Protein AF-0000000072720628 (afdb_homodimer)

Nearest PDB structures (foldseek):
  7zvj-assembly1_B  TM=8.644E-01  e=1.511E-19  Homo sapiens
  7ui7-assembly1_B  TM=8.301E-01  e=3.111E-19  Homo sapiens
  7zvj-assembly1_A  TM=8.446E-01  e=1.863E-17  Homo sapiens
  2z87-assembly2_A  TM=5.478E-01  e=1.163E-06  Escherichia coli
  6iwr-assembly2_D  TM=5.224E-01  e=2.321E-04  Homo sapiens

InterPro domains:
  IPR043189 Beta-1,4-glucuronyltransferase 1 [PTHR46420] (70-419)

pLDDT: mean 81.37, std 22.17, range [23.45, 98.94]

Solvent-accessible surface area (backbone atoms only — not comparable to full-atom values): 50074 Å² total; per-residue (Å²): 124,70,70,69,55,55,56,54,48,51,54,50,50,50,50,49,50,49,51,48,49,50,49,49,49,53,48,45,50,52,44,49,59,54,53,66,60,45,69,85,59,65,85,54,67,52,63,56,48,83,86,51,52,71,44,73,41,58,47,60,33,50,65,107,72,68,62,67,63,67,52,76,27,33,41,46,82,72,46,55,34,30,35,36,78,58,74,47,58,20,76,38,41,63,59,40,41,70,75,29,45,45,22,41,15,19,38,35,48,61,90,50,51,42,34,52,54,56,36,36,48,24,37,79,35,26,31,26,36,16,35,52,21,50,23,21,37,32,27,27,41,41,36,49,51,51,50,43,36,72,38,26,62,54,38,36,35,28,33,26,31,23,40,33,23,39,61,90,31,48,50,31,67,38,84,55,80,48,82,42,83,33,49,50,86,41,46,60,60,38,44,58,60,41,54,65,27,38,48,84,86,56,78,81,81,75,79,45,51,56,26,48,29,40,38,54,11,44,27,43,38,72,27,59,22,34,33,62,45,57,50,63,48,32,56,28,59,55,46,42,58,20,48,28,50,32,50,50,52,44,48,74,55,70,66,62,70,48,44,34,37,36,37,55,50,28,19,28,34,79,83,56,84,65,81,50,64,44,53,69,50,42,50,51,30,36,73,71,66,41,28,44,59,42,44,60,84,63,40,52,45,31,49,49,58,66,48,55,79,74,58,73,56,83,74,74,89,60,89,60,84,39,51,48,76,63,51,69,54,87,64,88,52,90,65,27,44,73,41,41,42,31,36,52,61,46,78,63,46,56,55,84,35,50,50,42,46,62,45,57,19,52,36,48,51,49,40,50,77,71,63,43,43,44,31,32,42,57,56,57,48,33,38,27,76,39,72,75,71,65,86,76,65,51,70,66,50,54,54,28,29,53,54,28,50,55,49,48,53,38,48,46,32,19,51,22,35,54,70,72,44,71,80,63,79,77,84,84,75,76,62,64,66,56,53,52,54,51,50,55,53,52,60,60,58,64,67,65,63,77,72,77,78,77,76,77,78,80,81,80,80,78,83,81,76,89,123,125,70,71,69,54,55,54,55,48,52,53,49,48,50,50,50,48,48,50,48,48,50,51,49,48,53,46,44,52,53,46,50,62,57,53,68,64,50,70,84,64,73,73,55,70,54,68,57,48,85,86,48,52,72,44,72,41,60,47,62,38,50,68,105,70,68,62,69,62,66,53,76,27,33,40,46,82,72,46,57,34,31,35,36,78,58,75,48,57,20,74,37,42,63,60,41,40,70,76,28,45,46,22,39,14,19,36,36,47,64,91,49,51,40,35,52,55,56,35,37,49,24,36,80,36,27,33,26,34,18,35,53,20,49,23,23,38,30,27,29,41,41,35,49,53,52,50,43,35,72,39,27,63,54,38,35,34,29,32,25,31,24,41,33,24,39,61,90,30,48,49,33,66,38,83,58,83,51,82,43,82,36,51,49,84,39,45,61,60,39,43,57,59,41,54,65,26,38,48,84,85,55,79,82,81,76,77,45,50,56,28,48,30,40,39,53,12,44,26,43,40,73,27,58,20,34,32,64,44,58,50,61,48,33,54,29,58,57,47,41,58,18,48,28,48,31,52,50,53,44,48,72,54,71,66,60,69,49,45,33,37,34,37,54,49,28,20,28,32,76,82,58,84,66,80,51,64,45,53,69,51,41,52,51,32,38,73,72,67,42,28,46,61,42,44,61,84,62,39,54,45,32,47,47,58,68,48,54,78,74,59,73,55,84,72,74,90,59,90,60,84,40,50,48,76,64,51,68,53,88,64,89,53,88,64,28,43,72,42,39,41,31,33,51,62,46,79,64,46,57,55,83,36,50,49,42,48,63,46,58,19,52,36,48,49,50,39,51,77,72,61,42,42,44,31,32,43,56,56,58,49,34,38,28,77,40,70,74,71,65,87,78,65,51,69,66,48,55,53,28,30,53,54,28,49,56,49,47,54,38,48,45,32,19,50,22,37,55,70,72,46,72,80,63,79,76,84,84,75,74,61,64,65,59,53,54,54,50,49,55,53,53,59,62,62,66,67,68,64,78,74,78,82,77,77,80,82,81,85,83,81,81,85,80,80,83,138

Radius of gyration: 37.46 Å; Cα contacts (8 Å, |Δi|>4): 1651; chains: 2; bounding box: 103×168×98 Å

Secondary structure (DSSP, 8-state):
--HHHHHHHHHHHHHHHHHHHHHHHHHHHHHHHHHHTTTT--S-SS---S--SEEEEESSSSSS-----GGGSEE-TTSSEEEEEEEE--TTHHHHHHH-SEEEEEEEEGGGTTHHHHHHHH--S-EEEEEE--TTHHHHHHHHHHHHHHH-HHHHHHEEEEEEEETTS-----S---EEEEETT-HHHHHHHHGGGS-TTSPPP----HHHHHHHHHHT--SSEEEE--TTEEPPTTHHHHHHHHHHHHHHS---TTEEEEE-EEEE-TT--S--SSHHHHHHHHHTTSEEETTTTT-THHHHTT-TTTTSSPPP----SS--EEEEE-S--TT---EEEEETTSPPP-TT--SSSSTTHHHHHHHHHTT-EEEEESS--EEEES---STT--HHHHHHHHHHHHHHHHHHHHHHHHHTPPPPPP--S--HHHHHHHHHHHHHHHT-------PPP----------/--HHHHHHHHHHHHHHHHHHHHHHHHHHHHHHHHHHTTGGGG--S----S--SEEEEESSSSSS-----GGGSEE-TTSSEEEEEEEE--TTHHHHHHH-SEEEEEEEEGGGTTHHHHHHHH--S-EEEEEE--TTHHHHHHHHHHHHHHH-HHHHHHEEEEEEEETTS-----S---EEEEETT-HHHHHHHHGGGS-TTSPPP----HHHHHHHHHHT--SSEEEE--TTEEPPTTHHHHHHHHHHHHHHS---TTEEEEE-EEEE-TT--S--SSHHHHHHHHHTTSEEETTTTT-THHHHTT-TTTTSSPPP--S-SS--EEEEE-S--TT---EEEEETTSPPP-TT--SSSSTTHHHHHHHHHTT-EEEEESS--EEEES---STT--HHHHHHHHHHHHHHHHHHHHHHHHHTPPPPPP--S--HHHHHHHHHHHHHHHT-------PPP----------

Structure (mmCIF, N/CA/C/O backbone):
data_AF-0000000072720628-model_v1
#
loop_
_entity.id
_entity.type
_entity.pdbx_description
1 polymer 'Beta-1,4-glucuronyltransferase 1'
#
loop_
_atom_site.group_PDB
_atom_site.id
_atom_site.type_symbol
_atom_site.label_atom_id
_atom_site.label_alt_id
_atom_site.label_comp_id
_atom_site.label_asym_id
_atom_site.label_entity_id
_atom_site.label_seq_id
_atom_site.pdbx_PDB_ins_code
_atom_site.Cartn_x
_atom_site.Cartn_y
_atom_site.Cartn_z
_atom_site.occupancy
_atom_site.B_iso_or_equiv
_atom_site.auth_seq_id
_atom_site.auth_comp_id
_atom_site.auth_asym_id
_atom_site.auth_atom_id
_atom_site.pdbx_PDB_model_num
ATOM 1 N N . ASP A 1 1 ? -20.188 86.875 17.609 1 30.55 1 ASP A N 1
ATOM 2 C CA . ASP A 1 1 ? -20.344 85.5 17.062 1 30.55 1 ASP A CA 1
ATOM 3 C C . ASP A 1 1 ? -19.078 84.688 17.266 1 30.55 1 ASP A C 1
ATOM 5 O O . ASP A 1 1 ? -19.094 83.5 17.047 1 30.55 1 ASP A O 1
ATOM 9 N N . VAL A 1 2 ? -17.984 85.375 17.688 1 40.16 2 VAL A N 1
ATOM 10 C CA . VAL A 1 2 ? -16.641 84.812 17.875 1 40.16 2 VAL A CA 1
ATOM 11 C C . VAL A 1 2 ? -16.562 84.125 19.219 1 40.16 2 VAL A C 1
ATOM 13 O O . VAL A 1 2 ? -15.898 83.062 19.312 1 40.16 2 VAL A O 1
ATOM 16 N N . CYS A 1 3 ? -17.297 84.562 20.266 1 40.56 3 CYS A N 1
ATOM 17 C CA . CYS A 1 3 ? -17.141 84.062 21.609 1 40.56 3 CYS A CA 1
ATOM 18 C C . CYS A 1 3 ? -17.781 82.688 21.734 1 40.56 3 CYS A C 1
ATOM 20 O O . CYS A 1 3 ? -17.375 81.875 22.562 1 40.56 3 CYS A O 1
ATOM 22 N N . GLN A 1 4 ? -18.938 82.5 21.094 1 42.97 4 GLN A N 1
ATOM 23 C CA . GLN A 1 4 ? -19.656 81.188 21.266 1 42.97 4 GLN A CA 1
ATOM 24 C C . GLN A 1 4 ? -18.922 80.062 20.594 1 42.97 4 GLN A C 1
ATOM 26 O O . GLN A 1 4 ? -19.203 78.875 20.875 1 42.97 4 GLN A O 1
ATOM 31 N N . GLN A 1 5 ? -18 80.438 19.609 1 44.66 5 GLN A N 1
ATOM 32 C CA . GLN A 1 5 ? -17.312 79.375 18.875 1 44.66 5 GLN A CA 1
ATOM 33 C C . GLN A 1 5 ? -16.188 78.75 19.703 1 44.66 5 GLN A C 1
ATOM 35 O O . GLN A 1 5 ? -15.805 77.625 19.5 1 44.66 5 GLN A O 1
ATOM 40 N N . LEU A 1 6 ? -15.688 79.562 20.75 1 47.09 6 LEU A N 1
ATOM 41 C CA . LEU A 1 6 ? -14.562 79.062 21.531 1 47.09 6 LEU A CA 1
ATOM 42 C C . LEU A 1 6 ? -15.023 78 22.547 1 47.09 6 LEU A C 1
ATOM 44 O O . LEU A 1 6 ? -14.25 77.125 22.922 1 47.09 6 LEU A O 1
ATOM 48 N N . GLY A 1 7 ? -16.328 78.188 22.938 1 50 7 GLY A N 1
ATOM 49 C CA . GLY A 1 7 ? -16.844 77.312 23.953 1 50 7 GLY A CA 1
ATOM 50 C C . GLY A 1 7 ? -17.016 75.875 23.438 1 50 7 GLY A C 1
ATOM 51 O O . GLY A 1 7 ? -16.766 74.938 24.172 1 50 7 GLY A O 1
ATOM 52 N N . SER A 1 8 ? -17.453 75.875 22.109 1 54.62 8 SER A N 1
ATOM 53 C CA . SER A 1 8 ? -17.75 74.562 21.531 1 54.62 8 SER A CA 1
ATOM 54 C C . SER A 1 8 ? -16.469 73.812 21.234 1 54.62 8 SER A C 1
ATOM 56 O O . SER A 1 8 ? -16.438 72.562 21.344 1 54.62 8 SER A O 1
ATOM 58 N N . LYS A 1 9 ? -15.336 74.5 21.016 1 53.22 9 LYS A N 1
ATOM 59 C CA . LYS A 1 9 ? -14.062 73.875 20.75 1 53.22 9 LYS A CA 1
ATOM 60 C C . LYS A 1 9 ? -13.453 73.312 22.016 1 53.22 9 LYS A C 1
ATOM 62 O O . LYS A 1 9 ? -12.844 72.188 22 1 53.22 9 LYS A O 1
ATOM 67 N N . LYS A 1 10 ? -13.719 74.125 23.078 1 54.5 10 LYS A N 1
ATOM 68 C CA . LYS A 1 10 ? -13.156 73.625 24.328 1 54.5 10 LYS A CA 1
ATOM 69 C C . LYS A 1 10 ? -13.891 72.375 24.812 1 54.5 10 LYS A C 1
ATOM 71 O O . LYS A 1 10 ? -13.266 71.438 25.328 1 54.5 10 LYS A O 1
ATOM 76 N N . LYS A 1 11 ? -15.203 72.312 24.625 1 56.72 11 LYS A N 1
ATOM 77 C CA . LYS A 1 11 ? -15.953 71.125 25 1 56.72 11 LYS A CA 1
ATOM 78 C C . LYS A 1 11 ? -15.617 69.938 24.078 1 56.72 11 LYS A C 1
ATOM 80 O O . LYS A 1 11 ? -15.516 68.812 24.531 1 56.72 11 LYS A O 1
ATOM 85 N N . PHE A 1 12 ? -15.359 70.312 22.781 1 56.81 12 PHE A N 1
ATOM 86 C CA . PHE A 1 12 ? -14.977 69.312 21.828 1 56.81 12 PHE A CA 1
ATOM 87 C C . PHE A 1 12 ? -13.578 68.75 22.141 1 56.81 12 PHE A C 1
ATOM 89 O O . PHE A 1 12 ? -13.352 67.562 22.109 1 56.81 12 PHE A O 1
ATOM 96 N N . LEU A 1 13 ? -12.688 69.688 22.578 1 56.22 13 LEU A N 1
ATOM 97 C CA . LEU A 1 13 ? -11.328 69.25 22.922 1 56.22 13 LEU A CA 1
ATOM 98 C C . LEU A 1 13 ? -11.32 68.438 24.219 1 56.22 13 LEU A C 1
ATOM 100 O O . LEU A 1 13 ? -10.625 67.438 24.328 1 56.22 13 LEU A O 1
ATOM 104 N N . LEU A 1 14 ? -12.203 68.812 25.125 1 58.97 14 LEU A N 1
ATOM 105 C CA . LEU A 1 14 ? -12.281 68.125 26.391 1 58.97 14 LEU A CA 1
ATOM 106 C C . LEU A 1 14 ? -12.891 66.688 26.203 1 58.97 14 LEU A C 1
ATOM 108 O O . LEU A 1 14 ? -12.414 65.75 26.781 1 58.97 14 LEU A O 1
ATOM 112 N N . VAL A 1 15 ? -13.852 66.625 25.281 1 59.03 15 VAL A N 1
ATOM 113 C CA . VAL A 1 15 ? -14.453 65.312 25.016 1 59.03 15 VAL A CA 1
ATOM 114 C C . VAL A 1 15 ? -13.461 64.438 24.25 1 59.03 15 VAL A C 1
ATOM 116 O O . VAL A 1 15 ? -13.32 63.25 24.562 1 59.03 15 VAL A O 1
ATOM 119 N N . ASN A 1 16 ? -12.625 65.062 23.375 1 56.44 16 ASN A N 1
ATOM 120 C CA . ASN A 1 16 ? -11.633 64.25 22.641 1 56.44 16 ASN A CA 1
ATOM 121 C C . ASN A 1 16 ? -10.492 63.812 23.547 1 56.44 16 ASN A C 1
ATOM 123 O O . ASN A 1 16 ? -10.023 62.688 23.453 1 56.44 16 ASN A O 1
ATOM 127 N N . VAL A 1 17 ? -10.148 64.625 24.5 1 58.12 17 VAL A N 1
ATOM 128 C CA . VAL A 1 17 ? -9.094 64.25 25.438 1 58.12 17 VAL A CA 1
ATOM 129 C C . VAL A 1 17 ? -9.617 63.188 26.391 1 58.12 17 VAL A C 1
ATOM 131 O O . VAL A 1 17 ? -8.922 62.219 26.672 1 58.12 17 VAL A O 1
ATOM 134 N N . LEU A 1 18 ? -10.883 63.281 26.75 1 56.44 18 LEU A N 1
ATOM 135 C CA . LEU A 1 18 ? -11.469 62.25 27.625 1 56.44 18 LEU A CA 1
ATOM 136 C C . LEU A 1 18 ? -11.602 60.906 26.875 1 56.44 18 LEU A C 1
ATOM 138 O O . LEU A 1 18 ? -11.312 59.875 27.438 1 56.44 18 LEU A O 1
ATOM 142 N N . VAL A 1 19 ? -11.914 60.969 25.594 1 56.25 19 VAL A N 1
ATOM 143 C CA . VAL A 1 19 ? -12.023 59.75 24.797 1 56.25 19 VAL A CA 1
ATOM 144 C C . VAL A 1 19 ? -10.633 59.125 24.578 1 56.25 19 VAL A C 1
ATOM 146 O O . VAL A 1 19 ? -10.461 57.906 24.688 1 56.25 19 VAL A O 1
ATOM 149 N N . VAL A 1 20 ? -9.602 60 24.469 1 55.34 20 VAL A N 1
ATOM 150 C CA . VAL A 1 20 ? -8.234 59.5 24.281 1 55.34 20 VAL A CA 1
ATOM 151 C C . VAL A 1 20 ? -7.715 58.938 25.594 1 55.34 20 VAL A C 1
ATOM 153 O O . VAL A 1 20 ? -7.098 57.875 25.625 1 55.34 20 VAL A O 1
ATOM 156 N N . VAL A 1 21 ? -8.039 59.562 26.703 1 55.31 21 VAL A N 1
ATOM 157 C CA . VAL A 1 21 ? -7.586 59.094 28 1 55.31 21 VAL A CA 1
ATOM 158 C C . VAL A 1 21 ? -8.344 57.812 28.359 1 55.31 21 VAL A C 1
ATOM 160 O O . VAL A 1 21 ? -7.746 56.844 28.859 1 55.31 21 VAL A O 1
ATOM 163 N N . LEU A 1 22 ? -9.625 57.688 28.062 1 54.31 22 LEU A N 1
ATOM 164 C CA . LEU A 1 22 ? -10.375 56.469 28.312 1 54.31 22 LEU A CA 1
ATOM 165 C C . LEU A 1 22 ? -9.906 55.344 27.406 1 54.31 22 LEU A C 1
ATOM 167 O O . LEU A 1 22 ? -9.75 54.188 27.859 1 54.31 22 LEU A O 1
ATOM 171 N N . ASN A 1 23 ? -9.586 55.688 26.125 1 51.91 23 ASN A N 1
ATOM 172 C CA . ASN A 1 23 ? -9.047 54.688 25.234 1 51.91 23 ASN A CA 1
ATOM 173 C C . ASN A 1 23 ? -7.625 54.312 25.625 1 51.91 23 ASN A C 1
ATOM 175 O O . ASN A 1 23 ? -7.254 53.125 25.547 1 51.91 23 ASN A O 1
ATOM 179 N N . ALA A 1 24 ? -6.836 55.25 26.078 1 52.53 24 ALA A N 1
ATOM 180 C CA . ALA A 1 24 ? -5.504 54.938 26.594 1 52.53 24 ALA A CA 1
ATOM 181 C C . ALA A 1 24 ? -5.59 54.156 27.906 1 52.53 24 ALA A C 1
ATOM 183 O O . ALA A 1 24 ? -4.828 53.219 28.125 1 52.53 24 ALA A O 1
ATOM 184 N N . GLY A 1 25 ? -6.504 54.531 28.797 1 49.5 25 GLY A N 1
ATOM 185 C CA . GLY A 1 25 ? -6.727 53.75 30 1 49.5 25 GLY A CA 1
ATOM 186 C C . GLY A 1 25 ? -7.238 52.344 29.719 1 49.5 25 GLY A C 1
ATOM 187 O O . GLY A 1 25 ? -6.789 51.375 30.344 1 49.5 25 GLY A O 1
ATOM 188 N N . LEU A 1 26 ? -8.266 52.219 28.766 1 49.53 26 LEU A N 1
ATOM 189 C CA . LEU A 1 26 ? -8.727 50.906 28.391 1 49.53 26 LEU A CA 1
ATOM 190 C C . LEU A 1 26 ? -7.613 50.125 27.688 1 49.53 26 LEU A C 1
ATOM 192 O O . LEU A 1 26 ? -7.461 48.906 27.906 1 49.53 26 LEU A O 1
ATOM 196 N N . GLY A 1 27 ? -6.695 50.781 26.953 1 44.94 27 GLY A N 1
ATOM 197 C CA . GLY A 1 27 ? -5.504 50.156 26.406 1 44.94 27 GLY A CA 1
ATOM 198 C C . GLY A 1 27 ? -4.516 49.75 27.484 1 44.94 27 GLY A C 1
ATOM 199 O O . GLY A 1 27 ? -3.953 48.656 27.406 1 44.94 27 GLY A O 1
ATOM 200 N N . ILE A 1 28 ? -4.328 50.625 28.484 1 47.12 28 ILE A N 1
ATOM 201 C CA . ILE A 1 28 ? -3.445 50.25 29.578 1 47.12 28 ILE A CA 1
ATOM 202 C C . ILE A 1 28 ? -4.074 49.125 30.406 1 47.12 28 ILE A C 1
ATOM 204 O O . ILE A 1 28 ? -3.4 48.156 30.766 1 47.12 28 ILE A O 1
ATOM 208 N N . LEU A 1 29 ? -5.406 49.156 30.766 1 42.97 29 LEU A N 1
ATOM 209 C CA . LEU A 1 29 ? -6.031 48.094 31.5 1 42.97 29 LEU A CA 1
ATOM 210 C C . LEU A 1 29 ? -6.027 46.781 30.688 1 42.97 29 LEU A C 1
ATOM 212 O O . LEU A 1 29 ? -5.793 45.719 31.234 1 42.97 29 LEU A O 1
ATOM 216 N N . VAL A 1 30 ? -6.203 46.875 29.344 1 40.47 30 VAL A N 1
ATOM 217 C CA . VAL A 1 30 ? -6.059 45.688 28.516 1 40.47 30 VAL A CA 1
ATOM 218 C C . VAL A 1 30 ? -4.586 45.281 28.453 1 40.47 30 VAL A C 1
ATOM 220 O O . VAL A 1 30 ? -4.262 44.094 28.531 1 40.47 30 VAL A O 1
ATOM 223 N N . ASN A 1 31 ? -3.648 46.219 28.5 1 38.38 31 ASN A N 1
ATOM 224 C CA . ASN A 1 31 ? -2.23 45.906 28.562 1 38.38 31 ASN A CA 1
ATOM 225 C C . ASN A 1 31 ? -1.828 45.406 29.938 1 38.38 31 ASN A C 1
ATOM 227 O O . ASN A 1 31 ? -1.021 44.469 30.062 1 38.38 31 ASN A O 1
ATOM 231 N N . ILE A 1 32 ? -2.234 46.031 31.047 1 41.06 32 ILE A N 1
ATOM 232 C CA . ILE A 1 32 ? -1.907 45.5 32.375 1 41.06 32 ILE A CA 1
ATOM 233 C C . ILE A 1 32 ? -2.564 44.156 32.562 1 41.06 32 ILE A C 1
ATOM 235 O O . ILE A 1 32 ? -1.943 43.219 33.094 1 41.06 32 ILE A O 1
ATOM 239 N N . ALA A 1 33 ? -3.902 43.969 32.25 1 35.03 33 ALA A N 1
ATOM 240 C CA . ALA A 1 33 ? -4.496 42.625 32.344 1 35.03 33 ALA A CA 1
ATOM 241 C C . ALA A 1 33 ? -3.773 41.656 31.438 1 35.03 33 ALA A C 1
ATOM 243 O O . ALA A 1 33 ? -3.658 40.469 31.766 1 35.03 33 ALA A O 1
ATOM 244 N N . ALA A 1 34 ? -3.17 42.094 30.344 1 34 34 ALA A N 1
ATOM 245 C CA . ALA A 1 34 ? -2.336 41.25 29.5 1 34 34 ALA A CA 1
ATOM 246 C C . ALA A 1 34 ? -1 40.938 30.172 1 34 34 ALA A C 1
ATOM 248 O O . ALA A 1 34 ? -0.457 39.844 30.031 1 34 34 ALA A O 1
ATOM 249 N N . PHE A 1 35 ? -0.333 41.906 30.906 1 33.53 35 PHE A N 1
ATOM 250 C CA . PHE A 1 35 ? 0.936 41.656 31.562 1 33.53 35 PHE A CA 1
ATOM 251 C C . PHE A 1 35 ? 0.741 40.688 32.75 1 33.53 35 PHE A C 1
ATOM 253 O O . PHE A 1 35 ? 1.62 39.875 33.031 1 33.53 35 PHE A O 1
ATOM 260 N N . THR A 1 36 ? -0.105 41.062 33.781 1 32.97 36 THR A N 1
ATOM 261 C CA . THR A 1 36 ? -0.149 40.188 34.938 1 32.97 36 THR A CA 1
ATOM 262 C C . THR A 1 36 ? -0.489 38.75 34.531 1 32.97 36 THR A C 1
ATOM 264 O O . THR A 1 36 ? -0.223 37.812 35.281 1 32.97 36 THR A O 1
ATOM 267 N N . ASN A 1 37 ? -1.462 38.656 33.719 1 29.14 37 ASN A N 1
ATOM 268 C CA . ASN A 1 37 ? -1.839 37.281 33.5 1 29.14 37 ASN A CA 1
ATOM 269 C C . ASN A 1 37 ? -0.754 36.531 32.719 1 29.14 37 ASN A C 1
ATOM 271 O O . ASN A 1 37 ? -1.012 35.469 32.156 1 29.14 37 ASN A O 1
ATOM 275 N N . THR A 1 38 ? 0.405 37.219 32.625 1 29.3 38 THR A N 1
ATOM 276 C CA . THR A 1 38 ? 1.561 36.625 31.938 1 29.3 38 THR A CA 1
ATOM 277 C C . THR A 1 38 ? 2.037 35.375 32.688 1 29.3 38 THR A C 1
ATOM 279 O O . THR A 1 38 ? 2.721 34.531 32.094 1 29.3 38 THR A O 1
ATOM 282 N N . SER A 1 39 ? 2.332 35.594 34 1 29.56 39 SER A N 1
ATOM 283 C CA . SER A 1 39 ? 3.08 34.562 34.75 1 29.56 39 SER A CA 1
ATOM 284 C C . SER A 1 39 ? 2.455 33.188 34.562 1 29.56 39 SER A C 1
ATOM 286 O O . SER A 1 39 ? 3.156 32.188 34.594 1 29.56 39 SER A O 1
ATOM 288 N N . PHE A 1 40 ? 1.242 33.094 35.062 1 28.7 40 PHE A N 1
ATOM 289 C CA . PHE A 1 40 ? 0.672 31.766 35.219 1 28.7 40 PHE A CA 1
ATOM 290 C C . PHE A 1 40 ? 0.537 31.094 33.844 1 28.7 40 PHE A C 1
ATOM 292 O O . PHE A 1 40 ? -0.124 30.062 33.75 1 28.7 40 PHE A O 1
ATOM 299 N N . ARG A 1 41 ? 0.774 31.859 32.75 1 31.31 41 ARG A N 1
ATOM 300 C CA . ARG A 1 41 ? 0.594 31.359 31.391 1 31.31 41 ARG A CA 1
ATOM 301 C C . ARG A 1 41 ? 1.673 30.344 31.031 1 31.31 41 ARG A C 1
ATOM 303 O O . ARG A 1 41 ? 2.627 30.656 30.312 1 31.31 41 ARG A O 1
ATOM 310 N N . ARG A 1 42 ? 2.447 29.828 31.906 1 32 42 ARG A N 1
ATOM 311 C CA . ARG A 1 42 ? 3.463 28.797 31.844 1 32 42 ARG A CA 1
ATOM 312 C C . ARG A 1 42 ? 3.244 27.891 30.625 1 32 42 ARG A C 1
ATOM 314 O O . ARG A 1 42 ? 2.277 28.062 29.891 1 32 42 ARG A O 1
ATOM 321 N N . HIS A 1 43 ? 3.424 26.203 30.891 1 32.72 43 HIS A N 1
ATOM 322 C CA . HIS A 1 43 ? 3.6 24.766 30.719 1 32.72 43 HIS A CA 1
ATOM 323 C C . HIS A 1 43 ? 2.482 24.172 29.875 1 32.72 43 HIS A C 1
ATOM 325 O O . HIS A 1 43 ? 1.495 23.656 30.406 1 32.72 43 HIS A O 1
ATOM 331 N N . HIS A 1 44 ? 1.965 24.672 29.031 1 34.44 44 HIS A N 1
ATOM 332 C CA . HIS A 1 44 ? 0.791 24.734 28.172 1 34.44 44 HIS A CA 1
ATOM 333 C C . HIS A 1 44 ? 0.467 23.375 27.578 1 34.44 44 HIS A C 1
ATOM 335 O O . HIS A 1 44 ? -0.625 22.844 27.797 1 34.44 44 HIS A O 1
ATOM 341 N N . TYR A 1 45 ? 0.34 23.344 25.969 1 40.53 45 TYR A N 1
ATOM 342 C CA . TYR A 1 45 ? -0.637 22.312 25.672 1 40.53 45 TYR A CA 1
ATOM 343 C C . TYR A 1 45 ? -0.195 20.969 26.25 1 40.53 45 TYR A C 1
ATOM 345 O O . TYR A 1 45 ? -0.971 20 26.266 1 40.53 45 TYR A O 1
ATOM 353 N N . LEU A 1 46 ? 1.211 20.906 26.25 1 45 46 LEU A N 1
ATOM 354 C CA . LEU A 1 46 ? 1.445 19.531 26.672 1 45 46 LEU A CA 1
ATOM 355 C C . LEU A 1 46 ? 1.121 19.344 28.141 1 45 46 LEU A C 1
ATOM 357 O O . LEU A 1 46 ? 1.698 20.016 29 1 45 46 LEU A O 1
ATOM 361 N N . THR A 1 47 ? -0.084 19.297 28.641 1 45.09 47 THR A N 1
ATOM 362 C CA . THR A 1 47 ? -0.395 18.828 29.984 1 45.09 47 THR A CA 1
ATOM 363 C C . THR A 1 47 ? 0.439 17.594 30.328 1 45.09 47 THR A C 1
ATOM 365 O O . THR A 1 47 ? 0.346 16.562 29.656 1 45.09 47 THR A O 1
ATOM 368 N N . PHE A 1 48 ? 1.619 17.891 30.844 1 43.69 48 PHE A N 1
ATOM 369 C CA . PHE A 1 48 ? 2.436 16.75 31.219 1 43.69 48 PHE A CA 1
ATOM 370 C C . PHE A 1 48 ? 1.763 15.938 32.312 1 43.69 48 PHE A C 1
ATOM 372 O O . PHE A 1 48 ? 1.192 16.5 33.25 1 43.69 48 PHE A O 1
ATOM 379 N N . PRO A 1 49 ? 1.348 14.773 32.031 1 42.34 49 PRO A N 1
ATOM 380 C CA . PRO A 1 49 ? 0.872 14 33.156 1 42.34 49 PRO A CA 1
ATOM 381 C C . PRO A 1 49 ? 1.68 14.266 34.438 1 42.34 49 PRO A C 1
ATOM 383 O O . PRO A 1 49 ? 2.805 14.766 34.375 1 42.34 49 PRO A O 1
ATOM 386 N N . ILE A 1 50 ? 0.995 13.977 35.625 1 40.03 50 ILE A N 1
ATOM 387 C CA . ILE A 1 50 ? 1.409 14.109 37.031 1 40.03 50 ILE A CA 1
ATOM 388 C C . ILE A 1 50 ? 2.859 13.656 37.156 1 40.03 50 ILE A C 1
ATOM 390 O O . ILE A 1 50 ? 3.672 14.344 37.781 1 40.03 50 ILE A O 1
ATOM 394 N N . ASP A 1 51 ? 3.172 12.336 37.188 1 41.62 51 ASP A N 1
ATOM 395 C CA . ASP A 1 51 ? 4.492 11.914 37.656 1 41.62 51 ASP A CA 1
ATOM 396 C C . ASP A 1 51 ? 5.582 12.359 36.688 1 41.62 51 ASP A C 1
ATOM 398 O O . ASP A 1 51 ? 6.207 11.539 36 1 41.62 51 ASP A O 1
ATOM 402 N N . ALA A 1 52 ? 5.535 13.414 36.125 1 50.44 52 ALA A N 1
ATOM 403 C CA . ALA A 1 52 ? 6.34 14.18 35.188 1 50.44 52 ALA A CA 1
ATOM 404 C C . ALA A 1 52 ? 7.82 14.133 35.562 1 50.44 52 ALA A C 1
ATOM 406 O O . ALA A 1 52 ? 8.602 15 35.125 1 50.44 52 ALA A O 1
ATOM 407 N N . GLY A 1 53 ? 8.148 13.18 36.438 1 51.22 53 GLY A N 1
ATOM 408 C CA . GLY A 1 53 ? 9.547 12.977 36.781 1 51.22 53 GLY A CA 1
ATOM 409 C C . GLY A 1 53 ? 10.391 12.469 35.625 1 51.22 53 GLY A C 1
ATOM 410 O O . GLY A 1 53 ? 9.945 12.484 34.469 1 51.22 53 GLY A O 1
ATOM 411 N N . ASN A 1 54 ? 11.539 12.227 35.812 1 60.16 54 ASN A N 1
ATOM 412 C CA . ASN A 1 54 ? 12.57 11.586 35 1 60.16 54 ASN A CA 1
ATOM 413 C C . ASN A 1 54 ? 12.148 10.18 34.562 1 60.16 54 ASN A C 1
ATOM 415 O O . ASN A 1 54 ? 11.484 9.469 35.312 1 60.16 54 ASN A O 1
ATOM 419 N N . VAL A 1 55 ? 12.062 10.133 33.188 1 62.31 55 VAL A N 1
ATOM 420 C CA . VAL A 1 55 ? 11.836 8.781 32.688 1 62.31 55 VAL A CA 1
ATOM 421 C C . VAL A 1 55 ? 13.164 8.172 32.219 1 62.31 55 VAL A C 1
ATOM 423 O O . VAL A 1 55 ? 13.992 8.859 31.625 1 62.31 55 VAL A O 1
ATOM 426 N N . SER A 1 56 ? 13.414 7.117 32.844 1 57.41 56 SER A N 1
ATOM 427 C CA . SER A 1 56 ? 14.57 6.355 32.375 1 57.41 56 SER A CA 1
ATOM 428 C C . SER A 1 56 ? 14.203 5.398 31.266 1 57.41 56 SER A C 1
ATOM 430 O O . SER A 1 56 ? 13.211 4.672 31.359 1 57.41 56 SER A O 1
ATOM 432 N N . LEU A 1 57 ? 14.617 5.746 30.094 1 57.53 57 LEU A N 1
ATOM 433 C CA . LEU A 1 57 ? 14.414 4.848 28.969 1 57.53 57 LEU A CA 1
ATOM 434 C C . LEU A 1 57 ? 15.641 3.965 28.75 1 57.53 57 LEU A C 1
ATOM 436 O O . LEU A 1 57 ? 16.781 4.438 28.844 1 57.53 57 LEU A O 1
ATOM 440 N N . SER A 1 58 ? 15.336 2.744 29.047 1 49.19 58 SER A N 1
ATOM 441 C CA . SER A 1 58 ? 16.406 1.876 28.562 1 49.19 58 SER A CA 1
ATOM 442 C C . SER A 1 58 ? 16.578 2 27.047 1 49.19 58 SER A C 1
ATOM 444 O O . SER A 1 58 ? 15.594 2.027 26.297 1 49.19 58 SER A O 1
ATOM 446 N N . THR A 1 59 ? 17.547 2.775 26.781 1 47.19 59 THR A N 1
ATOM 447 C CA . THR A 1 59 ? 17.844 2.982 25.359 1 47.19 59 THR A CA 1
ATOM 448 C C . THR A 1 59 ? 17.656 1.686 24.578 1 47.19 59 THR A C 1
ATOM 450 O O . THR A 1 59 ? 17.828 1.662 23.359 1 47.19 59 THR A O 1
ATOM 453 N N . SER A 1 60 ? 17.797 0.654 25.375 1 42.62 60 SER A N 1
ATOM 454 C CA . SER A 1 60 ? 17.453 -0.47 24.516 1 42.62 60 SER A CA 1
ATOM 455 C C . SER A 1 60 ? 16 -0.374 24.031 1 42.62 60 SER A C 1
ATOM 457 O O . SER A 1 60 ? 15.078 -0.336 24.844 1 42.62 60 SER A O 1
ATOM 459 N N . PRO A 1 61 ? 15.789 0.469 23.062 1 39.59 61 PRO A N 1
ATOM 460 C CA . PRO A 1 61 ? 14.438 0.793 22.594 1 39.59 61 PRO A CA 1
ATOM 461 C C . PRO A 1 61 ? 13.383 -0.169 23.141 1 39.59 61 PRO A C 1
ATOM 463 O O . PRO A 1 61 ? 12.25 0.243 23.438 1 39.59 61 PRO A O 1
ATOM 466 N N . LEU A 1 62 ? 13.188 -1.33 22.469 1 39.56 62 LEU A N 1
ATOM 467 C CA . LEU A 1 62 ? 12.078 -2.25 22.703 1 39.56 62 LEU A CA 1
ATOM 468 C C . LEU A 1 62 ? 12.125 -2.811 24.125 1 39.56 62 LEU A C 1
ATOM 470 O O . LEU A 1 62 ? 13.203 -2.951 24.703 1 39.56 62 LEU A O 1
ATOM 474 N N . GLY A 1 63 ? 11.586 -2.395 25.109 1 36.91 63 GLY A N 1
ATOM 475 C CA . GLY A 1 63 ? 11.547 -3.416 26.141 1 36.91 63 GLY A CA 1
ATOM 476 C C . GLY A 1 63 ? 12.211 -4.715 25.719 1 36.91 63 GLY A C 1
ATOM 477 O O . GLY A 1 63 ? 12.781 -4.801 24.641 1 36.91 63 GLY A O 1
ATOM 478 N N . ALA A 1 64 ? 11.836 -6.004 26.109 1 32.62 64 ALA A N 1
ATOM 479 C CA . ALA A 1 64 ? 12.5 -7.246 25.734 1 32.62 64 ALA A CA 1
ATOM 480 C C . ALA A 1 64 ? 12.562 -7.402 24.219 1 32.62 64 ALA A C 1
ATOM 482 O O . ALA A 1 64 ? 11.539 -7.629 23.562 1 32.62 64 ALA A O 1
ATOM 483 N N . GLY A 1 65 ? 13.891 -6.727 23.578 1 45.19 65 GLY A N 1
ATOM 484 C CA . GLY A 1 65 ? 15.156 -6.68 22.859 1 45.19 65 GLY A CA 1
ATOM 485 C C . GLY A 1 65 ? 14.984 -6.672 21.359 1 45.19 65 GLY A C 1
ATOM 486 O O . GLY A 1 65 ? 15.977 -6.684 20.625 1 45.19 65 GLY A O 1
ATOM 487 N N . GLY A 1 66 ? 13.914 -6.906 20.516 1 64.25 66 GLY A N 1
ATOM 488 C CA . GLY A 1 66 ? 14.414 -7.301 19.219 1 64.25 66 GLY A CA 1
ATOM 489 C C . GLY A 1 66 ? 14.125 -6.273 18.125 1 64.25 66 GLY A C 1
ATOM 490 O O . GLY A 1 66 ? 13.391 -5.316 18.359 1 64.25 66 GLY A O 1
ATOM 491 N N . VAL A 1 67 ? 14.969 -5.84 17.328 1 82.38 67 VAL A N 1
ATOM 492 C CA . VAL A 1 67 ? 14.906 -5.035 16.109 1 82.38 67 VAL A CA 1
ATOM 493 C C . VAL A 1 67 ? 13.773 -5.535 15.219 1 82.38 67 VAL A C 1
ATOM 495 O O . VAL A 1 67 ? 13.531 -6.742 15.125 1 82.38 67 VAL A O 1
ATOM 498 N N . LEU A 1 68 ? 12.938 -4.516 14.844 1 86.62 68 LEU A N 1
ATOM 499 C CA . LEU A 1 68 ? 11.898 -4.852 13.875 1 86.62 68 LEU A CA 1
ATOM 500 C C . LEU A 1 68 ? 12.477 -5.633 12.703 1 86.62 68 LEU A C 1
ATOM 502 O O .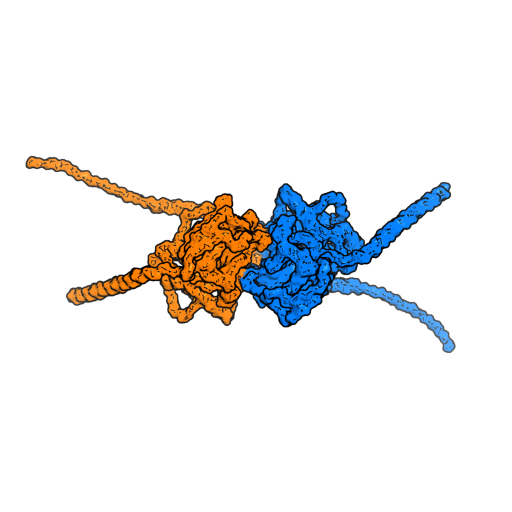 LEU A 1 68 ? 13.328 -5.125 11.969 1 86.62 68 LEU A O 1
ATOM 506 N N . PRO A 1 69 ? 12.086 -6.859 12.578 1 88.94 69 PRO A N 1
ATOM 507 C CA . PRO A 1 69 ? 12.641 -7.629 11.453 1 88.94 69 PRO A CA 1
ATOM 508 C C . PRO A 1 69 ? 12.188 -7.102 10.094 1 88.94 69 PRO A C 1
ATOM 510 O O . PRO A 1 69 ? 10.992 -6.914 9.867 1 88.94 69 PRO A O 1
ATOM 513 N N . SER A 1 70 ? 13.102 -6.938 9.242 1 91.19 70 SER A N 1
ATOM 514 C CA . SER A 1 70 ? 12.82 -6.316 7.949 1 91.19 70 SER A CA 1
ATOM 515 C C . SER A 1 70 ? 11.977 -7.23 7.066 1 91.19 70 SER A C 1
ATOM 517 O O . SER A 1 70 ? 11.289 -6.766 6.156 1 91.19 70 SER A O 1
ATOM 519 N N . ALA A 1 71 ? 11.984 -8.5 7.387 1 93.88 71 ALA A N 1
ATOM 520 C CA . ALA A 1 71 ? 11.297 -9.477 6.539 1 93.88 71 ALA A CA 1
ATOM 521 C C . ALA A 1 71 ? 9.781 -9.32 6.645 1 93.88 71 ALA A C 1
ATOM 523 O O . ALA A 1 71 ? 9.039 -9.844 5.809 1 93.88 71 ALA A O 1
ATOM 524 N N . TYR A 1 72 ? 9.297 -8.586 7.602 1 94.19 72 TYR A N 1
ATOM 525 C CA . TYR A 1 72 ? 7.867 -8.531 7.863 1 94.19 72 TYR A CA 1
ATOM 526 C C . TYR A 1 72 ? 7.277 -7.203 7.398 1 94.19 72 TYR A C 1
ATOM 528 O O . TYR A 1 72 ? 6.191 -6.809 7.836 1 94.19 72 TYR A O 1
ATOM 536 N N . GLY A 1 73 ? 7.98 -6.492 6.57 1 95.56 73 GLY A N 1
ATOM 537 C CA . GLY A 1 73 ? 7.48 -5.266 5.969 1 95.56 73 GLY A CA 1
ATOM 538 C C . GLY A 1 73 ? 6.82 -5.488 4.621 1 95.56 73 GLY A C 1
ATOM 539 O O . GLY A 1 73 ? 6.793 -6.613 4.113 1 95.56 73 GLY A O 1
ATOM 540 N N . VAL A 1 74 ? 6.215 -4.473 4.137 1 97.81 74 VAL A N 1
ATOM 541 C CA . VAL A 1 74 ? 5.578 -4.465 2.826 1 97.81 74 VAL A CA 1
ATOM 542 C C . VAL A 1 74 ? 6.309 -3.5 1.898 1 97.81 74 VAL A C 1
ATOM 544 O O . VAL A 1 74 ? 6.41 -2.305 2.188 1 97.81 74 VAL A O 1
ATOM 547 N N . MET A 1 75 ? 6.785 -3.996 0.829 1 97.75 75 MET A N 1
ATOM 548 C CA . MET A 1 75 ? 7.535 -3.176 -0.116 1 97.75 75 MET A CA 1
ATOM 549 C C . MET A 1 75 ? 6.621 -2.186 -0.828 1 97.75 75 MET A C 1
ATOM 551 O O . MET A 1 75 ? 5.484 -2.52 -1.171 1 97.75 75 MET A O 1
ATOM 555 N N . ASP A 1 76 ? 7.109 -0.975 -1.013 1 96.88 76 ASP A N 1
ATOM 556 C CA . ASP A 1 76 ? 6.34 -0.008 -1.791 1 96.88 76 ASP A CA 1
ATOM 557 C C . ASP A 1 76 ? 6.371 -0.35 -3.279 1 96.88 76 ASP A C 1
ATOM 559 O O . ASP A 1 76 ? 6.98 -1.346 -3.68 1 96.88 76 ASP A O 1
ATOM 563 N N . SER A 1 77 ? 5.746 0.393 -4.102 1 93.88 77 SER A N 1
ATOM 564 C CA . SER A 1 77 ? 5.582 0.09 -5.52 1 93.88 77 SER A CA 1
ATOM 565 C C . SER A 1 77 ? 6.91 0.202 -6.266 1 93.88 77 SER A C 1
ATOM 567 O O . SER A 1 77 ? 7.113 -0.468 -7.281 1 93.88 77 SER A O 1
ATOM 569 N N . SER A 1 78 ? 7.809 1.031 -5.766 1 93.06 78 SER A N 1
ATOM 570 C CA . SER A 1 78 ? 9.094 1.227 -6.434 1 93.06 78 SER A CA 1
ATOM 571 C C . SER A 1 78 ? 10.07 0.117 -6.074 1 93.06 78 SER A C 1
ATOM 573 O O . SER A 1 78 ? 11.07 -0.079 -6.77 1 93.06 78 SER A O 1
ATOM 575 N N . GLY A 1 79 ? 9.844 -0.521 -5.004 1 94.12 79 GLY A N 1
ATOM 576 C CA . GLY A 1 79 ? 10.773 -1.515 -4.5 1 94.12 79 GLY A CA 1
ATOM 577 C C . GLY A 1 79 ? 11.914 -0.912 -3.699 1 94.12 79 GLY A C 1
ATOM 578 O O . GLY A 1 79 ? 12.781 -1.634 -3.207 1 94.12 79 GLY A O 1
ATOM 579 N N . ASN A 1 80 ? 11.852 0.379 -3.486 1 95.62 80 ASN A N 1
ATOM 580 C CA . ASN A 1 80 ? 12.984 1.048 -2.848 1 95.62 80 ASN A CA 1
ATOM 581 C C . ASN A 1 80 ? 12.758 1.219 -1.348 1 95.62 80 ASN A C 1
ATOM 583 O O . ASN A 1 80 ? 13.695 1.5 -0.601 1 95.62 80 ASN A O 1
ATOM 587 N N . TYR A 1 81 ? 11.523 1.11 -0.932 1 97.62 81 TYR A N 1
ATOM 588 C CA . TYR A 1 81 ? 11.188 1.331 0.47 1 97.62 81 TYR A CA 1
ATOM 589 C C . TYR A 1 81 ? 10.344 0.186 1.016 1 97.62 81 TYR A C 1
ATOM 591 O O . TYR A 1 81 ? 9.648 -0.498 0.258 1 97.62 81 TYR A O 1
ATOM 599 N N . THR A 1 82 ? 10.461 -0.042 2.273 1 97.75 82 THR A N 1
ATOM 600 C CA . THR A 1 82 ? 9.648 -1 3.016 1 97.75 82 THR A CA 1
ATOM 601 C C . THR A 1 82 ? 8.805 -0.291 4.07 1 97.75 82 THR A C 1
ATOM 603 O O . THR A 1 82 ? 9.289 0.603 4.766 1 97.75 82 THR A O 1
ATOM 606 N N . THR A 1 83 ? 7.551 -0.631 4.156 1 98.12 83 THR A N 1
ATOM 607 C CA . THR A 1 83 ? 6.621 0.03 5.062 1 98.12 83 THR A CA 1
ATOM 608 C C . THR A 1 83 ? 6.086 -0.952 6.102 1 98.12 83 THR A C 1
ATOM 610 O O . THR A 1 83 ? 6.004 -2.154 5.844 1 98.12 83 THR A O 1
ATOM 613 N N . TYR A 1 84 ? 5.812 -0.461 7.293 1 96.38 84 TYR A N 1
ATOM 614 C CA . TYR A 1 84 ? 5.156 -1.162 8.391 1 96.38 84 TYR A CA 1
ATOM 615 C C . TYR A 1 84 ? 3.986 -0.352 8.938 1 96.38 84 TYR A C 1
ATOM 617 O O . TYR A 1 84 ? 4.172 0.757 9.445 1 96.38 84 TYR A O 1
ATOM 625 N N . ALA A 1 85 ? 2.846 -0.926 8.812 1 96.44 85 ALA A N 1
ATOM 626 C CA . ALA A 1 85 ? 1.701 -0.259 9.422 1 96.44 85 ALA A CA 1
ATOM 627 C C . ALA A 1 85 ? 1.511 -0.715 10.867 1 96.44 85 ALA A C 1
ATOM 629 O O . ALA A 1 85 ? 1.737 -1.884 11.195 1 96.44 85 ALA A O 1
ATOM 630 N N . PHE A 1 86 ? 1.178 0.218 11.758 1 95.88 86 PHE A N 1
ATOM 631 C CA . PHE A 1 86 ? 0.774 -0.047 13.133 1 95.88 86 PHE A CA 1
ATOM 632 C C . PHE A 1 86 ? 1.874 -0.785 13.891 1 95.88 86 PHE A C 1
ATOM 634 O O . PHE A 1 86 ? 1.615 -1.802 14.539 1 95.88 86 PHE A O 1
ATOM 641 N N . VAL A 1 87 ? 3.088 -0.339 13.727 1 95.19 87 VAL A N 1
ATOM 642 C CA . VAL A 1 87 ? 4.184 -0.894 14.516 1 95.19 87 VAL A CA 1
ATOM 643 C C . VAL A 1 87 ? 3.93 -0.65 16 1 95.19 87 VAL A C 1
ATOM 645 O O . VAL A 1 87 ? 4.113 -1.55 16.828 1 95.19 87 VAL A O 1
ATOM 648 N N . TRP A 1 88 ? 3.535 0.584 16.312 1 94 88 TRP A N 1
ATOM 649 C CA . TRP A 1 88 ? 3.066 0.951 17.641 1 94 88 TRP A CA 1
ATOM 650 C C . TRP A 1 88 ? 1.674 1.57 17.578 1 94 88 TRP A C 1
ATOM 652 O O . TRP A 1 88 ? 1.535 2.791 17.469 1 94 88 TRP A O 1
ATOM 662 N N . PRO A 1 89 ? 0.652 0.772 17.656 1 95 89 PRO A N 1
ATOM 663 C CA . PRO A 1 89 ? -0.721 1.274 17.594 1 95 89 PRO A CA 1
ATOM 664 C C . PRO A 1 89 ? -1.159 1.989 18.859 1 95 89 PRO A C 1
ATOM 666 O O . PRO A 1 89 ? -0.676 1.667 19.953 1 95 89 PRO A O 1
ATOM 669 N N . ALA A 1 90 ? -2.047 2.902 18.688 1 96.81 90 ALA A N 1
ATOM 670 C CA . ALA A 1 90 ? -2.658 3.564 19.828 1 96.81 90 ALA A CA 1
ATOM 671 C C . ALA A 1 90 ? -3.471 2.576 20.672 1 96.81 90 ALA A C 1
ATOM 673 O O . ALA A 1 90 ? -4.129 1.688 20.125 1 96.81 90 ALA A O 1
ATOM 674 N N . GLN A 1 91 ? -3.482 2.797 21.938 1 93.69 91 GLN A N 1
ATOM 675 C CA . GLN A 1 91 ? -4.188 1.914 22.859 1 93.69 91 GLN A CA 1
ATOM 676 C C . GLN A 1 91 ? -5.695 1.966 22.625 1 93.69 91 GLN A C 1
ATOM 678 O O . GLN A 1 91 ? -6.379 0.948 22.734 1 93.69 91 GLN A O 1
ATOM 683 N N . GLU A 1 92 ? -6.191 3.141 22.281 1 95.06 92 GLU A N 1
ATOM 684 C CA . GLU A 1 92 ? -7.629 3.314 22.094 1 95.06 92 GLU A CA 1
ATOM 685 C C . GLU A 1 92 ? -7.977 3.578 20.641 1 95.06 92 GLU A C 1
ATOM 687 O O . GLU A 1 92 ? -8.922 4.316 20.344 1 95.06 92 GLU A O 1
ATOM 692 N N . TRP A 1 93 ? -7.23 2.994 19.766 1 96.06 93 TRP A N 1
ATOM 693 C CA . TRP A 1 93 ? -7.34 3.316 18.344 1 96.06 93 TRP A CA 1
ATOM 694 C C . TRP A 1 93 ? -8.75 3.039 17.828 1 96.06 93 TRP A C 1
ATOM 696 O O . TRP A 1 93 ? -9.344 3.877 17.156 1 96.06 93 TRP A O 1
ATOM 706 N N . ASP A 1 94 ? -9.328 1.863 18.156 1 91.81 94 ASP A N 1
ATOM 707 C CA . ASP A 1 94 ? -10.648 1.463 17.672 1 91.81 94 ASP A CA 1
ATOM 708 C C . ASP A 1 94 ? -11.727 2.416 18.188 1 91.81 94 ASP A C 1
ATOM 710 O O . ASP A 1 94 ? -12.617 2.805 17.422 1 91.81 94 ASP A O 1
ATOM 714 N N . VAL A 1 95 ? -11.594 2.855 19.375 1 94.38 95 VAL A N 1
ATOM 715 C CA . VAL A 1 95 ? -12.594 3.717 20 1 94.38 95 VAL A CA 1
ATOM 716 C C . VAL A 1 95 ? -12.516 5.121 19.406 1 94.38 95 VAL A C 1
ATOM 718 O O . VAL A 1 95 ? -13.531 5.676 18.969 1 94.38 95 VAL A O 1
ATOM 721 N N . VAL A 1 96 ? -11.289 5.652 19.359 1 96.5 96 VAL A N 1
ATOM 722 C CA . VAL A 1 96 ? -11.125 7.039 18.938 1 96.5 96 VAL A CA 1
ATOM 723 C C . VAL A 1 96 ? -11.484 7.18 17.453 1 96.5 96 VAL A C 1
ATOM 725 O O . VAL A 1 96 ? -12.016 8.211 17.031 1 96.5 96 VAL A O 1
ATOM 728 N N . THR A 1 97 ? -11.195 6.215 16.641 1 97 97 THR A N 1
ATOM 729 C CA . THR A 1 97 ? -11.516 6.289 15.219 1 97 97 THR A CA 1
ATOM 730 C C . THR A 1 97 ? -13.008 6.102 14.992 1 97 97 THR A C 1
ATOM 732 O O . THR A 1 97 ? -13.57 6.633 14.031 1 97 97 THR A O 1
ATOM 735 N N . ALA A 1 98 ? -13.68 5.371 15.836 1 94.38 98 ALA A N 1
ATOM 736 C CA . ALA A 1 98 ? -15.125 5.191 15.727 1 94.38 98 ALA A CA 1
ATOM 737 C C . ALA A 1 98 ? -15.867 6.465 16.109 1 94.38 98 ALA A C 1
ATOM 739 O O . ALA A 1 98 ? -16.938 6.75 15.578 1 94.38 98 ALA A O 1
ATOM 740 N N . GLU A 1 99 ? -15.258 7.242 16.953 1 95.25 99 GLU A N 1
ATOM 741 C CA . GLU A 1 99 ? -15.914 8.43 17.484 1 95.25 99 GLU A CA 1
ATOM 742 C C . GLU A 1 99 ? -15.617 9.656 16.641 1 95.25 99 GLU A C 1
ATOM 744 O O . GLU A 1 99 ? -16.234 10.711 16.812 1 95.25 99 GLU A O 1
ATOM 749 N N . SER A 1 100 ? -14.688 9.547 15.781 1 96.44 100 SER A N 1
ATOM 750 C CA . SER A 1 100 ? -14.266 10.68 14.969 1 96.44 100 SER A CA 1
ATOM 751 C C . SER A 1 100 ? -14.617 10.477 13.5 1 96.44 100 SER A C 1
ATOM 753 O O . SER A 1 100 ? -14.602 9.344 13.008 1 96.44 100 SER A O 1
ATOM 755 N N . ARG A 1 101 ? -14.898 11.562 12.797 1 95.62 101 ARG A N 1
ATOM 756 C CA . ARG A 1 101 ? -15.125 11.477 11.359 1 95.62 101 ARG A CA 1
ATOM 757 C C . ARG A 1 101 ? -13.859 11.805 10.578 1 95.62 101 ARG A C 1
ATOM 759 O O . ARG A 1 101 ? -13.781 11.555 9.375 1 95.62 101 ARG A O 1
ATOM 766 N N . VAL A 1 102 ? -12.906 12.32 11.32 1 98 102 VAL A N 1
ATOM 767 C CA . VAL A 1 102 ? -11.688 12.781 10.656 1 98 102 VAL A CA 1
ATOM 768 C C . VAL A 1 102 ? -10.469 12.266 11.414 1 98 102 VAL A C 1
ATOM 770 O O . VAL A 1 102 ? -10.469 12.211 12.648 1 98 102 VAL A O 1
ATOM 773 N N . CYS A 1 103 ? -9.492 11.812 10.695 1 98.44 103 CYS A N 1
ATOM 774 C CA . CYS A 1 103 ? -8.203 11.344 11.203 1 98.44 103 CYS A CA 1
ATOM 775 C C . CYS A 1 103 ? -7.07 12.25 10.727 1 98.44 103 CYS A C 1
ATOM 777 O O . CYS A 1 103 ? -7.035 12.648 9.562 1 98.44 103 CYS A O 1
ATOM 779 N N . LEU A 1 104 ? -6.219 12.688 11.672 1 98.88 104 LEU A N 1
ATOM 780 C CA . LEU A 1 104 ? -5.047 13.477 11.297 1 98.88 104 LEU A CA 1
ATOM 781 C C . LEU A 1 104 ? -3.895 12.562 10.883 1 98.88 104 LEU A C 1
ATOM 783 O O . LEU A 1 104 ? -3.482 11.695 11.648 1 98.88 104 LEU A O 1
ATOM 787 N N . ALA A 1 105 ? -3.465 12.688 9.688 1 98.88 105 ALA A N 1
ATOM 788 C CA . ALA A 1 105 ? -2.311 11.953 9.172 1 98.88 105 ALA A CA 1
ATOM 789 C C . ALA A 1 105 ? -1.094 12.867 9.047 1 98.88 105 ALA A C 1
ATOM 791 O O . ALA A 1 105 ? -1.208 14.008 8.594 1 98.88 105 ALA A O 1
ATOM 792 N N . THR A 1 106 ? 0.04 12.383 9.492 1 98.69 106 THR A N 1
ATOM 793 C CA . THR A 1 106 ? 1.269 13.164 9.359 1 98.69 106 THR A CA 1
ATOM 794 C C . THR A 1 106 ? 2.479 12.242 9.227 1 98.69 106 THR A C 1
ATOM 796 O O . THR A 1 106 ? 2.334 11.016 9.203 1 98.69 106 THR A O 1
ATOM 799 N N . GLN A 1 107 ? 3.594 12.836 8.922 1 98.5 107 GLN A N 1
ATOM 800 C CA . GLN A 1 107 ? 4.848 12.102 8.758 1 98.5 107 GLN A CA 1
ATOM 801 C C . GLN A 1 107 ? 6.023 12.883 9.336 1 98.5 107 GLN A C 1
ATOM 803 O O . GLN A 1 107 ? 5.977 14.117 9.414 1 98.5 107 GLN A O 1
ATOM 808 N N . ALA A 1 108 ? 7.082 12.102 9.758 1 98.25 108 ALA A N 1
ATOM 809 C CA . ALA A 1 108 ? 8.227 12.789 10.359 1 98.25 108 ALA A CA 1
ATOM 810 C C . ALA A 1 108 ? 9.492 11.945 10.25 1 98.25 108 ALA A C 1
ATOM 812 O O . ALA A 1 108 ? 9.422 10.711 10.258 1 98.25 108 ALA A O 1
ATOM 813 N N . SER A 1 109 ? 10.594 12.641 10.078 1 97.31 109 SER A N 1
ATOM 814 C CA . SER A 1 109 ? 11.875 12.039 10.43 1 97.31 109 SER A CA 1
ATOM 815 C C . SER A 1 109 ? 12.094 12.062 11.938 1 97.31 109 SER A C 1
ATOM 817 O O . SER A 1 109 ? 11.352 12.711 12.672 1 97.31 109 SER A O 1
ATOM 819 N N . VAL A 1 110 ? 13.086 11.375 12.414 1 96.56 110 VAL A N 1
ATOM 820 C CA . VAL A 1 110 ? 13.289 11.195 13.852 1 96.56 110 VAL A CA 1
ATOM 821 C C . VAL A 1 110 ? 13.68 12.523 14.492 1 96.56 110 VAL A C 1
ATOM 823 O O . VAL A 1 110 ? 13.453 12.734 15.68 1 96.56 110 VAL A O 1
ATOM 826 N N . GLU A 1 111 ? 14.164 13.438 13.727 1 96.44 111 GLU A N 1
ATOM 827 C CA . GLU A 1 111 ? 14.586 14.742 14.234 1 96.44 111 GLU A CA 1
ATOM 828 C C . GLU A 1 111 ? 13.383 15.57 14.68 1 96.44 111 GLU A C 1
ATOM 830 O O . GLU A 1 111 ? 13.523 16.5 15.469 1 96.44 111 GLU A O 1
ATOM 835 N N . HIS A 1 112 ? 12.211 15.188 14.148 1 97.06 112 HIS A N 1
ATOM 836 C CA . HIS A 1 112 ? 11.062 16.062 14.336 1 97.06 112 HIS A CA 1
ATOM 837 C C . HIS A 1 112 ? 9.953 15.344 15.117 1 97.06 112 HIS A C 1
ATOM 839 O O . HIS A 1 112 ? 8.828 15.836 15.195 1 97.06 112 HIS A O 1
ATOM 845 N N . LEU A 1 113 ? 10.227 14.266 15.742 1 97.56 113 LEU A N 1
ATOM 846 C CA . LEU A 1 113 ? 9.203 13.445 16.359 1 97.56 113 LEU A CA 1
ATOM 847 C C . LEU A 1 113 ? 8.633 14.133 17.609 1 97.56 113 LEU A C 1
ATOM 849 O O . LEU A 1 113 ? 7.523 13.82 18.031 1 97.56 113 LEU A O 1
ATOM 853 N N . PHE A 1 114 ? 9.398 15.062 18.188 1 96.25 114 PHE A N 1
ATOM 854 C CA . PHE A 1 114 ? 8.938 15.734 19.391 1 96.25 114 PHE A CA 1
ATOM 855 C C . PHE A 1 114 ? 7.68 16.547 19.125 1 96.25 114 PHE A C 1
ATOM 857 O O . PHE A 1 114 ? 6.898 16.828 20.031 1 96.25 114 PHE A O 1
ATOM 864 N N . TRP A 1 115 ? 7.418 16.906 17.844 1 96.81 115 TRP A N 1
ATOM 865 C CA . TRP A 1 115 ? 6.238 17.672 17.484 1 96.81 115 TRP A CA 1
ATOM 866 C C . TRP A 1 115 ? 4.961 16.891 17.75 1 96.81 115 TRP A C 1
ATOM 868 O O . TRP A 1 115 ? 3.883 17.469 17.891 1 96.81 115 TRP A O 1
ATOM 878 N N . VAL A 1 116 ? 5.07 15.562 17.766 1 98 116 VAL A N 1
ATOM 879 C CA . VAL A 1 116 ? 3.906 14.711 18 1 98 116 VAL A CA 1
ATOM 880 C C . VAL A 1 116 ? 3.312 15.016 19.375 1 98 116 VAL A C 1
ATOM 882 O O . VAL A 1 116 ? 2.092 14.984 19.547 1 98 116 VAL A O 1
ATOM 885 N N . ALA A 1 117 ? 4.184 15.344 20.344 1 95.19 117 ALA A N 1
ATOM 886 C CA . ALA A 1 117 ? 3.707 15.703 21.672 1 95.19 117 ALA A CA 1
ATOM 887 C C . ALA A 1 117 ? 2.789 16.922 21.609 1 95.19 117 ALA A C 1
ATOM 889 O O . ALA A 1 117 ? 1.691 16.906 22.172 1 95.19 117 ALA A O 1
ATOM 890 N N . TRP A 1 118 ? 3.205 17.906 20.875 1 92.25 118 TRP A N 1
ATOM 891 C CA . TRP A 1 118 ? 2.455 19.156 20.766 1 92.25 118 TRP A CA 1
ATOM 892 C C . TRP A 1 118 ? 1.165 18.953 19.984 1 92.25 118 TRP A C 1
ATOM 894 O O . TRP A 1 118 ? 0.11 19.469 20.359 1 92.25 118 TRP A O 1
ATOM 904 N N . GLN A 1 119 ? 1.262 18.234 18.922 1 95.69 119 GLN A N 1
ATOM 905 C CA . GLN A 1 119 ? 0.097 17.969 18.094 1 95.69 119 GLN A CA 1
ATOM 906 C C . GLN A 1 119 ? -0.964 17.188 18.859 1 95.69 119 GLN A C 1
ATOM 908 O O . GLN A 1 119 ? -2.158 17.469 18.75 1 95.69 119 GLN A O 1
ATOM 913 N N . ALA A 1 120 ? -0.517 16.172 19.609 1 95.62 120 ALA A N 1
ATOM 914 C CA . ALA A 1 120 ? -1.43 15.289 20.312 1 95.62 120 ALA A CA 1
ATOM 915 C C . ALA A 1 120 ? -2.148 16.016 21.438 1 95.62 120 ALA A C 1
ATOM 917 O O . ALA A 1 120 ? -3.234 15.617 21.859 1 95.62 120 ALA A O 1
ATOM 918 N N . GLU A 1 121 ? -1.608 17.047 21.891 1 90.75 121 GLU A N 1
ATOM 919 C CA . GLU A 1 121 ? -2.229 17.812 22.969 1 90.75 121 GLU A CA 1
ATOM 920 C C . GLU A 1 121 ? -3.393 18.641 22.453 1 90.75 121 GLU A C 1
ATOM 922 O O . GLU A 1 121 ? -4.371 18.875 23.156 1 90.75 121 GLU A O 1
ATOM 927 N N . THR A 1 122 ? -3.264 19.109 21.281 1 92.12 122 THR A N 1
ATOM 928 C CA . THR A 1 122 ? -4.312 19.969 20.75 1 92.12 122 THR A CA 1
ATOM 929 C C . THR A 1 122 ? -5.301 19.156 19.906 1 92.12 122 THR A C 1
ATOM 931 O O . THR A 1 122 ? -6.508 19.406 19.953 1 92.12 122 THR A O 1
ATOM 934 N N . TRP A 1 123 ? -4.848 18.203 19.156 1 96.81 123 TRP A N 1
ATOM 935 C CA . TRP A 1 123 ? -5.699 17.344 18.344 1 96.81 123 TRP A CA 1
ATOM 936 C C . TRP A 1 123 ? -6.285 16.203 19.172 1 96.81 123 TRP A C 1
ATOM 938 O O . TRP A 1 123 ? -5.578 15.258 19.516 1 96.81 123 TRP A O 1
ATOM 948 N N . THR A 1 124 ? -7.586 16.219 19.391 1 95.44 124 THR A N 1
ATOM 949 C CA . THR A 1 124 ? -8.211 15.258 20.297 1 95.44 124 THR A CA 1
ATOM 950 C C . THR A 1 124 ? -8.703 14.039 19.531 1 95.44 124 THR A C 1
ATOM 952 O O . THR A 1 124 ? -9.219 13.086 20.125 1 95.44 124 THR A O 1
ATOM 955 N N . GLY A 1 125 ? -8.594 14 18.234 1 97.75 125 GLY A N 1
ATOM 956 C CA . GLY A 1 125 ? -8.977 12.867 17.422 1 97.75 125 GLY A CA 1
ATOM 957 C C . GLY A 1 125 ? -7.84 11.898 17.156 1 97.75 125 GLY A C 1
ATOM 958 O O . GLY A 1 125 ? -6.754 12.039 17.734 1 97.75 125 GLY A O 1
ATOM 959 N N . PRO A 1 126 ? -8.133 10.836 16.375 1 98.62 126 PRO A N 1
ATOM 960 C CA . PRO A 1 126 ? -7.078 9.883 16.031 1 98.62 126 PRO A CA 1
ATOM 961 C C . PRO A 1 126 ? -5.973 10.508 15.18 1 98.62 126 PRO A C 1
ATOM 963 O O . PRO A 1 126 ? -6.246 11.336 14.305 1 98.62 126 PRO A O 1
ATOM 966 N N . MET A 1 127 ? -4.754 10.141 15.516 1 98.81 127 MET A N 1
ATOM 967 C CA . MET A 1 127 ? -3.588 10.633 14.789 1 98.81 127 MET A CA 1
ATOM 968 C C . MET A 1 127 ? -2.748 9.469 14.258 1 98.81 127 MET A C 1
ATOM 970 O O . MET A 1 127 ? -2.4 8.562 15.016 1 98.81 127 MET A O 1
ATOM 974 N N . SER A 1 128 ? -2.545 9.453 12.977 1 98.88 128 SER A N 1
ATOM 975 C CA . SER A 1 128 ? -1.733 8.461 12.273 1 98.88 128 SER A CA 1
ATOM 976 C C . SER A 1 128 ? -0.396 9.055 11.844 1 98.88 128 SER A C 1
ATOM 978 O O . SER A 1 128 ? -0.353 9.961 11.008 1 98.88 128 SER A O 1
ATOM 980 N N . VAL A 1 129 ? 0.731 8.492 12.352 1 98.94 129 VAL A N 1
ATOM 981 C CA . VAL A 1 129 ? 2.043 9.086 12.133 1 98.94 129 VAL A CA 1
ATOM 982 C C . VAL A 1 129 ? 2.967 8.07 11.461 1 98.94 129 VAL A C 1
ATOM 984 O O . VAL A 1 129 ? 3.211 6.992 12 1 98.94 129 VAL A O 1
ATOM 987 N N . SER A 1 130 ? 3.459 8.383 10.32 1 98.81 130 SER A N 1
ATOM 988 C CA . SER A 1 130 ? 4.504 7.586 9.688 1 98.81 130 SER A CA 1
ATOM 989 C C . SER A 1 130 ? 5.891 8.141 9.992 1 98.81 130 SER A C 1
ATOM 991 O O . SER A 1 130 ? 6.121 9.352 9.867 1 98.81 130 SER A O 1
ATOM 993 N N . ILE A 1 131 ? 6.848 7.301 10.414 1 98.75 131 ILE A N 1
ATOM 994 C CA . ILE A 1 131 ? 8.195 7.715 10.781 1 98.75 131 ILE A CA 1
ATOM 995 C C . ILE A 1 131 ? 9.203 7.098 9.812 1 98.75 131 ILE A C 1
ATOM 997 O O . ILE A 1 131 ? 9.164 5.895 9.547 1 98.75 131 ILE A O 1
ATOM 1001 N N . PHE A 1 132 ? 10.078 7.906 9.242 1 98.31 132 PHE A N 1
ATOM 1002 C CA . PHE A 1 132 ? 11.156 7.426 8.391 1 98.31 132 PHE A CA 1
ATOM 1003 C C . PHE A 1 132 ? 12.344 6.969 9.219 1 98.31 132 PHE A C 1
ATOM 1005 O O . PHE A 1 132 ? 12.961 7.77 9.93 1 98.31 132 PHE A O 1
ATOM 1012 N N . VAL A 1 133 ? 12.734 5.633 9.117 1 96.56 133 VAL A N 1
ATOM 1013 C CA . VAL A 1 133 ? 13.672 5.102 10.102 1 96.56 133 VAL A CA 1
ATOM 1014 C C . VAL A 1 133 ? 14.742 4.277 9.391 1 96.56 133 VAL A C 1
ATOM 1016 O O . VAL A 1 133 ? 14.984 3.121 9.75 1 96.56 133 VAL A O 1
ATOM 1019 N N . PRO A 1 134 ? 15.484 4.855 8.469 1 96.88 134 PRO A N 1
ATOM 1020 C CA . PRO A 1 134 ? 16.594 4.094 7.898 1 96.88 134 PRO A CA 1
ATOM 1021 C C . PRO A 1 134 ? 17.672 3.764 8.93 1 96.88 134 PRO A C 1
ATOM 1023 O O . PRO A 1 134 ? 18.141 4.648 9.648 1 96.88 134 PRO A O 1
ATOM 1026 N N . GLY A 1 135 ? 18.047 2.5 9.016 1 94.56 135 GLY A N 1
ATOM 1027 C CA . GLY A 1 135 ? 19.156 2.066 9.852 1 94.56 135 GLY A CA 1
ATOM 1028 C C . GLY A 1 135 ? 18.922 2.314 11.328 1 94.56 135 GLY A C 1
ATOM 1029 O O . GLY A 1 135 ? 17.891 1.905 11.875 1 94.56 135 GLY A O 1
ATOM 1030 N N . SER A 1 136 ? 19.812 3.025 11.945 1 92.19 136 SER A N 1
ATOM 1031 C CA . SER A 1 136 ? 19.781 3.221 13.391 1 92.19 136 SER A CA 1
ATOM 1032 C C . SER A 1 136 ? 18.766 4.285 13.789 1 92.19 136 SER A C 1
ATOM 1034 O O . SER A 1 136 ? 18.484 4.473 14.977 1 92.19 136 SER A O 1
ATOM 1036 N N . ASP A 1 137 ? 18.203 4.973 12.797 1 94.81 137 ASP A N 1
ATOM 1037 C CA . ASP A 1 137 ? 17.109 5.883 13.109 1 94.81 137 ASP A CA 1
ATOM 1038 C C . ASP A 1 137 ? 15.961 5.141 13.789 1 94.81 137 ASP A C 1
ATOM 1040 O O . ASP A 1 137 ? 15.172 5.742 14.531 1 94.81 137 ASP A O 1
ATOM 1044 N N . TYR A 1 138 ? 15.922 3.848 13.555 1 94.62 138 TYR A N 1
ATOM 1045 C CA . TYR A 1 138 ? 14.922 3.027 14.219 1 94.62 138 TYR A CA 1
ATOM 1046 C C . TYR A 1 138 ? 15.055 3.121 15.734 1 94.62 138 TYR A C 1
ATOM 1048 O O . TYR A 1 138 ? 14.055 3.223 16.453 1 94.62 138 TYR A O 1
ATOM 1056 N N . ALA A 1 139 ? 16.266 3.021 16.203 1 89.31 139 ALA A N 1
ATOM 1057 C CA . ALA A 1 139 ? 16.5 3.082 17.656 1 89.31 139 ALA A CA 1
ATOM 1058 C C . ALA A 1 139 ? 16.031 4.406 18.234 1 89.31 139 ALA A C 1
ATOM 1060 O O . ALA A 1 139 ? 15.461 4.441 19.328 1 89.31 139 ALA A O 1
ATOM 1061 N N . VAL A 1 140 ? 16.25 5.453 17.516 1 92.62 140 VAL A N 1
ATOM 1062 C CA . VAL A 1 140 ? 15.797 6.77 17.953 1 92.62 140 VAL A CA 1
ATOM 1063 C C . VAL A 1 140 ? 14.273 6.805 17.984 1 92.62 140 VAL A C 1
ATOM 1065 O O . VAL A 1 140 ? 13.68 7.25 18.984 1 92.62 140 VAL A O 1
ATOM 1068 N N . ALA A 1 141 ? 13.695 6.34 16.938 1 95.19 141 ALA A N 1
ATOM 1069 C CA . ALA A 1 141 ? 12.234 6.332 16.844 1 95.19 141 ALA A CA 1
ATOM 1070 C C . ALA A 1 141 ? 11.625 5.516 17.984 1 95.19 141 ALA A C 1
ATOM 1072 O O . ALA A 1 141 ? 10.672 5.961 18.625 1 95.19 141 ALA A O 1
ATOM 1073 N N . ALA A 1 142 ? 12.156 4.34 18.172 1 91.06 142 ALA A N 1
ATOM 1074 C CA . ALA A 1 142 ? 11.641 3.461 19.219 1 91.06 142 ALA A CA 1
ATOM 1075 C C . ALA A 1 142 ? 11.734 4.125 20.594 1 91.06 142 ALA A C 1
ATOM 1077 O O . ALA A 1 142 ? 10.773 4.102 21.359 1 91.06 142 ALA A O 1
ATOM 1078 N N . ALA A 1 143 ? 12.859 4.711 20.859 1 89.56 143 ALA A N 1
ATOM 1079 C CA . ALA A 1 143 ? 13.055 5.383 22.141 1 89.56 143 ALA A CA 1
ATOM 1080 C C . ALA A 1 143 ? 12.133 6.59 22.281 1 89.56 143 ALA A C 1
ATOM 1082 O O . ALA A 1 143 ? 11.531 6.809 23.328 1 89.56 143 ALA A O 1
ATOM 1083 N N . MET A 1 144 ? 12.062 7.348 21.25 1 93.75 144 MET A N 1
ATOM 1084 C CA . MET A 1 144 ? 11.258 8.562 21.297 1 93.75 144 MET A CA 1
ATOM 1085 C C . MET A 1 144 ? 9.773 8.227 21.438 1 93.75 144 MET A C 1
ATOM 1087 O O . MET A 1 144 ? 9.047 8.891 22.172 1 93.75 144 MET A O 1
ATOM 1091 N N . VAL A 1 145 ? 9.281 7.223 20.719 1 94.19 145 VAL A N 1
ATOM 1092 C CA . VAL A 1 145 ? 7.891 6.809 20.859 1 94.19 145 VAL A CA 1
ATOM 1093 C C . VAL A 1 145 ? 7.621 6.352 22.281 1 94.19 145 VAL A C 1
ATOM 1095 O O . VAL A 1 145 ? 6.594 6.695 22.875 1 94.19 145 VAL A O 1
ATOM 1098 N N . SER A 1 146 ? 8.547 5.57 22.812 1 89.81 146 SER A N 1
ATOM 1099 C CA . SER A 1 146 ? 8.422 5.16 24.219 1 89.81 146 SER A CA 1
ATOM 1100 C C . SER A 1 146 ? 8.336 6.367 25.141 1 89.81 146 SER A C 1
ATOM 1102 O O . SER A 1 146 ? 7.484 6.418 26.031 1 89.81 146 SER A O 1
ATOM 1104 N N . TYR A 1 147 ? 9.234 7.293 24.953 1 91.25 147 TYR A N 1
ATOM 1105 C CA . TYR A 1 147 ? 9.242 8.531 25.734 1 91.25 147 TYR A CA 1
ATOM 1106 C C . TYR A 1 147 ? 7.906 9.258 25.625 1 91.25 147 TYR A C 1
ATOM 1108 O O . TYR A 1 147 ? 7.32 9.641 26.641 1 91.25 147 TYR A O 1
ATOM 1116 N N . LEU A 1 148 ? 7.422 9.445 24.391 1 95.19 148 LEU A N 1
ATOM 1117 C CA . LEU A 1 148 ? 6.176 10.172 24.125 1 95.19 148 LEU A CA 1
ATOM 1118 C C . LEU A 1 148 ? 5.004 9.492 24.828 1 95.19 148 LEU A C 1
ATOM 1120 O O . LEU A 1 148 ? 4.16 10.164 25.422 1 95.19 148 LEU A O 1
ATOM 1124 N N . ARG A 1 149 ? 4.953 8.211 24.797 1 92.25 149 ARG A N 1
ATOM 1125 C CA . ARG A 1 149 ? 3.836 7.469 25.375 1 92.25 149 ARG A CA 1
ATOM 1126 C C . ARG A 1 149 ? 3.879 7.512 26.891 1 92.25 149 ARG A C 1
ATOM 1128 O O . ARG A 1 149 ? 2.834 7.496 27.547 1 92.25 149 ARG A O 1
ATOM 1135 N N . ARG A 1 150 ? 5.02 7.539 27.438 1 88.81 150 ARG A N 1
ATOM 1136 C CA . ARG A 1 150 ? 5.176 7.594 28.891 1 88.81 150 ARG A CA 1
ATOM 1137 C C . ARG A 1 150 ? 4.832 8.977 29.422 1 88.81 150 ARG A C 1
ATOM 1139 O O . ARG A 1 150 ? 4.223 9.109 30.484 1 88.81 150 ARG A O 1
ATOM 1146 N N . CYS A 1 151 ? 5.254 9.922 28.703 1 90.5 151 CYS A N 1
ATOM 1147 C CA . CYS A 1 151 ? 5.141 11.289 29.188 1 90.5 151 CYS A CA 1
ATOM 1148 C C . CYS A 1 151 ? 3.789 11.891 28.812 1 90.5 151 CYS A C 1
ATOM 1150 O O . CYS A 1 151 ? 3.281 12.773 29.516 1 90.5 151 CYS A O 1
ATOM 1152 N N . PHE A 1 152 ? 3.207 11.469 27.75 1 93.31 152 PHE A N 1
ATOM 1153 C CA . PHE A 1 152 ? 1.995 12.078 27.219 1 93.31 152 PHE A CA 1
ATOM 1154 C C . PHE A 1 152 ? 0.912 11.031 27 1 93.31 152 PHE A C 1
ATOM 1156 O O . PHE A 1 152 ? 0.879 10.375 25.953 1 93.31 152 PHE A O 1
ATOM 1163 N N . PRO A 1 153 ? -0.047 10.938 27.891 1 93 153 PRO A N 1
ATOM 1164 C CA . PRO A 1 153 ? -1.106 9.93 27.781 1 93 153 PRO A CA 1
ATOM 1165 C C . PRO A 1 153 ? -1.886 10.031 26.469 1 93 153 PRO A C 1
ATOM 1167 O O . PRO A 1 153 ? -2.344 9.016 25.938 1 93 153 PRO A O 1
ATOM 1170 N N . SER A 1 154 ? -2.033 11.25 25.953 1 95.19 154 SER A N 1
ATOM 1171 C CA . SER A 1 154 ? -2.746 11.445 24.703 1 95.19 154 SER A CA 1
ATOM 1172 C C . SER A 1 154 ? -2.062 10.711 23.547 1 95.19 154 SER A C 1
ATOM 1174 O O . SER A 1 154 ? -2.729 10.211 22.641 1 95.19 154 SER A O 1
ATOM 1176 N N . VAL A 1 155 ? -0.759 10.625 23.609 1 97.06 155 VAL A N 1
ATOM 1177 C CA . VAL A 1 155 ? -0.021 9.922 22.562 1 97.06 155 VAL A CA 1
ATOM 1178 C C . VAL A 1 155 ?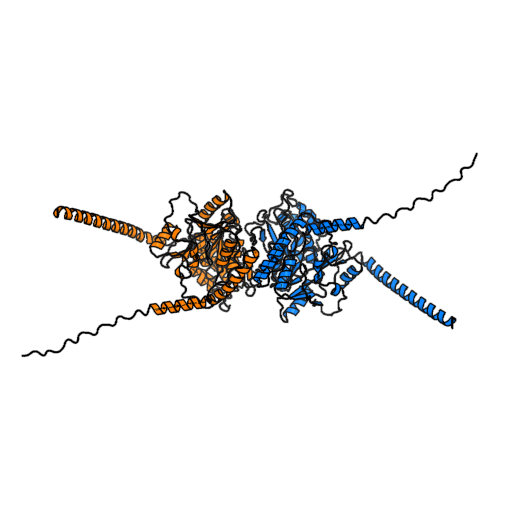 -0.272 8.414 22.672 1 97.06 155 VAL A C 1
ATOM 1180 O O . VAL A 1 155 ? -0.513 7.742 21.672 1 97.06 155 VAL A O 1
ATOM 1183 N N . GLN A 1 156 ? -0.247 7.934 23.859 1 94.62 156 GLN A N 1
ATOM 1184 C CA . GLN A 1 156 ? -0.493 6.516 24.094 1 94.62 156 GLN A CA 1
ATOM 1185 C C . GLN A 1 156 ? -1.895 6.117 23.641 1 94.62 156 GLN A C 1
ATOM 1187 O O . GLN A 1 156 ? -2.078 5.062 23.031 1 94.62 156 GLN A O 1
ATOM 1192 N N . GLU A 1 157 ? -2.779 6.969 23.828 1 95.81 157 GLU A N 1
ATOM 1193 C CA . GLU A 1 157 ? -4.188 6.641 23.625 1 95.81 157 GLU A CA 1
ATOM 1194 C C . GLU A 1 157 ? -4.586 6.816 22.172 1 95.81 157 GLU A C 1
ATOM 1196 O O . GLU A 1 157 ? -5.387 6.043 21.641 1 95.81 157 GLU A O 1
ATOM 1201 N N . ARG A 1 158 ? -3.994 7.801 21.469 1 97.81 158 ARG A N 1
ATOM 1202 C CA . ARG A 1 158 ? -4.68 8.219 20.25 1 97.81 158 ARG A CA 1
ATOM 1203 C C . ARG A 1 158 ? -3.74 8.188 19.047 1 97.81 158 ARG A C 1
ATOM 1205 O O . ARG A 1 158 ? -4.176 8.359 17.906 1 97.81 158 ARG A O 1
ATOM 1212 N N . VAL A 1 159 ? -2.471 7.98 19.297 1 98.62 159 VAL A N 1
ATOM 1213 C CA . VAL A 1 159 ? -1.521 8.109 18.203 1 98.62 159 VAL A CA 1
ATOM 1214 C C . VAL A 1 159 ? -1.005 6.727 17.797 1 98.62 159 VAL A C 1
ATOM 1216 O O . VAL A 1 159 ? -0.471 5.992 18.625 1 98.62 159 VAL A O 1
ATOM 1219 N N . SER A 1 160 ? -1.237 6.348 16.531 1 98.25 160 SER A N 1
ATOM 1220 C CA . SER A 1 160 ? -0.644 5.141 15.969 1 98.25 160 SER A CA 1
ATOM 1221 C C . SER A 1 160 ? 0.563 5.477 15.094 1 98.25 160 SER A C 1
ATOM 1223 O O . SER A 1 160 ? 0.539 6.449 14.344 1 98.25 160 SER A O 1
ATOM 1225 N N . PHE A 1 161 ? 1.596 4.66 15.25 1 98.31 161 PHE A N 1
ATOM 1226 C CA . PHE A 1 161 ? 2.848 4.922 14.547 1 98.31 161 PHE A CA 1
ATOM 1227 C C . PHE A 1 161 ? 3.127 3.838 13.516 1 98.31 161 PHE A C 1
ATOM 1229 O O . PHE A 1 161 ? 2.934 2.65 13.781 1 98.31 161 PHE A O 1
ATOM 1236 N N . HIS A 1 162 ? 3.52 4.23 12.352 1 98.19 162 HIS A N 1
ATOM 1237 C CA . HIS A 1 162 ? 3.951 3.416 11.227 1 98.19 162 HIS A CA 1
ATOM 1238 C C . HIS A 1 162 ? 5.398 3.721 10.844 1 98.19 162 HIS A C 1
ATOM 1240 O O . HIS A 1 162 ? 5.922 4.785 11.18 1 98.19 162 HIS A O 1
ATOM 1246 N N . LEU A 1 163 ? 6.039 2.768 10.188 1 98.19 163 LEU A N 1
ATOM 1247 C CA . LEU A 1 163 ? 7.457 2.965 9.898 1 98.19 163 LEU A CA 1
ATOM 1248 C C . LEU A 1 163 ? 7.738 2.766 8.414 1 98.19 163 LEU A C 1
ATOM 1250 O O . LEU A 1 163 ? 7.066 1.971 7.75 1 98.19 163 LEU A O 1
ATOM 1254 N N . VAL A 1 164 ? 8.648 3.475 7.91 1 98.5 164 VAL A N 1
ATOM 1255 C CA . VAL A 1 164 ? 9.172 3.344 6.555 1 98.5 164 VAL A CA 1
ATOM 1256 C C . VAL A 1 164 ? 10.703 3.369 6.59 1 98.5 164 VAL A C 1
ATOM 1258 O O . VAL A 1 164 ? 11.305 4.164 7.316 1 98.5 164 VAL A O 1
ATOM 1261 N N . HIS A 1 165 ? 11.375 2.52 5.918 1 97.62 165 HIS A N 1
ATOM 1262 C CA . HIS A 1 165 ? 12.82 2.562 5.73 1 97.62 165 HIS A CA 1
ATOM 1263 C C . HIS A 1 165 ? 13.203 2.172 4.305 1 97.62 165 HIS A C 1
ATOM 1265 O O . HIS A 1 165 ? 12.391 1.603 3.576 1 97.62 165 HIS A O 1
ATOM 1271 N N . THR A 1 166 ? 14.32 2.559 3.906 1 96.81 166 THR A N 1
ATOM 1272 C CA . THR A 1 166 ? 14.812 2.121 2.605 1 96.81 166 THR A CA 1
ATOM 1273 C C . THR A 1 166 ? 15.102 0.622 2.611 1 96.81 166 THR A C 1
ATOM 1275 O O . THR A 1 166 ? 15.422 0.051 3.654 1 96.81 166 THR A O 1
ATOM 1278 N N . ARG A 1 167 ? 14.977 0.018 1.476 1 93.62 167 ARG A N 1
ATOM 1279 C CA . ARG A 1 167 ? 15.242 -1.411 1.35 1 93.62 167 ARG A CA 1
ATOM 1280 C C . ARG A 1 167 ? 16.688 -1.734 1.733 1 93.62 167 ARG A C 1
ATOM 1282 O O . ARG A 1 167 ? 16.953 -2.775 2.336 1 93.62 167 ARG A O 1
ATOM 1289 N N . THR A 1 168 ? 17.641 -0.868 1.521 1 93.31 168 THR A N 1
ATOM 1290 C CA . THR A 1 168 ? 19.062 -1.107 1.689 1 93.31 168 THR A CA 1
ATOM 1291 C C . THR A 1 168 ? 19.5 -0.816 3.125 1 93.31 168 THR A C 1
ATOM 1293 O O . THR A 1 168 ? 20.594 -1.188 3.535 1 93.31 168 THR A O 1
ATOM 1296 N N . ARG A 1 169 ? 18.641 -0.167 3.887 1 95.69 169 ARG A N 1
ATOM 1297 C CA . ARG A 1 169 ? 18.984 0.169 5.266 1 95.69 169 ARG A CA 1
ATOM 1298 C C . ARG A 1 169 ? 17.859 -0.218 6.219 1 95.69 169 ARG A C 1
ATOM 1300 O O . ARG A 1 169 ? 17.25 0.647 6.848 1 95.69 169 ARG A O 1
ATOM 1307 N N . PRO A 1 170 ? 17.766 -1.478 6.461 1 95.06 170 PRO A N 1
ATOM 1308 C CA . PRO A 1 170 ? 16.734 -1.941 7.398 1 95.06 170 PRO A CA 1
ATOM 1309 C C . PRO A 1 170 ? 17 -1.508 8.836 1 95.06 170 PRO A C 1
ATOM 1311 O O . PRO A 1 170 ? 18.125 -1.095 9.156 1 95.06 170 PRO A O 1
ATOM 1314 N N . PRO A 1 171 ? 16 -1.523 9.68 1 93.75 171 PRO A N 1
ATOM 1315 C CA . PRO A 1 171 ? 16.141 -1.114 11.078 1 93.75 171 PRO A CA 1
ATOM 1316 C C . PRO A 1 171 ? 17.266 -1.833 11.797 1 93.75 171 PRO A C 1
ATOM 1318 O O . PRO A 1 171 ? 17.469 -3.035 11.602 1 93.75 171 PRO A O 1
ATOM 1321 N N . ARG A 1 172 ? 17.969 -1.085 12.57 1 90.88 172 ARG A N 1
ATOM 1322 C CA . ARG A 1 172 ? 19.062 -1.597 13.375 1 90.88 172 ARG A CA 1
ATOM 1323 C C . ARG A 1 172 ? 19.047 -1.005 14.781 1 90.88 172 ARG A C 1
ATOM 1325 O O . ARG A 1 172 ? 18.469 0.061 15 1 90.88 172 ARG A O 1
ATOM 1332 N N . SER A 1 173 ? 19.641 -1.72 15.648 1 86 173 SER A N 1
ATOM 1333 C CA . SER A 1 173 ? 19.797 -1.207 17 1 86 173 SER A CA 1
ATOM 1334 C C . SER A 1 173 ? 20.875 -0.128 17.078 1 86 173 SER A C 1
ATOM 1336 O O . SER A 1 173 ? 21.672 0.02 16.141 1 86 173 SER A O 1
ATOM 1338 N N . SER A 1 174 ? 20.797 0.597 18.156 1 86.88 174 SER A N 1
ATOM 1339 C CA . SER A 1 174 ? 21.828 1.605 18.375 1 86.88 174 SER A CA 1
ATOM 1340 C C . SER A 1 174 ? 23.156 0.963 18.781 1 86.88 174 SER A C 1
ATOM 1342 O O . SER A 1 174 ? 23.172 0.005 19.562 1 86.88 174 SER A O 1
ATOM 1344 N N . PRO A 1 175 ? 24.203 1.478 18.266 1 81.75 175 PRO A N 1
ATOM 1345 C CA . PRO A 1 175 ? 25.5 0.996 18.75 1 81.75 175 PRO A CA 1
ATOM 1346 C C . PRO A 1 175 ? 25.812 1.499 20.156 1 81.75 175 PRO A C 1
ATOM 1348 O O . PRO A 1 175 ? 26.75 1.003 20.797 1 81.75 175 PRO A O 1
ATOM 1351 N N . HIS A 1 176 ? 25.031 2.477 20.562 1 76.06 176 HIS A N 1
ATOM 1352 C CA . HIS A 1 176 ? 25.25 3.074 21.875 1 76.06 176 HIS A CA 1
ATOM 1353 C C . HIS A 1 176 ? 24.234 2.578 22.891 1 76.06 176 HIS A C 1
ATOM 1355 O O . HIS A 1 176 ? 23.031 2.619 22.625 1 76.06 176 HIS A O 1
ATOM 1361 N N . LEU A 1 177 ? 24.656 1.695 23.719 1 64.5 177 LEU A N 1
ATOM 1362 C CA . LEU A 1 177 ? 23.75 1.222 24.75 1 64.5 177 LEU A CA 1
ATOM 1363 C C . LEU A 1 177 ? 23.922 2.021 26.031 1 64.5 177 LEU A C 1
ATOM 1365 O O . LEU A 1 177 ? 24.984 1.981 26.656 1 64.5 177 LEU A O 1
ATOM 1369 N N . GLU A 1 178 ? 23.047 2.99 26.219 1 65.88 178 GLU A N 1
ATOM 1370 C CA . GLU A 1 178 ? 23.156 3.744 27.469 1 65.88 178 GLU A CA 1
ATOM 1371 C C . GLU A 1 178 ? 21.766 4.008 28.078 1 65.88 178 GLU A C 1
ATOM 1373 O O . GLU A 1 178 ? 20.766 3.928 27.375 1 65.88 178 GLU A O 1
ATOM 1378 N N . MET A 1 179 ? 21.703 4.027 29.344 1 71.25 179 MET A N 1
ATOM 1379 C CA . MET A 1 179 ? 20.531 4.535 30.047 1 71.25 179 MET A CA 1
ATOM 1380 C C . MET A 1 179 ? 20.453 6.055 29.953 1 71.25 179 MET A C 1
ATOM 1382 O O . MET A 1 179 ? 21.438 6.75 30.25 1 71.25 179 MET A O 1
ATOM 1386 N N . LEU A 1 180 ? 19.375 6.492 29.375 1 78.62 180 LEU A N 1
ATOM 1387 C CA . LEU A 1 180 ? 19.188 7.93 29.219 1 78.62 180 LEU A CA 1
ATOM 1388 C C . LEU A 1 180 ? 18.125 8.445 30.188 1 78.62 180 LEU A C 1
ATOM 1390 O O . LEU A 1 180 ? 17.109 7.773 30.422 1 78.62 180 LEU A O 1
ATOM 1394 N N . HIS A 1 181 ? 18.469 9.5 30.891 1 78.12 181 HIS A N 1
ATOM 1395 C CA . HIS A 1 181 ? 17.516 10.195 31.75 1 78.12 181 HIS A CA 1
ATOM 1396 C C . HIS A 1 181 ? 16.891 11.398 31.031 1 78.12 181 HIS A C 1
ATOM 1398 O O . HIS A 1 181 ? 17.609 12.32 30.625 1 78.12 181 HIS A O 1
ATOM 1404 N N . LEU A 1 182 ? 15.602 11.242 30.875 1 85.69 182 LEU A N 1
ATOM 1405 C CA . LEU A 1 182 ? 14.875 12.281 30.156 1 85.69 182 LEU A CA 1
ATOM 1406 C C . LEU A 1 182 ? 13.82 12.93 31.047 1 85.69 182 LEU A C 1
ATOM 1408 O O . LEU A 1 182 ? 13.445 12.367 32.062 1 85.69 182 LEU A O 1
ATOM 1412 N N . THR A 1 183 ? 13.469 14.203 30.672 1 84.31 183 THR A N 1
ATOM 1413 C CA . THR A 1 183 ? 12.398 14.891 31.375 1 84.31 183 THR A CA 1
ATOM 1414 C C . THR A 1 183 ? 11.18 15.055 30.484 1 84.31 183 THR A C 1
ATOM 1416 O O . THR A 1 183 ? 11.312 15.297 29.281 1 84.31 183 THR A O 1
ATOM 1419 N N . CYS A 1 184 ? 10.039 14.945 31.062 1 88.25 184 CYS A N 1
ATOM 1420 C CA . CYS A 1 184 ? 8.805 15.047 30.281 1 88.25 184 CYS A CA 1
ATOM 1421 C C . CYS A 1 184 ? 8.477 16.5 29.969 1 88.25 184 CYS A C 1
ATOM 1423 O O . CYS A 1 184 ? 7.625 16.781 29.125 1 88.25 184 CYS A O 1
ATOM 1425 N N . GLU A 1 185 ? 9.164 17.406 30.484 1 85.44 185 GLU A N 1
ATOM 1426 C CA . GLU A 1 185 ? 8.82 18.828 30.391 1 85.44 185 GLU A CA 1
ATOM 1427 C C . GLU A 1 185 ? 9.289 19.422 29.062 1 85.44 185 GLU A C 1
ATOM 1429 O O . GLU A 1 185 ? 8.734 20.406 28.594 1 85.44 185 GLU A O 1
ATOM 1434 N N . GLU A 1 186 ? 10.25 18.891 28.5 1 88.19 186 GLU A N 1
ATOM 1435 C CA . GLU A 1 186 ? 10.852 19.453 27.281 1 88.19 186 GLU A CA 1
ATOM 1436 C C . GLU A 1 186 ? 11.023 18.375 26.219 1 88.19 186 GLU A C 1
ATOM 1438 O O . GLU A 1 186 ? 12.141 17.891 25.984 1 88.19 186 GLU A O 1
ATOM 1443 N N . PRO A 1 187 ? 10.031 18.109 25.453 1 92.81 187 PRO A N 1
ATOM 1444 C CA . PRO A 1 187 ? 10.102 17.031 24.469 1 92.81 187 PRO A CA 1
ATOM 1445 C C . PRO A 1 187 ? 11.172 17.281 23.406 1 92.81 187 PRO A C 1
ATOM 1447 O O . PRO A 1 187 ? 11.812 16.344 22.938 1 92.81 187 PRO A O 1
ATOM 1450 N N . GLU A 1 188 ? 11.32 18.531 23.016 1 94 188 GLU A N 1
ATOM 1451 C CA . GLU A 1 188 ? 12.336 18.844 22.016 1 94 188 GLU A CA 1
ATOM 1452 C C . GLU A 1 188 ? 13.734 18.516 22.531 1 94 188 GLU A C 1
ATOM 1454 O O . GLU A 1 188 ? 14.547 17.922 21.812 1 94 188 GLU A O 1
ATOM 1459 N N . ASP A 1 189 ? 14.031 18.922 23.719 1 93.19 189 ASP A N 1
ATOM 1460 C CA . ASP A 1 189 ? 15.328 18.609 24.328 1 93.19 189 ASP A CA 1
ATOM 1461 C C . ASP A 1 189 ? 15.531 17.109 24.469 1 93.19 189 ASP A C 1
ATOM 1463 O O . ASP A 1 189 ? 16.625 16.594 24.203 1 93.19 189 ASP A O 1
ATOM 1467 N N . SER A 1 190 ? 14.5 16.453 24.922 1 91.81 190 SER A N 1
ATOM 1468 C CA . SER A 1 190 ? 14.57 15 25.047 1 91.81 190 SER A CA 1
ATOM 1469 C C . SER A 1 190 ? 14.844 14.344 23.688 1 91.81 190 SER A C 1
ATOM 1471 O O . SER A 1 190 ? 15.617 13.391 23.594 1 91.81 190 SER A O 1
ATOM 1473 N N . ASN A 1 191 ? 14.141 14.82 22.641 1 95.12 191 ASN A N 1
ATOM 1474 C CA . ASN A 1 191 ? 14.398 14.32 21.297 1 95.12 191 ASN A CA 1
ATOM 1475 C C . ASN A 1 191 ? 15.859 14.5 20.891 1 95.12 191 ASN A C 1
ATOM 1477 O O . ASN A 1 191 ? 16.453 13.594 20.312 1 95.12 191 ASN A O 1
ATOM 1481 N N . ASN A 1 192 ? 16.406 15.672 21.234 1 94.5 192 ASN A N 1
ATOM 1482 C CA . ASN A 1 192 ? 17.797 15.953 20.922 1 94.5 192 ASN A CA 1
ATOM 1483 C C . ASN A 1 192 ? 18.75 14.984 21.609 1 94.5 192 ASN A C 1
ATOM 1485 O O . ASN A 1 192 ? 19.719 14.531 21.016 1 94.5 192 ASN A O 1
ATOM 1489 N N . VAL A 1 193 ? 18.469 14.695 22.812 1 90.88 193 VAL A N 1
ATOM 1490 C CA . VAL A 1 193 ? 19.266 13.734 23.547 1 90.88 193 VAL A CA 1
ATOM 1491 C C . VAL A 1 193 ? 19.172 12.359 22.891 1 90.88 193 VAL A C 1
ATOM 1493 O O . VAL A 1 193 ? 20.188 11.68 22.703 1 90.88 193 VAL A O 1
ATOM 1496 N N . LEU A 1 194 ? 18.031 11.977 22.469 1 91.62 194 LEU A N 1
ATOM 1497 C CA . LEU A 1 194 ? 17.781 10.641 21.906 1 91.62 194 LEU A CA 1
ATOM 1498 C C . LEU A 1 194 ? 18.422 10.5 20.531 1 91.62 194 LEU A C 1
ATOM 1500 O O . LEU A 1 194 ? 18.672 9.383 20.078 1 91.62 194 LEU A O 1
ATOM 1504 N N . LEU A 1 195 ? 18.688 11.617 19.875 1 93.5 195 LEU A N 1
ATOM 1505 C CA . LEU A 1 195 ? 19.359 11.562 18.578 1 93.5 195 LEU A CA 1
ATOM 1506 C C . LEU A 1 195 ? 20.766 10.984 18.719 1 93.5 195 LEU A C 1
ATOM 1508 O O . LEU A 1 195 ? 21.359 10.555 17.734 1 93.5 195 LEU A O 1
ATOM 1512 N N . SER A 1 196 ? 21.281 11 19.922 1 89.25 196 SER A N 1
ATOM 1513 C CA . SER A 1 196 ? 22.594 10.43 20.156 1 89.25 196 SER A CA 1
ATOM 1514 C C . SER A 1 196 ? 22.609 8.922 19.938 1 89.25 196 SER A C 1
ATOM 1516 O O . SER A 1 196 ? 23.656 8.305 19.828 1 89.25 196 SER A O 1
ATOM 1518 N N . LEU A 1 197 ? 21.422 8.305 19.891 1 89 197 LEU A N 1
ATOM 1519 C CA . LEU A 1 197 ? 21.312 6.867 19.656 1 89 197 LEU A CA 1
ATOM 1520 C C . LEU A 1 197 ? 21.609 6.531 18.188 1 89 197 LEU A C 1
ATOM 1522 O O . LEU A 1 197 ? 21.844 5.363 17.859 1 89 197 LEU A O 1
ATOM 1526 N N . ARG A 1 198 ? 21.641 7.488 17.406 1 90.62 198 ARG A N 1
ATOM 1527 C CA . ARG A 1 198 ? 21.953 7.289 15.992 1 90.62 198 ARG A CA 1
ATOM 1528 C C . ARG A 1 198 ? 23.422 6.871 15.812 1 90.62 198 ARG A C 1
ATOM 1530 O O . ARG A 1 198 ? 24.297 7.398 16.484 1 90.62 198 ARG A O 1
ATOM 1537 N N . ASP A 1 199 ? 23.609 5.922 14.891 1 91.56 199 ASP A N 1
ATOM 1538 C CA . ASP A 1 199 ? 24.969 5.578 14.508 1 91.56 199 ASP A CA 1
ATOM 1539 C C . ASP A 1 199 ? 25.609 6.691 13.672 1 91.56 199 ASP A C 1
ATOM 1541 O O . ASP A 1 199 ? 25.219 6.906 12.523 1 91.56 199 ASP A O 1
ATOM 1545 N N . LYS A 1 200 ? 26.578 7.332 14.172 1 88.94 200 LYS A N 1
ATOM 1546 C CA . LYS A 1 200 ? 27.203 8.477 13.523 1 88.94 200 LYS A CA 1
ATOM 1547 C C . LYS A 1 200 ? 27.938 8.047 12.25 1 88.94 200 LYS A C 1
ATOM 1549 O O . LYS A 1 200 ? 28.203 8.875 11.375 1 88.94 200 LYS A O 1
ATOM 1554 N N . ASN A 1 201 ? 28.203 6.793 12.117 1 91.12 201 ASN A N 1
ATOM 1555 C CA . ASN A 1 201 ? 28.922 6.289 10.953 1 91.12 201 ASN A CA 1
ATOM 1556 C C . ASN A 1 201 ? 27.984 5.996 9.789 1 91.12 201 ASN A C 1
ATOM 1558 O O . ASN A 1 201 ? 28.438 5.703 8.68 1 91.12 201 ASN A O 1
ATOM 1562 N N . GLU A 1 202 ? 26.688 6.047 10.07 1 92.25 202 GLU A N 1
ATOM 1563 C CA . GLU A 1 202 ? 25.719 5.824 9 1 92.25 202 GLU A CA 1
ATOM 1564 C C . GLU A 1 202 ? 25.484 7.105 8.203 1 92.25 202 GLU A C 1
ATOM 1566 O O . GLU A 1 202 ? 25.312 8.18 8.781 1 92.25 202 GLU A O 1
ATOM 1571 N N . PRO A 1 203 ? 25.5 6.914 6.891 1 89.19 203 PRO A N 1
ATOM 1572 C CA . PRO A 1 203 ? 25.188 8.102 6.098 1 89.19 203 PRO A CA 1
ATOM 1573 C C . PRO A 1 203 ? 23.719 8.531 6.246 1 89.19 203 PRO A C 1
ATOM 1575 O O . PRO A 1 203 ? 22.844 7.691 6.473 1 89.19 203 PRO A O 1
ATOM 1578 N N . ARG A 1 204 ? 23.547 9.836 6.105 1 86.5 204 ARG A N 1
ATOM 1579 C CA . ARG A 1 204 ? 22.172 10.328 6.121 1 86.5 204 ARG A CA 1
ATOM 1580 C C . ARG A 1 204 ? 21.438 9.969 4.832 1 86.5 204 ARG A C 1
ATOM 1582 O O . ARG A 1 204 ? 22.031 10.016 3.748 1 86.5 204 ARG A O 1
ATOM 1589 N N . GLU A 1 205 ? 20.219 9.547 5.023 1 85.94 205 GLU A N 1
ATOM 1590 C CA . GLU A 1 205 ? 19.422 9.242 3.838 1 85.94 205 GLU A CA 1
ATOM 1591 C C . GLU A 1 205 ? 18.859 10.516 3.215 1 85.94 205 GLU A C 1
ATOM 1593 O O . GLU A 1 205 ? 18.125 11.258 3.873 1 85.94 205 GLU A O 1
ATOM 1598 N N . ARG A 1 206 ? 19.141 10.719 1.977 1 82.31 206 ARG A N 1
ATOM 1599 C CA . ARG A 1 206 ? 18.75 11.953 1.315 1 82.31 206 ARG A CA 1
ATOM 1600 C C . ARG A 1 206 ? 17.406 11.789 0.588 1 82.31 206 ARG A C 1
ATOM 1602 O O . ARG A 1 206 ? 16.75 12.781 0.269 1 82.31 206 ARG A O 1
ATOM 1609 N N . ARG A 1 207 ? 17.047 10.633 0.302 1 90.38 207 ARG A N 1
ATOM 1610 C CA . ARG A 1 207 ? 15.82 10.383 -0.438 1 90.38 207 ARG A CA 1
ATOM 1611 C C . ARG A 1 207 ? 14.648 10.172 0.51 1 90.38 207 ARG A C 1
ATOM 1613 O O . ARG A 1 207 ? 14.195 9.039 0.701 1 90.38 207 ARG A O 1
ATOM 1620 N N . TYR A 1 208 ? 14.188 11.297 1.032 1 95.88 208 TYR A N 1
ATOM 1621 C CA . TYR A 1 208 ? 13.047 11.281 1.938 1 95.88 208 TYR A CA 1
ATOM 1622 C C . TYR A 1 208 ? 11.742 11.07 1.17 1 95.88 208 TYR A C 1
ATOM 1624 O O . TYR A 1 208 ? 11.375 11.891 0.325 1 95.88 208 TYR A O 1
ATOM 1632 N N . PRO A 1 209 ? 11.031 9.898 1.415 1 97.56 209 PRO A N 1
ATOM 1633 C CA . PRO A 1 209 ? 9.828 9.586 0.641 1 97.56 209 PRO A CA 1
ATOM 1634 C C . PRO A 1 209 ? 8.562 10.18 1.254 1 97.56 209 PRO A C 1
ATOM 1636 O O . PRO A 1 209 ? 7.66 9.438 1.658 1 97.56 209 PRO A O 1
ATOM 1639 N N . GLN A 1 210 ? 8.422 11.453 1.25 1 96.62 210 GLN A N 1
ATOM 1640 C CA . GLN A 1 210 ? 7.367 12.172 1.961 1 96.62 210 GLN A CA 1
ATOM 1641 C C . GLN A 1 210 ? 5.984 11.703 1.52 1 96.62 210 GLN A C 1
ATOM 1643 O O . GLN A 1 210 ? 5.105 11.469 2.354 1 96.62 210 GLN A O 1
ATOM 1648 N N . ASN A 1 211 ? 5.77 11.547 0.2 1 98.44 211 ASN A N 1
ATOM 1649 C CA . ASN A 1 211 ? 4.445 11.172 -0.287 1 98.44 211 ASN A CA 1
ATOM 1650 C C . ASN A 1 211 ? 4.098 9.734 0.083 1 98.44 211 ASN A C 1
ATOM 1652 O O . ASN A 1 211 ? 2.934 9.414 0.34 1 98.44 211 ASN A O 1
ATOM 1656 N N . LEU A 1 212 ? 5.094 8.836 0.054 1 98.56 212 LEU A N 1
ATOM 1657 C CA . LEU A 1 212 ? 4.859 7.492 0.561 1 98.56 212 LEU A CA 1
ATOM 1658 C C . LEU A 1 212 ? 4.461 7.523 2.031 1 98.56 212 LEU A C 1
ATOM 1660 O O . LEU A 1 212 ? 3.516 6.844 2.439 1 98.56 212 LEU A O 1
ATOM 1664 N N . MET A 1 213 ? 5.148 8.344 2.773 1 98.56 213 MET A N 1
ATOM 1665 C CA . MET A 1 213 ? 4.895 8.469 4.207 1 98.56 213 MET A CA 1
ATOM 1666 C C . MET A 1 213 ? 3.52 9.07 4.465 1 98.56 213 MET A C 1
ATOM 1668 O O . MET A 1 213 ? 2.783 8.594 5.332 1 98.56 213 MET A O 1
ATOM 1672 N N . ARG A 1 214 ? 3.154 10.078 3.73 1 98.75 214 ARG A N 1
ATOM 1673 C CA . ARG A 1 214 ? 1.817 10.656 3.822 1 98.75 214 ARG A CA 1
ATOM 1674 C C . ARG A 1 214 ? 0.748 9.602 3.541 1 98.75 214 ARG A C 1
ATOM 1676 O O . ARG A 1 214 ? -0.245 9.516 4.266 1 98.75 214 ARG A O 1
ATOM 1683 N N . ASN A 1 215 ? 0.992 8.852 2.5 1 98.69 215 ASN A N 1
ATOM 1684 C CA . ASN A 1 215 ? 0.003 7.871 2.072 1 98.69 215 ASN A CA 1
ATOM 1685 C C . ASN A 1 215 ? -0.178 6.77 3.113 1 98.69 215 ASN A C 1
ATOM 1687 O O . ASN A 1 215 ? -1.304 6.352 3.391 1 98.69 215 ASN A O 1
ATOM 1691 N N . ILE A 1 216 ? 0.928 6.289 3.668 1 98.5 216 ILE A N 1
ATOM 1692 C CA . ILE A 1 216 ? 0.805 5.227 4.664 1 98.5 216 ILE A CA 1
ATOM 1693 C C . ILE A 1 216 ? 0.017 5.738 5.867 1 98.5 216 ILE A C 1
ATOM 1695 O O . ILE A 1 216 ? -0.874 5.051 6.371 1 98.5 216 ILE A O 1
ATOM 1699 N N . ALA A 1 217 ? 0.333 6.906 6.293 1 98.81 217 ALA A N 1
ATOM 1700 C CA . ALA A 1 217 ? -0.38 7.492 7.426 1 98.81 217 ALA A CA 1
ATOM 1701 C C . ALA A 1 217 ? -1.861 7.672 7.105 1 98.81 217 ALA A C 1
ATOM 1703 O O . ALA A 1 217 ? -2.725 7.344 7.922 1 98.81 217 ALA A O 1
ATOM 1704 N N . ARG A 1 218 ? -2.145 8.156 5.973 1 98.69 218 ARG A N 1
ATOM 1705 C CA . ARG A 1 218 ? -3.521 8.406 5.562 1 98.69 218 ARG A CA 1
ATOM 1706 C C . ARG A 1 218 ? -4.293 7.102 5.406 1 98.69 218 ARG A C 1
ATOM 1708 O O . ARG A 1 218 ? -5.426 6.984 5.883 1 98.69 218 ARG A O 1
ATOM 1715 N N . ARG A 1 219 ? -3.68 6.148 4.758 1 98.31 219 ARG A N 1
ATOM 1716 C CA . ARG A 1 219 ? -4.34 4.883 4.457 1 98.31 219 ARG A CA 1
ATOM 1717 C C . ARG A 1 219 ? -4.582 4.074 5.727 1 98.31 219 ARG A C 1
ATOM 1719 O O . ARG A 1 219 ? -5.449 3.197 5.754 1 98.31 219 ARG A O 1
ATOM 1726 N N . ALA A 1 220 ? -3.824 4.344 6.727 1 98.12 220 ALA A N 1
ATOM 1727 C CA . ALA A 1 220 ? -3.996 3.65 8 1 98.12 220 ALA A CA 1
ATOM 1728 C C . ALA A 1 220 ? -5.09 4.309 8.836 1 98.12 220 ALA A C 1
ATOM 1730 O O . ALA A 1 220 ? -5.395 3.848 9.938 1 98.12 220 ALA A O 1
ATOM 1731 N N . CYS A 1 221 ? -5.684 5.422 8.344 1 96.5 221 CYS A N 1
ATOM 1732 C CA . CYS A 1 221 ? -6.836 6.059 8.969 1 96.5 221 CYS A CA 1
ATOM 1733 C C . CYS A 1 221 ? -8.133 5.426 8.484 1 96.5 221 CYS A C 1
ATOM 1735 O O . CYS A 1 221 ? -8.453 5.48 7.297 1 96.5 221 CYS A O 1
ATOM 1737 N N . PRO A 1 222 ? -8.867 4.859 9.352 1 95.25 222 PRO A N 1
ATOM 1738 C CA . PRO A 1 222 ? -10.109 4.219 8.906 1 95.25 222 PRO A CA 1
ATOM 1739 C C . PRO A 1 222 ? -11.266 5.207 8.781 1 95.25 222 PRO A C 1
ATOM 1741 O O . PRO A 1 222 ? -12.336 4.848 8.273 1 95.25 222 PRO A O 1
ATOM 1744 N N . CYS A 1 223 ? -11.078 6.465 9.156 1 95.94 223 CYS A N 1
ATOM 1745 C CA . CYS A 1 223 ? -12.141 7.461 9.133 1 95.94 223 CYS A CA 1
ATOM 1746 C C . CYS A 1 223 ? -12.531 7.816 7.703 1 95.94 223 CYS A C 1
ATOM 1748 O O . CYS A 1 223 ? -11.75 7.602 6.773 1 95.94 223 CYS A O 1
ATOM 1750 N N . GLU A 1 224 ? -13.711 8.406 7.594 1 95 224 GLU A N 1
ATOM 1751 C CA . GLU A 1 224 ? -14.211 8.797 6.277 1 95 224 GLU A CA 1
ATOM 1752 C C . GLU A 1 224 ? -13.406 9.961 5.707 1 95 224 GLU A C 1
ATOM 1754 O O . GLU A 1 224 ? -13.305 10.125 4.488 1 95 224 GLU A O 1
ATOM 1759 N N . TYR A 1 225 ? -12.859 10.742 6.621 1 97.31 225 TYR A N 1
ATOM 1760 C CA . TYR A 1 225 ? -12.062 11.898 6.215 1 97.31 225 TYR A CA 1
ATOM 1761 C C . TYR A 1 225 ? -10.695 11.883 6.879 1 97.31 225 TYR A C 1
ATOM 1763 O O . TYR A 1 225 ? -10.523 11.273 7.941 1 97.31 225 TYR A O 1
ATOM 1771 N N . SER A 1 226 ? -9.773 12.492 6.219 1 98.31 226 SER A N 1
ATOM 1772 C CA . SER A 1 226 ? -8.453 12.68 6.797 1 98.31 226 SER A CA 1
ATOM 1773 C C . SER A 1 226 ? -7.906 14.07 6.484 1 98.31 226 SER A C 1
ATOM 1775 O O . SER A 1 226 ? -8.312 14.695 5.504 1 98.31 226 SER A O 1
ATOM 1777 N N . ILE A 1 227 ? -7.121 14.586 7.316 1 98.81 227 ILE A N 1
ATOM 1778 C CA . ILE A 1 227 ? -6.324 15.781 7.074 1 98.81 227 ILE A CA 1
ATOM 1779 C C . ILE A 1 227 ? -4.84 15.445 7.18 1 98.81 227 ILE A C 1
ATOM 1781 O O . ILE A 1 227 ? -4.379 14.977 8.219 1 98.81 227 ILE A O 1
ATOM 1785 N N . THR A 1 228 ? -4.129 15.586 6.082 1 98.69 228 THR A N 1
ATOM 1786 C CA . THR A 1 228 ? -2.699 15.297 6.055 1 98.69 228 THR A CA 1
ATOM 1787 C C . THR A 1 228 ? -1.884 16.578 6.23 1 98.69 228 THR A C 1
ATOM 1789 O O . THR A 1 228 ? -1.93 17.469 5.383 1 98.69 228 THR A O 1
ATOM 1792 N N . VAL A 1 229 ? -1.117 16.703 7.293 1 98.31 229 VAL A N 1
ATOM 1793 C CA . VAL A 1 229 ? -0.368 17.906 7.602 1 98.31 229 VAL A CA 1
ATOM 1794 C C . VAL A 1 229 ? 1.104 17.562 7.816 1 98.31 229 VAL A C 1
ATOM 1796 O O . VAL A 1 229 ? 1.456 16.406 8 1 98.31 229 VAL A O 1
ATOM 1799 N N . ASP A 1 230 ? 1.929 18.578 7.656 1 96.44 230 ASP A N 1
ATOM 1800 C CA . ASP A 1 230 ? 3.287 18.406 8.156 1 96.44 230 ASP A CA 1
ATOM 1801 C C . ASP A 1 230 ? 3.303 18.328 9.688 1 96.44 230 ASP A C 1
ATOM 1803 O O . ASP A 1 230 ? 2.457 18.922 10.352 1 96.44 230 ASP A O 1
ATOM 1807 N N . VAL A 1 231 ? 4.223 17.625 10.242 1 97.31 231 VAL A N 1
ATOM 1808 C CA . VAL A 1 231 ? 4.184 17.297 11.664 1 97.31 231 VAL A CA 1
ATOM 1809 C C . VAL A 1 231 ? 4.305 18.562 12.5 1 97.31 231 VAL A C 1
ATOM 1811 O O . VAL A 1 231 ? 3.814 18.625 13.625 1 97.31 231 VAL A O 1
ATOM 1814 N N . ASP A 1 232 ? 4.914 19.625 11.922 1 95.31 232 ASP A N 1
ATOM 1815 C CA . ASP A 1 232 ? 5.145 20.859 12.664 1 95.31 232 ASP A CA 1
ATOM 1816 C C . ASP A 1 232 ? 4.055 21.891 12.367 1 95.31 232 ASP A C 1
ATOM 1818 O O . ASP A 1 232 ? 4.207 23.062 12.688 1 95.31 232 ASP A O 1
ATOM 1822 N N . MET A 1 233 ? 3.033 21.5 11.648 1 96.62 233 MET A N 1
ATOM 1823 C CA . MET A 1 233 ? 1.826 22.312 11.5 1 96.62 233 MET A CA 1
ATOM 1824 C C . MET A 1 233 ? 0.795 21.953 12.562 1 96.62 233 MET A C 1
ATOM 1826 O O . MET A 1 233 ? 0.108 20.938 12.453 1 96.62 233 MET A O 1
ATOM 1830 N N . LEU A 1 234 ? 0.625 22.812 13.461 1 96.56 234 LEU A N 1
ATOM 1831 C CA . LEU A 1 234 ? -0.13 22.469 14.656 1 96.56 234 LEU A CA 1
ATOM 1832 C C . LEU A 1 234 ? -1.579 22.938 14.539 1 96.56 234 LEU A C 1
ATOM 1834 O O . LEU A 1 234 ? -1.851 24.016 14.016 1 96.56 234 LEU A O 1
ATOM 1838 N N . THR A 1 235 ? -2.457 22.109 15.023 1 97.5 235 THR A N 1
ATOM 1839 C CA . THR A 1 235 ? -3.877 22.438 15.078 1 97.5 235 THR A CA 1
ATOM 1840 C C . THR A 1 235 ? -4.195 23.266 16.328 1 97.5 235 THR A C 1
ATOM 1842 O O . THR A 1 235 ? -3.52 23.156 17.344 1 97.5 235 THR A O 1
ATOM 1845 N N . PRO A 1 236 ? -5.199 24.188 16.234 1 95.44 236 PRO A N 1
ATOM 1846 C CA . PRO A 1 236 ? -5.734 24.766 17.453 1 95.44 236 PRO A CA 1
ATOM 1847 C C . PRO A 1 236 ? -6.551 23.781 18.281 1 95.44 236 PRO A C 1
ATOM 1849 O O . PRO A 1 236 ? -6.871 22.688 17.812 1 95.44 236 PRO A O 1
ATOM 1852 N N . PRO A 1 237 ? -6.84 24.156 19.531 1 93.12 237 PRO A N 1
ATOM 1853 C CA . PRO A 1 237 ? -7.688 23.281 20.344 1 93.12 237 PRO A CA 1
ATOM 1854 C C . PRO A 1 237 ? -9.062 23.047 19.719 1 93.12 237 PRO A C 1
ATOM 1856 O O . PRO A 1 237 ? -9.578 23.922 19.016 1 93.12 237 PRO A O 1
ATOM 1859 N N . TYR A 1 238 ? -9.617 21.844 19.859 1 92.06 238 TYR A N 1
ATOM 1860 C CA . TYR A 1 238 ? -10.984 21.438 19.547 1 92.06 238 TYR A CA 1
ATOM 1861 C C . TYR A 1 238 ? -11.188 21.297 18.047 1 92.06 238 TYR A C 1
ATOM 1863 O O . TYR A 1 238 ? -12.32 21.156 17.562 1 92.06 238 TYR A O 1
ATOM 1871 N N . MET A 1 239 ? -10.148 21.438 17.281 1 96.38 239 MET A N 1
ATOM 1872 C CA . MET A 1 239 ? -10.312 21.344 15.836 1 96.38 239 MET A CA 1
ATOM 1873 C C . MET A 1 239 ? -10.906 20 15.438 1 96.38 239 MET A C 1
ATOM 1875 O O . MET A 1 239 ? -11.781 19.938 14.578 1 96.38 239 MET A O 1
ATOM 1879 N N . ALA A 1 240 ? -10.461 18.875 16.016 1 96.94 240 ALA A N 1
ATOM 1880 C CA . ALA A 1 240 ? -10.969 17.547 15.68 1 96.94 240 ALA A CA 1
ATOM 1881 C C . ALA A 1 240 ? -12.469 17.453 15.93 1 96.94 240 ALA A C 1
ATOM 1883 O O . ALA A 1 240 ? -13.219 16.969 15.078 1 96.94 240 ALA A O 1
ATOM 1884 N N . ASP A 1 241 ? -12.922 17.922 17.062 1 95.44 241 ASP A N 1
ATOM 1885 C CA . ASP A 1 241 ? -14.328 17.891 17.438 1 95.44 241 ASP A CA 1
ATOM 1886 C C . ASP A 1 241 ? -15.172 18.766 16.516 1 95.44 241 ASP A C 1
ATOM 1888 O O . ASP A 1 241 ? -16.25 18.359 16.078 1 95.44 241 ASP A O 1
ATOM 1892 N N . ASN A 1 242 ? -14.664 19.922 16.312 1 95.06 242 ASN A N 1
ATOM 1893 C CA . ASN A 1 242 ? -15.375 20.844 15.438 1 95.06 242 ASN A CA 1
ATOM 1894 C C . ASN A 1 242 ? -15.484 20.297 14.016 1 95.06 242 ASN A C 1
ATOM 1896 O O . ASN A 1 242 ? -16.531 20.453 13.367 1 95.06 242 ASN A O 1
ATOM 1900 N N . LEU A 1 243 ? -14.406 19.703 13.516 1 96.94 243 LEU A N 1
ATOM 1901 C CA . LEU A 1 243 ? -14.445 19.078 12.195 1 96.94 243 LEU A CA 1
ATOM 1902 C C . LEU A 1 243 ? -15.438 17.906 12.172 1 96.94 243 LEU A C 1
ATOM 1904 O O . LEU A 1 243 ? -16.172 17.75 11.195 1 96.94 243 LEU A O 1
ATOM 1908 N N . THR A 1 244 ? -15.406 17.078 13.195 1 96 244 THR A N 1
ATOM 1909 C CA . THR A 1 244 ? -16.328 15.945 13.281 1 96 244 THR A CA 1
ATOM 1910 C C . THR A 1 244 ? -17.781 16.422 13.219 1 96 244 THR A C 1
ATOM 1912 O O . THR A 1 244 ? -18.609 15.836 12.523 1 96 244 THR A O 1
ATOM 1915 N N . GLY A 1 245 ? -18.078 17.516 13.977 1 93.19 245 GLY A N 1
ATOM 1916 C CA . GLY A 1 245 ? -19.406 18.094 13.922 1 93.19 245 GLY A CA 1
ATOM 1917 C C . GLY A 1 245 ? -19.781 18.594 12.539 1 93.19 245 GLY A C 1
ATOM 1918 O O . GLY A 1 245 ? -20.859 18.266 12.039 1 93.19 245 GLY A O 1
ATOM 1919 N N . PHE A 1 246 ? -18.969 19.312 11.906 1 94.62 246 PHE A N 1
ATOM 1920 C CA . PHE A 1 246 ? -19.188 19.844 10.57 1 94.62 246 PHE A CA 1
ATOM 1921 C C . PHE A 1 246 ? -19.422 18.719 9.57 1 94.62 246 PHE A C 1
ATOM 1923 O O . PHE A 1 246 ? -20.391 18.75 8.805 1 94.62 246 PHE A O 1
ATOM 1930 N N . LEU A 1 247 ? -18.547 17.672 9.609 1 95.44 247 LEU A N 1
ATOM 1931 C CA . LEU A 1 247 ? -18.578 16.578 8.641 1 95.44 247 LEU A CA 1
ATOM 1932 C C . LEU A 1 247 ? -19.812 15.695 8.867 1 95.44 247 LEU A C 1
ATOM 1934 O O . LEU A 1 247 ? -20.328 15.109 7.918 1 95.44 247 LEU A O 1
ATOM 1938 N N . SER A 1 248 ? -20.234 15.594 10.109 1 91.75 248 SER A N 1
ATOM 1939 C CA . SER A 1 248 ? -21.484 14.883 10.391 1 91.75 248 SER A CA 1
ATOM 1940 C C . SER A 1 248 ? -22.672 15.57 9.734 1 91.75 248 SER A C 1
ATOM 1942 O O . SER A 1 248 ? -23.594 14.914 9.266 1 91.75 248 SER A O 1
ATOM 1944 N N . GLY A 1 249 ? -22.562 16.875 9.734 1 87.25 249 GLY A N 1
ATOM 1945 C CA . GLY A 1 249 ? -23.594 17.641 9.039 1 87.25 249 GLY A CA 1
ATOM 1946 C C . GLY A 1 249 ? -23.562 17.422 7.535 1 87.25 249 GLY A C 1
ATOM 1947 O O . GLY A 1 249 ? -24.625 17.297 6.91 1 87.25 249 GLY A O 1
ATOM 1948 N N . VAL A 1 250 ? -22.422 17.406 6.977 1 84.62 250 VAL A N 1
ATOM 1949 C CA . VAL A 1 250 ? -22.266 17.156 5.547 1 84.62 250 VAL A CA 1
ATOM 1950 C C . VAL A 1 250 ? -22.844 15.789 5.199 1 84.62 250 VAL A C 1
ATOM 1952 O O . VAL A 1 250 ? -23.547 15.641 4.195 1 84.62 250 VAL A O 1
ATOM 1955 N N . ARG A 1 251 ? -22.594 14.797 6.043 1 78.31 251 ARG A N 1
ATOM 1956 C CA . ARG A 1 251 ? -23.047 13.422 5.828 1 78.31 251 ARG A CA 1
ATOM 1957 C C . ARG A 1 251 ? -24.562 13.32 5.875 1 78.31 251 ARG A C 1
ATOM 1959 O O . ARG A 1 251 ? -25.156 12.555 5.121 1 78.31 251 ARG A O 1
ATOM 1966 N N . SER A 1 252 ? -25.125 13.953 6.84 1 79.38 252 SER A N 1
ATOM 1967 C CA . SER A 1 252 ? -26.578 13.906 7.035 1 79.38 252 SER A CA 1
ATOM 1968 C C . SER A 1 252 ? -27.312 14.477 5.832 1 79.38 252 SER A C 1
ATOM 1970 O O . SER A 1 252 ? -28.453 14.078 5.547 1 79.38 252 SER A O 1
ATOM 1972 N N . GLY A 1 253 ? -26.625 15.289 5.211 1 78.88 253 GLY A N 1
ATOM 1973 C CA . GLY A 1 253 ? -27.188 15.719 3.941 1 78.88 253 GLY A CA 1
ATOM 1974 C C . GLY A 1 253 ? -26.828 14.797 2.789 1 78.88 253 GLY A C 1
ATOM 1975 O O . GLY A 1 253 ? -27.031 13.586 2.871 1 78.88 253 GLY A O 1
ATOM 1976 N N . GLU A 1 254 ? -26.375 15.266 1.772 1 80.5 254 GLU A N 1
ATOM 1977 C CA . GLU A 1 254 ? -25.812 14.484 0.672 1 80.5 254 GLU A CA 1
ATOM 1978 C C . GLU A 1 254 ? -24.297 14.438 0.742 1 80.5 254 GLU A C 1
ATOM 1980 O O . GLU A 1 254 ? -23.625 15.461 0.57 1 80.5 254 GLU A O 1
ATOM 1985 N N . PRO A 1 255 ? -23.875 13.211 1.226 1 86.25 255 PRO A N 1
ATOM 1986 C CA . PRO A 1 255 ? -22.406 13.148 1.287 1 86.25 255 PRO A CA 1
ATOM 1987 C C . PRO A 1 255 ? -21.75 13.555 -0.026 1 86.25 255 PRO A C 1
ATOM 1989 O O . PRO A 1 255 ? -22.25 13.227 -1.104 1 86.25 255 PRO A O 1
ATOM 1992 N N . CYS A 1 256 ? -20.797 14.414 0.128 1 87.5 256 CYS A N 1
ATOM 1993 C CA . CYS A 1 256 ? -20.016 14.836 -1.034 1 87.5 256 CYS A CA 1
ATOM 1994 C C . CYS A 1 256 ? -18.656 14.164 -1.054 1 87.5 256 CYS A C 1
ATOM 1996 O O . CYS A 1 256 ? -17.75 14.578 -0.326 1 87.5 256 CYS A O 1
ATOM 1998 N N . TRP A 1 257 ? -18.484 13.258 -1.925 1 90.25 257 TRP A N 1
ATOM 1999 C CA . TRP A 1 257 ? -17.25 12.477 -1.977 1 90.25 257 TRP A CA 1
ATOM 2000 C C . TRP A 1 257 ? -16.25 13.102 -2.938 1 90.25 257 TRP A C 1
ATOM 2002 O O . TRP A 1 257 ? -15.164 12.555 -3.162 1 90.25 257 TRP A O 1
ATOM 2012 N N . LYS A 1 258 ? -16.594 14.273 -3.463 1 94.88 258 LYS A N 1
ATOM 2013 C CA . LYS A 1 258 ? -15.664 15.062 -4.266 1 94.88 258 LYS A CA 1
ATOM 2014 C C . LYS A 1 258 ? -15.516 16.484 -3.701 1 94.88 258 LYS A C 1
ATOM 2016 O O . LYS A 1 258 ? -15.266 17.422 -4.449 1 94.88 258 LYS A O 1
ATOM 2021 N N . CYS A 1 259 ? -15.758 16.609 -2.426 1 96.31 259 CYS A N 1
ATOM 2022 C CA . CYS A 1 259 ? -15.562 17.891 -1.749 1 96.31 259 CYS A CA 1
ATOM 2023 C C . CYS A 1 259 ? -14.297 17.859 -0.892 1 96.31 259 CYS A C 1
ATOM 2025 O O . CYS A 1 259 ? -14.102 16.938 -0.106 1 96.31 259 CYS A O 1
ATOM 2027 N N . ALA A 1 260 ? -13.484 18.781 -1.084 1 98.12 260 ALA A N 1
ATOM 2028 C CA . ALA A 1 260 ? -12.297 19.031 -0.274 1 98.12 260 ALA A CA 1
ATOM 2029 C C . ALA A 1 260 ? -12.445 20.297 0.555 1 98.12 260 ALA A C 1
ATOM 2031 O O . ALA A 1 260 ? -12.938 21.312 0.06 1 98.12 260 ALA A O 1
ATOM 2032 N N . PHE A 1 261 ? -12.109 20.281 1.801 1 98.25 261 PHE A N 1
ATOM 2033 C CA . PHE A 1 261 ? -12.273 21.422 2.689 1 98.25 261 PHE A CA 1
ATOM 2034 C C . PHE A 1 261 ? -10.93 22.031 3.053 1 98.25 261 PHE A C 1
ATOM 2036 O O . PHE A 1 261 ? -10.141 21.422 3.773 1 98.25 261 PHE A O 1
ATOM 2043 N N . VAL A 1 262 ? -10.703 23.219 2.594 1 98.62 262 VAL A N 1
ATOM 2044 C CA . VAL A 1 262 ? -9.422 23.906 2.689 1 98.62 262 VAL A CA 1
ATOM 2045 C C . VAL A 1 262 ? -9.25 24.5 4.086 1 98.62 262 VAL A C 1
ATOM 2047 O O . VAL A 1 262 ? -10.164 25.125 4.617 1 98.62 262 VAL A O 1
ATOM 2050 N N . VAL A 1 263 ? -8.086 24.312 4.684 1 98.69 263 VAL A N 1
ATOM 2051 C CA . VAL A 1 263 ? -7.715 24.828 5.996 1 98.69 263 VAL A CA 1
ATOM 2052 C C . VAL A 1 263 ? -6.52 25.766 5.863 1 98.69 263 VAL A C 1
ATOM 2054 O O . VAL A 1 263 ? -5.41 25.328 5.551 1 98.69 263 VAL A O 1
ATOM 2057 N N . PRO A 1 264 ? -6.699 27.062 6.168 1 98.19 264 PRO A N 1
ATOM 2058 C CA . PRO A 1 264 ? -5.582 28.016 6.086 1 98.19 264 PRO A CA 1
ATOM 2059 C C . PRO A 1 264 ? -4.438 27.656 7.035 1 98.19 264 PRO A C 1
ATOM 2061 O O . PRO A 1 264 ? -4.676 27.141 8.125 1 98.19 264 PRO A O 1
ATOM 2064 N N . VAL A 1 265 ? -3.223 27.938 6.594 1 98.12 265 VAL A N 1
ATOM 2065 C CA . VAL A 1 265 ? -2.025 27.734 7.398 1 98.12 265 VAL A CA 1
ATOM 2066 C C . VAL A 1 265 ? -1.282 29.047 7.586 1 98.12 265 VAL A C 1
ATOM 2068 O O . VAL A 1 265 ? -1.115 29.812 6.637 1 98.12 265 VAL A O 1
ATOM 2071 N N . TYR A 1 266 ? -0.866 29.359 8.773 1 97.75 266 TYR A N 1
ATOM 2072 C CA . TYR A 1 266 ? -0.143 30.594 9.094 1 97.75 266 TYR A CA 1
ATOM 2073 C C . TYR A 1 266 ? 1.179 30.281 9.789 1 97.75 266 TYR A C 1
ATOM 2075 O O . TYR A 1 266 ? 1.329 29.219 10.398 1 97.75 266 TYR A O 1
ATOM 2083 N N . GLU A 1 267 ? 2.115 31.125 9.625 1 96.5 267 GLU A N 1
ATOM 2084 C CA . GLU A 1 267 ? 3.367 31.078 10.367 1 96.5 267 GLU A CA 1
ATOM 2085 C C . GLU A 1 267 ? 3.363 32.062 11.523 1 96.5 267 GLU A C 1
ATOM 2087 O O . GLU A 1 267 ? 2.859 33.188 11.375 1 96.5 267 GLU A O 1
ATOM 2092 N N . LEU A 1 268 ? 3.945 31.625 12.594 1 96.56 268 LEU A N 1
ATOM 2093 C CA . LEU A 1 268 ? 4.035 32.469 13.781 1 96.56 268 LEU A CA 1
ATOM 2094 C C . LEU A 1 268 ? 5.465 32.969 13.992 1 96.56 268 LEU A C 1
ATOM 2096 O O . LEU A 1 268 ? 6.418 32.219 13.789 1 96.56 268 LEU A O 1
ATOM 2100 N N . HIS A 1 269 ? 5.523 34.125 14.383 1 94.19 269 HIS A N 1
ATOM 2101 C CA . HIS A 1 269 ? 6.828 34.688 14.766 1 94.19 269 HIS A CA 1
ATOM 2102 C C . HIS A 1 269 ? 7.402 33.938 15.961 1 94.19 269 HIS A C 1
ATOM 2104 O O . HIS A 1 269 ? 6.656 33.438 16.812 1 94.19 269 HIS A O 1
ATOM 2110 N N . ASN A 1 270 ? 8.742 33.906 15.992 1 89.62 270 ASN A N 1
ATOM 2111 C CA . ASN A 1 270 ? 9.414 33.125 17.031 1 89.62 270 ASN A CA 1
ATOM 2112 C C . ASN A 1 270 ? 9.141 33.688 18.422 1 89.62 270 ASN A C 1
ATOM 2114 O O . ASN A 1 270 ? 9.336 32.969 19.422 1 89.62 270 ASN A O 1
ATOM 2118 N N . THR A 1 271 ? 8.625 34.875 18.531 1 90.5 271 THR A N 1
ATOM 2119 C CA . THR A 1 271 ? 8.359 35.5 19.828 1 90.5 271 THR A CA 1
ATOM 2120 C C . THR A 1 271 ? 7.012 35.062 20.375 1 90.5 271 THR A C 1
ATOM 2122 O O . THR A 1 271 ? 6.711 35.281 21.562 1 90.5 271 THR A O 1
ATOM 2125 N N . VAL A 1 272 ? 6.234 34.531 19.469 1 91.19 272 VAL A N 1
ATOM 2126 C CA . VAL A 1 272 ? 4.945 34 19.922 1 91.19 272 VAL A CA 1
ATOM 2127 C C . VAL A 1 272 ? 5.141 32.688 20.672 1 91.19 272 VAL A C 1
ATOM 2129 O O . VAL A 1 272 ? 5.512 31.688 20.094 1 91.19 272 VAL A O 1
ATOM 2132 N N . THR A 1 273 ? 4.945 32.719 21.891 1 82.31 273 THR A N 1
ATOM 2133 C CA . THR A 1 273 ? 5.234 31.578 22.75 1 82.31 273 THR A CA 1
ATOM 2134 C C . THR A 1 273 ? 4.055 30.625 22.781 1 82.31 273 THR A C 1
ATOM 2136 O O . THR A 1 273 ? 4.234 29.406 22.938 1 82.31 273 THR A O 1
ATOM 2139 N N . TYR A 1 274 ? 2.846 31.25 22.594 1 81.88 274 TYR A N 1
ATOM 2140 C CA . TYR A 1 274 ? 1.643 30.422 22.609 1 81.88 274 TYR A CA 1
ATOM 2141 C C . TYR A 1 274 ? 0.892 30.516 21.297 1 81.88 274 TYR A C 1
ATOM 2143 O O . TYR A 1 274 ? 0.579 31.625 20.828 1 81.88 274 TYR A O 1
ATOM 2151 N N . PRO A 1 275 ? 0.646 29.344 20.844 1 90.94 275 PRO A N 1
ATOM 2152 C CA . PRO A 1 275 ? -0.141 29.422 19.609 1 90.94 275 PRO A CA 1
ATOM 2153 C C . PRO A 1 275 ? -1.562 29.922 19.844 1 90.94 275 PRO A C 1
ATOM 2155 O O . PRO A 1 275 ? -2.104 29.766 20.938 1 90.94 275 PRO A O 1
ATOM 2158 N N . PRO A 1 276 ? -2.141 30.609 18.875 1 94.94 276 PRO A N 1
ATOM 2159 C CA . PRO A 1 276 ? -3.514 31.094 19 1 94.94 276 PRO A CA 1
ATOM 2160 C C . PRO A 1 276 ? -4.527 29.969 19.203 1 94.94 276 PRO A C 1
ATOM 2162 O O . PRO A 1 276 ? -4.422 28.922 18.547 1 94.94 276 PRO A O 1
ATOM 2165 N N . GLU A 1 277 ? -5.562 30.172 20.016 1 93.06 277 GLU A N 1
ATOM 2166 C CA . GLU A 1 277 ? -6.547 29.156 20.375 1 93.06 277 GLU A CA 1
ATOM 2167 C C . GLU A 1 277 ? -7.719 29.156 19.391 1 93.06 277 GLU A C 1
ATOM 2169 O O . GLU A 1 277 ? -8.461 28.188 19.297 1 93.06 277 GLU A O 1
ATOM 2174 N N . ASP A 1 278 ? -7.867 30.266 18.844 1 92.56 278 ASP A N 1
ATOM 2175 C CA . ASP A 1 278 ? -8.969 30.391 17.906 1 92.56 278 ASP A CA 1
ATOM 2176 C C . ASP A 1 278 ? -8.641 31.438 16.828 1 92.56 278 ASP A C 1
ATOM 2178 O O . ASP A 1 278 ? -7.578 32.062 16.844 1 92.56 278 ASP A O 1
ATOM 2182 N N . LYS A 1 279 ? -9.547 31.578 15.906 1 95.12 279 LYS A N 1
ATOM 2183 C CA . LYS A 1 279 ? -9.336 32.438 14.758 1 95.12 279 LYS A CA 1
ATOM 2184 C C . LYS A 1 279 ? -9.141 33.906 15.195 1 95.12 279 LYS A C 1
ATOM 2186 O O . LYS A 1 279 ? -8.305 34.625 14.648 1 95.12 279 LYS A O 1
ATOM 2191 N N . MET A 1 280 ? -9.898 34.344 16.203 1 94.25 280 MET A N 1
ATOM 2192 C CA . MET A 1 280 ? -9.797 35.719 16.672 1 94.25 280 MET A CA 1
ATOM 2193 C C . MET A 1 280 ? -8.391 36.031 17.188 1 94.25 280 MET A C 1
ATOM 2195 O O . MET A 1 280 ? -7.816 37.062 16.891 1 94.25 280 MET A O 1
ATOM 2199 N N . GLU A 1 281 ? -7.895 35.125 17.938 1 95.19 281 GLU A N 1
ATOM 2200 C CA . GLU A 1 281 ? -6.535 35.281 18.438 1 95.19 281 GLU A CA 1
ATOM 2201 C C . GLU A 1 281 ? -5.52 35.281 17.297 1 95.19 281 GLU A C 1
ATOM 2203 O O . GLU A 1 281 ? -4.559 36.062 17.328 1 95.19 281 GLU A O 1
ATOM 2208 N N . LEU A 1 282 ? -5.68 34.406 16.344 1 97.25 282 LEU A N 1
ATOM 2209 C CA . LEU A 1 282 ? -4.773 34.375 15.195 1 97.25 282 LEU A CA 1
ATOM 2210 C C . LEU A 1 282 ? -4.805 35.688 14.43 1 97.25 282 LEU A C 1
ATOM 2212 O O . LEU A 1 282 ? -3.754 36.25 14.086 1 97.25 282 LEU A O 1
ATOM 2216 N N . LEU A 1 283 ? -5.996 36.219 14.219 1 96.75 283 LEU A N 1
ATOM 2217 C CA . LEU A 1 283 ? -6.141 37.469 13.492 1 96.75 283 LEU A CA 1
ATOM 2218 C C . LEU A 1 283 ? -5.484 38.625 14.242 1 96.75 283 LEU A C 1
ATOM 2220 O O . LEU A 1 283 ? -4.918 39.531 13.633 1 96.75 283 LEU A O 1
ATOM 2224 N N . ARG A 1 284 ? -5.555 38.625 15.539 1 96.12 284 ARG A N 1
ATOM 2225 C CA . ARG A 1 284 ? -4.879 39.625 16.344 1 96.12 284 ARG A CA 1
ATOM 2226 C C . ARG A 1 284 ? -3.367 39.562 16.141 1 96.12 284 ARG A C 1
ATOM 2228 O O . ARG A 1 284 ? -2.707 40.594 16.047 1 96.12 284 ARG A O 1
ATOM 2235 N N . LEU A 1 285 ? -2.863 38.312 16.078 1 97 285 LEU A N 1
ATOM 2236 C CA . LEU A 1 285 ? -1.434 38.156 15.828 1 97 285 LEU A CA 1
ATOM 2237 C C . LEU A 1 285 ? -1.059 38.656 14.438 1 97 285 LEU A C 1
ATOM 2239 O O . LEU A 1 285 ? 0.013 39.219 14.242 1 97 285 LEU A O 1
ATOM 2243 N N . VAL A 1 286 ? -1.929 38.406 13.5 1 96.81 286 VAL A N 1
ATOM 2244 C CA . VAL A 1 286 ? -1.688 38.875 12.141 1 96.81 286 VAL A CA 1
ATOM 2245 C C . VAL A 1 286 ? -1.64 40.406 12.133 1 96.81 286 VAL A C 1
ATOM 2247 O O . VAL A 1 286 ? -0.738 41 11.539 1 96.81 286 VAL A O 1
ATOM 2250 N N . LEU A 1 287 ? -2.521 41.031 12.828 1 95.75 287 LEU A N 1
ATOM 2251 C CA . LEU A 1 287 ? -2.598 42.5 12.898 1 95.75 287 LEU A CA 1
ATOM 2252 C C . LEU A 1 287 ? -1.349 43.062 13.547 1 95.75 287 LEU A C 1
ATOM 2254 O O . LEU A 1 287 ? -0.871 44.156 13.148 1 95.75 287 LEU A O 1
ATOM 2258 N N . LYS A 1 288 ? -0.833 42.344 14.477 1 96.12 288 LYS A N 1
ATOM 2259 C CA . LYS A 1 288 ? 0.344 42.812 15.219 1 96.12 288 LYS A CA 1
ATOM 2260 C C . LYS A 1 288 ? 1.625 42.5 14.453 1 96.12 288 LYS A C 1
ATOM 2262 O O . LYS A 1 288 ? 2.723 42.844 14.898 1 96.12 288 LYS A O 1
ATOM 2267 N N . GLY A 1 289 ? 1.504 41.781 13.344 1 95.31 289 GLY A N 1
ATOM 2268 C CA . GLY A 1 289 ? 2.674 41.375 12.57 1 95.31 289 GLY A CA 1
ATOM 2269 C C . GLY A 1 289 ? 3.406 40.188 13.141 1 95.31 289 GLY A C 1
ATOM 2270 O O . GLY A 1 289 ? 4.555 39.938 12.781 1 95.31 289 GLY A O 1
ATOM 2271 N N . LEU A 1 290 ? 2.746 39.5 14.031 1 96.88 290 LEU A N 1
ATOM 2272 C CA . LEU A 1 290 ? 3.369 38.344 14.703 1 96.88 290 LEU A CA 1
ATOM 2273 C C . LEU A 1 290 ? 2.938 37.031 14.062 1 96.88 290 LEU A C 1
ATOM 2275 O O . LEU A 1 290 ? 3.338 35.969 14.508 1 96.88 290 LEU A O 1
ATOM 2279 N N . ALA A 1 291 ? 2.115 37.094 13.117 1 97.25 291 ALA A N 1
ATOM 2280 C CA . ALA A 1 291 ? 1.718 35.969 12.281 1 97.25 291 ALA A CA 1
ATOM 2281 C C . ALA A 1 291 ? 1.562 36.406 10.82 1 97.25 291 ALA A C 1
ATOM 2283 O O . ALA A 1 291 ? 1.273 37.562 10.539 1 97.25 291 ALA A O 1
ATOM 2284 N N . ARG A 1 292 ? 1.761 35.531 9.922 1 96 292 ARG A N 1
ATOM 2285 C CA . ARG A 1 292 ? 1.521 35.75 8.5 1 96 292 ARG A CA 1
ATOM 2286 C C . ARG A 1 292 ? 1.144 34.438 7.797 1 96 292 ARG A C 1
ATOM 2288 O O . ARG A 1 292 ? 1.34 33.375 8.344 1 96 292 ARG A O 1
ATOM 2295 N N . ARG A 1 293 ? 0.617 34.594 6.641 1 95.88 293 ARG A N 1
ATOM 2296 C CA . ARG A 1 293 ? 0.243 33.438 5.855 1 95.88 293 ARG A CA 1
ATOM 2297 C C . ARG A 1 293 ? 1.456 32.531 5.574 1 95.88 293 ARG A C 1
ATOM 2299 O O . ARG A 1 293 ? 2.545 33.062 5.293 1 95.88 293 ARG A O 1
ATOM 2306 N N . PHE A 1 294 ? 1.27 31.234 5.672 1 94.69 294 PHE A N 1
ATOM 2307 C CA . PHE A 1 294 ? 2.352 30.266 5.488 1 94.69 294 PHE A CA 1
ATOM 2308 C C . PHE A 1 294 ? 2.996 30.438 4.121 1 94.69 294 PHE A C 1
ATOM 2310 O O . PHE A 1 294 ? 2.303 30.469 3.1 1 94.69 294 PHE A O 1
ATOM 2317 N N . HIS A 1 295 ? 4.324 30.547 4 1 89.19 295 HIS A N 1
ATOM 2318 C CA . HIS A 1 295 ? 5.18 30.625 2.822 1 89.19 295 HIS A CA 1
ATOM 2319 C C . HIS A 1 295 ? 4.926 31.906 2.033 1 89.19 295 HIS A C 1
ATOM 2321 O O . HIS A 1 295 ? 5.215 31.969 0.836 1 89.19 295 HIS A O 1
ATOM 2327 N N . LEU A 1 296 ? 4.406 32.906 2.629 1 86.12 296 LEU A N 1
ATOM 2328 C CA . LEU A 1 296 ? 4.113 34.188 1.954 1 86.12 296 LEU A CA 1
ATOM 2329 C C . LEU A 1 296 ? 5.367 34.75 1.294 1 86.12 296 LEU A C 1
ATOM 2331 O O . LEU A 1 296 ? 5.309 35.25 0.171 1 86.12 296 LEU A O 1
ATOM 2335 N N . LYS A 1 297 ? 6.48 34.531 1.9 1 79.69 297 LYS A N 1
ATOM 2336 C CA . LYS A 1 297 ? 7.719 35.125 1.411 1 79.69 297 LYS A CA 1
ATOM 2337 C C . LYS A 1 297 ? 8.547 34.125 0.624 1 79.69 297 LYS A C 1
ATOM 2339 O O . LYS A 1 297 ? 9.508 34.5 -0.055 1 79.69 297 LYS A O 1
ATOM 2344 N N . VAL A 1 298 ? 8.203 32.938 0.71 1 83.38 298 VAL A N 1
ATOM 2345 C CA . VAL A 1 298 ? 9.039 31.891 0.13 1 83.38 298 VAL A CA 1
ATOM 2346 C C . VAL A 1 298 ? 8.391 31.359 -1.147 1 83.38 298 VAL A C 1
ATOM 2348 O O . VAL A 1 298 ? 9.078 31.078 -2.131 1 83.38 298 VAL A O 1
ATOM 2351 N N . TYR A 1 299 ? 7.176 31.188 -1.101 1 87.25 299 TYR A N 1
ATOM 2352 C CA . TYR A 1 299 ? 6.434 30.578 -2.201 1 87.25 299 TYR A CA 1
ATOM 2353 C C . TYR A 1 299 ? 4.984 31.047 -2.209 1 87.25 299 TYR A C 1
ATOM 2355 O O . TYR A 1 299 ? 4.094 30.344 -1.74 1 87.25 299 TYR A O 1
ATOM 2363 N N . VAL A 1 300 ? 4.68 32.062 -2.857 1 83.56 300 VAL A N 1
ATOM 2364 C CA . VAL A 1 300 ? 3.41 32.781 -2.793 1 83.56 300 VAL A CA 1
ATOM 2365 C C . VAL A 1 300 ? 2.291 31.906 -3.338 1 83.56 300 VAL A C 1
ATOM 2367 O O . VAL A 1 300 ? 1.144 32 -2.898 1 83.56 300 VAL A O 1
ATOM 2370 N N . LYS A 1 301 ? 2.59 31.016 -4.176 1 88.12 301 LYS A N 1
ATOM 2371 C CA . LYS A 1 301 ? 1.56 30.188 -4.793 1 88.12 301 LYS A CA 1
ATOM 2372 C C . LYS A 1 301 ? 1.059 29.109 -3.822 1 88.12 301 LYS A C 1
ATOM 2374 O O . LYS A 1 301 ? 0.021 28.5 -4.059 1 88.12 301 LYS A O 1
ATOM 2379 N N . ASN A 1 302 ? 1.803 28.938 -2.775 1 91.25 302 ASN A N 1
ATOM 2380 C CA . ASN A 1 302 ? 1.449 27.891 -1.828 1 91.25 302 ASN A CA 1
ATOM 2381 C C . ASN A 1 302 ? -0.003 28.016 -1.376 1 91.25 302 ASN A C 1
ATOM 2383 O O . ASN A 1 302 ? -0.796 27.094 -1.573 1 91.25 302 ASN A O 1
ATOM 2387 N N . GLN A 1 303 ? -0.359 29.203 -0.878 1 92.5 303 GLN A N 1
ATOM 2388 C CA . GLN A 1 303 ? -1.732 29.422 -0.437 1 92.5 303 GLN A CA 1
ATOM 2389 C C . GLN A 1 303 ? -2.436 30.453 -1.316 1 92.5 303 GLN A C 1
ATOM 2391 O O . GLN A 1 303 ? -3.531 30.922 -0.988 1 92.5 303 GLN A O 1
ATOM 2396 N N . GLY A 1 304 ? -1.849 30.781 -2.393 1 90 304 GLY A N 1
ATOM 2397 C CA . GLY A 1 304 ? -2.336 31.891 -3.217 1 90 304 GLY A CA 1
ATOM 2398 C C . GLY A 1 304 ? -3.748 31.672 -3.725 1 90 304 GLY A C 1
ATOM 2399 O O . GLY A 1 304 ? -4.59 32.562 -3.637 1 90 304 GLY A O 1
ATOM 2400 N N . ASN A 1 305 ? -4.004 30.469 -4.113 1 94.81 305 ASN A N 1
ATOM 2401 C CA . ASN A 1 305 ? -5.305 30.172 -4.699 1 94.81 305 ASN A CA 1
ATOM 2402 C C . ASN A 1 305 ? -6.395 30.109 -3.637 1 94.81 305 ASN A C 1
ATOM 2404 O O . ASN A 1 305 ? -7.582 30.016 -3.963 1 94.81 305 ASN A O 1
ATOM 2408 N N . SER A 1 306 ? -6.012 30.203 -2.363 1 96.44 306 SER A N 1
ATOM 2409 C CA . SER A 1 306 ? -6.977 30.094 -1.271 1 96.44 306 SER A CA 1
ATOM 2410 C C . SER A 1 306 ? -7.641 31.438 -0.986 1 96.44 306 SER A C 1
ATOM 2412 O O . SER A 1 306 ? -8.648 31.484 -0.283 1 96.44 306 SER A O 1
ATOM 2414 N N . HIS A 1 307 ? -7.07 32.594 -1.494 1 95 307 HIS A N 1
ATOM 2415 C CA . HIS A 1 307 ? -7.637 33.906 -1.312 1 95 307 HIS A CA 1
ATOM 2416 C C . HIS A 1 307 ? -7.902 34.219 0.162 1 95 307 HIS A C 1
ATOM 2418 O O . HIS A 1 307 ? -9.016 34.594 0.537 1 95 307 HIS A O 1
ATOM 2424 N N . LEU A 1 308 ? -6.844 34.125 0.916 1 96.56 308 LEU A N 1
ATOM 2425 C CA . LEU A 1 308 ? -6.992 34.188 2.365 1 96.56 308 LEU A CA 1
ATOM 2426 C C . LEU A 1 308 ? -7.309 35.625 2.809 1 96.56 308 LEU A C 1
ATOM 2428 O O . LEU A 1 308 ? -7.691 35.844 3.961 1 96.56 308 LEU A O 1
ATOM 2432 N N . GLU A 1 309 ? -7.23 36.594 1.897 1 94.56 309 GLU A N 1
ATOM 2433 C CA . GLU A 1 309 ? -7.738 37.938 2.203 1 94.56 309 GLU A CA 1
ATOM 2434 C C . GLU A 1 309 ? -9.227 37.906 2.525 1 94.56 309 GLU A C 1
ATOM 2436 O O . GLU A 1 309 ? -9.719 38.719 3.305 1 94.56 309 GLU A O 1
ATOM 2441 N N . LYS A 1 310 ? -9.906 36.938 1.924 1 95.62 310 LYS A N 1
ATOM 2442 C CA . LYS A 1 310 ? -11.328 36.75 2.191 1 95.62 310 LYS A CA 1
ATOM 2443 C C . LYS A 1 310 ? -11.555 36.031 3.518 1 95.62 310 LYS A C 1
ATOM 2445 O O . LYS A 1 310 ? -12.633 36.156 4.105 1 95.62 310 LYS A O 1
ATOM 2450 N N . TRP A 1 311 ? -10.594 35.281 3.922 1 97 311 TRP A N 1
ATOM 2451 C CA . TRP A 1 311 ? -10.703 34.5 5.145 1 97 311 TRP A CA 1
ATOM 2452 C C . TRP A 1 311 ? -10.398 35.344 6.371 1 97 311 TRP A C 1
ATOM 2454 O O . TRP A 1 311 ? -10.945 35.094 7.453 1 97 311 TRP A O 1
ATOM 2464 N N . GLU A 1 312 ? -9.539 36.344 6.195 1 96.31 312 GLU A N 1
ATOM 2465 C CA . GLU A 1 312 ? -9.07 37.219 7.281 1 96.31 312 GLU A CA 1
ATOM 2466 C C . GLU A 1 312 ? -10.109 38.281 7.641 1 96.31 312 GLU A C 1
ATOM 2468 O O . GLU A 1 312 ? -9.836 39.469 7.555 1 96.31 312 GLU A O 1
ATOM 2473 N N . ILE A 1 313 ? -11.281 37.844 7.992 1 90.81 313 ILE A N 1
ATOM 2474 C CA . ILE A 1 313 ? -12.375 38.656 8.484 1 90.81 313 ILE A CA 1
ATOM 2475 C C . ILE A 1 313 ? -12.859 38.156 9.836 1 90.81 313 ILE A C 1
ATOM 2477 O O . ILE A 1 313 ? -12.648 36.969 10.156 1 90.81 313 ILE A O 1
ATOM 2481 N N . GLU A 1 314 ? -13.484 38.938 10.578 1 84.31 314 GLU A N 1
ATOM 2482 C CA . GLU A 1 314 ? -14 38.531 11.883 1 84.31 314 GLU A CA 1
ATOM 2483 C C . GLU A 1 314 ? -15.07 37.469 11.742 1 84.31 314 GLU A C 1
ATOM 2485 O O . GLU A 1 314 ? -15.945 37.562 10.875 1 84.31 314 GLU A O 1
ATOM 2490 N N . PRO A 1 315 ? -14.836 36.406 12.508 1 81.19 315 PRO A N 1
ATOM 2491 C CA . PRO A 1 315 ? -15.836 35.344 12.43 1 81.19 315 PRO A CA 1
ATOM 2492 C C . PRO A 1 315 ? -17.203 35.781 12.961 1 81.19 315 PRO A C 1
ATOM 2494 O O . PRO A 1 315 ? -17.281 36.594 13.883 1 81.19 315 PRO A O 1
ATOM 2497 N N . ARG A 1 316 ? -18.219 35.312 12.227 1 71.25 316 ARG A N 1
ATOM 2498 C CA . ARG A 1 316 ? -19.578 35.562 12.695 1 71.25 316 ARG A CA 1
ATOM 2499 C C . ARG A 1 316 ? -19.875 34.812 13.984 1 71.25 316 ARG A C 1
ATOM 2501 O O . ARG A 1 316 ? -19.375 33.719 14.188 1 71.25 316 ARG A O 1
ATOM 2508 N N . GLU A 1 317 ? -20.219 35.5 15.102 1 64 317 GLU A N 1
ATOM 2509 C CA . GLU A 1 317 ? -20.562 34.875 16.375 1 64 317 GLU A CA 1
ATOM 2510 C C . GLU A 1 317 ? -21.594 33.75 16.188 1 64 317 GLU A C 1
ATOM 2512 O O . GLU A 1 317 ? -22.797 34.031 16.047 1 64 317 GLU A O 1
ATOM 2517 N N . THR A 1 318 ? -21.312 32.938 15.188 1 57.44 318 THR A N 1
ATOM 2518 C CA . THR A 1 318 ? -22.375 31.922 15.062 1 57.44 318 THR A CA 1
ATOM 2519 C C . THR A 1 318 ? -22.281 30.906 16.188 1 57.44 318 THR A C 1
ATOM 2521 O O . THR A 1 318 ? -21.188 30.562 16.641 1 57.44 318 THR A O 1
ATOM 2524 N N . ASP A 1 319 ? -23.453 30.672 16.906 1 53.78 319 ASP A N 1
ATOM 2525 C CA . ASP A 1 319 ? -23.75 29.734 17.984 1 53.78 319 ASP A CA 1
ATOM 2526 C C . ASP A 1 319 ? -23.312 28.328 17.609 1 53.78 319 ASP A C 1
ATOM 2528 O O . ASP A 1 319 ? -23.422 27.391 18.422 1 53.78 319 ASP A O 1
ATOM 2532 N N . SER A 1 320 ? -22.953 28.078 16.359 1 59.38 320 SER A N 1
ATOM 2533 C CA . SER A 1 320 ? -22.844 26.656 16.078 1 59.38 320 SER A CA 1
ATOM 2534 C C . SER A 1 320 ? -21.438 26.141 16.375 1 59.38 320 SER A C 1
ATOM 2536 O O . SER A 1 320 ? -20.453 26.844 16.125 1 59.38 320 SER A O 1
ATOM 2538 N N . GLY A 1 321 ? -21.219 25.5 17.484 1 64.06 321 GLY A N 1
ATOM 2539 C CA . GLY A 1 321 ? -20.031 24.828 17.984 1 64.06 321 GLY A CA 1
ATOM 2540 C C . GLY A 1 321 ? -19.234 24.141 16.875 1 64.06 321 GLY A C 1
ATOM 2541 O O . GLY A 1 321 ? -18.172 23.562 17.141 1 64.06 321 GLY A O 1
ATOM 2542 N N . HIS A 1 322 ? -19.656 24.156 15.516 1 79.62 322 HIS A N 1
ATOM 2543 C CA . HIS A 1 322 ? -18.906 23.438 14.492 1 79.62 322 HIS A CA 1
ATOM 2544 C C . HIS A 1 322 ? -18.469 24.375 13.367 1 79.62 322 HIS A C 1
ATOM 2546 O O . HIS A 1 322 ? -18.922 25.516 13.312 1 79.62 322 HIS A O 1
ATOM 2552 N N . TYR A 1 323 ? -17.469 23.984 12.57 1 93.06 323 TYR A N 1
ATOM 2553 C CA . TYR A 1 323 ? -16.969 24.719 11.406 1 93.06 323 TYR A CA 1
ATOM 2554 C C . TYR A 1 323 ? -18.031 24.812 10.32 1 93.06 323 TYR A C 1
ATOM 2556 O O . TYR A 1 323 ? -19 24.062 10.336 1 93.06 323 TYR A O 1
ATOM 2564 N N . ASN A 1 324 ? -17.953 25.828 9.562 1 92.88 324 ASN A N 1
ATOM 2565 C CA . ASN A 1 324 ? -18.781 26.016 8.367 1 92.88 324 ASN A CA 1
ATOM 2566 C C . ASN A 1 324 ? -17.922 26.375 7.156 1 92.88 324 ASN A C 1
ATOM 2568 O O . ASN A 1 324 ? -16.734 26.672 7.289 1 92.88 324 ASN A O 1
ATOM 2572 N N . ILE A 1 325 ? -18.625 26.297 5.992 1 94.94 325 ILE A N 1
ATOM 2573 C CA . ILE A 1 325 ? -17.969 26.766 4.773 1 94.94 325 ILE A CA 1
ATOM 2574 C C . ILE A 1 325 ? -18.062 28.281 4.684 1 94.94 325 ILE A C 1
ATOM 2576 O O . ILE A 1 325 ? -19.156 28.844 4.773 1 94.94 325 ILE A O 1
ATOM 2580 N N . LEU A 1 326 ? -16.953 28.891 4.559 1 95.94 326 LEU A N 1
ATOM 2581 C CA . LEU A 1 326 ? -16.969 30.344 4.445 1 95.94 326 LEU A CA 1
ATOM 2582 C C . LEU A 1 326 ? -17.156 30.781 2.994 1 95.94 326 LEU A C 1
ATOM 2584 O O . LEU A 1 326 ? -17.938 31.688 2.707 1 95.94 326 LEU A O 1
ATOM 2588 N N . TYR A 1 327 ? -16.406 30.203 2.035 1 96.62 327 TYR A N 1
ATOM 2589 C CA . TYR A 1 327 ? -16.547 30.453 0.605 1 96.62 327 TYR A CA 1
ATOM 2590 C C . TYR A 1 327 ? -15.961 29.312 -0.208 1 96.62 327 TYR A C 1
ATOM 2592 O O . TYR A 1 327 ? -15.305 28.422 0.342 1 96.62 327 TYR A O 1
ATOM 2600 N N . ASN A 1 328 ? -16.219 29.344 -1.49 1 97.12 328 ASN A N 1
ATOM 2601 C CA . ASN A 1 328 ? -15.758 28.312 -2.414 1 97.12 328 ASN A CA 1
ATOM 2602 C C . ASN A 1 328 ? -14.648 28.844 -3.322 1 97.12 328 ASN A C 1
ATOM 2604 O O . ASN A 1 328 ? -14.656 30.016 -3.707 1 97.12 328 ASN A O 1
ATOM 2608 N N . ILE A 1 329 ? -13.68 27.984 -3.551 1 97.69 329 ILE A N 1
ATOM 2609 C CA . ILE A 1 329 ? -12.688 28.297 -4.582 1 97.69 329 ILE A CA 1
ATOM 2610 C C . ILE A 1 329 ? -13.273 27.984 -5.957 1 97.69 329 ILE A C 1
ATOM 2612 O O . ILE A 1 329 ? -13.594 26.844 -6.266 1 97.69 329 ILE A O 1
ATOM 2616 N N . THR A 1 330 ? -13.352 28.922 -6.836 1 93.75 330 THR A N 1
ATOM 2617 C CA . THR A 1 330 ? -14.062 28.75 -8.094 1 93.75 330 THR A CA 1
ATOM 2618 C C . THR A 1 330 ? -13.086 28.562 -9.25 1 93.75 330 THR A C 1
ATOM 2620 O O . THR A 1 330 ? -13.461 28.109 -10.336 1 93.75 330 THR A O 1
ATOM 2623 N N . THR A 1 331 ? -11.898 29 -9.023 1 95.38 331 THR A N 1
ATOM 2624 C CA . THR A 1 331 ? -10.883 28.875 -10.062 1 95.38 331 THR A CA 1
ATOM 2625 C C . THR A 1 331 ? -9.625 28.219 -9.508 1 95.38 331 THR A C 1
ATOM 2627 O O . THR A 1 331 ? -9.18 28.547 -8.406 1 95.38 331 THR A O 1
ATOM 2630 N N . TYR A 1 332 ? -9.117 27.344 -10.289 1 95.88 332 TYR A N 1
ATOM 2631 C CA . TYR A 1 332 ? -7.898 26.641 -9.898 1 95.88 332 TYR A CA 1
ATOM 2632 C C . TYR A 1 332 ? -6.664 27.312 -10.477 1 95.88 332 TYR A C 1
ATOM 2634 O O . TYR A 1 332 ? -6.641 27.656 -11.664 1 95.88 332 TYR A O 1
ATOM 2642 N N . GLN A 1 333 ? -5.734 27.562 -9.641 1 95.06 333 GLN A N 1
ATOM 2643 C CA . GLN A 1 333 ? -4.414 28.016 -10.07 1 95.06 333 GLN A CA 1
ATOM 2644 C C . GLN A 1 333 ? -3.361 26.938 -9.844 1 95.06 333 GLN A C 1
ATOM 2646 O O . GLN A 1 333 ? -3.236 26.406 -8.742 1 95.06 333 GLN A O 1
ATOM 2651 N N . GLU A 1 334 ? -2.586 26.688 -10.852 1 93.56 334 GLU A N 1
ATOM 2652 C CA . GLU A 1 334 ? -1.6 25.609 -10.789 1 93.56 334 GLU A CA 1
ATOM 2653 C C . GLU A 1 334 ? -0.536 25.906 -9.734 1 93.56 334 GLU A C 1
ATOM 2655 O O . GLU A 1 334 ? -0.186 27.062 -9.5 1 93.56 334 GLU A O 1
ATOM 2660 N N . PHE A 1 335 ? -0.033 24.844 -9.07 1 94 335 PHE A N 1
ATOM 2661 C CA . PHE A 1 335 ? 1.027 24.828 -8.07 1 94 335 PHE A CA 1
ATOM 2662 C C . PHE A 1 335 ? 0.487 25.219 -6.699 1 94 335 PHE A C 1
ATOM 2664 O O . PHE A 1 335 ? 1.257 25.438 -5.758 1 94 335 PHE A O 1
ATOM 2671 N N . TRP A 1 336 ? -0.835 25.375 -6.625 1 96.19 336 TRP A N 1
ATOM 2672 C CA . TRP A 1 336 ? -1.517 25.562 -5.348 1 96.19 336 TRP A CA 1
ATOM 2673 C C . TRP A 1 336 ? -1.24 24.406 -4.406 1 96.19 336 TRP A C 1
ATOM 2675 O O . TRP A 1 336 ? -1.304 23.234 -4.809 1 96.19 336 TRP A O 1
ATOM 2685 N N . GLU A 1 337 ? -0.809 24.656 -3.139 1 96.12 337 GLU A N 1
ATOM 2686 C CA . GLU A 1 337 ? -0.476 23.625 -2.164 1 96.12 337 GLU A CA 1
ATOM 2687 C C . GLU A 1 337 ? -1.247 23.828 -0.863 1 96.12 337 GLU A C 1
ATOM 2689 O O . GLU A 1 337 ? -0.648 23.953 0.206 1 96.12 337 GLU A O 1
ATOM 2694 N N . PRO A 1 338 ? -2.49 23.719 -0.897 1 97.62 338 PRO A N 1
ATOM 2695 C CA . PRO A 1 338 ? -3.295 23.891 0.315 1 97.62 338 PRO A CA 1
ATOM 2696 C C . PRO A 1 338 ? -3.252 22.672 1.225 1 97.62 338 PRO A C 1
ATOM 2698 O O . PRO A 1 338 ? -2.871 21.578 0.784 1 97.62 338 PRO A O 1
ATOM 2701 N N . ILE A 1 339 ? -3.521 22.875 2.516 1 98.44 339 ILE A N 1
ATOM 2702 C CA . ILE A 1 339 ? -3.893 21.781 3.412 1 98.44 339 ILE A CA 1
ATOM 2703 C C . ILE A 1 339 ? -5.41 21.609 3.41 1 98.44 339 ILE A C 1
ATOM 2705 O O . ILE A 1 339 ? -6.156 22.594 3.465 1 98.44 339 ILE A O 1
ATOM 2709 N N . MET A 1 340 ? -5.852 20.359 3.301 1 98.62 340 MET A N 1
ATOM 2710 C CA . MET A 1 340 ? -7.281 20.125 3.139 1 98.62 340 MET A CA 1
ATOM 2711 C C . MET A 1 340 ? -7.734 18.906 3.945 1 98.62 340 MET A C 1
ATOM 2713 O O . MET A 1 340 ? -6.953 17.984 4.164 1 98.62 340 MET A O 1
ATOM 2717 N N . VAL A 1 341 ? -8.938 18.984 4.445 1 98.5 341 VAL A N 1
ATOM 2718 C CA . VAL A 1 341 ? -9.656 17.781 4.887 1 98.5 341 VAL A CA 1
ATOM 2719 C C . VAL A 1 341 ? -10.25 17.062 3.676 1 98.5 341 VAL A C 1
ATOM 2721 O O . VAL A 1 341 ? -11.039 17.656 2.926 1 98.5 341 VAL A O 1
ATOM 2724 N N . LEU A 1 342 ? -9.883 15.836 3.508 1 98.25 342 LEU A N 1
ATOM 2725 C CA . LEU A 1 342 ? -10.242 15.102 2.297 1 98.25 342 LEU A CA 1
ATOM 2726 C C . LEU A 1 342 ? -11.055 13.859 2.633 1 98.25 342 LEU A C 1
ATOM 2728 O O . LEU A 1 342 ? -10.781 13.18 3.623 1 98.25 342 LEU A O 1
ATOM 2732 N N . PRO A 1 343 ? -12.086 13.562 1.816 1 97.06 343 PRO A N 1
ATOM 2733 C CA . PRO A 1 343 ? -12.719 12.242 1.929 1 97.06 343 PRO A CA 1
ATOM 2734 C C . PRO A 1 343 ? -11.789 11.109 1.506 1 97.06 343 PRO A C 1
ATOM 2736 O O . PRO A 1 343 ? -10.773 11.344 0.845 1 97.06 343 PRO A O 1
ATOM 2739 N N . TYR A 1 344 ? -12.094 9.891 1.883 1 95.19 344 TYR A N 1
ATOM 2740 C CA . TYR A 1 344 ? -11.242 8.742 1.59 1 95.19 344 TYR A CA 1
ATOM 2741 C C . TYR A 1 344 ? -11.18 8.484 0.09 1 95.19 344 TYR A C 1
ATOM 2743 O O . TYR A 1 344 ? -10.289 7.773 -0.386 1 95.19 344 TYR A O 1
ATOM 2751 N N . THR A 1 345 ? -12.07 9.086 -0.69 1 95.12 345 THR A N 1
ATOM 2752 C CA . THR A 1 345 ? -12.133 8.875 -2.133 1 95.12 345 THR A CA 1
ATOM 2753 C C . THR A 1 345 ? -11.125 9.766 -2.852 1 95.12 345 THR A C 1
ATOM 2755 O O . THR A 1 345 ? -10.859 9.586 -4.043 1 95.12 345 THR A O 1
ATOM 2758 N N . ALA A 1 346 ? -10.57 10.734 -2.174 1 97.56 346 ALA A N 1
ATOM 2759 C CA . ALA A 1 346 ? -9.594 11.625 -2.801 1 97.56 346 ALA A CA 1
ATOM 2760 C C . ALA A 1 346 ? -8.344 10.859 -3.232 1 97.56 346 ALA A C 1
ATOM 2762 O O . ALA A 1 346 ? -7.941 9.898 -2.574 1 97.56 346 ALA A O 1
ATOM 2763 N N . PRO A 1 347 ? -7.719 11.289 -4.359 1 97.5 347 PRO A N 1
ATOM 2764 C CA . PRO A 1 347 ? -6.5 10.594 -4.793 1 97.5 347 PRO A CA 1
ATOM 2765 C C . PRO A 1 347 ? -5.387 10.656 -3.752 1 97.5 347 PRO A C 1
ATOM 2767 O O . PRO A 1 347 ? -5.309 11.609 -2.977 1 97.5 347 PRO A O 1
ATOM 2770 N N . LEU A 1 348 ? -4.57 9.633 -3.752 1 98 348 LEU A N 1
ATOM 2771 C CA . LEU A 1 348 ? -3.375 9.602 -2.918 1 98 348 LEU A CA 1
ATOM 2772 C C . LEU A 1 348 ? -2.297 10.523 -3.486 1 98 348 LEU A C 1
ATOM 2774 O O . LEU A 1 348 ? -2.42 11.008 -4.613 1 98 348 LEU A O 1
ATOM 2778 N N . PHE A 1 349 ? -1.319 10.797 -2.637 1 98.38 349 PHE A N 1
ATOM 2779 C CA . PHE A 1 349 ? -0.141 11.508 -3.127 1 98.38 349 PHE A CA 1
ATOM 2780 C C . PHE A 1 349 ? 0.679 10.617 -4.051 1 98.38 349 PHE A C 1
ATOM 2782 O O . PHE A 1 349 ? 0.831 9.422 -3.797 1 98.38 349 PHE A O 1
ATOM 2789 N N . ASP A 1 350 ? 1.218 11.188 -5.164 1 97.69 350 ASP A N 1
ATOM 2790 C CA . ASP A 1 350 ? 2.076 10.422 -6.062 1 97.69 350 ASP A CA 1
ATOM 2791 C C . ASP A 1 350 ? 3.422 10.117 -5.406 1 97.69 350 ASP A C 1
ATOM 2793 O O . ASP A 1 350 ? 4.215 11.023 -5.152 1 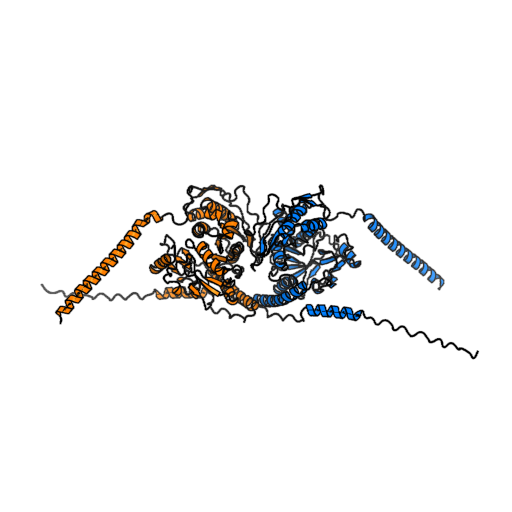97.69 350 ASP A O 1
ATOM 2797 N N . GLU A 1 351 ? 3.658 8.891 -5.188 1 97.75 351 GLU A N 1
ATOM 2798 C CA . GLU A 1 351 ? 4.797 8.453 -4.383 1 97.75 351 GLU A CA 1
ATOM 2799 C C . GLU A 1 351 ? 6.102 8.578 -5.16 1 97.75 351 GLU A C 1
ATOM 2801 O O . GLU A 1 351 ? 7.188 8.461 -4.586 1 97.75 351 GLU A O 1
ATOM 2806 N N . ARG A 1 352 ? 6.105 8.891 -6.445 1 95.75 352 ARG A N 1
ATOM 2807 C CA . ARG A 1 352 ? 7.305 9.023 -7.27 1 95.75 352 ARG A CA 1
ATOM 2808 C C . ARG A 1 352 ? 8.008 10.352 -6.988 1 95.75 352 ARG A C 1
ATOM 2810 O O . ARG A 1 352 ? 9.188 10.516 -7.324 1 95.75 352 ARG A O 1
ATOM 2817 N N . PHE A 1 353 ? 7.258 11.305 -6.438 1 97.06 353 PHE A N 1
ATOM 2818 C CA . PHE A 1 353 ? 7.871 12.555 -6.02 1 97.06 353 PHE A CA 1
ATOM 2819 C C . PHE A 1 353 ? 8.664 12.367 -4.734 1 97.06 353 PHE A C 1
ATOM 2821 O O . PHE A 1 353 ? 8.086 12.273 -3.648 1 97.06 353 PHE A O 1
ATOM 2828 N N . ILE A 1 354 ? 9.938 12.336 -4.844 1 95.69 354 ILE A N 1
ATOM 2829 C CA . ILE A 1 354 ? 10.844 12.164 -3.713 1 95.69 354 ILE A CA 1
ATOM 2830 C C . ILE A 1 354 ? 11.547 13.492 -3.41 1 95.69 354 ILE A C 1
ATOM 2832 O O . ILE A 1 354 ? 11.977 14.195 -4.324 1 95.69 354 ILE A O 1
ATOM 2836 N N . GLY A 1 355 ? 11.609 13.844 -2.193 1 92.88 355 GLY A N 1
ATOM 2837 C CA . GLY A 1 355 ? 12.266 15.078 -1.814 1 92.88 355 GLY A CA 1
ATOM 2838 C C . GLY A 1 355 ? 11.391 16.297 -2.012 1 92.88 355 GLY A C 1
ATOM 2839 O O . GLY A 1 355 ? 10.18 16.25 -1.81 1 92.88 355 GLY A O 1
ATOM 2840 N N . TYR A 1 356 ? 12.016 17.375 -2.367 1 90.25 356 TYR A N 1
ATOM 2841 C CA . TYR A 1 356 ? 11.312 18.656 -2.369 1 90.25 356 TYR A CA 1
ATOM 2842 C C . TYR A 1 356 ? 10.742 18.969 -3.746 1 90.25 356 TYR A C 1
ATOM 2844 O O . TYR A 1 356 ? 11.336 18.625 -4.766 1 90.25 356 TYR A O 1
ATOM 2852 N N . GLY A 1 357 ? 9.547 19.562 -3.697 1 92.5 357 GLY A N 1
ATOM 2853 C CA . GLY A 1 357 ? 8.977 20.125 -4.918 1 92.5 357 GLY A CA 1
ATOM 2854 C C . GLY A 1 357 ? 7.809 19.312 -5.449 1 92.5 357 GLY A C 1
ATOM 2855 O O . GLY A 1 357 ? 7.93 18.109 -5.664 1 92.5 357 GLY A O 1
ATOM 2856 N N . PHE A 1 358 ? 6.734 19.922 -5.613 1 94.69 358 PHE A N 1
ATOM 2857 C CA . PHE A 1 358 ? 5.559 19.469 -6.336 1 94.69 358 PHE A CA 1
ATOM 2858 C C . PHE A 1 358 ? 4.926 18.266 -5.629 1 94.69 358 PHE A C 1
ATOM 2860 O O . PHE A 1 358 ? 4.141 17.531 -6.23 1 94.69 358 PHE A O 1
ATOM 2867 N N . THR A 1 359 ? 5.297 17.984 -4.441 1 95.62 359 THR A N 1
ATOM 2868 C CA . THR A 1 359 ? 4.848 16.797 -3.725 1 95.62 359 THR A CA 1
ATOM 2869 C C . THR A 1 359 ? 3.371 16.922 -3.355 1 95.62 359 THR A C 1
ATOM 2871 O O . THR A 1 359 ? 2.617 15.953 -3.465 1 95.62 359 THR A O 1
ATOM 2874 N N . ARG A 1 360 ? 2.939 18.094 -2.988 1 96.5 360 ARG A N 1
ATOM 2875 C CA . ARG A 1 360 ? 1.548 18.312 -2.611 1 96.5 360 ARG A CA 1
ATOM 2876 C C . ARG A 1 360 ? 0.736 18.828 -3.795 1 96.5 360 ARG A C 1
ATOM 2878 O O . ARG A 1 360 ? -0.408 18.422 -3.996 1 96.5 360 ARG A O 1
ATOM 2885 N N . SER A 1 361 ? 1.33 19.719 -4.582 1 96.5 361 SER A N 1
ATOM 2886 C CA . SER A 1 361 ? 0.609 20.375 -5.656 1 96.5 361 SER A CA 1
ATOM 2887 C C . SER A 1 361 ? 0.157 19.391 -6.723 1 96.5 361 SER A C 1
ATOM 2889 O O . SER A 1 361 ? -0.869 19.594 -7.375 1 96.5 361 SER A O 1
ATOM 2891 N N . SER A 1 362 ? 0.92 18.297 -6.902 1 97.31 362 SER A N 1
ATOM 2892 C CA . SER A 1 362 ? 0.528 17.281 -7.883 1 97.31 362 SER A CA 1
ATOM 2893 C C . SER A 1 362 ? -0.809 16.656 -7.516 1 97.31 362 SER A C 1
ATOM 2895 O O . SER A 1 362 ? -1.662 16.438 -8.383 1 97.31 362 SER A O 1
ATOM 2897 N N . GLN A 1 363 ? -1.027 16.359 -6.238 1 98.19 363 GLN A N 1
ATOM 2898 C CA . GLN A 1 363 ? -2.307 15.805 -5.805 1 98.19 363 GLN A CA 1
ATOM 2899 C C . GLN A 1 363 ? -3.445 16.781 -6.062 1 98.19 363 GLN A C 1
ATOM 2901 O O . GLN A 1 363 ? -4.523 16.391 -6.508 1 98.19 363 GLN A O 1
ATOM 2906 N N . VAL A 1 364 ? -3.199 18.031 -5.766 1 98.06 364 VAL A N 1
ATOM 2907 C CA . VAL A 1 364 ? -4.223 19.062 -5.922 1 98.06 364 VAL A CA 1
ATOM 2908 C C . VAL A 1 364 ? -4.586 19.219 -7.395 1 98.06 364 VAL A C 1
ATOM 2910 O O . VAL A 1 364 ? -5.762 19.359 -7.742 1 98.06 364 VAL A O 1
ATOM 2913 N N . TYR A 1 365 ? -3.586 19.219 -8.219 1 97.5 365 TYR A N 1
ATOM 2914 C CA . TYR A 1 365 ? -3.836 19.266 -9.648 1 97.5 365 TYR A CA 1
ATOM 2915 C C . TYR A 1 365 ? -4.711 18.109 -10.094 1 97.5 365 TYR A C 1
ATOM 2917 O O . TYR A 1 365 ? -5.66 18.281 -10.867 1 97.5 365 TYR A O 1
ATOM 2925 N N . GLU A 1 366 ? -4.398 16.953 -9.617 1 97.69 366 GLU A N 1
ATOM 2926 C CA . GLU A 1 366 ? -5.207 15.789 -9.969 1 97.69 366 GLU A CA 1
ATOM 2927 C C . GLU A 1 366 ? -6.645 15.945 -9.477 1 97.69 366 GLU A C 1
ATOM 2929 O O . GLU A 1 366 ? -7.59 15.617 -10.195 1 97.69 366 GLU A O 1
ATOM 2934 N N . MET A 1 367 ? -6.801 16.391 -8.266 1 97.81 367 MET A N 1
ATOM 2935 C CA . MET A 1 367 ? -8.141 16.609 -7.719 1 97.81 367 MET A CA 1
ATOM 2936 C C . MET A 1 367 ? -8.922 17.594 -8.578 1 97.81 367 MET A C 1
ATOM 2938 O O . MET A 1 367 ? -10.094 17.359 -8.875 1 97.81 367 MET A O 1
ATOM 2942 N N . HIS A 1 368 ? -8.258 18.609 -8.992 1 97.19 368 HIS A N 1
ATOM 2943 C CA . HIS A 1 368 ? -8.891 19.594 -9.875 1 97.19 368 HIS A CA 1
ATOM 2944 C C . HIS A 1 368 ? -9.359 18.938 -11.172 1 97.19 368 HIS A C 1
ATOM 2946 O O . HIS A 1 368 ? -10.516 19.094 -11.578 1 97.19 368 HIS A O 1
ATOM 2952 N N . CYS A 1 369 ? -8.461 18.188 -11.797 1 96.38 369 CYS A N 1
ATOM 2953 C CA . CYS A 1 369 ? -8.766 17.531 -13.062 1 96.38 369 CYS A CA 1
ATOM 2954 C C . CYS A 1 369 ? -9.906 16.547 -12.898 1 96.38 369 CYS A C 1
ATOM 2956 O O . CYS A 1 369 ? -10.672 16.297 -13.836 1 96.38 369 CYS A O 1
ATOM 2958 N N . ARG A 1 370 ? -10.062 16 -11.695 1 95.81 370 ARG A N 1
ATOM 2959 C CA . ARG A 1 370 ? -11.078 14.984 -11.438 1 95.81 370 ARG A CA 1
ATOM 2960 C C . ARG A 1 370 ? -12.391 15.625 -11.008 1 95.81 370 ARG A C 1
ATOM 2962 O O . ARG A 1 370 ? -13.359 14.93 -10.703 1 95.81 370 ARG A O 1
ATOM 2969 N N . GLY A 1 371 ? -12.438 16.891 -10.859 1 96 371 GLY A N 1
ATOM 2970 C CA . GLY A 1 371 ? -13.68 17.609 -10.641 1 96 371 GLY A CA 1
ATOM 2971 C C . GLY A 1 371 ? -13.992 17.812 -9.172 1 96 371 GLY A C 1
ATOM 2972 O O . GLY A 1 371 ? -15.156 17.984 -8.797 1 96 371 GLY A O 1
ATOM 2973 N N . PHE A 1 372 ? -13 17.781 -8.352 1 97.56 372 PHE A N 1
ATOM 2974 C CA . PHE A 1 372 ? -13.227 18.078 -6.945 1 97.56 372 PHE A CA 1
ATOM 2975 C C . PHE A 1 372 ? -13.586 19.547 -6.746 1 97.56 372 PHE A C 1
ATOM 2977 O O . PHE A 1 372 ? -13.062 20.422 -7.445 1 97.56 372 PHE A O 1
ATOM 2984 N N . GLN A 1 373 ? -14.445 19.734 -5.762 1 97.19 373 GLN A N 1
ATOM 2985 C CA . GLN A 1 373 ? -14.781 21.078 -5.305 1 97.19 373 GLN A CA 1
ATOM 2986 C C . GLN A 1 373 ? -13.969 21.453 -4.066 1 97.19 373 GLN A C 1
ATOM 2988 O O . GLN A 1 373 ? -13.734 20.625 -3.193 1 97.19 373 GLN A O 1
ATOM 2993 N N . PHE A 1 374 ? -13.609 22.703 -4.062 1 98.31 374 PHE A N 1
ATOM 2994 C CA . PHE A 1 374 ? -12.781 23.188 -2.961 1 98.31 374 PHE A CA 1
ATOM 2995 C C . PHE A 1 374 ? -13.531 24.25 -2.152 1 98.31 374 PHE A C 1
ATOM 2997 O O . PHE A 1 374 ? -13.969 25.266 -2.701 1 98.31 374 PHE A O 1
ATOM 3004 N N . HIS A 1 375 ? -13.672 23.969 -0.847 1 97.75 375 HIS A N 1
ATOM 3005 C CA . HIS A 1 375 ? -14.391 24.844 0.068 1 97.75 375 HIS A CA 1
ATOM 3006 C C . HIS A 1 375 ? -13.508 25.281 1.231 1 97.75 375 HIS A C 1
ATOM 3008 O O . HIS A 1 375 ? -12.922 24.438 1.919 1 97.75 375 HIS A O 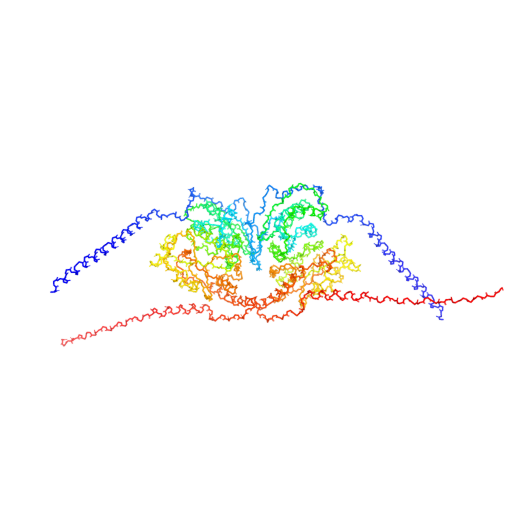1
ATOM 3014 N N . VAL A 1 376 ? -13.438 26.594 1.457 1 97.94 376 VAL A N 1
ATOM 3015 C CA . VAL A 1 376 ? -12.609 27.094 2.547 1 97.94 376 VAL A CA 1
ATOM 3016 C C . VAL A 1 376 ? -13.422 27.141 3.836 1 97.94 376 VAL A C 1
ATOM 3018 O O . VAL A 1 376 ? -14.523 27.703 3.865 1 97.94 376 VAL A O 1
ATOM 3021 N N . LEU A 1 377 ? -12.93 26.531 4.895 1 96.94 377 LEU A N 1
ATOM 3022 C CA . LEU A 1 377 ? -13.609 26.516 6.184 1 96.94 377 LEU A CA 1
ATOM 3023 C C . LEU A 1 377 ? -13.469 27.859 6.887 1 96.94 377 LEU A C 1
ATOM 3025 O O . LEU A 1 377 ? -12.484 28.562 6.691 1 96.94 377 LEU A O 1
ATOM 3029 N N . ASP A 1 378 ? -14.375 28.188 7.793 1 95.38 378 ASP A N 1
ATOM 3030 C CA . ASP A 1 378 ? -14.523 29.547 8.297 1 95.38 378 ASP A CA 1
ATOM 3031 C C . ASP A 1 378 ? -13.625 29.781 9.508 1 95.38 378 ASP A C 1
ATOM 3033 O O . ASP A 1 378 ? -13.172 30.906 9.742 1 95.38 378 ASP A O 1
ATOM 3037 N N . LYS A 1 379 ? -13.383 28.734 10.305 1 95.69 379 LYS A N 1
ATOM 3038 C CA . LYS A 1 379 ? -12.711 29 11.578 1 95.69 379 LYS A CA 1
ATOM 3039 C C . LYS A 1 379 ? -11.508 28.078 11.758 1 95.69 379 LYS A C 1
ATOM 3041 O O . LYS A 1 379 ? -10.664 28.312 12.625 1 95.69 379 LYS A O 1
ATOM 3046 N N . ALA A 1 380 ? -11.391 26.984 10.969 1 96.75 380 ALA A N 1
ATOM 3047 C CA . ALA A 1 380 ? -10.266 26.062 11.086 1 96.75 380 ALA A CA 1
ATOM 3048 C C . ALA A 1 380 ? -8.977 26.688 10.555 1 96.75 380 ALA A C 1
ATOM 3050 O O . ALA A 1 380 ? -9 27.406 9.555 1 96.75 380 ALA A O 1
ATOM 3051 N N . PHE A 1 381 ? -7.875 26.469 11.203 1 97.88 381 PHE A N 1
ATOM 3052 C CA . PHE A 1 381 ? -6.574 26.938 10.742 1 97.88 381 PHE A CA 1
ATOM 3053 C C . PHE A 1 381 ? -5.453 26.094 11.336 1 97.88 381 PHE A C 1
ATOM 3055 O O . PHE A 1 381 ? -5.688 25.297 12.25 1 97.88 381 PHE A O 1
ATOM 3062 N N . LEU A 1 382 ? -4.277 26.156 10.727 1 98.31 382 LEU A N 1
ATOM 3063 C CA . LEU A 1 382 ? -3.051 25.562 11.242 1 98.31 382 LEU A CA 1
ATOM 3064 C C . LEU A 1 382 ? -1.981 26.641 11.453 1 98.31 382 LEU A C 1
ATOM 3066 O O . LEU A 1 382 ? -2.018 27.688 10.82 1 98.31 382 LEU A O 1
ATOM 3070 N N . THR A 1 383 ? -1.058 26.344 12.367 1 97.31 383 THR A N 1
ATOM 3071 C CA . THR A 1 383 ? 0.055 27.25 12.578 1 97.31 383 THR A CA 1
ATOM 3072 C C . THR A 1 383 ? 1.387 26.516 12.523 1 97.31 383 THR A C 1
ATOM 3074 O O . THR A 1 383 ? 1.485 25.375 12.961 1 97.31 383 THR A O 1
ATOM 3077 N N . HIS A 1 384 ? 2.264 27.031 11.898 1 95.12 384 HIS A N 1
ATOM 3078 C CA . HIS A 1 384 ? 3.658 26.609 11.859 1 95.12 384 HIS A CA 1
ATOM 3079 C C . HIS A 1 384 ? 4.555 27.562 12.641 1 95.12 384 HIS A C 1
ATOM 3081 O O . HIS A 1 384 ? 4.422 28.781 12.516 1 95.12 384 HIS A O 1
ATOM 3087 N N . ARG A 1 385 ? 5.477 26.984 13.328 1 89.5 385 ARG A N 1
ATOM 3088 C CA . ARG A 1 385 ? 6.359 27.844 14.109 1 89.5 385 ARG A CA 1
ATOM 3089 C C . ARG A 1 385 ? 7.473 28.406 13.234 1 89.5 385 ARG A C 1
ATOM 3091 O O . ARG A 1 385 ? 7.996 27.719 12.352 1 89.5 385 ARG A O 1
ATOM 3098 N N . ASP A 1 386 ? 7.816 29.625 13.43 1 87 386 ASP A N 1
ATOM 3099 C CA . ASP A 1 386 ? 8.906 30.375 12.805 1 87 386 ASP A CA 1
ATOM 3100 C C . ASP A 1 386 ? 8.555 30.781 11.383 1 87 386 ASP A C 1
ATOM 3102 O O . ASP A 1 386 ? 7.91 30.031 10.656 1 87 386 ASP A O 1
ATOM 3106 N N . PHE A 1 387 ? 9.031 31.922 11.078 1 85.69 387 PHE A N 1
ATOM 3107 C CA . PHE A 1 387 ? 8.891 32.406 9.711 1 85.69 387 PHE A CA 1
ATOM 3108 C C . PHE A 1 387 ? 9.844 31.688 8.766 1 85.69 387 PHE A C 1
ATOM 3110 O O . PHE A 1 387 ? 11.055 31.672 9 1 85.69 387 PHE A O 1
ATOM 3117 N N . GLN A 1 388 ? 9.266 31.094 7.777 1 83.38 388 GLN A N 1
ATOM 3118 C CA . GLN A 1 388 ? 10.07 30.391 6.781 1 83.38 388 GLN A CA 1
ATOM 3119 C C . GLN A 1 388 ? 10.867 31.375 5.922 1 83.38 388 GLN A C 1
ATOM 3121 O O . GLN A 1 388 ? 10.383 32.469 5.609 1 83.38 388 GLN A O 1
ATOM 3126 N N . THR A 1 389 ? 12.102 31.078 5.66 1 79.12 389 THR A N 1
ATOM 3127 C CA . THR A 1 389 ? 12.961 31.859 4.781 1 79.12 389 THR A CA 1
ATOM 3128 C C . THR A 1 389 ? 13.648 30.953 3.756 1 79.12 389 THR A C 1
ATOM 3130 O O . THR A 1 389 ? 13.688 29.734 3.924 1 79.12 389 THR A O 1
ATOM 3133 N N . THR A 1 390 ? 14.102 31.5 2.613 1 76.44 390 THR A N 1
ATOM 3134 C CA . THR A 1 390 ? 14.789 30.719 1.586 1 76.44 390 THR A CA 1
ATOM 3135 C C . THR A 1 390 ? 16.297 30.781 1.781 1 76.44 390 THR A C 1
ATOM 3137 O O . THR A 1 390 ? 17.062 30.156 1.037 1 76.44 390 THR A O 1
ATOM 3140 N N . SER A 1 391 ? 16.734 31.484 2.611 1 71.25 391 SER A N 1
ATOM 3141 C CA . SER A 1 391 ? 18.156 31.75 2.762 1 71.25 391 SER A CA 1
ATOM 3142 C C . SER A 1 391 ? 18.922 30.469 3.084 1 71.25 391 SER A C 1
ATOM 3144 O O . SER A 1 391 ? 20.094 30.344 2.719 1 71.25 391 SER A O 1
ATOM 3146 N N . ASN A 1 392 ? 18.328 29.547 3.49 1 70.94 392 ASN A N 1
ATOM 3147 C CA . ASN A 1 392 ? 19.031 28.359 3.967 1 70.94 392 ASN A CA 1
ATOM 3148 C C . ASN A 1 392 ? 18.719 27.141 3.098 1 70.94 392 ASN A C 1
ATOM 3150 O O . ASN A 1 392 ? 18.906 26 3.531 1 70.94 392 ASN A O 1
ATOM 3154 N N . TYR A 1 393 ? 18.422 27.453 1.896 1 78.88 393 TYR A N 1
ATOM 3155 C CA . TYR A 1 393 ? 18.141 26.297 1.054 1 78.88 393 TYR A CA 1
ATOM 3156 C C . TYR A 1 393 ? 19.422 25.625 0.571 1 78.88 393 TYR A C 1
ATOM 3158 O O . TYR A 1 393 ? 20.25 26.266 -0.083 1 78.88 393 TYR A O 1
ATOM 3166 N N . PRO A 1 394 ? 19.562 24.422 0.838 1 81.69 394 PRO A N 1
ATOM 3167 C CA . PRO A 1 394 ? 20.75 23.734 0.327 1 81.69 394 PRO A CA 1
ATOM 3168 C C . PRO A 1 394 ? 20.641 23.406 -1.159 1 81.69 394 PRO A C 1
ATOM 3170 O O . PRO A 1 394 ? 19.547 23.297 -1.696 1 81.69 394 PRO A O 1
ATOM 3173 N N . PRO A 1 395 ? 21.781 23.25 -1.807 1 83.25 395 PRO A N 1
ATOM 3174 C CA . PRO A 1 395 ? 21.797 22.891 -3.229 1 83.25 395 PRO A CA 1
ATOM 3175 C C . PRO A 1 395 ? 21.016 21.609 -3.523 1 83.25 395 PRO A C 1
ATOM 3177 O O . PRO A 1 395 ? 20.406 21.484 -4.59 1 83.25 395 PRO A O 1
ATOM 3180 N N . THR A 1 396 ? 21.031 20.766 -2.635 1 86.12 396 THR A N 1
ATOM 3181 C CA . THR A 1 396 ? 20.328 19.5 -2.826 1 86.12 396 THR A CA 1
ATOM 3182 C C . THR A 1 396 ? 18.828 19.734 -2.969 1 86.12 396 THR A C 1
ATOM 3184 O O . THR A 1 396 ? 18.156 19.047 -3.73 1 86.12 396 THR A O 1
ATOM 3187 N N . ARG A 1 397 ? 18.406 20.656 -2.268 1 87.38 397 ARG A N 1
ATOM 3188 C CA . ARG A 1 397 ? 16.984 20.984 -2.359 1 87.38 397 ARG A CA 1
ATOM 3189 C C . ARG A 1 397 ? 16.625 21.516 -3.75 1 87.38 397 ARG A C 1
ATOM 3191 O O . ARG A 1 397 ? 15.625 21.094 -4.336 1 87.38 397 ARG A O 1
ATOM 3198 N N . LEU A 1 398 ? 17.453 22.312 -4.281 1 86.44 398 LEU A N 1
ATOM 3199 C CA . LEU A 1 398 ? 17.219 22.875 -5.602 1 86.44 398 LEU A CA 1
ATOM 3200 C C . LEU A 1 398 ? 17.281 21.797 -6.676 1 86.44 398 LEU A C 1
ATOM 3202 O O . LEU A 1 398 ? 16.469 21.797 -7.605 1 86.44 398 LEU A O 1
ATOM 3206 N N . ALA A 1 399 ? 18.219 20.953 -6.5 1 90.62 399 ALA A N 1
ATOM 3207 C CA . ALA A 1 399 ? 18.344 19.844 -7.441 1 90.62 399 ALA A CA 1
ATOM 3208 C C . ALA A 1 399 ? 17.094 18.969 -7.426 1 90.62 399 ALA A C 1
ATOM 3210 O O . ALA A 1 399 ? 16.594 18.562 -8.477 1 90.62 399 ALA A O 1
ATOM 3211 N N . GLN A 1 400 ? 16.562 18.672 -6.289 1 91.56 400 GLN A N 1
ATOM 3212 C CA . GLN A 1 400 ? 15.359 17.859 -6.152 1 91.56 400 GLN A CA 1
ATOM 3213 C C . GLN A 1 400 ? 14.156 18.547 -6.805 1 91.56 400 GLN A C 1
ATOM 3215 O O . GLN A 1 400 ? 13.352 17.891 -7.461 1 91.56 400 GLN A O 1
ATOM 3220 N N . ILE A 1 401 ? 14.086 19.797 -6.66 1 91.56 401 ILE A N 1
ATOM 3221 C CA . ILE A 1 401 ? 12.984 20.562 -7.242 1 91.56 401 ILE A CA 1
ATOM 3222 C C . ILE A 1 401 ? 13.031 20.469 -8.766 1 91.56 401 ILE A C 1
ATOM 3224 O O . ILE A 1 401 ? 12.008 20.281 -9.422 1 91.56 401 ILE A O 1
ATOM 3228 N N . GLU A 1 402 ? 14.219 20.531 -9.305 1 91.81 402 GLU A N 1
ATOM 3229 C CA . GLU A 1 402 ? 14.383 20.438 -10.75 1 91.81 402 GLU A CA 1
ATOM 3230 C C . GLU A 1 402 ? 13.984 19.047 -11.258 1 91.81 402 GLU A C 1
ATOM 3232 O O . GLU A 1 402 ? 13.328 18.922 -12.297 1 91.81 402 GLU A O 1
ATOM 3237 N N . ILE A 1 403 ? 14.383 18.094 -10.547 1 93.38 403 ILE A N 1
ATOM 3238 C CA . ILE A 1 403 ? 14.039 16.734 -10.914 1 93.38 403 ILE A CA 1
ATOM 3239 C C . ILE A 1 403 ? 12.523 16.547 -10.859 1 93.38 403 ILE A C 1
ATOM 3241 O O . ILE A 1 403 ? 11.922 15.992 -11.781 1 93.38 403 ILE A O 1
ATOM 3245 N N . ASN A 1 404 ? 11.906 17.047 -9.828 1 95.06 404 ASN A N 1
ATOM 3246 C CA . ASN A 1 404 ? 10.469 16.875 -9.641 1 95.06 404 ASN A CA 1
ATOM 3247 C C . ASN A 1 404 ? 9.672 17.75 -10.609 1 95.06 404 ASN A C 1
ATOM 3249 O O . ASN A 1 404 ? 8.5 17.469 -10.875 1 95.06 404 ASN A O 1
ATOM 3253 N N . LYS A 1 405 ? 10.312 18.766 -11.086 1 93.88 405 LYS A N 1
ATOM 3254 C CA . LYS A 1 405 ? 9.672 19.562 -12.133 1 93.88 405 LYS A CA 1
ATOM 3255 C C . LYS A 1 405 ? 9.445 18.719 -13.391 1 93.88 405 LYS A C 1
ATOM 3257 O O . LYS A 1 405 ? 8.367 18.75 -13.984 1 93.88 405 LYS A O 1
ATOM 3262 N N . VAL A 1 406 ? 10.484 18.031 -13.742 1 92.88 406 VAL A N 1
ATOM 3263 C CA . VAL A 1 406 ? 10.375 17.141 -14.891 1 92.88 406 VAL A CA 1
ATOM 3264 C C . VAL A 1 406 ? 9.328 16.062 -14.609 1 92.88 406 VAL A C 1
ATOM 3266 O O . VAL A 1 406 ? 8.492 15.766 -15.469 1 92.88 406 VAL A O 1
ATOM 3269 N N . ARG A 1 407 ? 9.32 15.523 -13.43 1 94.44 407 ARG A N 1
ATOM 3270 C CA . ARG A 1 407 ? 8.352 14.516 -13.016 1 94.44 407 ARG A CA 1
ATOM 3271 C C . ARG A 1 407 ? 6.934 15.062 -13.078 1 94.44 407 ARG A C 1
ATOM 3273 O O . ARG A 1 407 ? 6.004 14.352 -13.469 1 94.44 407 ARG A O 1
ATOM 3280 N N . TYR A 1 408 ? 6.816 16.281 -12.688 1 95.81 408 TYR A N 1
ATOM 3281 C CA . TYR A 1 408 ? 5.504 16.922 -12.68 1 95.81 408 TYR A CA 1
ATOM 3282 C C . TYR A 1 408 ? 4.938 17 -14.094 1 95.81 408 TYR A C 1
ATOM 3284 O O . TYR A 1 408 ? 3.748 16.75 -14.305 1 95.81 408 TYR A O 1
ATOM 3292 N N . GLN A 1 409 ? 5.754 17.297 -15.055 1 92.88 409 GLN A N 1
ATOM 3293 C CA . GLN A 1 409 ? 5.312 17.344 -16.453 1 92.88 409 GLN A CA 1
ATOM 3294 C C . GLN A 1 409 ? 4.863 15.969 -16.922 1 92.88 409 GLN A C 1
ATOM 3296 O O . GLN A 1 409 ? 3.842 15.836 -17.594 1 92.88 409 GLN A O 1
ATOM 3301 N N . MET A 1 410 ? 5.637 15.016 -16.578 1 91.12 410 MET A N 1
ATOM 3302 C CA . MET A 1 410 ? 5.273 13.641 -16.922 1 91.12 410 MET A CA 1
ATOM 3303 C C . MET A 1 410 ? 3.963 13.242 -16.25 1 91.12 410 MET A C 1
ATOM 3305 O O . MET A 1 410 ? 3.1 12.633 -16.875 1 91.12 410 MET A O 1
ATOM 3309 N N . PHE A 1 411 ? 3.861 13.609 -15.039 1 94.88 411 PHE A N 1
ATOM 3310 C CA . PHE A 1 411 ? 2.658 13.336 -14.258 1 94.88 411 PHE A CA 1
ATOM 3311 C C . PHE A 1 411 ? 1.432 13.945 -14.938 1 94.88 411 PHE A C 1
ATOM 3313 O O . PHE A 1 411 ? 0.401 13.281 -15.07 1 94.88 411 PHE A O 1
ATOM 3320 N N . LYS A 1 412 ? 1.505 15.125 -15.328 1 94.56 412 LYS A N 1
ATOM 3321 C CA . LYS A 1 412 ? 0.389 15.789 -15.992 1 94.56 412 LYS A CA 1
ATOM 3322 C C . LYS A 1 412 ? 0.001 15.07 -17.281 1 94.56 412 LYS A C 1
ATOM 3324 O O . LYS A 1 412 ? -1.185 14.875 -17.562 1 94.56 412 LYS A O 1
ATOM 3329 N N . ARG A 1 413 ? 0.967 14.703 -18.078 1 91.31 413 ARG A N 1
ATOM 3330 C CA . ARG A 1 413 ? 0.694 13.984 -19.312 1 91.31 413 ARG A CA 1
ATOM 3331 C C . ARG A 1 413 ? -0.039 12.672 -19.047 1 91.31 413 ARG A C 1
ATOM 3333 O O . ARG A 1 413 ? -1.011 12.344 -19.719 1 91.31 413 ARG A O 1
ATOM 3340 N N . GLU A 1 414 ? 0.416 11.992 -18.047 1 91.56 414 GLU A N 1
ATOM 3341 C CA . GLU A 1 414 ? -0.202 10.727 -17.641 1 91.56 414 GLU A CA 1
ATOM 3342 C C . GLU A 1 414 ? -1.648 10.938 -17.203 1 91.56 414 GLU A C 1
ATOM 3344 O O . GLU A 1 414 ? -2.539 10.188 -17.609 1 91.56 414 GLU A O 1
ATOM 3349 N N . LEU A 1 415 ? -1.81 11.914 -16.391 1 93.75 415 LEU A N 1
ATOM 3350 C CA . LEU A 1 415 ? -3.131 12.203 -15.844 1 93.75 415 LEU A CA 1
ATOM 3351 C C . LEU A 1 415 ? -4.105 12.586 -16.953 1 93.75 415 LEU A C 1
ATOM 3353 O O . LEU A 1 415 ? -5.223 12.07 -17 1 93.75 415 LEU A O 1
ATOM 3357 N N . HIS A 1 416 ? -3.693 13.414 -17.828 1 92.88 416 HIS A N 1
ATOM 3358 C CA . HIS A 1 416 ? -4.551 13.852 -18.938 1 92.88 416 HIS A CA 1
ATOM 3359 C C . HIS A 1 416 ? -4.926 12.68 -19.828 1 92.88 416 HIS A C 1
ATOM 3361 O O . HIS A 1 416 ? -6.078 12.562 -20.25 1 92.88 416 HIS A O 1
ATOM 3367 N N . ALA A 1 417 ? -3.986 11.875 -20.109 1 88.44 417 ALA A N 1
ATOM 3368 C CA . ALA A 1 417 ? -4.254 10.688 -20.922 1 88.44 417 ALA A CA 1
ATOM 3369 C C . ALA A 1 417 ? -5.273 9.781 -20.234 1 88.44 417 ALA A C 1
ATOM 3371 O O . ALA A 1 417 ? -6.168 9.242 -20.891 1 88.44 417 ALA A O 1
ATOM 3372 N N . SER A 1 418 ? -5.113 9.656 -18.938 1 86.88 418 SER A N 1
ATOM 3373 C CA . SER A 1 418 ? -5.992 8.781 -18.172 1 86.88 418 SER A CA 1
ATOM 3374 C C . SER A 1 418 ? -7.426 9.305 -18.172 1 86.88 418 SER A C 1
ATOM 3376 O O . SER A 1 418 ? -8.375 8.523 -18.125 1 86.88 418 SER A O 1
ATOM 3378 N N . LEU A 1 419 ? -7.562 10.562 -18.234 1 89.75 419 LEU A N 1
ATOM 3379 C CA . LEU A 1 419 ? -8.883 11.172 -18.109 1 89.75 419 LEU A CA 1
ATOM 3380 C C . LEU A 1 419 ? -9.43 11.57 -19.469 1 89.75 419 LEU A C 1
ATOM 3382 O O . LEU A 1 419 ? -10.523 12.133 -19.562 1 89.75 419 LEU A O 1
ATOM 3386 N N . GLY A 1 420 ? -8.664 11.258 -20.5 1 85.06 420 GLY A N 1
ATOM 3387 C CA . GLY A 1 420 ? -9.086 11.609 -21.859 1 85.06 420 GLY A CA 1
ATOM 3388 C C . GLY A 1 420 ? -9.094 13.102 -22.109 1 85.06 420 GLY A C 1
ATOM 3389 O O . GLY A 1 420 ? -9.945 13.609 -22.844 1 85.06 420 GLY A O 1
ATOM 3390 N N . LEU A 1 421 ? -8.219 13.805 -21.453 1 89.25 421 LEU A N 1
ATOM 3391 C CA . LEU A 1 421 ? -8.086 15.25 -21.625 1 89.25 421 LEU A CA 1
ATOM 3392 C C . LEU A 1 421 ? -7.039 15.578 -22.688 1 89.25 421 LEU A C 1
ATOM 3394 O O . LEU A 1 421 ? -6.246 14.719 -23.062 1 89.25 421 LEU A O 1
ATOM 3398 N N . SER A 1 422 ? -7.098 16.828 -23.156 1 87.69 422 SER A N 1
ATOM 3399 C CA . SER A 1 422 ? -6.066 17.297 -24.078 1 87.69 422 SER A CA 1
ATOM 3400 C C . SER A 1 422 ? -4.695 17.312 -23.406 1 87.69 422 SER A C 1
ATOM 3402 O O . SER A 1 422 ? -4.59 17.531 -22.203 1 87.69 422 SER A O 1
ATOM 3404 N N . PRO A 1 423 ? -3.664 17.047 -24.219 1 85.38 423 PRO A N 1
ATOM 3405 C CA . PRO A 1 423 ? -2.32 17.109 -23.641 1 85.38 423 PRO A CA 1
ATOM 3406 C C . PRO A 1 423 ? -2.049 18.438 -22.906 1 85.38 423 PRO A C 1
ATOM 3408 O O . PRO A 1 423 ? -2.457 19.5 -23.391 1 85.38 423 PRO A O 1
ATOM 3411 N N . PRO A 1 424 ? -1.489 18.281 -21.75 1 88.94 424 PRO A N 1
ATOM 3412 C CA . PRO A 1 424 ? -1.231 19.516 -21 1 88.94 424 PRO A CA 1
ATOM 3413 C C . PRO A 1 424 ? -0.148 20.375 -21.641 1 88.94 424 PRO A C 1
ATOM 3415 O O . PRO A 1 424 ? 0.74 19.859 -22.328 1 88.94 424 PRO A O 1
ATOM 3418 N N . SER A 1 425 ? -0.208 21.672 -21.391 1 84.19 425 SER A N 1
ATOM 3419 C CA . SER A 1 425 ? 0.819 22.594 -21.875 1 84.19 425 SER A CA 1
ATOM 3420 C C . SER A 1 425 ? 2.139 22.375 -21.141 1 84.19 425 SER A C 1
ATOM 3422 O O . SER A 1 425 ? 2.146 22.109 -19.938 1 84.19 425 SER A O 1
ATOM 3424 N N . PRO A 1 426 ? 3.252 22.391 -21.922 1 81.06 426 PRO A N 1
ATOM 3425 C CA . PRO A 1 426 ? 4.547 22.281 -21.25 1 81.06 426 PRO A CA 1
ATOM 3426 C C . PRO A 1 426 ? 4.758 23.375 -20.203 1 81.06 426 PRO A C 1
ATOM 3428 O O . PRO A 1 426 ? 4.223 24.484 -20.344 1 81.06 426 PRO A O 1
ATOM 3431 N N . LEU A 1 427 ? 5.301 22.969 -19.141 1 75.75 427 LEU A N 1
ATOM 3432 C CA . LEU A 1 427 ? 5.605 23.969 -18.109 1 75.75 427 LEU A CA 1
ATOM 3433 C C . LEU A 1 427 ? 6.574 25.016 -18.641 1 75.75 427 LEU A C 1
ATOM 3435 O O . LEU A 1 427 ? 7.566 24.672 -19.281 1 75.75 427 LEU A O 1
ATOM 3439 N N . LYS A 1 428 ? 6.02 26.297 -18.812 1 61.88 428 LYS A N 1
ATOM 3440 C CA . LYS A 1 428 ? 6.84 27.422 -19.25 1 61.88 428 LYS A CA 1
ATOM 3441 C C . LYS A 1 428 ? 7.75 27.906 -18.125 1 61.88 428 LYS A C 1
ATOM 3443 O O . LYS A 1 428 ? 7.391 27.828 -16.953 1 61.88 428 LYS A O 1
ATOM 3448 N N . GLY A 1 429 ? 9.266 27.984 -18.312 1 58.59 429 GLY A N 1
ATOM 3449 C CA . GLY A 1 429 ? 10.102 28.781 -17.422 1 58.59 429 GLY A CA 1
ATOM 3450 C C . GLY A 1 429 ? 11.461 28.156 -17.172 1 58.59 429 GLY A C 1
ATOM 3451 O O . GLY A 1 429 ? 11.656 26.953 -17.391 1 58.59 429 GLY A O 1
ATOM 3452 N N . PRO A 1 430 ? 12.398 28.969 -17.047 1 52.22 430 PRO A N 1
ATOM 3453 C CA . PRO A 1 430 ? 13.773 28.547 -16.766 1 52.22 430 PRO A CA 1
ATOM 3454 C C . PRO A 1 430 ? 13.891 27.703 -15.492 1 52.22 430 PRO A C 1
ATOM 3456 O O . PRO A 1 430 ? 13.016 27.766 -14.625 1 52.22 430 PRO A O 1
ATOM 3459 N N . PRO A 1 431 ? 14.828 26.781 -15.422 1 52.75 431 PRO A N 1
ATOM 3460 C CA . PRO A 1 431 ? 15.102 26.016 -14.203 1 52.75 431 PRO A CA 1
ATOM 3461 C C . PRO A 1 431 ? 15.125 26.891 -12.953 1 52.75 431 PRO A C 1
ATOM 3463 O O . PRO A 1 431 ? 15.586 28.047 -13 1 52.75 431 PRO A O 1
ATOM 3466 N N . LEU A 1 432 ? 14.359 26.547 -11.945 1 52.97 432 LEU A N 1
ATOM 3467 C CA . LEU A 1 432 ? 14.203 27.281 -10.695 1 52.97 432 LEU A CA 1
ATOM 3468 C C . LEU A 1 432 ? 15.539 27.844 -10.227 1 52.97 432 LEU A C 1
ATOM 3470 O O . LEU A 1 432 ? 15.594 28.938 -9.672 1 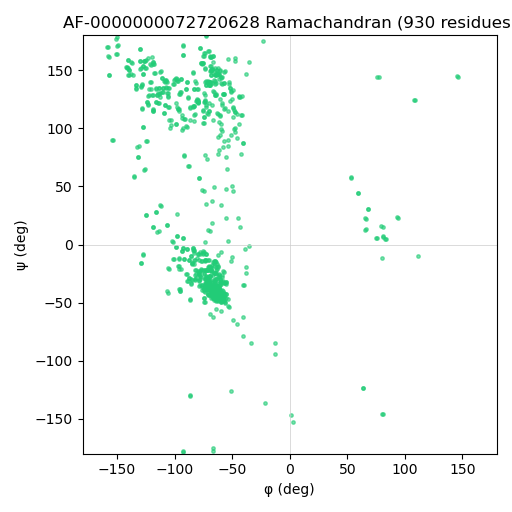52.97 432 LEU A O 1
ATOM 3474 N N . ARG A 1 433 ? 16.609 27.125 -10.461 1 48.88 433 ARG A N 1
ATOM 3475 C CA . ARG A 1 433 ? 17.922 27.594 -10.086 1 48.88 433 ARG A CA 1
ATOM 3476 C C . ARG A 1 433 ? 18.219 28.969 -10.703 1 48.88 433 ARG A C 1
ATOM 3478 O O . ARG A 1 433 ? 18.766 29.844 -10.047 1 48.88 433 ARG A O 1
ATOM 3485 N N . GLN A 1 434 ? 17.875 29.031 -11.82 1 46.78 434 GLN A N 1
ATOM 3486 C CA . GLN A 1 434 ? 18.172 30.281 -12.5 1 46.78 434 GLN A CA 1
ATOM 3487 C C . GLN A 1 434 ? 17.297 31.422 -11.984 1 46.78 434 GLN A C 1
ATOM 3489 O O . GLN A 1 434 ? 17.75 32.562 -11.906 1 46.78 434 GLN A O 1
ATOM 3494 N N . GLN A 1 435 ? 16.188 31.078 -11.594 1 49.75 435 GLN A N 1
ATOM 3495 C CA . GLN A 1 435 ? 15.297 32.125 -11.078 1 49.75 435 GLN A CA 1
ATOM 3496 C C . GLN A 1 435 ? 15.758 32.594 -9.703 1 49.75 435 GLN A C 1
ATOM 3498 O O . GLN A 1 435 ? 15.703 33.812 -9.422 1 49.75 435 GLN A O 1
ATOM 3503 N N . LEU A 1 436 ? 16.219 31.703 -8.961 1 51.75 436 LEU A N 1
ATOM 3504 C CA . LEU A 1 436 ? 16.703 32.031 -7.629 1 51.75 436 LEU A CA 1
ATOM 3505 C C . LEU A 1 436 ? 18.016 32.812 -7.707 1 51.75 436 LEU A C 1
ATOM 3507 O O . LEU A 1 436 ? 18.25 33.719 -6.922 1 51.75 436 LEU A O 1
ATOM 3511 N N . LEU A 1 437 ? 18.844 32.438 -8.633 1 47.47 437 LEU A N 1
ATOM 3512 C CA . LEU A 1 437 ? 20.078 33.188 -8.836 1 47.47 437 LEU A CA 1
ATOM 3513 C C . LEU A 1 437 ? 19.781 34.562 -9.375 1 47.47 437 LEU A C 1
ATOM 3515 O O . LEU A 1 437 ? 20.453 35.531 -9.016 1 47.47 437 LEU A O 1
ATOM 3519 N N . ALA A 1 438 ? 18.797 34.625 -10.102 1 46.56 438 ALA A N 1
ATOM 3520 C CA . ALA A 1 438 ? 18.453 35.938 -10.656 1 46.56 438 ALA A CA 1
ATOM 3521 C C . ALA A 1 438 ? 17.891 36.844 -9.586 1 46.56 438 ALA A C 1
ATOM 3523 O O . ALA A 1 438 ? 18.125 38.062 -9.594 1 46.56 438 ALA A O 1
ATOM 3524 N N . HIS A 1 439 ? 17.188 36.25 -8.719 1 47.09 439 HIS A N 1
ATOM 3525 C CA . HIS A 1 439 ? 16.625 37.062 -7.641 1 47.09 439 HIS A CA 1
ATOM 3526 C C . HIS A 1 439 ? 17.703 37.5 -6.656 1 47.09 439 HIS A C 1
ATOM 3528 O O . HIS A 1 439 ? 17.656 38.625 -6.129 1 47.09 439 HIS A O 1
ATOM 3534 N N . LYS A 1 440 ? 18.703 36.719 -6.285 1 48.69 440 LYS A N 1
ATOM 3535 C CA . LYS A 1 440 ? 19.859 37.125 -5.469 1 48.69 440 LYS A CA 1
ATOM 3536 C C . LYS A 1 440 ? 20.641 38.25 -6.121 1 48.69 440 LYS A C 1
ATOM 3538 O O . LYS A 1 440 ? 21.109 39.156 -5.434 1 48.69 440 LYS A O 1
ATOM 3543 N N . SER A 1 441 ? 20.75 38.156 -7.371 1 46.28 441 SER A N 1
ATOM 3544 C CA . SER A 1 441 ? 21.484 39.219 -8.047 1 46.28 441 SER A CA 1
ATOM 3545 C C . SER A 1 441 ? 20.703 40.531 -8.031 1 46.28 441 SER A C 1
ATOM 3547 O O . SER A 1 441 ? 21.297 41.625 -7.898 1 46.28 441 SER A O 1
ATOM 3549 N N . ARG A 1 442 ? 19.391 40.469 -8.031 1 45.84 442 ARG A N 1
ATOM 3550 C CA . ARG A 1 442 ? 18.609 41.719 -8.062 1 45.84 442 ARG A CA 1
ATOM 3551 C C . ARG A 1 442 ? 18.562 42.344 -6.684 1 45.84 442 ARG A C 1
ATOM 3553 O O . ARG A 1 442 ? 18.516 43.594 -6.574 1 45.84 442 ARG A O 1
ATOM 3560 N N . SER A 1 443 ? 18.594 41.531 -5.68 1 43.41 443 SER A N 1
ATOM 3561 C CA . SER A 1 443 ? 18.594 42.062 -4.328 1 43.41 443 SER A CA 1
ATOM 3562 C C . SER A 1 443 ? 19.922 42.75 -4.016 1 43.41 443 SER A C 1
ATOM 3564 O O . SER A 1 443 ? 19.953 43.75 -3.299 1 43.41 443 SER A O 1
ATOM 3566 N N . HIS A 1 444 ? 21 42.281 -4.551 1 45.22 444 HIS A N 1
ATOM 3567 C CA . HIS A 1 444 ? 22.281 42.938 -4.312 1 45.22 444 HIS A CA 1
ATOM 3568 C C . HIS A 1 444 ? 22.391 44.25 -5.062 1 45.22 444 HIS A C 1
ATOM 3570 O O . HIS A 1 444 ? 23.172 45.125 -4.684 1 45.22 444 HIS A O 1
ATOM 3576 N N . HIS A 1 445 ? 21.672 44.344 -6.164 1 42.5 445 HIS A N 1
ATOM 3577 C CA . HIS A 1 445 ? 21.844 45.562 -6.941 1 42.5 445 HIS A CA 1
ATOM 3578 C C . HIS A 1 445 ? 21.078 46.719 -6.312 1 42.5 445 HIS A C 1
ATOM 3580 O O . HIS A 1 445 ? 21.375 47.906 -6.605 1 42.5 445 HIS A O 1
ATOM 3586 N N . THR A 1 446 ? 19.984 46.406 -5.566 1 39.28 446 THR A N 1
ATOM 3587 C CA . THR A 1 446 ? 19.172 47.531 -5.125 1 39.28 446 THR A CA 1
ATOM 3588 C C . THR A 1 446 ? 19.828 48.219 -3.941 1 39.28 446 THR A C 1
ATOM 3590 O O . THR A 1 446 ? 19.391 49.312 -3.543 1 39.28 446 THR A O 1
ATOM 3593 N N . THR A 1 447 ? 20.703 47.469 -3.203 1 38.56 447 THR A N 1
ATOM 3594 C CA . THR A 1 447 ? 21.203 48.156 -1.997 1 38.56 447 THR A CA 1
ATOM 3595 C C . THR A 1 447 ? 22.297 49.156 -2.34 1 38.56 447 THR A C 1
ATOM 3597 O O . THR A 1 447 ? 22.891 49.75 -1.446 1 38.56 447 THR A O 1
ATOM 3600 N N . ARG A 1 448 ? 22.812 49.062 -3.562 1 36.91 448 ARG A N 1
ATOM 3601 C CA . ARG A 1 448 ? 23.875 50.031 -3.758 1 36.91 448 ARG A CA 1
ATOM 3602 C C . ARG A 1 448 ? 23.312 51.438 -3.934 1 36.91 448 ARG A C 1
ATOM 3604 O O . ARG A 1 448 ? 23 51.844 -5.051 1 36.91 448 ARG A O 1
ATOM 3611 N N . ILE A 1 449 ? 22.375 51.75 -3.041 1 33.47 449 ILE A N 1
ATOM 3612 C CA . ILE A 1 449 ? 21.953 53.156 -3.033 1 33.47 449 ILE A CA 1
ATOM 3613 C C . ILE A 1 449 ? 23.203 54.031 -3.02 1 33.47 449 ILE A C 1
ATOM 3615 O O . ILE A 1 449 ? 24.109 53.844 -2.221 1 33.47 449 ILE A O 1
ATOM 3619 N N . SER A 1 450 ? 23.391 54.781 -4.07 1 32.38 450 SER A N 1
ATOM 3620 C CA . SER A 1 450 ? 24.422 55.75 -4.402 1 32.38 450 SER A CA 1
ATOM 3621 C C . SER A 1 450 ? 24.656 56.719 -3.236 1 32.38 450 SER A C 1
ATOM 3623 O O . SER A 1 450 ? 23.719 57.312 -2.697 1 32.38 450 SER A O 1
ATOM 3625 N N . SER A 1 451 ? 25.656 56.438 -2.432 1 33.38 451 SER A N 1
ATOM 3626 C CA . SER A 1 451 ? 26.125 57.312 -1.36 1 33.38 451 SER A CA 1
ATOM 3627 C C . SER A 1 451 ? 26.141 58.781 -1.812 1 33.38 451 SER A C 1
ATOM 3629 O O . SER A 1 451 ? 26.625 59.062 -2.904 1 33.38 451 SER A O 1
ATOM 3631 N N . PRO A 1 452 ? 25.281 59.594 -1.262 1 32.62 452 PRO A N 1
ATOM 3632 C CA . PRO A 1 452 ? 25.203 61 -1.688 1 32.62 452 PRO A CA 1
ATOM 3633 C C . PRO A 1 452 ? 26.562 61.656 -1.722 1 32.62 452 PRO A C 1
ATOM 3635 O O . PRO A 1 452 ? 27.406 61.406 -0.851 1 32.62 452 PRO A O 1
ATOM 3638 N N . ARG A 1 453 ? 27.125 61.969 -2.902 1 33.06 453 ARG A N 1
ATOM 3639 C CA . ARG A 1 453 ? 28.375 62.656 -3.152 1 33.06 453 ARG A CA 1
ATOM 3640 C C . ARG A 1 453 ? 28.516 63.906 -2.256 1 33.06 453 ARG A C 1
ATOM 3642 O O . ARG A 1 453 ? 27.656 64.812 -2.283 1 33.06 453 ARG A O 1
ATOM 3649 N N . LYS A 1 454 ? 29.141 63.688 -1.104 1 34.25 454 LYS A N 1
ATOM 3650 C CA . LYS A 1 454 ? 29.484 64.75 -0.193 1 34.25 454 LYS A CA 1
ATOM 3651 C C . LYS A 1 454 ? 30.062 65.938 -0.949 1 34.25 454 LYS A C 1
ATOM 3653 O O . LYS A 1 454 ? 31 65.812 -1.733 1 34.25 454 LYS A O 1
ATOM 3658 N N . LEU A 1 455 ? 29.359 67 -1.17 1 32.28 455 LEU A N 1
ATOM 3659 C CA . LEU A 1 455 ? 29.75 68.25 -1.817 1 32.28 455 LEU A CA 1
ATOM 3660 C C . LEU A 1 455 ? 31.062 68.812 -1.254 1 32.28 455 LEU A C 1
ATOM 3662 O O . LEU A 1 455 ? 31.297 68.75 -0.044 1 32.28 455 LEU A O 1
ATOM 3666 N N . PRO A 1 456 ? 32.156 68.938 -2.068 1 34.16 456 PRO A N 1
ATOM 3667 C CA . PRO A 1 456 ? 33.531 69.312 -1.686 1 34.16 456 PRO A CA 1
ATOM 3668 C C . PRO A 1 456 ? 33.562 70.562 -0.852 1 34.16 456 PRO A C 1
ATOM 3670 O O . PRO A 1 456 ? 32.688 71.438 -0.975 1 34.16 456 PRO A O 1
ATOM 3673 N N . PRO A 1 457 ? 34.188 70.5 0.373 1 32.31 457 PRO A N 1
ATOM 3674 C CA . PRO A 1 457 ? 34.25 71.625 1.281 1 32.31 457 PRO A CA 1
ATOM 3675 C C . PRO A 1 457 ? 34.781 72.875 0.6 1 32.31 457 PRO A C 1
ATOM 3677 O O . PRO A 1 457 ? 35.531 72.812 -0.37 1 32.31 457 PRO A O 1
ATOM 3680 N N . ALA A 1 458 ? 34.062 74 0.596 1 31.11 458 ALA A N 1
ATOM 3681 C CA . ALA A 1 458 ? 34.344 75.375 0.075 1 31.11 458 ALA A CA 1
ATOM 3682 C C . ALA A 1 458 ? 35.719 75.875 0.488 1 31.11 458 ALA A C 1
ATOM 3684 O O . ALA A 1 458 ? 36.125 75.688 1.646 1 31.11 458 ALA A O 1
ATOM 3685 N N . ASP A 1 459 ? 36.75 75.812 -0.431 1 28.86 459 ASP A N 1
ATOM 3686 C CA . ASP A 1 459 ? 38.125 76.25 -0.402 1 28.86 459 ASP A CA 1
ATOM 3687 C C . ASP A 1 459 ? 38.281 77.625 0.233 1 28.86 459 ASP A C 1
ATOM 3689 O O . ASP A 1 459 ? 37.719 78.625 -0.27 1 28.86 459 ASP A O 1
ATOM 3693 N N . GLN A 1 460 ? 38.25 77.812 1.589 1 25.25 460 GLN A N 1
ATOM 3694 C CA . GLN A 1 460 ? 38.469 79.062 2.264 1 25.25 460 GLN A CA 1
ATOM 3695 C C . GLN A 1 460 ? 39.844 79.625 1.916 1 25.25 460 GLN A C 1
ATOM 3697 O O . GLN A 1 460 ? 40.875 79 2.201 1 25.25 460 GLN A O 1
ATOM 3702 N N . SER A 1 461 ? 40.062 80.375 0.742 1 26.41 461 SER A N 1
ATOM 3703 C CA . SER A 1 461 ? 41.219 81.125 0.249 1 26.41 461 SER A CA 1
ATOM 3704 C C . SER A 1 461 ? 41.688 82.125 1.29 1 26.41 461 SER A C 1
ATOM 3706 O O . SER A 1 461 ? 40.969 83.062 1.643 1 26.41 461 SER A O 1
ATOM 3708 N N . LYS A 1 462 ? 42.562 81.75 2.318 1 26.2 462 LYS A N 1
ATOM 3709 C CA . LYS A 1 462 ? 43.219 82.688 3.201 1 26.2 462 LYS A CA 1
ATOM 3710 C C . LYS A 1 462 ? 44.094 83.688 2.402 1 26.2 462 LYS A C 1
ATOM 3712 O O . LYS A 1 462 ? 44.781 83.25 1.472 1 26.2 462 LYS A O 1
ATOM 3717 N N . THR A 1 463 ? 43.875 85 2.504 1 25.16 463 THR A N 1
ATOM 3718 C CA . THR A 1 463 ? 44.5 86.312 2.205 1 25.16 463 THR A CA 1
ATOM 3719 C C . THR A 1 463 ? 45.875 86.375 2.861 1 25.16 463 THR A C 1
ATOM 3721 O O . THR A 1 463 ? 45.969 86.625 4.07 1 25.16 463 THR A O 1
ATOM 3724 N N . LYS A 1 464 ? 46.844 85.438 2.809 1 25.61 464 LYS A N 1
ATOM 3725 C CA . LYS A 1 464 ? 48.125 85.812 3.387 1 25.61 464 LYS A CA 1
ATOM 3726 C C . LYS A 1 464 ? 48.75 87 2.666 1 25.61 464 LYS A C 1
ATOM 3728 O O . LYS A 1 464 ? 48.938 86.938 1.451 1 25.61 464 LYS A O 1
ATOM 3733 N N . GLU A 1 465 ? 48.688 88.188 3.338 1 25.02 465 GLU A N 1
ATOM 3734 C CA . GLU A 1 465 ? 49.469 89.375 3.227 1 25.02 465 GLU A CA 1
ATOM 3735 C C . GLU A 1 465 ? 50.969 89.125 3.207 1 25.02 465 GLU A C 1
ATOM 3737 O O . GLU A 1 465 ? 51.406 88.062 3.678 1 25.02 465 GLU A O 1
ATOM 3742 N N . ASP A 1 466 ? 51.812 90.188 2.66 1 24.86 466 ASP A N 1
ATOM 3743 C CA . ASP A 1 466 ? 53.031 90.938 2.463 1 24.86 466 ASP A CA 1
ATOM 3744 C C . ASP A 1 466 ? 53.75 91.188 3.793 1 24.86 466 ASP A C 1
ATOM 3746 O O . ASP A 1 466 ? 54.781 91.875 3.836 1 24.86 466 ASP A O 1
ATOM 3750 N N . HIS A 1 467 ? 53.656 90.5 4.941 1 23.45 467 HIS A N 1
ATOM 3751 C CA . HIS A 1 467 ? 54.875 90.625 5.742 1 23.45 467 HIS A CA 1
ATOM 3752 C C . HIS A 1 467 ? 55.906 89.625 5.297 1 23.45 467 HIS A C 1
ATOM 3754 O O . HIS A 1 467 ? 55.562 88.438 4.969 1 23.45 467 HIS A O 1
ATOM 3760 N N . ASP B 1 1 ? 15.875 -66.312 -60.094 1 29.44 1 ASP B N 1
ATOM 3761 C CA . ASP B 1 1 ? 15.992 -65 -59.375 1 29.44 1 ASP B CA 1
ATOM 3762 C C . ASP B 1 1 ? 14.836 -64.812 -58.375 1 29.44 1 ASP B C 1
ATOM 3764 O O . ASP B 1 1 ? 14.891 -63.969 -57.531 1 29.44 1 ASP B O 1
ATOM 3768 N N . VAL B 1 2 ? 13.789 -65.688 -58.531 1 38.81 2 VAL B N 1
ATOM 3769 C CA . VAL B 1 2 ? 12.531 -65.688 -57.781 1 38.81 2 VAL B CA 1
ATOM 3770 C C . VAL B 1 2 ? 12.719 -66.312 -56.406 1 38.81 2 VAL B C 1
ATOM 3772 O O . VAL B 1 2 ? 12.133 -65.875 -55.406 1 38.81 2 VAL B O 1
ATOM 3775 N N . CYS B 1 3 ? 13.609 -67.375 -56.281 1 39.28 3 CYS B N 1
ATOM 3776 C CA . CYS B 1 3 ? 13.719 -68.125 -55.031 1 39.28 3 CYS B CA 1
ATOM 3777 C C . CYS B 1 3 ? 14.461 -67.312 -53.969 1 39.28 3 CYS B C 1
ATOM 3779 O O . CYS B 1 3 ? 14.266 -67.5 -52.781 1 39.28 3 CYS B O 1
ATOM 3781 N N . GLN B 1 4 ? 15.469 -66.562 -54.375 1 41.16 4 GLN B N 1
ATOM 3782 C CA . GLN B 1 4 ? 16.266 -65.812 -53.375 1 41.16 4 GLN B CA 1
ATOM 3783 C C . GLN B 1 4 ? 15.477 -64.688 -52.75 1 41.16 4 GLN B C 1
ATOM 3785 O O . GLN B 1 4 ? 15.859 -64.188 -51.688 1 41.16 4 GLN B O 1
ATOM 3790 N N . GLN B 1 5 ? 14.344 -64.25 -53.438 1 43.59 5 GLN B N 1
ATOM 3791 C CA . GLN B 1 5 ? 13.57 -63.125 -52.938 1 43.59 5 GLN B CA 1
ATOM 3792 C C . GLN B 1 5 ? 12.656 -63.531 -51.781 1 43.59 5 GLN B C 1
ATOM 3794 O O . GLN B 1 5 ? 12.312 -62.719 -50.938 1 43.59 5 GLN B O 1
ATOM 3799 N N . LEU B 1 6 ? 12.312 -64.875 -51.75 1 47.44 6 LEU B N 1
ATOM 3800 C CA . LEU B 1 6 ? 11.367 -65.312 -50.719 1 47.44 6 LEU B CA 1
ATOM 3801 C C . LEU B 1 6 ? 12.055 -65.438 -49.375 1 47.44 6 LEU B C 1
ATOM 3803 O O . LEU B 1 6 ? 11.414 -65.312 -48.344 1 47.44 6 LEU B O 1
ATOM 3807 N N . GLY B 1 7 ? 13.367 -65.75 -49.469 1 51.12 7 GLY B N 1
ATOM 3808 C CA . GLY B 1 7 ? 14.086 -65.938 -48.219 1 51.12 7 GLY B CA 1
ATOM 3809 C C . GLY B 1 7 ? 14.25 -64.688 -47.406 1 51.12 7 GLY B C 1
ATOM 3810 O O . GLY B 1 7 ? 14.227 -64.688 -46.188 1 51.12 7 GLY B O 1
ATOM 3811 N N . SER B 1 8 ? 14.414 -63.594 -48.219 1 54.03 8 SER B N 1
ATOM 3812 C CA . SER B 1 8 ? 14.688 -62.312 -47.562 1 54.03 8 SER B CA 1
ATOM 3813 C C . SER B 1 8 ? 13.438 -61.75 -46.906 1 54.03 8 SER B C 1
ATOM 3815 O O . SER B 1 8 ? 13.523 -61.125 -45.844 1 54.03 8 SER B O 1
ATOM 3817 N N . LYS B 1 9 ? 12.211 -62.156 -47.406 1 55.5 9 LYS B N 1
ATOM 3818 C CA . LYS B 1 9 ? 10.961 -61.656 -46.812 1 55.5 9 LYS B CA 1
ATOM 3819 C C . LYS B 1 9 ? 10.633 -62.375 -45.5 1 55.5 9 LYS B C 1
ATOM 3821 O O . LYS B 1 9 ? 10.141 -61.75 -44.562 1 55.5 9 LYS B O 1
ATOM 3826 N N . LYS B 1 10 ? 10.969 -63.625 -45.469 1 57.91 10 LYS B N 1
ATOM 3827 C CA . LYS B 1 10 ? 10.664 -64.375 -44.219 1 57.91 10 LYS B CA 1
ATOM 3828 C C . LYS B 1 10 ? 11.578 -63.938 -43.094 1 57.91 10 LYS B C 1
ATOM 3830 O O . LYS B 1 10 ? 11.133 -63.781 -41.938 1 57.91 10 LYS B O 1
ATOM 3835 N N . LYS B 1 11 ? 12.836 -63.688 -43.469 1 56.84 11 LYS B N 1
ATOM 3836 C CA . LYS B 1 11 ? 13.742 -63.188 -42.438 1 56.84 11 LYS B CA 1
ATOM 3837 C C . LYS B 1 11 ? 13.359 -61.781 -42 1 56.84 11 LYS B C 1
ATOM 3839 O O . LYS B 1 11 ? 13.43 -61.438 -40.812 1 56.84 11 LYS B O 1
ATOM 3844 N N . PHE B 1 12 ? 12.836 -61.031 -43 1 56.22 12 PHE B N 1
ATOM 3845 C CA . PHE B 1 12 ? 12.391 -59.688 -42.688 1 56.22 12 PHE B CA 1
ATOM 3846 C C . PHE B 1 12 ? 11.117 -59.719 -41.844 1 56.22 12 PHE B C 1
ATOM 3848 O O . PHE B 1 12 ? 11 -59 -40.875 1 56.22 12 PHE B O 1
ATOM 3855 N N . LEU B 1 13 ? 10.242 -60.688 -42.188 1 56.81 13 LEU B N 1
ATOM 3856 C CA . LEU B 1 13 ? 9 -60.844 -41.406 1 56.81 13 LEU B CA 1
ATOM 3857 C C . LEU B 1 13 ? 9.281 -61.375 -40 1 56.81 13 LEU B C 1
ATOM 3859 O O . LEU B 1 13 ? 8.695 -60.906 -39.031 1 56.81 13 LEU B O 1
ATOM 3863 N N . LEU B 1 14 ? 10.242 -62.25 -39.938 1 58.94 14 LEU B N 1
ATOM 3864 C CA . LEU B 1 14 ? 10.586 -62.812 -38.625 1 58.94 14 LEU B CA 1
ATOM 3865 C C . LEU B 1 14 ? 11.273 -61.781 -37.75 1 58.94 14 LEU B C 1
ATOM 3867 O O . LEU B 1 14 ? 10.984 -61.656 -36.562 1 58.94 14 LEU B O 1
ATOM 3871 N N . VAL B 1 15 ? 12.102 -60.938 -38.375 1 58.34 15 VAL B N 1
ATOM 3872 C CA . VAL B 1 15 ? 12.766 -59.875 -37.594 1 58.34 15 VAL B CA 1
ATOM 3873 C C . VAL B 1 15 ? 11.742 -58.812 -37.188 1 58.34 15 VAL B C 1
ATOM 3875 O O . VAL B 1 15 ? 11.758 -58.344 -36.062 1 58.34 15 VAL B O 1
ATOM 3878 N N . ASN B 1 16 ? 10.711 -58.594 -38.094 1 55.88 16 ASN B N 1
ATOM 3879 C CA . ASN B 1 16 ? 9.688 -57.594 -37.75 1 55.88 16 ASN B CA 1
ATOM 3880 C C . ASN B 1 16 ? 8.758 -58.125 -36.656 1 55.88 16 ASN B C 1
ATOM 3882 O O . ASN B 1 16 ? 8.383 -57.375 -35.75 1 55.88 16 ASN B O 1
ATOM 3886 N N . VAL B 1 17 ? 8.492 -59.406 -36.688 1 58.12 17 VAL B N 1
ATOM 3887 C CA . VAL B 1 17 ? 7.648 -60 -35.656 1 58.12 17 VAL B CA 1
ATOM 3888 C C . VAL B 1 17 ? 8.414 -60.031 -34.344 1 58.12 17 VAL B C 1
ATOM 3890 O O . VAL B 1 17 ? 7.859 -59.719 -33.281 1 58.12 17 VAL B O 1
ATOM 3893 N N . LEU B 1 18 ? 9.703 -60.312 -34.375 1 56 18 LEU B N 1
ATOM 3894 C CA . LEU B 1 18 ? 10.516 -60.312 -33.188 1 56 18 LEU B CA 1
ATOM 3895 C C . LEU B 1 18 ? 10.641 -58.906 -32.594 1 56 18 LEU B C 1
ATOM 3897 O O . LEU B 1 18 ? 10.539 -58.719 -31.375 1 56 18 LEU B O 1
ATOM 3901 N N . VAL B 1 19 ? 10.734 -57.906 -33.469 1 55.38 19 VAL B N 1
ATOM 3902 C CA . VAL B 1 19 ? 10.82 -56.531 -33 1 55.38 19 VAL B CA 1
ATOM 3903 C C . VAL B 1 19 ? 9.477 -56.062 -32.406 1 55.38 19 VAL B C 1
ATOM 3905 O O . VAL B 1 19 ? 9.43 -55.438 -31.375 1 55.38 19 VAL B O 1
ATOM 3908 N N . VAL B 1 20 ? 8.375 -56.594 -33 1 54.97 20 VAL B N 1
ATOM 3909 C CA . VAL B 1 20 ? 7.047 -56.25 -32.469 1 54.97 20 VAL B CA 1
ATOM 3910 C C . VAL B 1 20 ? 6.797 -56.969 -31.156 1 54.97 20 VAL B C 1
ATOM 3912 O O . VAL B 1 20 ? 6.293 -56.375 -30.203 1 54.97 20 VAL B O 1
ATOM 3915 N N . VAL B 1 21 ? 7.238 -58.188 -31.047 1 54.91 21 VAL B N 1
ATOM 3916 C CA . VAL B 1 21 ? 7.043 -58.938 -29.812 1 54.91 21 VAL B CA 1
ATOM 3917 C C . VAL B 1 21 ? 7.957 -58.406 -28.734 1 54.91 21 VAL B C 1
ATOM 3919 O O . VAL B 1 21 ? 7.531 -58.219 -27.578 1 54.91 21 VAL B O 1
ATOM 3922 N N . LEU B 1 22 ? 9.188 -58.031 -29.031 1 53.22 22 LEU B N 1
ATOM 3923 C CA . LEU B 1 22 ? 10.078 -57.406 -28.047 1 53.22 22 LEU B CA 1
ATOM 3924 C C . LEU B 1 22 ? 9.578 -56.031 -27.641 1 53.22 22 LEU B C 1
ATOM 3926 O O . LEU B 1 22 ? 9.609 -55.688 -26.453 1 53.22 22 LEU B O 1
ATOM 3930 N N . ASN B 1 23 ? 9.031 -55.281 -28.641 1 50.94 23 ASN B N 1
ATOM 3931 C CA . ASN B 1 23 ? 8.453 -54 -28.297 1 50.94 23 ASN B CA 1
ATOM 3932 C C . ASN B 1 23 ? 7.148 -54.156 -27.516 1 50.94 23 ASN B C 1
ATOM 3934 O O . ASN B 1 23 ? 6.883 -53.375 -26.594 1 50.94 23 ASN B O 1
ATOM 3938 N N . ALA B 1 24 ? 6.359 -55.156 -27.875 1 51.5 24 ALA B N 1
ATOM 3939 C CA . ALA B 1 24 ? 5.152 -55.438 -27.109 1 51.5 24 ALA B CA 1
ATOM 3940 C C . ALA B 1 24 ? 5.504 -56 -25.719 1 51.5 24 ALA B C 1
ATOM 3942 O O . ALA B 1 24 ? 4.871 -55.625 -24.719 1 51.5 24 ALA B O 1
ATOM 3943 N N . GLY B 1 25 ? 6.504 -56.844 -25.609 1 48.66 25 GLY B N 1
ATOM 3944 C CA . GLY B 1 25 ? 6.973 -57.312 -24.312 1 48.66 25 GLY B CA 1
ATOM 3945 C C . GLY B 1 25 ? 7.562 -56.219 -23.469 1 48.66 25 GLY B C 1
ATOM 3946 O O . GLY B 1 25 ? 7.301 -56.125 -22.266 1 48.66 25 GLY B O 1
ATOM 3947 N N . LEU B 1 26 ? 8.445 -55.344 -24.094 1 48.03 26 LEU B N 1
ATOM 3948 C CA . LEU B 1 26 ? 8.961 -54.188 -23.359 1 48.03 26 LEU B CA 1
ATOM 3949 C C . LEU B 1 26 ? 7.84 -53.219 -22.984 1 48.03 26 LEU B C 1
ATOM 3951 O O . LEU B 1 26 ? 7.832 -52.656 -21.891 1 48.03 26 LEU B O 1
ATOM 3955 N N . GLY B 1 27 ? 6.758 -53.125 -23.781 1 44 27 GLY B N 1
ATOM 3956 C CA . GLY B 1 27 ? 5.559 -52.375 -23.422 1 44 27 GLY B CA 1
ATOM 3957 C C . GLY B 1 27 ? 4.789 -53.031 -22.281 1 44 27 GLY B C 1
ATOM 3958 O O . GLY B 1 27 ? 4.32 -52.312 -21.375 1 44 27 GLY B O 1
ATOM 3959 N N . ILE B 1 28 ? 4.672 -54.344 -22.344 1 46.09 28 ILE B N 1
ATOM 3960 C CA . ILE B 1 28 ? 3.984 -55.031 -21.25 1 46.09 28 ILE B CA 1
ATOM 3961 C C . ILE B 1 28 ? 4.812 -54.938 -19.984 1 46.09 28 ILE B C 1
ATOM 3963 O O . ILE B 1 28 ? 4.273 -54.656 -18.906 1 46.09 28 ILE B O 1
ATOM 3967 N N . LEU B 1 29 ? 6.176 -55.188 -19.984 1 42.12 29 LEU B N 1
ATOM 3968 C CA . LEU B 1 29 ? 6.984 -55.062 -18.781 1 42.12 29 LEU B CA 1
ATOM 3969 C C . LEU B 1 29 ? 6.973 -53.625 -18.266 1 42.12 29 LEU B C 1
ATOM 3971 O O . LEU B 1 29 ? 6.914 -53.406 -17.047 1 42.12 29 LEU B O 1
ATOM 3975 N N . VAL B 1 30 ? 6.941 -52.625 -19.156 1 39.62 30 VAL B N 1
ATOM 3976 C CA . VAL B 1 30 ? 6.785 -51.25 -18.703 1 39.62 30 VAL B CA 1
ATOM 3977 C C . VAL B 1 30 ? 5.363 -51.031 -18.188 1 39.62 30 VAL B C 1
ATOM 3979 O O . VAL B 1 30 ? 5.16 -50.375 -17.172 1 39.62 30 VAL B O 1
ATOM 3982 N N . ASN B 1 31 ? 4.375 -51.719 -18.781 1 38.25 31 ASN B N 1
ATOM 3983 C CA . ASN B 1 31 ? 3.012 -51.625 -18.266 1 38.25 31 ASN B CA 1
ATOM 3984 C C . ASN B 1 31 ? 2.844 -52.406 -16.969 1 38.25 31 ASN B C 1
ATOM 3986 O O . ASN B 1 31 ? 2.117 -52 -16.062 1 38.25 31 ASN B O 1
ATOM 3990 N N . ILE B 1 32 ? 3.324 -53.625 -16.859 1 40.31 32 ILE B N 1
ATOM 3991 C CA . ILE B 1 32 ? 3.201 -54.375 -15.617 1 40.31 32 ILE B CA 1
ATOM 3992 C C . ILE B 1 32 ? 3.955 -53.656 -14.5 1 40.31 32 ILE B C 1
ATOM 3994 O O . ILE B 1 32 ? 3.455 -53.531 -13.383 1 40.31 32 ILE B O 1
ATOM 3998 N N . ALA B 1 33 ? 5.262 -53.219 -14.727 1 34.53 33 ALA B N 1
ATOM 3999 C CA . ALA B 1 33 ? 5.945 -52.438 -13.688 1 34.53 33 ALA B CA 1
ATOM 4000 C C . ALA B 1 33 ? 5.176 -51.156 -13.367 1 34.53 33 ALA B C 1
ATOM 4002 O O . ALA B 1 33 ? 5.223 -50.656 -12.234 1 34.53 33 ALA B O 1
ATOM 4003 N N . ALA B 1 34 ? 4.375 -50.594 -14.289 1 34.12 34 ALA B N 1
ATOM 4004 C CA . ALA B 1 34 ? 3.506 -49.438 -14.016 1 34.12 34 ALA B CA 1
ATOM 4005 C C . ALA B 1 34 ? 2.299 -49.875 -13.18 1 34.12 34 ALA B C 1
ATOM 4007 O O . ALA B 1 34 ? 1.829 -49.094 -12.336 1 34.12 34 ALA B O 1
ATOM 4008 N N . PHE B 1 35 ? 1.668 -51.062 -13.383 1 33.41 35 PHE B N 1
ATOM 4009 C CA . PHE B 1 35 ? 0.513 -51.5 -12.594 1 33.41 35 PHE B CA 1
ATOM 4010 C C . PHE B 1 35 ? 0.913 -51.75 -11.148 1 33.41 35 PHE B C 1
ATOM 4012 O O . PHE B 1 35 ? 0.124 -51.531 -10.227 1 33.41 35 PHE B O 1
ATOM 4019 N N . THR B 1 36 ? 1.832 -52.719 -10.867 1 33.25 36 THR B N 1
ATOM 4020 C CA . THR B 1 36 ? 2.045 -53.094 -9.469 1 33.25 36 THR B CA 1
ATOM 4021 C C . THR B 1 36 ? 2.369 -51.844 -8.625 1 33.25 36 THR B C 1
ATOM 4023 O O . THR B 1 36 ? 2.242 -51.875 -7.402 1 33.25 36 THR B O 1
ATOM 4026 N N . ASN B 1 37 ? 3.236 -51.062 -9.102 1 28.97 37 ASN B N 1
ATOM 4027 C CA . ASN B 1 37 ? 3.605 -50 -8.156 1 28.97 37 ASN B CA 1
ATOM 4028 C C . ASN B 1 37 ? 2.449 -49.031 -7.914 1 28.97 37 ASN B C 1
ATOM 4030 O O . ASN B 1 37 ? 2.668 -47.875 -7.641 1 28.97 37 ASN B O 1
ATOM 4034 N N . THR B 1 38 ? 1.236 -49.5 -8.25 1 29.83 38 THR B N 1
ATOM 4035 C CA . THR B 1 38 ? 0.013 -48.719 -8.016 1 29.83 38 THR B CA 1
ATOM 4036 C C . THR B 1 38 ? -0.141 -48.406 -6.531 1 29.83 38 THR B C 1
ATOM 4038 O O . THR B 1 38 ? -0.909 -47.5 -6.164 1 29.83 38 THR B O 1
ATOM 4041 N N . SER B 1 39 ? -0.158 -49.5 -5.715 1 30 39 SER B N 1
ATOM 4042 C CA . SER B 1 39 ? -0.629 -49.406 -4.336 1 30 39 SER B CA 1
ATOM 4043 C C . SER B 1 39 ? -0.034 -48.188 -3.637 1 30 39 SER B C 1
ATOM 4045 O O . SER B 1 39 ? -0.695 -47.562 -2.812 1 30 39 SER B O 1
ATOM 4047 N N . PHE B 1 40 ? 1.264 -48.344 -3.447 1 29.11 40 PHE B N 1
ATOM 4048 C CA . PHE B 1 40 ? 1.903 -47.438 -2.492 1 29.11 40 PHE B CA 1
ATOM 4049 C C . PHE B 1 40 ? 1.745 -45.969 -2.924 1 29.11 40 PHE B C 1
ATOM 4051 O O . PHE B 1 40 ? 2.387 -45.094 -2.365 1 29.11 40 PHE B O 1
ATOM 4058 N N . ARG B 1 41 ? 1.203 -45.719 -4.094 1 31.58 41 ARG B N 1
ATOM 4059 C CA . ARG B 1 41 ? 1.201 -44.375 -4.648 1 31.58 41 ARG B CA 1
ATOM 4060 C C . ARG B 1 41 ? 0.194 -43.469 -3.928 1 31.58 41 ARG B C 1
ATOM 4062 O O . ARG B 1 41 ? -0.365 -42.562 -4.523 1 31.58 41 ARG B O 1
ATOM 4069 N N . ARG B 1 42 ? -0.503 -43.875 -2.932 1 33.03 42 ARG B N 1
ATOM 4070 C CA . ARG B 1 42 ? -1.434 -43.188 -2.055 1 33.03 42 ARG B CA 1
ATOM 4071 C C . ARG B 1 42 ? -0.999 -41.719 -1.84 1 33.03 42 ARG B C 1
ATOM 4073 O O . ARG B 1 42 ? -1.824 -40.812 -1.884 1 33.03 42 ARG B O 1
ATOM 4080 N N . HIS B 1 43 ? -0.01 -41.5 -0.783 1 33.38 43 HIS B N 1
ATOM 4081 C CA . HIS B 1 43 ? 0.55 -40.5 0.105 1 33.38 43 HIS B CA 1
ATOM 4082 C C . HIS B 1 43 ? 1.021 -39.281 -0.68 1 33.38 43 HIS B C 1
ATOM 4084 O O . HIS B 1 43 ? 2.15 -38.812 -0.499 1 33.38 43 HIS B O 1
ATOM 4090 N N . HIS B 1 44 ? 0.914 -39.156 -1.71 1 34.16 44 HIS B N 1
ATOM 4091 C CA . HIS B 1 44 ? 1.231 -38.031 -2.568 1 34.16 44 HIS B CA 1
ATOM 4092 C C . HIS B 1 44 ? 1.258 -36.719 -1.774 1 34.16 44 HIS B C 1
ATOM 4094 O O . HIS B 1 44 ? 0.608 -36.594 -0.732 1 34.16 44 HIS B O 1
ATOM 4100 N N . TYR B 1 45 ? 1.622 -35.344 -2.166 1 40.84 45 TYR B N 1
ATOM 4101 C CA . TYR B 1 45 ? 2.693 -34.625 -1.471 1 40.84 45 TYR B CA 1
ATOM 4102 C C . TYR B 1 45 ? 2.275 -34.25 -0.053 1 40.84 45 TYR B C 1
ATOM 4104 O O . TYR B 1 45 ? 3.018 -33.594 0.666 1 40.84 45 TYR B O 1
ATOM 4112 N N . LEU B 1 46 ? 0.812 -34.281 0.151 1 45 46 LEU B N 1
ATOM 4113 C CA . LEU B 1 46 ? 0.758 -33.688 1.49 1 45 46 LEU B CA 1
ATOM 4114 C C . LEU B 1 46 ? 1.244 -34.688 2.533 1 45 46 LEU B C 1
ATOM 4116 O O . LEU B 1 46 ? 0.711 -35.812 2.631 1 45 46 LEU B O 1
ATOM 4120 N N . THR B 1 47 ? 2.514 -35.031 2.801 1 44.62 47 THR B N 1
ATOM 4121 C CA . THR B 1 47 ? 3 -35.75 3.975 1 44.62 47 THR B CA 1
ATOM 4122 C C . THR B 1 47 ? 2.293 -35.25 5.234 1 44.62 47 THR B C 1
ATOM 4124 O O . THR B 1 47 ? 2.398 -34.094 5.602 1 44.62 47 THR B O 1
ATOM 4127 N N . PHE B 1 48 ? 1.136 -35.906 5.449 1 43.69 48 PHE B N 1
ATOM 4128 C CA . PHE B 1 48 ? 0.432 -35.5 6.66 1 43.69 48 PHE B CA 1
ATOM 4129 C C . PHE B 1 48 ? 1.258 -35.812 7.902 1 43.69 48 PHE B C 1
ATOM 4131 O O . PHE B 1 48 ? 1.884 -36.875 7.98 1 43.69 48 PHE B O 1
ATOM 4138 N N . PRO B 1 49 ? 1.685 -34.844 8.562 1 42.75 49 PRO B N 1
ATOM 4139 C CA . PRO B 1 49 ? 2.299 -35.219 9.836 1 42.75 49 PRO B CA 1
ATOM 4140 C C . PRO B 1 49 ? 1.559 -36.375 10.516 1 42.75 49 PRO B C 1
ATOM 4142 O O . PRO B 1 49 ? 0.379 -36.594 10.242 1 42.75 49 PRO B O 1
ATOM 4145 N N . ILE B 1 50 ? 2.369 -37.25 11.258 1 40 50 ILE B N 1
ATOM 4146 C CA . ILE B 1 50 ? 2.043 -38.469 12 1 40 50 ILE B CA 1
ATOM 4147 C C . ILE B 1 50 ? 0.724 -38.281 12.75 1 40 50 ILE B C 1
ATOM 4149 O O . ILE B 1 50 ? -0.134 -39.156 12.742 1 40 50 ILE B O 1
ATOM 4153 N N . ASP B 1 51 ? 0.629 -37.344 13.688 1 42.06 51 ASP B N 1
ATOM 4154 C CA . ASP B 1 51 ? -0.562 -37.375 14.531 1 42.06 51 ASP B CA 1
ATOM 4155 C C . ASP B 1 51 ? -1.791 -36.906 13.758 1 42.06 51 ASP B C 1
ATOM 4157 O O . ASP B 1 51 ? -2.41 -35.906 14.117 1 42.06 51 ASP B O 1
ATOM 4161 N N . ALA B 1 52 ? -1.894 -37.156 12.602 1 50.28 52 ALA B N 1
ATOM 4162 C CA . ALA B 1 52 ? -2.854 -36.812 11.547 1 50.28 52 ALA B CA 1
ATOM 4163 C C . ALA B 1 52 ? -4.273 -37.219 11.961 1 50.28 52 ALA B C 1
ATOM 4165 O O . ALA B 1 52 ? -5.129 -37.438 11.109 1 50.28 52 ALA B O 1
ATOM 4166 N N . GLY B 1 53 ? -4.473 -37.344 13.266 1 51.03 53 GLY B N 1
ATOM 4167 C CA . GLY B 1 53 ? -5.824 -37.594 13.75 1 51.03 53 GLY B CA 1
ATOM 4168 C C . GLY B 1 53 ? -6.766 -36.438 13.523 1 51.03 53 GLY B C 1
ATOM 4169 O O . GLY B 1 53 ? -6.445 -35.5 12.773 1 51.03 53 GLY B O 1
ATOM 4170 N N . ASN B 1 54 ? -7.906 -36.469 13.953 1 58.31 54 ASN B N 1
ATOM 4171 C CA . ASN B 1 54 ? -8.984 -35.5 14.047 1 58.31 54 ASN B CA 1
ATOM 4172 C C . ASN B 1 54 ? -8.547 -34.25 14.82 1 58.31 54 ASN B C 1
ATOM 4174 O O . ASN B 1 54 ? -7.781 -34.375 15.781 1 58.31 54 ASN B O 1
ATOM 4178 N N . VAL B 1 55 ? -8.578 -33.156 14 1 59.62 55 VAL B N 1
ATOM 4179 C CA . VAL B 1 55 ? -8.336 -31.906 14.703 1 59.62 55 VAL B CA 1
ATOM 4180 C C . VAL B 1 55 ? -9.664 -31.234 15.023 1 59.62 55 VAL B C 1
ATOM 4182 O O . VAL B 1 55 ? -10.578 -31.234 14.195 1 59.62 55 VAL B O 1
ATOM 4185 N N . SER B 1 56 ? -9.828 -31.109 16.25 1 54.59 56 SER B N 1
ATOM 4186 C CA . SER B 1 56 ? -10.992 -30.328 16.672 1 54.59 56 SER B CA 1
ATOM 4187 C C . SER B 1 56 ? -10.68 -28.828 16.656 1 54.59 56 SER B C 1
ATOM 4189 O O . SER B 1 56 ? -9.648 -28.406 17.172 1 54.59 56 SER B O 1
ATOM 4191 N N . LEU B 1 57 ? -11.203 -28.172 15.703 1 55.75 57 LEU B N 1
ATOM 4192 C CA . LEU B 1 57 ? -11.062 -26.719 15.672 1 55.75 57 LEU B CA 1
ATOM 4193 C C . LEU B 1 57 ? -12.258 -26.047 16.344 1 55.75 57 LEU B C 1
ATOM 4195 O O . LEU B 1 57 ? -13.398 -26.453 16.141 1 55.75 57 LEU B O 1
ATOM 4199 N N . SER B 1 58 ? -11.844 -25.547 17.469 1 47.59 58 SER B N 1
ATOM 4200 C CA . SER B 1 58 ? -12.898 -24.656 17.953 1 47.59 58 SER B CA 1
ATOM 4201 C C . SER B 1 58 ? -13.172 -23.516 16.969 1 47.59 58 SER B C 1
ATOM 4203 O O . SER B 1 58 ? -12.242 -22.891 16.469 1 47.59 58 SER B O 1
ATOM 4205 N N . THR B 1 59 ? -14.133 -23.844 16.188 1 46.75 59 THR B N 1
ATOM 4206 C CA . THR B 1 59 ? -14.516 -22.859 15.188 1 46.75 59 THR B CA 1
ATOM 4207 C C . THR B 1 59 ? -14.453 -21.438 15.758 1 46.75 59 THR B C 1
ATOM 4209 O O . THR B 1 59 ? -14.781 -20.469 15.07 1 46.75 59 THR B O 1
ATOM 4212 N N . SER B 1 60 ? -14.477 -21.438 17.047 1 41.44 60 SER B N 1
ATOM 4213 C CA . SER B 1 60 ? -14.25 -20.047 17.406 1 41.44 60 SER B CA 1
ATOM 4214 C C . SER B 1 60 ? -12.891 -19.562 16.906 1 41.44 60 SER B C 1
ATOM 4216 O O . SER B 1 60 ? -11.859 -20.141 17.266 1 41.44 60 SER B O 1
ATOM 4218 N N . PRO B 1 61 ? -12.82 -19.188 15.648 1 38.5 61 PRO B N 1
ATOM 4219 C CA . PRO B 1 61 ? -11.555 -18.844 14.984 1 38.5 61 PRO B CA 1
ATOM 4220 C C . PRO B 1 61 ? -10.398 -18.672 15.969 1 38.5 61 PRO B C 1
ATOM 4222 O O . PRO B 1 61 ? -9.289 -19.141 15.695 1 38.5 61 PRO B O 1
ATOM 4225 N N . LEU B 1 62 ? -10.109 -17.422 16.422 1 38.31 62 LEU B N 1
ATOM 4226 C CA . LEU B 1 62 ? -8.922 -17.031 17.188 1 38.31 62 LEU B CA 1
ATOM 4227 C C . LEU B 1 62 ? -8.82 -17.812 18.484 1 38.31 62 LEU B C 1
ATOM 4229 O O . LEU B 1 62 ? -9.836 -18.266 19.031 1 38.31 62 LEU B O 1
ATOM 4233 N N . GLY B 1 63 ? -8.188 -18.812 18.797 1 36.53 63 GLY B N 1
ATOM 4234 C CA . GLY B 1 63 ? -8.008 -18.922 20.234 1 36.53 63 GLY B CA 1
ATOM 4235 C C . GLY B 1 63 ? -8.711 -17.812 21 1 36.53 63 GLY B C 1
ATOM 4236 O O . GLY B 1 63 ? -9.422 -17 20.422 1 36.53 63 GLY B O 1
ATOM 4237 N N . ALA B 1 64 ? -8.273 -17.359 22.234 1 35.19 64 ALA B N 1
ATOM 4238 C CA . ALA B 1 64 ? -9.07 -16.562 23.172 1 35.19 64 ALA B CA 1
ATOM 4239 C C . ALA B 1 64 ? -9.617 -15.312 22.484 1 35.19 64 ALA B C 1
ATOM 4241 O O . ALA B 1 64 ? -8.859 -14.398 22.156 1 35.19 64 ALA B O 1
ATOM 4242 N N . GLY B 1 65 ? -10.68 -15.164 21.266 1 44.88 65 GLY B N 1
ATOM 4243 C CA . GLY B 1 65 ? -11.992 -14.688 20.859 1 44.88 65 GLY B CA 1
ATOM 4244 C C . GLY B 1 65 ? -11.93 -13.516 19.906 1 44.88 65 GLY B C 1
ATOM 4245 O O . GLY B 1 65 ? -12.969 -12.969 19.5 1 44.88 65 GLY B O 1
ATOM 4246 N N . GLY B 1 66 ? -10.945 -12.633 19.422 1 63.5 66 GLY B N 1
ATOM 4247 C CA . GLY B 1 66 ? -11.531 -11.383 18.969 1 63.5 66 GLY B CA 1
ATOM 4248 C C . GLY B 1 66 ? -11.414 -11.188 17.469 1 63.5 66 GLY B C 1
ATOM 4249 O O . GLY B 1 66 ? -10.703 -11.93 16.797 1 63.5 66 GLY B O 1
ATOM 4250 N N . VAL B 1 67 ? -12.391 -10.922 16.703 1 82.19 67 VAL B N 1
ATOM 4251 C CA . VAL B 1 67 ? -12.5 -10.484 15.32 1 82.19 67 VAL B CA 1
ATOM 4252 C C . VAL B 1 67 ? -11.438 -9.422 15.031 1 82.19 67 VAL B C 1
ATOM 4254 O O . VAL B 1 67 ? -11.156 -8.57 15.883 1 82.19 67 VAL B O 1
ATOM 4257 N N . LEU B 1 68 ? -10.695 -9.734 13.922 1 86.56 68 LEU B N 1
ATOM 4258 C CA . LEU B 1 68 ? -9.75 -8.727 13.469 1 86.56 68 LEU B CA 1
ATOM 4259 C C . LEU B 1 68 ? -10.414 -7.352 13.398 1 86.56 68 LEU B C 1
ATOM 4261 O O . LEU B 1 68 ? -11.359 -7.152 12.633 1 86.56 68 LEU B O 1
ATOM 4265 N N . PRO B 1 69 ? -9.984 -6.461 14.227 1 88.94 69 PRO B N 1
ATOM 4266 C CA . PRO B 1 69 ? -10.609 -5.137 14.18 1 88.94 69 PRO B CA 1
ATOM 4267 C C . PRO B 1 69 ? -10.336 -4.398 12.875 1 88.94 69 PRO B C 1
ATOM 4269 O O . PRO B 1 69 ? -9.18 -4.281 12.461 1 88.94 69 PRO B O 1
ATOM 4272 N N . SER B 1 70 ? -11.344 -3.895 12.297 1 91.31 70 SER B N 1
ATOM 4273 C CA . SER B 1 70 ? -11.234 -3.275 10.984 1 91.31 70 SER B CA 1
ATOM 4274 C C . SER B 1 70 ? -10.445 -1.971 11.047 1 91.31 70 SER B C 1
ATOM 4276 O O . SER B 1 70 ? -9.883 -1.529 10.047 1 91.31 70 SER B O 1
ATOM 4278 N N . ALA B 1 71 ? -10.352 -1.409 12.227 1 93.94 71 ALA B N 1
ATOM 4279 C CA . ALA B 1 71 ? -9.711 -0.105 12.383 1 93.94 71 ALA B CA 1
ATOM 4280 C C . ALA B 1 71 ? -8.211 -0.205 12.164 1 93.94 71 ALA B C 1
ATOM 4282 O O . ALA B 1 71 ? -7.535 0.809 11.961 1 93.94 71 ALA B O 1
ATOM 4283 N N . TYR B 1 72 ? -7.66 -1.396 12.141 1 94.25 72 TYR B N 1
ATOM 4284 C CA . TYR B 1 72 ? -6.211 -1.559 12.102 1 94.25 72 TYR B CA 1
ATOM 4285 C C . TYR B 1 72 ? -5.742 -2.006 10.727 1 94.25 72 TYR B C 1
ATOM 4287 O O . TYR B 1 72 ? -4.637 -2.527 10.578 1 94.25 72 TYR B O 1
ATOM 4295 N N . GLY B 1 73 ? -6.574 -1.851 9.734 1 95.62 73 GLY B N 1
ATOM 4296 C CA . GLY B 1 73 ? -6.207 -2.137 8.352 1 95.62 73 GLY B CA 1
ATOM 4297 C C . GLY B 1 73 ? -5.684 -0.922 7.613 1 95.62 73 GLY B C 1
ATOM 4298 O O . GLY B 1 73 ? -5.656 0.183 8.156 1 95.62 73 GLY B O 1
ATOM 4299 N N . VAL B 1 74 ? -5.184 -1.158 6.457 1 97.81 74 VAL B N 1
ATOM 4300 C CA . VAL B 1 74 ? -4.688 -0.116 5.562 1 97.81 74 VAL B CA 1
ATOM 4301 C C . VAL B 1 74 ? -5.562 -0.05 4.312 1 97.81 74 VAL B C 1
ATOM 4303 O O . VAL B 1 74 ? -5.688 -1.036 3.584 1 97.81 74 VAL B O 1
ATOM 4306 N N . MET B 1 75 ? -6.117 1.063 4.074 1 97.81 75 MET B N 1
ATOM 4307 C CA . MET B 1 75 ? -7.004 1.233 2.926 1 97.81 75 MET B CA 1
ATOM 4308 C C . MET B 1 75 ? -6.215 1.199 1.62 1 97.81 75 MET B C 1
ATOM 4310 O O . MET B 1 75 ? -5.105 1.73 1.545 1 97.81 75 MET B O 1
ATOM 4314 N N . ASP B 1 76 ? -6.781 0.55 0.615 1 96.94 76 ASP B N 1
ATOM 4315 C CA . ASP B 1 76 ? -6.148 0.577 -0.7 1 96.94 76 ASP B CA 1
ATOM 4316 C C . ASP B 1 76 ? -6.32 1.941 -1.363 1 96.94 76 ASP B C 1
ATOM 4318 O O . ASP B 1 76 ? -6.914 2.852 -0.78 1 96.94 76 ASP B O 1
ATOM 4322 N N . SER B 1 77 ? -5.816 2.139 -2.518 1 93.94 77 SER B N 1
ATOM 4323 C CA . SER B 1 77 ? -5.789 3.436 -3.188 1 93.94 77 SER B CA 1
ATOM 4324 C C . SER B 1 77 ? -7.188 3.877 -3.6 1 93.94 77 SER B C 1
ATOM 4326 O O . SER B 1 77 ? -7.465 5.074 -3.695 1 93.94 77 SER B O 1
ATOM 4328 N N . SER B 1 78 ? -8.078 2.924 -3.828 1 93.06 78 SER B N 1
ATOM 4329 C CA . SER B 1 78 ? -9.43 3.254 -4.258 1 93.06 78 SER B CA 1
ATOM 4330 C C . SER B 1 78 ? -10.312 3.635 -3.072 1 93.06 78 SER B C 1
ATOM 4332 O O . SER B 1 78 ? -11.367 4.25 -3.248 1 93.06 78 SER B O 1
ATOM 4334 N N . GLY B 1 79 ? -9.938 3.209 -1.936 1 94.12 79 GLY B N 1
ATOM 4335 C CA . GLY B 1 79 ? -10.758 3.402 -0.752 1 94.12 79 GLY B CA 1
ATOM 4336 C C . GLY B 1 79 ? -11.836 2.346 -0.592 1 94.12 79 GLY B C 1
ATOM 4337 O O . GLY B 1 79 ? -12.602 2.373 0.374 1 94.12 79 GLY B O 1
ATOM 4338 N N . ASN B 1 80 ? -11.828 1.378 -1.465 1 95.62 80 ASN B N 1
ATOM 4339 C CA . ASN B 1 80 ? -12.914 0.404 -1.457 1 95.62 80 ASN B CA 1
ATOM 4340 C C . ASN B 1 80 ? -12.539 -0.852 -0.677 1 95.62 80 ASN B C 1
ATOM 4342 O O . ASN B 1 80 ? -13.406 -1.653 -0.326 1 95.62 80 ASN B O 1
ATOM 4346 N N . TYR B 1 81 ? -11.266 -1.054 -0.469 1 97.69 81 TYR B N 1
ATOM 4347 C CA . TYR B 1 81 ? -10.797 -2.26 0.203 1 97.69 81 TYR B CA 1
ATOM 4348 C C . TYR B 1 81 ? -9.844 -1.913 1.34 1 97.69 81 TYR B C 1
ATOM 4350 O O . TYR B 1 81 ? -9.195 -0.862 1.319 1 97.69 81 TYR B O 1
ATOM 4358 N N . THR B 1 82 ? -9.812 -2.744 2.318 1 97.75 82 THR B N 1
ATOM 4359 C CA . THR B 1 82 ? -8.883 -2.668 3.439 1 97.75 82 THR B CA 1
ATOM 4360 C C . THR B 1 82 ? -7.965 -3.889 3.465 1 97.75 82 THR B C 1
ATOM 4362 O O . THR B 1 82 ? -8.422 -5.016 3.262 1 97.75 82 THR B O 1
ATOM 4365 N N . THR B 1 83 ? -6.695 -3.678 3.656 1 98.12 83 THR B N 1
ATOM 4366 C CA . THR B 1 83 ? -5.707 -4.75 3.611 1 98.12 83 THR B CA 1
ATOM 4367 C C . THR B 1 83 ? -5.016 -4.906 4.961 1 98.12 83 THR B C 1
ATOM 4369 O O . THR B 1 83 ? -4.902 -3.941 5.723 1 98.12 83 THR B O 1
ATOM 4372 N N . TYR B 1 84 ? -4.641 -6.117 5.305 1 96.38 84 TYR B N 1
ATOM 4373 C CA . TYR B 1 84 ? -3.838 -6.492 6.465 1 96.38 84 TYR B CA 1
ATOM 4374 C C . TYR B 1 84 ? -2.658 -7.363 6.055 1 96.38 84 TYR B C 1
ATOM 4376 O O . TYR B 1 84 ? -2.846 -8.469 5.535 1 96.38 84 TYR B O 1
ATOM 4384 N N . ALA B 1 85 ? -1.519 -6.848 6.285 1 96.38 85 ALA B N 1
ATOM 4385 C CA . ALA B 1 85 ? -0.35 -7.688 6.031 1 96.38 85 ALA B CA 1
ATOM 4386 C C . ALA B 1 85 ? 0.019 -8.5 7.27 1 96.38 85 ALA B C 1
ATOM 4388 O O . ALA B 1 85 ? -0.111 -8.023 8.398 1 96.38 85 ALA B O 1
ATOM 4389 N N . PHE B 1 86 ? 0.405 -9.766 7.074 1 95.75 86 PHE B N 1
ATOM 4390 C CA . PHE B 1 86 ? 0.966 -10.633 8.102 1 95.75 86 PHE B CA 1
ATOM 4391 C C . PHE B 1 86 ? -0.009 -10.805 9.258 1 95.75 86 PHE B C 1
ATOM 4393 O O . PHE B 1 86 ? 0.367 -10.641 10.422 1 95.75 86 PHE B O 1
ATOM 4400 N N . VAL B 1 87 ? -1.25 -11.031 8.938 1 95.12 87 VAL B N 1
ATOM 4401 C CA . VAL B 1 87 ? -2.225 -11.344 9.977 1 95.12 87 VAL B CA 1
ATOM 4402 C C . VAL B 1 87 ? -1.822 -12.633 10.695 1 95.12 87 VAL B C 1
ATOM 4404 O O . VAL B 1 87 ? -1.869 -12.711 11.922 1 95.12 87 VAL B O 1
ATOM 4407 N N . TRP B 1 88 ? -1.464 -13.633 9.891 1 93.88 88 TRP B N 1
ATOM 4408 C CA . TRP B 1 88 ? -0.875 -14.875 10.398 1 93.88 88 TRP B CA 1
ATOM 4409 C C . TRP B 1 88 ? 0.469 -15.148 9.727 1 93.88 88 TRP B C 1
ATOM 4411 O O . TRP B 1 88 ? 0.531 -15.82 8.695 1 93.88 88 TRP B O 1
ATOM 4421 N N . PRO B 1 89 ? 1.519 -14.648 10.281 1 94.94 89 PRO B N 1
ATOM 4422 C CA . PRO B 1 89 ? 2.85 -14.836 9.703 1 94.94 89 PRO B CA 1
ATOM 4423 C C . PRO B 1 89 ? 3.383 -16.25 9.898 1 94.94 89 PRO B C 1
ATOM 4425 O O . PRO B 1 89 ? 3.035 -16.922 10.883 1 94.94 89 PRO B O 1
ATOM 4428 N N . ALA B 1 90 ? 4.219 -16.656 8.992 1 96.75 90 ALA B N 1
ATOM 4429 C CA . ALA B 1 90 ? 4.914 -17.938 9.141 1 96.75 90 ALA B CA 1
ATOM 4430 C C . ALA B 1 90 ? 5.859 -17.906 10.336 1 96.75 90 ALA B C 1
ATOM 4432 O O . ALA B 1 90 ? 6.5 -16.891 10.609 1 96.75 90 ALA B O 1
ATOM 4433 N N . GLN B 1 91 ? 5.988 -19.031 10.961 1 93.56 91 GLN B N 1
ATOM 4434 C CA . GLN B 1 91 ? 6.836 -19.141 12.148 1 93.56 91 GLN B CA 1
ATOM 4435 C C . GLN B 1 91 ? 8.305 -18.922 11.797 1 93.56 91 GLN B C 1
ATOM 4437 O O . GLN B 1 91 ? 9.055 -18.328 12.578 1 93.56 91 GLN B O 1
ATOM 4442 N N . GLU B 1 92 ? 8.695 -19.375 10.617 1 95 92 GLU B N 1
ATOM 4443 C CA . GLU B 1 92 ? 10.094 -19.266 10.211 1 95 92 GLU B CA 1
ATOM 4444 C C . GLU B 1 92 ? 10.273 -18.297 9.055 1 95 92 GLU B C 1
ATOM 4446 O O . GLU B 1 92 ? 11.133 -18.484 8.195 1 95 92 GLU B O 1
ATOM 4451 N N . TRP B 1 93 ? 9.469 -17.281 9.047 1 96 93 TRP B N 1
ATOM 4452 C CA . TRP B 1 93 ? 9.414 -16.391 7.895 1 96 93 TRP B CA 1
ATOM 4453 C C . TRP B 1 93 ? 10.773 -15.742 7.637 1 96 93 TRP B C 1
ATOM 4455 O O . TRP B 1 93 ? 11.25 -15.711 6.5 1 96 93 TRP B O 1
ATOM 4465 N N . ASP B 1 94 ? 11.445 -15.219 8.695 1 91.81 94 ASP B N 1
ATOM 4466 C CA . ASP B 1 94 ? 12.719 -14.523 8.555 1 91.81 94 ASP B CA 1
ATOM 4467 C C . ASP B 1 94 ? 13.797 -15.461 8.023 1 91.81 94 ASP B C 1
ATOM 4469 O O . ASP B 1 94 ? 14.586 -15.078 7.152 1 91.81 94 ASP B O 1
ATOM 4473 N N . VAL B 1 95 ? 13.773 -16.672 8.438 1 94.31 95 VAL B N 1
ATOM 4474 C CA . VAL B 1 95 ? 14.789 -17.641 8.062 1 94.31 95 VAL B CA 1
ATOM 4475 C C . VAL B 1 95 ? 14.57 -18.078 6.613 1 94.31 95 VAL B C 1
ATOM 4477 O O . VAL B 1 95 ? 15.5 -18.047 5.805 1 94.31 95 VAL B O 1
ATOM 4480 N N . VAL B 1 96 ? 13.328 -18.438 6.305 1 96.5 96 VAL B N 1
ATOM 4481 C CA . VAL B 1 96 ? 13.047 -19 4.988 1 96.5 96 VAL B CA 1
ATOM 4482 C C . VAL B 1 96 ? 13.234 -17.938 3.916 1 96.5 96 VAL B C 1
ATOM 4484 O O . VAL B 1 96 ? 13.664 -18.234 2.801 1 96.5 96 VAL B O 1
ATOM 4487 N N . THR B 1 97 ? 12.906 -16.703 4.184 1 97 97 THR B N 1
ATOM 4488 C CA . THR B 1 97 ? 13.07 -15.633 3.203 1 97 97 THR B CA 1
ATOM 4489 C C . THR B 1 97 ? 14.547 -15.266 3.047 1 97 97 THR B C 1
ATOM 4491 O O . THR B 1 97 ? 14.969 -14.828 1.975 1 97 97 THR B O 1
ATOM 4494 N N . ALA B 1 98 ? 15.336 -15.422 4.059 1 94.38 98 ALA B N 1
ATOM 4495 C CA . ALA B 1 98 ? 16.766 -15.148 3.977 1 94.38 98 ALA B CA 1
ATOM 4496 C C . ALA B 1 98 ? 17.484 -16.219 3.15 1 94.38 98 ALA B C 1
ATOM 4498 O O . ALA B 1 98 ? 18.484 -15.93 2.484 1 94.38 98 ALA B O 1
ATOM 4499 N N . GLU B 1 99 ? 16.922 -17.391 3.145 1 95.25 99 GLU B N 1
ATOM 4500 C CA . GLU B 1 99 ? 17.578 -18.516 2.492 1 95.25 99 GLU B CA 1
ATOM 4501 C C . GLU B 1 99 ? 17.125 -18.656 1.041 1 95.25 99 GLU B C 1
ATOM 4503 O O . GLU B 1 99 ? 17.703 -19.438 0.276 1 95.25 99 GLU B O 1
ATOM 4508 N N . SER B 1 100 ? 16.109 -17.969 0.69 1 96.44 100 SER B N 1
ATOM 4509 C CA . SER B 1 100 ? 15.547 -18.078 -0.65 1 96.44 100 SER B CA 1
ATOM 4510 C C . SER B 1 100 ? 15.758 -16.797 -1.449 1 96.44 100 SER B C 1
ATOM 4512 O O . SER B 1 100 ? 15.75 -15.703 -0.886 1 96.44 100 SER B O 1
ATOM 4514 N N . ARG B 1 101 ? 15.898 -16.938 -2.76 1 95.62 101 ARG B N 1
ATOM 4515 C CA . ARG B 1 101 ? 15.984 -15.766 -3.623 1 95.62 101 ARG B CA 1
ATOM 4516 C C . ARG B 1 101 ? 14.617 -15.43 -4.227 1 95.62 101 ARG B C 1
ATOM 4518 O O . ARG B 1 101 ? 14.43 -14.352 -4.793 1 95.62 101 ARG B O 1
ATOM 4525 N N . VAL B 1 102 ? 13.727 -16.375 -4.066 1 98 102 VAL B N 1
ATOM 4526 C CA . VAL B 1 102 ? 12.422 -16.219 -4.703 1 98 102 VAL B CA 1
ATOM 4527 C C . VAL B 1 102 ? 11.312 -16.547 -3.703 1 98 102 VAL B C 1
ATOM 4529 O O . VAL B 1 102 ? 11.453 -17.453 -2.893 1 98 102 VAL B O 1
ATOM 4532 N N . CYS B 1 103 ? 10.297 -15.75 -3.695 1 98.44 103 CYS B N 1
ATOM 4533 C CA . CYS B 1 103 ? 9.102 -15.898 -2.879 1 98.44 103 CYS B CA 1
ATOM 4534 C C . CYS B 1 103 ? 7.875 -16.172 -3.75 1 98.44 103 CYS B C 1
ATOM 4536 O O . CYS B 1 103 ? 7.695 -15.523 -4.785 1 98.44 103 CYS B O 1
ATOM 4538 N N . LEU B 1 104 ? 7.105 -17.219 -3.41 1 98.88 104 LEU B N 1
ATOM 4539 C CA . LEU B 1 104 ? 5.863 -17.484 -4.125 1 98.88 104 LEU B CA 1
ATOM 4540 C C . LEU B 1 104 ? 4.719 -16.656 -3.561 1 98.88 104 LEU B C 1
ATOM 4542 O O . LEU B 1 104 ? 4.434 -16.719 -2.363 1 98.88 104 LEU B O 1
ATOM 4546 N N . ALA B 1 105 ? 4.156 -15.82 -4.352 1 98.88 105 ALA B N 1
ATOM 4547 C CA . ALA B 1 105 ? 2.992 -15.016 -3.99 1 98.88 105 ALA B CA 1
ATOM 4548 C C . ALA B 1 105 ? 1.724 -15.562 -4.641 1 98.88 105 ALA B C 1
ATOM 4550 O O . ALA B 1 105 ? 1.729 -15.922 -5.82 1 98.88 105 ALA B O 1
ATOM 4551 N N . THR B 1 106 ? 0.674 -15.664 -3.869 1 98.75 106 THR B N 1
ATOM 4552 C CA . THR B 1 106 ? -0.599 -16.125 -4.418 1 98.75 106 THR B CA 1
ATOM 4553 C C . THR B 1 106 ? -1.768 -15.492 -3.664 1 98.75 106 THR B C 1
ATOM 4555 O O . THR B 1 106 ? -1.565 -14.688 -2.75 1 98.75 106 THR B O 1
ATOM 4558 N N . GLN B 1 107 ? -2.939 -15.703 -4.184 1 98.5 107 GLN B N 1
ATOM 4559 C CA . GLN B 1 107 ? -4.164 -15.172 -3.594 1 98.5 107 GLN B CA 1
ATOM 4560 C C . GLN B 1 107 ? -5.312 -16.172 -3.711 1 98.5 107 GLN B C 1
ATOM 4562 O O . GLN B 1 107 ? -5.324 -17 -4.617 1 98.5 107 GLN B O 1
ATOM 4567 N N . ALA B 1 108 ? -6.27 -16.047 -2.729 1 98.25 108 ALA B N 1
ATOM 4568 C CA . ALA B 1 108 ? -7.375 -17 -2.762 1 98.25 108 ALA B CA 1
ATOM 4569 C C . ALA B 1 108 ? -8.602 -16.453 -2.039 1 98.25 108 ALA B C 1
ATOM 4571 O O . ALA B 1 108 ? -8.469 -15.672 -1.093 1 98.25 108 ALA B O 1
ATOM 4572 N N . SER B 1 109 ? -9.758 -16.812 -2.564 1 97.31 109 SER B N 1
ATOM 4573 C CA . SER B 1 109 ? -10.953 -16.766 -1.738 1 97.31 109 SER B CA 1
ATOM 4574 C C . SER B 1 109 ? -11.023 -17.969 -0.789 1 97.31 109 SER B C 1
ATOM 4576 O O . SER B 1 109 ? -10.234 -18.906 -0.91 1 97.31 109 SER B O 1
ATOM 4578 N N . VAL B 1 110 ? -11.922 -17.938 0.145 1 96.56 110 VAL B N 1
ATOM 4579 C CA . VAL B 1 110 ? -11.953 -18.938 1.205 1 96.56 110 VAL B CA 1
ATOM 4580 C C . VAL B 1 110 ? -12.352 -20.297 0.623 1 96.56 110 VAL B C 1
ATOM 4582 O O . VAL B 1 110 ? -12.008 -21.344 1.179 1 96.56 110 VAL B O 1
ATOM 4585 N N . GLU B 1 111 ? -12.945 -20.312 -0.523 1 96.44 111 GLU B N 1
ATOM 4586 C CA . GLU B 1 111 ? -13.375 -21.562 -1.159 1 96.44 111 GLU B CA 1
ATOM 4587 C C . GLU B 1 111 ? -12.18 -22.359 -1.656 1 96.44 111 GLU B C 1
ATOM 4589 O O . GLU B 1 111 ? -12.281 -23.578 -1.861 1 96.44 111 GLU B O 1
ATOM 4594 N N . HIS B 1 112 ? -11.062 -21.656 -1.808 1 97.12 112 HIS B N 1
ATOM 4595 C CA . HIS B 1 112 ? -9.938 -22.297 -2.482 1 97.12 112 HIS B CA 1
ATOM 4596 C C . HIS B 1 112 ? -8.727 -22.391 -1.566 1 97.12 112 HIS B C 1
ATOM 4598 O O . HIS B 1 112 ? -7.621 -22.703 -2.021 1 97.12 112 HIS B O 1
ATOM 4604 N N . LEU B 1 113 ? -8.875 -22.203 -0.317 1 97.56 113 LEU B N 1
ATOM 4605 C CA . LEU B 1 113 ? -7.746 -22.125 0.602 1 97.56 113 LEU B CA 1
ATOM 4606 C C . LEU B 1 113 ? -7.086 -23.484 0.783 1 97.56 113 LEU B C 1
ATOM 4608 O O . LEU B 1 113 ? -5.918 -23.562 1.174 1 97.56 113 LEU B O 1
ATOM 4612 N N . PHE B 1 114 ? -7.824 -24.562 0.509 1 96.19 114 PHE B N 1
ATOM 4613 C CA . PHE B 1 114 ? -7.273 -25.891 0.697 1 96.19 114 PHE B CA 1
ATOM 4614 C C . PHE B 1 114 ? -6.09 -26.125 -0.238 1 96.19 114 PHE B C 1
ATOM 4616 O O . PHE B 1 114 ? -5.234 -26.969 0.037 1 96.19 114 PHE B O 1
ATOM 4623 N N . TRP B 1 115 ? -5.996 -25.359 -1.338 1 96.81 115 TRP B N 1
ATOM 4624 C CA . TRP B 1 115 ? -4.902 -25.5 -2.291 1 96.81 115 TRP B CA 1
ATOM 4625 C C . TRP B 1 115 ? -3.566 -25.141 -1.647 1 96.81 115 TRP B C 1
ATOM 4627 O O . TRP B 1 115 ? -2.508 -25.578 -2.113 1 96.81 115 TRP B O 1
ATOM 4637 N N . VAL B 1 116 ? -3.6 -24.312 -0.601 1 98 116 VAL B N 1
ATOM 4638 C CA . VAL B 1 116 ? -2.377 -23.906 0.081 1 98 116 VAL B CA 1
ATOM 4639 C C . VAL B 1 116 ? -1.658 -25.125 0.642 1 98 116 VAL B C 1
ATOM 4641 O O . VAL B 1 116 ? -0.427 -25.188 0.651 1 98 116 VAL B O 1
ATOM 4644 N N . ALA B 1 117 ? -2.439 -26.125 1.082 1 95.19 117 ALA B N 1
ATOM 4645 C CA . ALA B 1 117 ? -1.847 -27.359 1.588 1 95.19 117 ALA B CA 1
ATOM 4646 C C . ALA B 1 117 ? -1.004 -28.047 0.516 1 95.19 117 ALA B C 1
ATOM 4648 O O . ALA B 1 117 ? 0.146 -28.422 0.763 1 95.19 117 ALA B O 1
ATOM 4649 N N . TRP B 1 118 ? -1.547 -28.109 -0.67 1 92.19 118 TRP B N 1
ATOM 4650 C CA . TRP B 1 118 ? -0.877 -28.781 -1.778 1 92.19 118 TRP B CA 1
ATOM 4651 C C . TRP B 1 118 ? 0.332 -27.984 -2.25 1 92.19 118 TRP B C 1
ATOM 4653 O O . TRP B 1 118 ? 1.395 -28.547 -2.516 1 92.19 118 TRP B O 1
ATOM 4663 N N . GLN B 1 119 ? 0.16 -26.719 -2.342 1 95.69 119 GLN B N 1
ATOM 4664 C CA . GLN B 1 119 ? 1.241 -25.844 -2.781 1 95.69 119 GLN B CA 1
ATOM 4665 C C . GLN B 1 119 ? 2.416 -25.891 -1.81 1 95.69 119 GLN B C 1
ATOM 4667 O O . GLN B 1 119 ? 3.576 -25.922 -2.23 1 95.69 119 GLN B O 1
ATOM 4672 N N . ALA B 1 120 ? 2.104 -25.859 -0.519 1 95.56 120 ALA B N 1
ATOM 4673 C CA . ALA B 1 120 ? 3.131 -25.797 0.518 1 95.56 120 ALA B CA 1
ATOM 4674 C C . ALA B 1 120 ? 3.924 -27.094 0.58 1 95.56 120 ALA B C 1
ATOM 4676 O O . ALA B 1 120 ? 5.062 -27.125 1.055 1 95.56 120 ALA B O 1
ATOM 4677 N N . GLU B 1 121 ? 3.381 -28.109 0.116 1 90.56 121 GLU B N 1
ATOM 4678 C CA . GLU B 1 121 ? 4.07 -29.406 0.123 1 90.56 121 GLU B CA 1
ATOM 4679 C C . GLU B 1 121 ? 5.133 -29.469 -0.969 1 90.56 121 GLU B C 1
ATOM 4681 O O . GLU B 1 121 ? 6.168 -30.109 -0.799 1 90.56 121 GLU B O 1
ATOM 4686 N N . THR B 1 122 ? 4.859 -28.859 -2.029 1 92.12 122 THR B N 1
ATOM 4687 C CA . THR B 1 122 ? 5.801 -28.938 -3.141 1 92.12 122 THR B CA 1
ATOM 4688 C C . THR B 1 122 ? 6.73 -27.719 -3.148 1 92.12 122 THR B C 1
ATOM 4690 O O . THR B 1 122 ? 7.918 -27.844 -3.451 1 92.12 122 THR B O 1
ATOM 4693 N N . TRP B 1 123 ? 6.254 -26.562 -2.832 1 96.88 123 TRP B N 1
ATOM 4694 C CA . TRP B 1 123 ? 7.055 -25.344 -2.773 1 96.88 123 TRP B CA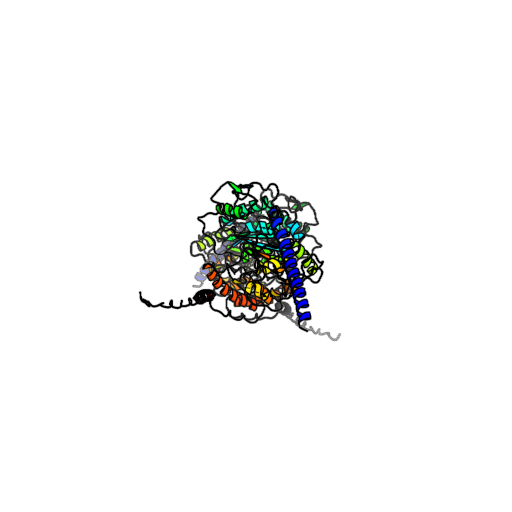 1
ATOM 4695 C C . TRP B 1 123 ? 7.781 -25.234 -1.438 1 96.88 123 TRP B C 1
ATOM 4697 O O . TRP B 1 123 ? 7.168 -24.938 -0.411 1 96.88 123 TRP B O 1
ATOM 4707 N N . THR B 1 124 ? 9.102 -25.359 -1.452 1 95.5 124 THR B N 1
ATOM 4708 C CA . THR B 1 124 ? 9.867 -25.422 -0.213 1 95.5 124 THR B CA 1
ATOM 4709 C C . THR B 1 124 ? 10.336 -24.031 0.202 1 95.5 124 THR B C 1
ATOM 4711 O O . THR B 1 124 ? 10.969 -23.859 1.249 1 95.5 124 THR B O 1
ATOM 4714 N N . GLY B 1 125 ? 10.086 -23.016 -0.565 1 97.75 125 GLY B N 1
ATOM 4715 C CA . GLY B 1 125 ? 10.445 -21.641 -0.238 1 97.75 125 GLY B CA 1
ATOM 4716 C C . GLY B 1 125 ? 9.336 -20.891 0.471 1 97.75 125 GLY B C 1
ATOM 4717 O O . GLY B 1 125 ? 8.312 -21.469 0.833 1 97.75 125 GLY B O 1
ATOM 4718 N N . PRO B 1 126 ? 9.602 -19.578 0.762 1 98.62 126 PRO B N 1
ATOM 4719 C CA . PRO B 1 126 ? 8.57 -18.766 1.396 1 98.62 126 PRO B CA 1
ATOM 4720 C C . PRO B 1 126 ? 7.344 -18.562 0.502 1 98.62 126 PRO B C 1
ATOM 4722 O O . PRO B 1 126 ? 7.484 -18.406 -0.712 1 98.62 126 PRO B O 1
ATOM 4725 N N . MET B 1 127 ? 6.191 -18.656 1.122 1 98.81 127 MET B N 1
ATOM 4726 C CA . MET B 1 127 ? 4.93 -18.453 0.412 1 98.81 127 MET B CA 1
ATOM 4727 C C . MET B 1 127 ? 4.102 -17.359 1.066 1 98.81 127 MET B C 1
ATOM 4729 O O . MET B 1 127 ? 3.885 -17.375 2.279 1 98.81 127 MET B O 1
ATOM 4733 N N . SER B 1 128 ? 3.762 -16.359 0.307 1 98.88 128 SER B N 1
ATOM 4734 C CA . SER B 1 128 ? 2.93 -15.234 0.716 1 98.88 128 SER B CA 1
ATOM 4735 C C . SER B 1 128 ? 1.525 -15.344 0.133 1 98.88 128 SER B C 1
ATOM 4737 O O . SER B 1 128 ? 1.348 -15.281 -1.085 1 98.88 128 SER B O 1
ATOM 4739 N N . VAL B 1 129 ? 0.489 -15.438 1.011 1 98.94 129 VAL B N 1
ATOM 4740 C CA . VAL B 1 129 ? -0.869 -15.711 0.55 1 98.94 129 VAL B CA 1
ATOM 4741 C C . VAL B 1 129 ? -1.805 -14.594 1.012 1 98.94 129 VAL B C 1
ATOM 4743 O O . VAL B 1 129 ? -1.936 -14.344 2.211 1 98.94 129 VAL B O 1
ATOM 4746 N N . SER B 1 130 ? -2.43 -13.945 0.104 1 98.81 130 SER B N 1
ATOM 4747 C CA . SER B 1 130 ? -3.492 -13 0.431 1 98.81 130 SER B CA 1
ATOM 4748 C C . SER B 1 130 ? -4.863 -13.656 0.343 1 98.81 130 SER B C 1
ATOM 4750 O O . SER B 1 130 ? -5.172 -14.336 -0.642 1 98.81 130 SER B O 1
ATOM 4752 N N . ILE B 1 131 ? -5.73 -13.5 1.363 1 98.75 131 ILE B N 1
ATOM 4753 C CA . ILE B 1 131 ? -7.055 -14.109 1.416 1 98.75 131 ILE B CA 1
ATOM 4754 C C . ILE B 1 131 ? -8.125 -13.023 1.392 1 98.75 131 ILE B C 1
ATOM 4756 O O . ILE B 1 131 ? -8.055 -12.055 2.15 1 98.75 131 ILE B O 1
ATOM 4760 N N . PHE B 1 132 ? -9.094 -13.156 0.497 1 98.38 132 PHE B N 1
ATOM 4761 C CA . PHE B 1 132 ? -10.227 -12.242 0.445 1 98.38 132 PHE B CA 1
ATOM 4762 C C . PHE B 1 132 ? -11.297 -12.656 1.448 1 98.38 132 PHE B C 1
ATOM 4764 O O . PHE B 1 132 ? -11.883 -13.734 1.334 1 98.38 132 PHE B O 1
ATOM 4771 N N . VAL B 1 133 ? -11.633 -11.734 2.459 1 96.56 133 VAL B N 1
ATOM 4772 C CA . VAL B 1 133 ? -12.43 -12.203 3.586 1 96.56 133 VAL B CA 1
ATOM 4773 C C . VAL B 1 133 ? -13.531 -11.188 3.895 1 96.56 133 VAL B C 1
ATOM 4775 O O . VAL B 1 133 ? -13.664 -10.742 5.035 1 96.56 133 VAL B O 1
ATOM 4778 N N . PRO B 1 134 ? -14.398 -10.883 2.953 1 96.88 134 PRO B N 1
ATOM 4779 C CA . PRO B 1 134 ? -15.523 -10.016 3.303 1 96.88 134 PRO B CA 1
ATOM 4780 C C . PRO B 1 134 ? -16.469 -10.656 4.316 1 96.88 134 PRO B C 1
ATOM 4782 O O . PRO B 1 134 ? -16.891 -11.805 4.137 1 96.88 134 PRO B O 1
ATOM 4785 N N . GLY B 1 135 ? -16.766 -9.945 5.383 1 94.62 135 GLY B N 1
ATOM 4786 C CA . GLY B 1 135 ? -17.75 -10.375 6.363 1 94.62 135 GLY B CA 1
ATOM 4787 C C . GLY B 1 135 ? -17.375 -11.656 7.074 1 94.62 135 GLY B C 1
ATOM 4788 O O . GLY B 1 135 ? -16.281 -11.766 7.621 1 94.62 135 GLY B O 1
ATOM 4789 N N . SER B 1 136 ? -18.234 -12.633 7.004 1 92.25 136 SER B N 1
ATOM 4790 C CA . SER B 1 136 ? -18.062 -13.875 7.758 1 92.25 136 SER B CA 1
ATOM 4791 C C . SER B 1 136 ? -17.062 -14.797 7.078 1 92.25 136 SER B C 1
ATOM 4793 O O . SER B 1 136 ? -16.672 -15.82 7.645 1 92.25 136 SER B O 1
ATOM 4795 N N . ASP B 1 137 ? -16.641 -14.445 5.863 1 94.81 137 ASP B N 1
ATOM 4796 C CA . ASP B 1 137 ? -15.562 -15.203 5.242 1 94.81 137 ASP B CA 1
ATOM 4797 C C . ASP B 1 137 ? -14.312 -15.203 6.121 1 94.81 137 ASP B C 1
ATOM 4799 O O . ASP B 1 137 ? -13.484 -16.125 6.035 1 94.81 137 ASP B O 1
ATOM 4803 N N . TYR B 1 138 ? -14.242 -14.203 6.961 1 94.69 138 TYR B N 1
ATOM 4804 C CA . TYR B 1 138 ? -13.133 -14.141 7.902 1 94.69 138 TYR B CA 1
ATOM 4805 C C . TYR B 1 138 ? -13.109 -15.375 8.797 1 94.69 138 TYR B C 1
ATOM 4807 O O . TYR B 1 138 ? -12.047 -15.938 9.062 1 94.69 138 TYR B O 1
ATOM 4815 N N . ALA B 1 139 ? -14.242 -15.734 9.305 1 89.31 139 ALA B N 1
ATOM 4816 C CA . ALA B 1 139 ? -14.336 -16.891 10.188 1 89.31 139 ALA B CA 1
ATOM 4817 C C . ALA B 1 139 ? -13.859 -18.172 9.477 1 89.31 139 ALA B C 1
ATOM 4819 O O . ALA B 1 139 ? -13.188 -19 10.078 1 89.31 139 ALA B O 1
ATOM 4820 N N . VAL B 1 140 ? -14.219 -18.297 8.25 1 92.69 140 VAL B N 1
ATOM 4821 C CA . VAL B 1 140 ? -13.789 -19.438 7.457 1 92.69 140 VAL B CA 1
ATOM 4822 C C . VAL B 1 140 ? -12.266 -19.422 7.293 1 92.69 140 VAL B C 1
ATOM 4824 O O . VAL B 1 140 ? -11.602 -20.438 7.508 1 92.69 140 VAL B O 1
ATOM 4827 N N . ALA B 1 141 ? -11.781 -18.281 6.926 1 95.19 141 ALA B N 1
ATOM 4828 C CA . ALA B 1 141 ? -10.344 -18.125 6.719 1 95.19 141 ALA B CA 1
ATOM 4829 C C . ALA B 1 141 ? -9.57 -18.453 7.992 1 95.19 141 ALA B C 1
ATOM 4831 O O . ALA B 1 141 ? -8.578 -19.188 7.957 1 95.19 141 ALA B O 1
ATOM 4832 N N . ALA B 1 142 ? -10.023 -17.891 9.086 1 90.94 142 ALA B N 1
ATOM 4833 C CA . ALA B 1 142 ? -9.344 -18.109 10.359 1 90.94 142 ALA B CA 1
ATOM 4834 C C . ALA B 1 142 ? -9.328 -19.594 10.719 1 90.94 142 ALA B C 1
ATOM 4836 O O . ALA B 1 142 ? -8.289 -20.125 11.117 1 90.94 142 ALA B O 1
ATOM 4837 N N . ALA B 1 143 ? -10.445 -20.234 10.555 1 89.5 143 ALA B N 1
ATOM 4838 C CA . ALA B 1 143 ? -10.539 -21.656 10.859 1 89.5 143 ALA B CA 1
ATOM 4839 C C . ALA B 1 143 ? -9.672 -22.484 9.914 1 89.5 143 ALA B C 1
ATOM 4841 O O . ALA B 1 143 ? -8.969 -23.391 10.344 1 89.5 143 ALA B O 1
ATOM 4842 N N . MET B 1 144 ? -9.75 -22.156 8.672 1 93.56 144 MET B N 1
ATOM 4843 C CA . MET B 1 144 ? -9.008 -22.922 7.684 1 93.56 144 MET B CA 1
ATOM 4844 C C . MET B 1 144 ? -7.504 -22.75 7.879 1 93.56 144 MET B C 1
ATOM 4846 O O . MET B 1 144 ? -6.734 -23.703 7.738 1 93.56 144 MET B O 1
ATOM 4850 N N . VAL B 1 145 ? -7.039 -21.531 8.148 1 94.12 145 VAL B N 1
ATOM 4851 C CA . VAL B 1 145 ? -5.621 -21.297 8.398 1 94.12 145 VAL B CA 1
ATOM 4852 C C . VAL B 1 145 ? -5.18 -22.109 9.617 1 94.12 145 VAL B C 1
ATOM 4854 O O . VAL B 1 145 ? -4.109 -22.719 9.609 1 94.12 145 VAL B O 1
ATOM 4857 N N . SER B 1 146 ? -6.008 -22.062 10.664 1 89.62 146 SER B N 1
ATOM 4858 C CA . SER B 1 146 ? -5.707 -22.875 11.836 1 89.62 146 SER B CA 1
ATOM 4859 C C . SER B 1 146 ? -5.586 -24.359 11.477 1 89.62 146 SER B C 1
ATOM 4861 O O . SER B 1 146 ? -4.645 -25.031 11.898 1 89.62 146 SER B O 1
ATOM 4863 N N . TYR B 1 147 ? -6.539 -24.844 10.734 1 91 147 TYR B N 1
ATOM 4864 C CA . TYR B 1 147 ? -6.535 -26.219 10.266 1 91 147 TYR B CA 1
ATOM 4865 C C . TYR B 1 147 ? -5.254 -26.531 9.5 1 91 147 TYR B C 1
ATOM 4867 O O . TYR B 1 147 ? -4.586 -27.531 9.766 1 91 147 TYR B O 1
ATOM 4875 N N . LEU B 1 148 ? -4.914 -25.672 8.523 1 95 148 LEU B N 1
ATOM 4876 C CA . LEU B 1 148 ? -3.744 -25.875 7.676 1 95 148 LEU B CA 1
ATOM 4877 C C . LEU B 1 148 ? -2.469 -25.922 8.508 1 95 148 LEU B C 1
ATOM 4879 O O . LEU B 1 148 ? -1.602 -26.766 8.273 1 95 148 LEU B O 1
ATOM 4883 N N . ARG B 1 149 ? -2.355 -25.094 9.477 1 92.06 149 ARG B N 1
ATOM 4884 C CA . ARG B 1 149 ? -1.146 -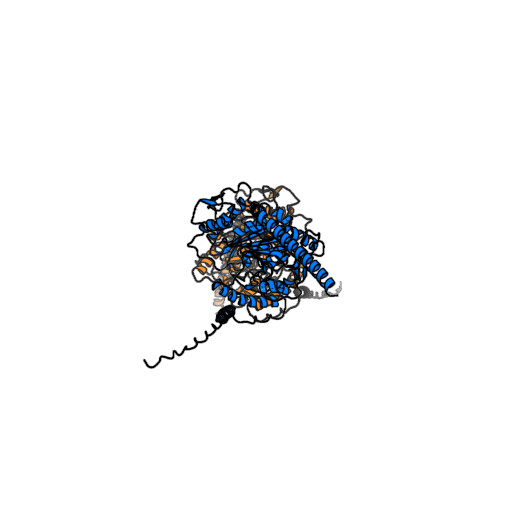25.016 10.289 1 92.06 149 ARG B CA 1
ATOM 4885 C C . ARG B 1 149 ? -1.029 -26.219 11.211 1 92.06 149 ARG B C 1
ATOM 4887 O O . ARG B 1 149 ? 0.078 -26.656 11.523 1 92.06 149 ARG B O 1
ATOM 4894 N N . ARG B 1 150 ? -2.111 -26.719 11.648 1 88.5 150 ARG B N 1
ATOM 4895 C CA . ARG B 1 150 ? -2.109 -27.875 12.531 1 88.5 150 ARG B CA 1
ATOM 4896 C C . ARG B 1 150 ? -1.781 -29.156 11.758 1 88.5 150 ARG B C 1
ATOM 4898 O O . ARG B 1 150 ? -1.064 -30.016 12.258 1 88.5 150 ARG B O 1
ATOM 4905 N N . CYS B 1 151 ? -2.324 -29.203 10.625 1 90.31 151 CYS B N 1
ATOM 4906 C CA . CYS B 1 151 ? -2.227 -30.453 9.859 1 90.31 151 CYS B CA 1
ATOM 4907 C C . CYS B 1 151 ? -0.954 -30.469 9.023 1 90.31 151 CYS B C 1
ATOM 4909 O O . CYS B 1 151 ? -0.417 -31.531 8.727 1 90.31 151 CYS B O 1
ATOM 4911 N N . PHE B 1 152 ? -0.462 -29.344 8.625 1 93.25 152 PHE B N 1
ATOM 4912 C CA . PHE B 1 152 ? 0.654 -29.25 7.691 1 93.25 152 PHE B CA 1
ATOM 4913 C C . PHE B 1 152 ? 1.758 -28.359 8.25 1 93.25 152 PHE B C 1
ATOM 4915 O O . PHE B 1 152 ? 1.711 -27.141 8.094 1 93.25 152 PHE B O 1
ATOM 4922 N N . PRO B 1 153 ? 2.803 -28.938 8.781 1 92.94 153 PRO B N 1
ATOM 4923 C CA . PRO B 1 153 ? 3.896 -28.172 9.375 1 92.94 153 PRO B CA 1
ATOM 4924 C C . PRO B 1 153 ? 4.527 -27.188 8.391 1 92.94 153 PRO B C 1
ATOM 4926 O O . PRO B 1 153 ? 4.98 -26.109 8.789 1 92.94 153 PRO B O 1
ATOM 4929 N N . SER B 1 154 ? 4.555 -27.562 7.105 1 95.12 154 SER B N 1
ATOM 4930 C CA . SER B 1 154 ? 5.117 -26.672 6.086 1 95.12 154 SER B CA 1
ATOM 4931 C C . SER B 1 154 ? 4.355 -25.359 6.008 1 95.12 154 SER B C 1
ATOM 4933 O O . SER B 1 154 ? 4.945 -24.312 5.75 1 95.12 154 SER B O 1
ATOM 4935 N N . VAL B 1 155 ? 3.066 -25.422 6.25 1 96.94 155 VAL B N 1
ATOM 4936 C CA . VAL B 1 155 ? 2.26 -24.203 6.219 1 96.94 155 VAL B CA 1
ATOM 4937 C C . VAL B 1 155 ? 2.598 -23.328 7.426 1 96.94 155 VAL B C 1
ATOM 4939 O O . VAL B 1 155 ? 2.766 -22.109 7.293 1 96.94 155 VAL B O 1
ATOM 4942 N N . GLN B 1 156 ? 2.719 -23.922 8.539 1 94.56 156 GLN B N 1
ATOM 4943 C CA . GLN B 1 156 ? 3.061 -23.188 9.758 1 94.56 156 GLN B CA 1
ATOM 4944 C C . GLN B 1 156 ? 4.426 -22.516 9.633 1 94.56 156 GLN B C 1
ATOM 4946 O O . GLN B 1 156 ? 4.598 -21.375 10.039 1 94.56 156 GLN B O 1
ATOM 4951 N N . GLU B 1 157 ? 5.281 -23.172 8.992 1 95.69 157 GLU B N 1
ATOM 4952 C CA . GLU B 1 157 ? 6.672 -22.734 8.969 1 95.69 157 GLU B CA 1
ATOM 4953 C C . GLU B 1 157 ? 6.906 -21.703 7.871 1 95.69 157 GLU B C 1
ATOM 4955 O O . GLU B 1 157 ? 7.691 -20.766 8.055 1 95.69 157 GLU B O 1
ATOM 4960 N N . ARG B 1 158 ? 6.191 -21.812 6.738 1 97.81 158 ARG B N 1
ATOM 4961 C CA . ARG B 1 158 ? 6.723 -21.094 5.574 1 97.81 158 ARG B CA 1
ATOM 4962 C C . ARG B 1 158 ? 5.66 -20.203 4.953 1 97.81 158 ARG B C 1
ATOM 4964 O O . ARG B 1 158 ? 5.965 -19.406 4.059 1 97.81 158 ARG B O 1
ATOM 4971 N N . VAL B 1 159 ? 4.438 -20.328 5.406 1 98.62 159 VAL B N 1
ATOM 4972 C CA . VAL B 1 159 ? 3.369 -19.609 4.723 1 98.62 159 VAL B CA 1
ATOM 4973 C C . VAL B 1 159 ? 2.883 -18.453 5.59 1 98.62 159 VAL B C 1
ATOM 4975 O O . VAL B 1 159 ? 2.479 -18.656 6.738 1 98.62 159 VAL B O 1
ATOM 4978 N N . SER B 1 160 ? 3 -17.219 5.074 1 98.19 160 SER B N 1
ATOM 4979 C CA . SER B 1 160 ? 2.41 -16.047 5.711 1 98.19 160 SER B CA 1
ATOM 4980 C C . SER B 1 160 ? 1.103 -15.648 5.035 1 98.19 160 SER B C 1
ATOM 4982 O O . SER B 1 160 ? 0.996 -15.68 3.809 1 98.19 160 SER B O 1
ATOM 4984 N N . PHE B 1 161 ? 0.133 -15.297 5.875 1 98.31 161 PHE B N 1
ATOM 4985 C CA . PHE B 1 161 ? -1.197 -14.984 5.367 1 98.31 161 PHE B CA 1
ATOM 4986 C C . PHE B 1 161 ? -1.529 -13.508 5.59 1 98.31 161 PHE B C 1
ATOM 4988 O O . PHE B 1 161 ? -1.244 -12.961 6.652 1 98.31 161 PHE B O 1
ATOM 4995 N N . HIS B 1 162 ? -2.062 -12.891 4.594 1 98.19 162 HIS B N 1
ATOM 4996 C CA . HIS B 1 162 ? -2.57 -11.523 4.562 1 98.19 162 HIS B CA 1
ATOM 4997 C C . HIS B 1 162 ? -4.059 -11.492 4.246 1 98.19 162 HIS B C 1
ATOM 4999 O O . HIS B 1 162 ? -4.598 -12.453 3.689 1 98.19 162 HIS B O 1
ATOM 5005 N N . LEU B 1 163 ? -4.723 -10.414 4.637 1 98.19 163 LEU B N 1
ATOM 5006 C CA . LEU B 1 163 ? -6.168 -10.383 4.453 1 98.19 163 LEU B CA 1
ATOM 5007 C C . LEU B 1 163 ? -6.594 -9.125 3.707 1 98.19 163 LEU B C 1
ATOM 5009 O O . LEU B 1 163 ? -5.961 -8.078 3.838 1 98.19 163 LEU B O 1
ATOM 5013 N N . VAL B 1 164 ? -7.59 -9.234 2.939 1 98.5 164 VAL B N 1
ATOM 5014 C CA . VAL B 1 164 ? -8.25 -8.133 2.248 1 98.5 164 VAL B CA 1
ATOM 5015 C C . VAL B 1 164 ? -9.766 -8.25 2.412 1 98.5 164 VAL B C 1
ATOM 5017 O O . VAL B 1 164 ? -10.32 -9.344 2.312 1 98.5 164 VAL B O 1
ATOM 5020 N N . HIS B 1 165 ? -10.461 -7.227 2.721 1 97.62 165 HIS B N 1
ATOM 5021 C CA . HIS B 1 165 ? -11.922 -7.184 2.723 1 97.62 165 HIS B CA 1
ATOM 5022 C C . HIS B 1 165 ? -12.43 -5.855 2.172 1 97.62 165 HIS B C 1
ATOM 5024 O O . HIS B 1 165 ? -11.672 -4.887 2.068 1 97.62 165 HIS B O 1
ATOM 5030 N N . THR B 1 166 ? -13.609 -5.852 1.748 1 96.81 166 THR B N 1
ATOM 5031 C CA . THR B 1 166 ? -14.211 -4.594 1.324 1 96.81 166 THR B CA 1
ATOM 5032 C C . THR B 1 166 ? -14.422 -3.662 2.516 1 96.81 166 THR B C 1
ATOM 5034 O O . THR B 1 166 ? -14.609 -4.125 3.645 1 96.81 166 THR B O 1
ATOM 5037 N N . ARG B 1 167 ? -14.383 -2.396 2.26 1 93.69 167 ARG B N 1
ATOM 5038 C CA . ARG B 1 167 ? -14.586 -1.409 3.314 1 93.69 167 ARG B CA 1
ATOM 5039 C C . ARG B 1 167 ? -15.961 -1.572 3.955 1 93.69 167 ARG B C 1
ATOM 5041 O O . ARG B 1 167 ? -16.109 -1.395 5.168 1 93.69 167 ARG B O 1
ATOM 5048 N N . THR B 1 168 ? -16.969 -1.994 3.254 1 93.38 168 THR B N 1
ATOM 5049 C CA . THR B 1 168 ? -18.359 -2.047 3.697 1 93.38 168 THR B CA 1
ATOM 5050 C C . THR B 1 168 ? -18.641 -3.361 4.418 1 93.38 168 THR B C 1
ATOM 5052 O O . THR B 1 168 ? -19.672 -3.498 5.078 1 93.38 168 THR B O 1
ATOM 5055 N N . ARG B 1 169 ? -17.75 -4.316 4.301 1 95.75 169 ARG B N 1
ATOM 5056 C CA . ARG B 1 169 ? -17.969 -5.609 4.941 1 95.75 169 ARG B CA 1
ATOM 5057 C C . ARG B 1 169 ? -16.734 -6.047 5.719 1 95.75 169 ARG B C 1
ATOM 5059 O O . ARG B 1 169 ? -16.094 -7.051 5.379 1 95.75 169 ARG B O 1
ATOM 5066 N N . PRO B 1 170 ? -16.547 -5.438 6.828 1 95.12 170 PRO B N 1
ATOM 5067 C CA . PRO B 1 170 ? -15.398 -5.816 7.664 1 95.12 170 PRO B CA 1
ATOM 5068 C C . PRO B 1 170 ? -15.547 -7.219 8.25 1 95.12 170 PRO B C 1
ATOM 5070 O O . PRO B 1 170 ? -16.641 -7.785 8.25 1 95.12 170 PRO B O 1
ATOM 5073 N N . PRO B 1 171 ? -14.453 -7.797 8.688 1 93.81 171 PRO B N 1
ATOM 5074 C CA . PRO B 1 171 ? -14.461 -9.148 9.258 1 93.81 171 PRO B CA 1
ATOM 5075 C C . PRO B 1 171 ? -15.477 -9.305 10.383 1 93.81 171 PRO B C 1
ATOM 5077 O O . PRO B 1 171 ? -15.633 -8.406 11.219 1 93.81 171 PRO B O 1
ATOM 5080 N N . ARG B 1 172 ? -16.109 -10.422 10.367 1 91 172 ARG B N 1
ATOM 5081 C CA . ARG B 1 172 ? -17.109 -10.773 11.383 1 91 172 ARG B CA 1
ATOM 5082 C C . ARG B 1 172 ? -16.953 -12.234 11.805 1 91 172 ARG B C 1
ATOM 5084 O O . ARG B 1 172 ? -16.422 -13.047 11.055 1 91 172 ARG B O 1
ATOM 5091 N N . SER B 1 173 ? -17.438 -12.484 12.969 1 86.06 173 SER B N 1
ATOM 5092 C CA . SER B 1 173 ? -17.469 -13.859 13.438 1 86.06 173 SER B CA 1
ATOM 5093 C C . SER B 1 173 ? -18.578 -14.656 12.766 1 86.06 173 SER B C 1
ATOM 5095 O O . SER B 1 173 ? -19.469 -14.07 12.148 1 86.06 173 SER B O 1
ATOM 5097 N N . SER B 1 174 ? -18.422 -15.945 12.875 1 86.81 174 SER B N 1
ATOM 5098 C CA . SER B 1 174 ? -19.469 -16.812 12.344 1 86.81 174 SER B CA 1
ATOM 5099 C C . SER B 1 174 ? -20.719 -16.781 13.227 1 86.81 174 SER B C 1
ATOM 5101 O O . SER B 1 174 ? -20.609 -16.781 14.461 1 86.81 174 SER B O 1
ATOM 5103 N N . PRO B 1 175 ? -21.828 -16.781 12.625 1 81.69 175 PRO B N 1
ATOM 5104 C CA . PRO B 1 175 ? -23.047 -16.922 13.438 1 81.69 175 PRO B CA 1
ATOM 5105 C C . PRO B 1 175 ? -23.234 -18.344 13.961 1 81.69 175 PRO B C 1
ATOM 5107 O O . PRO B 1 175 ? -24.078 -18.562 14.844 1 81.69 175 PRO B O 1
ATOM 5110 N N . HIS B 1 176 ? -22.484 -19.234 13.375 1 75.94 176 HIS B N 1
ATOM 5111 C CA . HIS B 1 176 ? -22.594 -20.641 13.75 1 75.94 176 HIS B CA 1
ATOM 5112 C C . HIS B 1 176 ? -21.406 -21.062 14.625 1 75.94 176 HIS B C 1
ATOM 5114 O O . HIS B 1 176 ? -20.25 -20.891 14.242 1 75.94 176 HIS B O 1
ATOM 5120 N N . LEU B 1 177 ? -21.672 -21.109 15.883 1 64.81 177 LEU B N 1
ATOM 5121 C CA . LEU B 1 177 ? -20.609 -21.578 16.75 1 64.81 177 LEU B CA 1
ATOM 5122 C C . LEU B 1 177 ? -20.703 -23.078 16.984 1 64.81 177 LEU B C 1
ATOM 5124 O O . LEU B 1 177 ? -21.688 -23.562 17.531 1 64.81 177 LEU B O 1
ATOM 5128 N N . GLU B 1 178 ? -19.891 -23.828 16.266 1 65.94 178 GLU B N 1
ATOM 5129 C CA . GLU B 1 178 ? -19.906 -25.266 16.484 1 65.94 178 GLU B CA 1
ATOM 5130 C C . GLU B 1 178 ? -18.5 -25.844 16.531 1 65.94 178 GLU B C 1
ATOM 5132 O O . GLU B 1 178 ? -17.547 -25.203 16.047 1 65.94 178 GLU B O 1
ATOM 5137 N N . MET B 1 179 ? -18.312 -26.828 17.312 1 70.19 179 MET B N 1
ATOM 5138 C CA . MET B 1 179 ? -17.109 -27.641 17.25 1 70.19 179 MET B CA 1
ATOM 5139 C C . MET B 1 179 ? -17.125 -28.531 16 1 70.19 179 MET B C 1
ATOM 5141 O O . MET B 1 179 ? -18.094 -29.25 15.75 1 70.19 179 MET B O 1
ATOM 5145 N N . LEU B 1 180 ? -16.141 -28.297 15.172 1 78.69 180 LEU B N 1
ATOM 5146 C CA . LEU B 1 180 ? -16.031 -29.078 13.945 1 78.69 180 LEU B CA 1
ATOM 5147 C C . LEU B 1 180 ? -14.906 -30.094 14.039 1 78.69 180 LEU B C 1
ATOM 5149 O O . LEU B 1 180 ? -13.836 -29.797 14.586 1 78.69 180 LEU B O 1
ATOM 5153 N N . HIS B 1 181 ? -15.211 -31.328 13.703 1 77.81 181 HIS B N 1
ATOM 5154 C CA . HIS B 1 181 ? -14.211 -32.375 13.602 1 77.81 181 HIS B CA 1
ATOM 5155 C C . HIS B 1 181 ? -13.727 -32.562 12.164 1 77.81 181 HIS B C 1
ATOM 5157 O O . HIS B 1 181 ? -14.516 -32.844 11.266 1 77.81 181 HIS B O 1
ATOM 5163 N N . LEU B 1 182 ? -12.445 -32.25 12.047 1 85.38 182 LEU B N 1
ATOM 5164 C CA . LEU B 1 182 ? -11.844 -32.312 10.719 1 85.38 182 LEU B CA 1
ATOM 5165 C C . LEU B 1 182 ? -10.734 -33.344 10.664 1 85.38 182 LEU B C 1
ATOM 5167 O O . LEU B 1 182 ? -10.227 -33.781 11.711 1 85.38 182 LEU B O 1
ATOM 5171 N N . THR B 1 183 ? -10.492 -33.844 9.422 1 83.75 183 THR B N 1
ATOM 5172 C CA . THR B 1 183 ? -9.383 -34.781 9.219 1 83.75 183 THR B CA 1
ATOM 5173 C C . THR B 1 183 ? -8.273 -34.125 8.398 1 83.75 183 THR B C 1
ATOM 5175 O O . THR B 1 183 ? -8.555 -33.344 7.473 1 83.75 183 THR B O 1
ATOM 5178 N N . CYS B 1 184 ? -7.07 -34.438 8.719 1 88 184 CYS B N 1
ATOM 5179 C CA . CYS B 1 184 ? -5.93 -33.844 8.023 1 88 184 CYS B CA 1
ATOM 5180 C C . CYS B 1 184 ? -5.715 -34.5 6.668 1 88 184 CYS B C 1
ATOM 5182 O O . CYS B 1 184 ? -4.969 -34 5.832 1 88 184 CYS B O 1
ATOM 5184 N N . GLU B 1 185 ? -6.402 -35.531 6.371 1 85 185 GLU B N 1
ATOM 5185 C CA . GLU B 1 185 ? -6.152 -36.344 5.184 1 85 185 GLU B CA 1
ATOM 5186 C C . GLU B 1 185 ? -6.785 -35.719 3.943 1 85 185 GLU B C 1
ATOM 5188 O O . GLU B 1 185 ? -6.336 -35.938 2.82 1 85 185 GLU B O 1
ATOM 5193 N N . GLU B 1 186 ? -7.773 -34.969 4.09 1 88.06 186 GLU B N 1
ATOM 5194 C CA . GLU B 1 186 ? -8.523 -34.438 2.969 1 88.06 186 GLU B CA 1
ATOM 5195 C C . GLU B 1 186 ? -8.758 -32.938 3.146 1 88.06 186 GLU B C 1
ATOM 5197 O O . GLU B 1 186 ? -9.867 -32.5 3.494 1 88.06 186 GLU B O 1
ATOM 5202 N N . PRO B 1 187 ? -7.824 -32.125 2.775 1 92.69 187 PRO B N 1
ATOM 5203 C CA . PRO B 1 187 ? -7.953 -30.688 3.004 1 92.69 187 PRO B CA 1
ATOM 5204 C C . PRO B 1 187 ? -9.141 -30.078 2.264 1 92.69 187 PRO B C 1
ATOM 5206 O O . PRO B 1 187 ? -9.773 -29.156 2.771 1 92.69 187 PRO B O 1
ATOM 5209 N N . GLU B 1 188 ? -9.406 -30.578 1.062 1 93.88 188 GLU B N 1
ATOM 5210 C CA . GLU B 1 188 ? -10.531 -30.047 0.306 1 93.88 188 GLU B CA 1
ATOM 5211 C C . GLU B 1 188 ? -11.852 -30.312 1.023 1 93.88 188 GLU B C 1
ATOM 5213 O O . GLU B 1 188 ? -12.695 -29.422 1.127 1 93.88 188 GLU B O 1
ATOM 5218 N N . ASP B 1 189 ? -12.031 -31.5 1.498 1 93 189 ASP B N 1
ATOM 5219 C CA . ASP B 1 189 ? -13.234 -31.844 2.25 1 93 189 ASP B CA 1
ATOM 5220 C C . ASP B 1 189 ? -13.344 -31 3.52 1 93 189 ASP B C 1
ATOM 5222 O O . ASP B 1 189 ? -14.43 -30.531 3.863 1 93 189 ASP B O 1
ATOM 5226 N N . SER B 1 190 ? -12.25 -30.875 4.203 1 91.56 190 SER B N 1
ATOM 5227 C CA . SER B 1 190 ? -12.234 -30.062 5.41 1 91.56 190 SER B CA 1
ATOM 5228 C C . SER B 1 190 ? -12.609 -28.609 5.094 1 91.56 190 SER B C 1
ATOM 5230 O O . SER B 1 190 ? -13.344 -27.984 5.855 1 91.56 190 SER B O 1
ATOM 5232 N N . ASN B 1 191 ? -12.047 -28.078 4.004 1 95 191 ASN B N 1
ATOM 5233 C CA . ASN B 1 191 ? -12.414 -26.734 3.572 1 95 191 ASN B CA 1
ATOM 5234 C C . ASN B 1 191 ? -13.914 -26.609 3.338 1 95 191 ASN B C 1
ATOM 5236 O O . ASN B 1 191 ? -14.531 -25.625 3.736 1 95 191 ASN B O 1
ATOM 5240 N N . ASN B 1 192 ? -14.492 -27.641 2.703 1 94.5 192 ASN B N 1
ATOM 5241 C CA . ASN B 1 192 ? -15.922 -27.641 2.43 1 94.5 192 ASN B CA 1
ATOM 5242 C C . ASN B 1 192 ? -16.734 -27.609 3.719 1 94.5 192 ASN B C 1
ATOM 5244 O O . ASN B 1 192 ? -17.75 -26.922 3.799 1 94.5 192 ASN B O 1
ATOM 5248 N N . VAL B 1 193 ? -16.312 -28.344 4.66 1 90.81 193 VAL B N 1
ATOM 5249 C CA . VAL B 1 193 ? -16.984 -28.344 5.957 1 90.81 193 VAL B CA 1
ATOM 5250 C C . VAL B 1 193 ? -16.891 -26.969 6.594 1 90.81 193 VAL B C 1
ATOM 5252 O O . VAL B 1 193 ? -17.891 -26.438 7.102 1 90.81 193 VAL B O 1
ATOM 5255 N N . LEU B 1 194 ? -15.773 -26.328 6.504 1 91.56 194 LEU B N 1
ATOM 5256 C CA . LEU B 1 194 ? -15.523 -25.047 7.156 1 91.56 194 LEU B CA 1
ATOM 5257 C C . LEU B 1 194 ? -16.297 -23.938 6.473 1 91.56 194 LEU B C 1
ATOM 5259 O O . LEU B 1 194 ? -16.547 -22.875 7.07 1 91.56 194 LEU B O 1
ATOM 5263 N N . LEU B 1 195 ? -16.688 -24.141 5.223 1 93.44 195 LEU B N 1
ATOM 5264 C CA . LEU B 1 195 ? -17.5 -23.156 4.52 1 93.44 195 LEU B CA 1
ATOM 5265 C C . LEU B 1 195 ? -18.844 -22.969 5.203 1 93.44 195 LEU B C 1
ATOM 5267 O O . LEU B 1 195 ? -19.531 -21.969 4.977 1 93.44 195 LEU B O 1
ATOM 5271 N N . SER B 1 196 ? -19.219 -23.922 6 1 89.25 196 SER B N 1
ATOM 5272 C CA . SER B 1 196 ? -20.484 -23.812 6.73 1 89.25 196 SER B CA 1
ATOM 5273 C C . SER B 1 196 ? -20.438 -22.688 7.758 1 89.25 196 SER B C 1
ATOM 5275 O O . SER B 1 196 ? -21.469 -22.281 8.273 1 89.25 196 SER B O 1
ATOM 5277 N N . LEU B 1 197 ? -19.25 -22.188 8.086 1 88.88 197 LEU B N 1
ATOM 5278 C CA . LEU B 1 197 ? -19.094 -21.094 9.031 1 88.88 197 LEU B CA 1
ATOM 5279 C C . LEU B 1 197 ? -19.531 -19.781 8.414 1 88.88 197 LEU B C 1
ATOM 5281 O O . LEU B 1 197 ? -19.734 -18.781 9.125 1 88.88 197 LEU B O 1
ATOM 5285 N N . ARG B 1 198 ? -19.688 -19.781 7.164 1 90.62 198 ARG B N 1
ATOM 5286 C CA . ARG B 1 198 ? -20.156 -18.578 6.473 1 90.62 198 ARG B CA 1
ATOM 5287 C C . ARG B 1 198 ? -21.594 -18.25 6.836 1 90.62 198 ARG B C 1
ATOM 5289 O O . ARG B 1 198 ? -22.438 -19.141 6.941 1 90.62 198 ARG B O 1
ATOM 5296 N N . ASP B 1 199 ? -21.844 -16.953 7.023 1 91.69 199 ASP B N 1
ATOM 5297 C CA . ASP B 1 199 ? -23.219 -16.5 7.191 1 91.69 199 ASP B CA 1
ATOM 5298 C C . ASP B 1 199 ? -23.984 -16.594 5.875 1 91.69 199 ASP B C 1
ATOM 5300 O O . ASP B 1 199 ? -23.734 -15.82 4.949 1 91.69 199 ASP B O 1
ATOM 5304 N N . LYS B 1 200 ? -24.922 -17.438 5.785 1 88.88 200 LYS B N 1
ATOM 5305 C CA . LYS B 1 200 ? -25.688 -17.688 4.559 1 88.88 200 LYS B CA 1
ATOM 5306 C C . LYS B 1 200 ? -26.516 -16.469 4.172 1 88.88 200 LYS B C 1
ATOM 5308 O O . LYS B 1 200 ? -26.922 -16.328 3.018 1 88.88 200 LYS B O 1
ATOM 5313 N N . ASN B 1 201 ? -26.734 -15.586 5.094 1 91 201 ASN B N 1
ATOM 5314 C CA . ASN B 1 201 ? -27.562 -14.406 4.832 1 91 201 ASN B CA 1
ATOM 5315 C C . ASN B 1 201 ? -26.734 -13.273 4.23 1 91 201 ASN B C 1
ATOM 5317 O O . ASN B 1 201 ? -27.281 -12.258 3.811 1 91 201 ASN B O 1
ATOM 5321 N N . GLU B 1 202 ? -25.422 -13.453 4.23 1 92.12 202 GLU B N 1
ATOM 5322 C CA . GLU B 1 202 ? -24.562 -12.438 3.627 1 92.12 202 GLU B CA 1
ATOM 5323 C C . GLU B 1 202 ? -24.469 -12.617 2.115 1 92.12 202 GLU B C 1
ATOM 5325 O O . GLU B 1 202 ? -24.297 -13.742 1.628 1 92.12 202 GLU B O 1
ATOM 5330 N N . PRO B 1 203 ? -24.625 -11.492 1.45 1 89.25 203 PRO B N 1
ATOM 5331 C CA . PRO B 1 203 ? -24.453 -11.617 0.001 1 89.25 203 PRO B CA 1
ATOM 5332 C C . PRO B 1 203 ? -23 -11.93 -0.395 1 89.25 203 PRO B C 1
ATOM 5334 O O . PRO B 1 203 ? -22.078 -11.531 0.304 1 89.25 203 PRO B O 1
ATOM 5337 N N . ARG B 1 204 ? -22.906 -12.625 -1.506 1 86.31 204 ARG B N 1
ATOM 5338 C CA . ARG B 1 204 ? -21.578 -12.883 -2.023 1 86.31 204 ARG B CA 1
ATOM 5339 C C . ARG B 1 204 ? -20.969 -11.617 -2.623 1 86.31 204 ARG B C 1
ATOM 5341 O O . ARG B 1 204 ? -21.672 -10.844 -3.277 1 86.31 204 ARG B O 1
ATOM 5348 N N . GLU B 1 205 ? -19.703 -11.438 -2.312 1 85.94 205 GLU B N 1
ATOM 5349 C CA . GLU B 1 205 ? -19.031 -10.289 -2.902 1 85.94 205 GLU B CA 1
ATOM 5350 C C . GLU B 1 205 ? -18.594 -10.586 -4.332 1 85.94 205 GLU B C 1
ATOM 5352 O O . GLU B 1 205 ? -17.812 -11.523 -4.57 1 85.94 205 GLU B O 1
ATOM 5357 N N . ARG B 1 206 ? -19 -9.773 -5.238 1 82.5 206 ARG B N 1
ATOM 5358 C CA . ARG B 1 206 ? -18.75 -10.031 -6.652 1 82.5 206 ARG B CA 1
ATOM 5359 C C . ARG B 1 206 ? -17.5 -9.289 -7.125 1 82.5 206 ARG B C 1
ATOM 5361 O O . ARG B 1 206 ? -16.922 -9.633 -8.156 1 82.5 206 ARG B O 1
ATOM 5368 N N . ARG B 1 207 ? -17.109 -8.32 -6.461 1 90.44 207 ARG B N 1
ATOM 5369 C CA . ARG B 1 207 ? -15.953 -7.527 -6.859 1 90.44 207 ARG B CA 1
ATOM 5370 C C . ARG B 1 207 ? -14.672 -8.062 -6.227 1 90.44 207 ARG B C 1
ATOM 5372 O O . ARG B 1 207 ? -14.148 -7.48 -5.277 1 90.44 207 ARG B O 1
ATOM 5379 N N . TYR B 1 208 ? -14.227 -9.156 -6.82 1 95.88 208 TYR B N 1
ATOM 5380 C CA . TYR B 1 208 ? -12.992 -9.781 -6.359 1 95.88 208 TYR B CA 1
ATOM 5381 C C . TYR B 1 208 ? -11.773 -8.992 -6.816 1 95.88 208 TYR B C 1
ATOM 5383 O O . TYR B 1 208 ? -11.539 -8.844 -8.016 1 95.88 208 TYR B O 1
ATOM 5391 N N . PRO B 1 209 ? -10.969 -8.406 -5.836 1 97.56 209 PRO B N 1
ATOM 5392 C CA . PRO B 1 209 ? -9.844 -7.547 -6.203 1 97.56 209 PRO B CA 1
ATOM 5393 C C . PRO B 1 209 ? -8.547 -8.328 -6.414 1 97.56 209 PRO B C 1
ATOM 5395 O O . PRO B 1 209 ? -7.574 -8.133 -5.688 1 97.56 209 PRO B O 1
ATOM 5398 N N . GLN B 1 210 ? -8.484 -9.125 -7.422 1 96.75 210 GLN B N 1
ATOM 5399 C CA . GLN B 1 210 ? -7.395 -10.078 -7.645 1 96.75 210 GLN B CA 1
ATOM 5400 C C . GLN B 1 210 ? -6.047 -9.367 -7.703 1 96.75 210 GLN B C 1
ATOM 5402 O O . GLN B 1 210 ? -5.074 -9.82 -7.102 1 96.75 210 GLN B O 1
ATOM 5407 N N . ASN B 1 211 ? -5.961 -8.234 -8.43 1 98.44 211 ASN B N 1
ATOM 5408 C CA . ASN B 1 211 ? -4.68 -7.555 -8.586 1 98.44 211 ASN B CA 1
ATOM 5409 C C . ASN B 1 211 ? -4.223 -6.914 -7.281 1 98.44 211 ASN B C 1
ATOM 5411 O O . ASN B 1 211 ? -3.023 -6.852 -7 1 98.44 211 ASN B O 1
ATOM 5415 N N . LEU B 1 212 ? -5.18 -6.379 -6.504 1 98.56 212 LEU B N 1
ATOM 5416 C CA . LEU B 1 212 ? -4.824 -5.906 -5.172 1 98.56 212 LEU B CA 1
ATOM 5417 C C . LEU B 1 212 ? -4.27 -7.043 -4.32 1 98.56 212 LEU B C 1
ATOM 5419 O O . LEU B 1 212 ? -3.254 -6.879 -3.639 1 98.56 212 LEU B O 1
ATOM 5423 N N . MET B 1 213 ? -4.906 -8.164 -4.418 1 98.56 213 MET B N 1
ATOM 5424 C CA . MET B 1 213 ? -4.508 -9.344 -3.648 1 98.56 213 MET B CA 1
ATOM 5425 C C . MET B 1 213 ? -3.143 -9.852 -4.098 1 98.56 213 MET B C 1
ATOM 5427 O O . MET B 1 213 ? -2.295 -10.18 -3.266 1 98.56 213 MET B O 1
ATOM 5431 N N . ARG B 1 214 ? -2.908 -9.898 -5.371 1 98.75 214 ARG B N 1
ATOM 5432 C CA . ARG B 1 214 ? -1.601 -10.273 -5.902 1 98.75 214 ARG B CA 1
ATOM 5433 C C . ARG B 1 214 ? -0.515 -9.336 -5.383 1 98.75 214 ARG B C 1
ATOM 5435 O O . ARG B 1 214 ? 0.555 -9.789 -4.969 1 98.75 214 ARG B O 1
ATOM 5442 N N . ASN B 1 215 ? -0.83 -8.07 -5.43 1 98.69 215 ASN B N 1
ATOM 5443 C CA . ASN B 1 215 ? 0.156 -7.062 -5.043 1 98.69 215 ASN B CA 1
ATOM 5444 C C . ASN B 1 215 ? 0.503 -7.16 -3.561 1 98.69 215 ASN B C 1
ATOM 5446 O O . ASN B 1 215 ? 1.671 -7.051 -3.184 1 98.69 215 ASN B O 1
ATOM 5450 N N . ILE B 1 216 ? -0.515 -7.34 -2.723 1 98.5 216 ILE B N 1
ATOM 5451 C CA . ILE B 1 216 ? -0.234 -7.434 -1.293 1 98.5 216 ILE B CA 1
ATOM 5452 C C . ILE B 1 216 ? 0.65 -8.648 -1.017 1 98.5 216 ILE B C 1
ATOM 5454 O O . ILE B 1 216 ? 1.623 -8.555 -0.263 1 98.5 216 ILE B O 1
ATOM 5458 N N . ALA B 1 217 ? 0.319 -9.727 -1.61 1 98.81 217 ALA B N 1
ATOM 5459 C CA . ALA B 1 217 ? 1.118 -10.938 -1.43 1 98.81 217 ALA B CA 1
ATOM 5460 C C . ALA B 1 217 ? 2.545 -10.734 -1.928 1 98.81 217 ALA B C 1
ATOM 5462 O O . ALA B 1 217 ? 3.506 -11.109 -1.253 1 98.81 217 ALA B O 1
ATOM 5463 N N . ARG B 1 218 ? 2.688 -10.148 -3.045 1 98.69 218 ARG B N 1
ATOM 5464 C CA . ARG B 1 218 ? 4 -9.922 -3.643 1 98.69 218 ARG B CA 1
ATOM 5465 C C . ARG B 1 218 ? 4.816 -8.938 -2.812 1 98.69 218 ARG B C 1
ATOM 5467 O O . ARG B 1 218 ? 5.996 -9.172 -2.549 1 98.69 218 ARG B O 1
ATOM 5474 N N . ARG B 1 219 ? 4.184 -7.863 -2.416 1 98.31 219 ARG B N 1
ATOM 5475 C CA . ARG B 1 219 ? 4.871 -6.797 -1.697 1 98.31 219 ARG B CA 1
ATOM 5476 C C . ARG B 1 219 ? 5.285 -7.254 -0.302 1 98.31 219 ARG B C 1
ATOM 5478 O O . ARG B 1 219 ? 6.195 -6.68 0.301 1 98.31 219 ARG B O 1
ATOM 5485 N N . ALA B 1 220 ? 4.633 -8.234 0.192 1 98.06 220 ALA B N 1
ATOM 5486 C CA . ALA B 1 220 ? 4.973 -8.773 1.506 1 98.06 220 ALA B CA 1
ATOM 5487 C C . ALA B 1 220 ? 6.113 -9.781 1.406 1 98.06 220 ALA B C 1
ATOM 5489 O O . ALA B 1 220 ? 6.559 -10.328 2.418 1 98.06 220 ALA B O 1
ATOM 5490 N N . CYS B 1 221 ? 6.602 -10.078 0.174 1 96.5 221 CYS B N 1
ATOM 5491 C CA . CYS B 1 221 ? 7.781 -10.906 -0.05 1 96.5 221 CYS B CA 1
ATOM 5492 C C . CYS B 1 221 ? 9.055 -10.07 -0.004 1 96.5 221 CYS B C 1
ATOM 5494 O O . CYS B 1 221 ? 9.242 -9.172 -0.825 1 96.5 221 CYS B O 1
ATOM 5496 N N . PRO B 1 222 ? 9.898 -10.336 0.898 1 95.25 222 PRO B N 1
ATOM 5497 C CA . PRO B 1 222 ? 11.117 -9.531 0.984 1 95.25 222 PRO B CA 1
ATOM 5498 C C . PRO B 1 222 ? 12.203 -9.992 0.018 1 95.25 222 PRO B C 1
ATOM 5500 O O . PRO B 1 222 ? 13.227 -9.32 -0.137 1 95.25 222 PRO B O 1
ATOM 5503 N N . CYS B 1 223 ? 11.992 -11.086 -0.697 1 95.94 223 CYS B N 1
ATOM 5504 C CA . CYS B 1 223 ? 12.992 -11.656 -1.594 1 95.94 223 CYS B CA 1
ATOM 5505 C C . CYS B 1 223 ? 13.203 -10.758 -2.807 1 95.94 223 CYS B C 1
ATOM 5507 O O . CYS B 1 223 ? 12.344 -9.945 -3.143 1 95.94 223 CYS B O 1
ATOM 5509 N N . GLU B 1 224 ? 14.344 -10.984 -3.461 1 95 224 GLU B N 1
ATOM 5510 C CA . GLU B 1 224 ? 14.672 -10.195 -4.641 1 95 224 GLU B CA 1
ATOM 5511 C C . GLU B 1 224 ? 13.75 -10.531 -5.809 1 95 224 GLU B C 1
ATOM 5513 O O . GLU B 1 224 ? 13.516 -9.695 -6.684 1 95 224 GLU B O 1
ATOM 5518 N N . TYR B 1 225 ? 13.266 -11.758 -5.781 1 97.31 225 TYR B N 1
ATOM 5519 C CA . TYR B 1 225 ? 12.375 -12.211 -6.844 1 97.31 225 TYR B CA 1
ATOM 5520 C C . TYR B 1 225 ? 11.086 -12.781 -6.266 1 97.31 225 TYR B C 1
ATOM 5522 O O . TYR B 1 225 ? 11.055 -13.234 -5.117 1 97.31 225 TYR B O 1
ATOM 5530 N N . SER B 1 226 ? 10.07 -12.703 -7.051 1 98.31 226 SER B N 1
ATOM 5531 C CA . SER B 1 226 ? 8.805 -13.336 -6.695 1 98.31 226 SER B CA 1
ATOM 5532 C C . SER B 1 226 ? 8.156 -14 -7.906 1 98.31 226 SER B C 1
ATOM 5534 O O . SER B 1 226 ? 8.422 -13.617 -9.047 1 98.31 226 SER B O 1
ATOM 5536 N N . ILE B 1 227 ? 7.438 -15.008 -7.699 1 98.81 227 ILE B N 1
ATOM 5537 C CA . ILE B 1 227 ? 6.559 -15.617 -8.688 1 98.81 227 ILE B CA 1
ATOM 5538 C C . ILE B 1 227 ? 5.113 -15.562 -8.203 1 98.81 227 ILE B C 1
ATOM 5540 O O . ILE B 1 227 ? 4.789 -16.094 -7.137 1 98.81 227 ILE B O 1
ATOM 5544 N N . THR B 1 228 ? 4.281 -14.844 -8.93 1 98.69 228 THR B N 1
ATOM 5545 C CA . THR B 1 228 ? 2.875 -14.711 -8.57 1 98.69 228 THR B CA 1
ATOM 5546 C C . THR B 1 228 ? 2.02 -15.695 -9.359 1 98.69 228 THR B C 1
ATOM 5548 O O . THR B 1 228 ? 1.931 -15.609 -10.586 1 98.69 228 THR B O 1
ATOM 5551 N N . VAL B 1 229 ? 1.366 -16.625 -8.703 1 98.31 229 VAL B N 1
ATOM 5552 C CA . VAL B 1 229 ? 0.593 -17.672 -9.359 1 98.31 229 VAL B CA 1
ATOM 5553 C C . VAL B 1 229 ? -0.829 -17.688 -8.805 1 98.31 229 VAL B C 1
ATOM 5555 O O . VAL B 1 229 ? -1.098 -17.109 -7.75 1 98.31 229 VAL B O 1
ATOM 5558 N N . ASP B 1 230 ? -1.722 -18.25 -9.594 1 96.5 230 ASP B N 1
ATOM 5559 C CA . ASP B 1 230 ? -3.008 -18.609 -9 1 96.5 230 ASP B CA 1
ATOM 5560 C C . ASP B 1 230 ? -2.857 -19.734 -7.992 1 96.5 230 ASP B C 1
ATOM 5562 O O . ASP B 1 230 ? -1.975 -20.594 -8.133 1 96.5 230 ASP B O 1
ATOM 5566 N N . VAL B 1 231 ? -3.672 -19.781 -7 1 97.38 231 VAL B N 1
ATOM 5567 C CA . VAL B 1 231 ? -3.461 -20.656 -5.855 1 97.38 231 VAL B CA 1
ATOM 5568 C C . VAL B 1 231 ? -3.557 -22.109 -6.301 1 97.38 231 VAL B C 1
ATOM 5570 O O . VAL B 1 231 ? -2.947 -23 -5.691 1 97.38 231 VAL B O 1
ATOM 5573 N N . ASP B 1 232 ? -4.266 -22.375 -7.414 1 95.38 232 ASP B N 1
ATOM 5574 C CA . ASP B 1 232 ? -4.477 -23.75 -7.875 1 95.38 232 ASP B CA 1
ATOM 5575 C C . ASP B 1 232 ? -3.48 -24.109 -8.977 1 95.38 232 ASP B C 1
ATOM 5577 O O . ASP B 1 232 ? -3.658 -25.125 -9.664 1 95.38 232 ASP B O 1
ATOM 5581 N N . MET B 1 233 ? -2.541 -23.266 -9.242 1 96.69 233 MET B N 1
ATOM 5582 C CA . MET B 1 233 ? -1.399 -23.594 -10.086 1 96.69 233 MET B CA 1
ATOM 5583 C C . MET B 1 233 ? -0.244 -24.141 -9.258 1 96.69 233 MET B C 1
ATOM 5585 O O . MET B 1 233 ? 0.476 -23.375 -8.609 1 96.69 233 MET B O 1
ATOM 5589 N N . LEU B 1 234 ? -0.017 -25.375 -9.375 1 96.56 234 LEU B N 1
ATOM 5590 C CA . LEU B 1 234 ? 0.875 -26.047 -8.438 1 96.56 234 LEU B CA 1
ATOM 5591 C C . LEU B 1 234 ? 2.279 -26.172 -9.023 1 96.56 234 LEU B C 1
ATOM 5593 O O . LEU B 1 234 ? 2.441 -26.438 -10.211 1 96.56 234 LEU B O 1
ATOM 5597 N N . THR B 1 235 ? 3.238 -25.984 -8.172 1 97.5 235 THR B N 1
ATOM 5598 C CA . THR B 1 235 ? 4.637 -26.156 -8.547 1 97.5 235 THR B CA 1
ATOM 5599 C C . THR B 1 235 ? 5.047 -27.625 -8.445 1 97.5 235 THR B C 1
ATOM 5601 O O . THR B 1 235 ? 4.5 -28.375 -7.629 1 97.5 235 THR B O 1
ATOM 5604 N N . PRO B 1 236 ? 5.984 -28.078 -9.305 1 95.44 236 PRO B N 1
ATOM 5605 C CA . PRO B 1 236 ? 6.617 -29.375 -9.055 1 95.44 236 PRO B CA 1
ATOM 5606 C C . PRO B 1 236 ? 7.566 -29.344 -7.859 1 95.44 236 PRO B C 1
ATOM 5608 O O . PRO B 1 236 ? 7.895 -28.266 -7.352 1 95.44 236 PRO B O 1
ATOM 5611 N N . PRO B 1 237 ? 7.961 -30.531 -7.398 1 93.12 237 PRO B N 1
ATOM 5612 C CA . PRO B 1 237 ? 8.938 -30.562 -6.305 1 93.12 237 PRO B CA 1
ATOM 5613 C C . PRO B 1 237 ? 10.25 -29.875 -6.668 1 93.12 237 PRO B C 1
ATOM 5615 O O . PRO B 1 237 ? 10.633 -29.844 -7.84 1 93.12 237 PRO B O 1
ATOM 5618 N N . TYR B 1 238 ? 10.891 -29.188 -5.715 1 92.06 238 TYR B N 1
ATOM 5619 C CA . TYR B 1 238 ? 12.234 -28.625 -5.746 1 92.06 238 TYR B CA 1
ATOM 5620 C C . TYR B 1 238 ? 12.273 -27.359 -6.602 1 92.06 238 TYR B C 1
ATOM 5622 O O . TYR B 1 238 ? 13.359 -26.844 -6.906 1 92.06 238 TYR B O 1
ATOM 5630 N N . MET B 1 239 ? 11.148 -26.906 -7.066 1 96.38 239 MET B N 1
ATOM 5631 C CA . MET B 1 239 ? 11.164 -25.734 -7.926 1 96.38 239 MET B CA 1
ATOM 5632 C C . MET B 1 239 ? 11.773 -24.531 -7.199 1 96.38 239 MET B C 1
ATOM 5634 O O . MET B 1 239 ? 12.562 -23.781 -7.781 1 96.38 239 MET B O 1
ATOM 5638 N N . ALA B 1 240 ? 11.461 -24.297 -5.926 1 97 240 ALA B N 1
ATOM 5639 C CA . ALA B 1 240 ? 12 -23.172 -5.164 1 97 240 ALA B CA 1
ATOM 5640 C C . ALA B 1 240 ? 13.516 -23.234 -5.09 1 97 240 ALA B C 1
ATOM 5642 O O . ALA B 1 240 ? 14.195 -22.234 -5.336 1 97 240 ALA B O 1
ATOM 5643 N N . ASP B 1 241 ? 14.062 -24.391 -4.793 1 95.44 241 ASP B N 1
ATOM 5644 C CA . ASP B 1 241 ? 15.508 -24.578 -4.676 1 95.44 241 ASP B CA 1
ATOM 5645 C C . ASP B 1 241 ? 16.188 -24.375 -6.023 1 95.44 241 ASP B C 1
ATOM 5647 O O . ASP B 1 241 ? 17.234 -23.734 -6.098 1 95.44 241 ASP B O 1
ATOM 5651 N N . ASN B 1 242 ? 15.609 -24.969 -6.996 1 95.19 242 ASN B N 1
ATOM 5652 C CA . ASN B 1 242 ? 16.172 -24.844 -8.336 1 95.19 242 ASN B CA 1
ATOM 5653 C C . ASN B 1 242 ? 16.156 -23.391 -8.82 1 95.19 242 ASN B C 1
ATOM 5655 O O . ASN B 1 242 ? 17.125 -22.938 -9.445 1 95.19 242 ASN B O 1
ATOM 5659 N N . LEU B 1 243 ? 15.062 -22.672 -8.539 1 97 243 LEU B N 1
ATOM 5660 C CA . LEU B 1 243 ? 15 -21.266 -8.891 1 97 243 LEU B CA 1
ATOM 5661 C C . LEU B 1 243 ? 16.031 -20.453 -8.117 1 97 243 LEU B C 1
ATOM 5663 O O . LEU B 1 243 ? 16.672 -19.562 -8.672 1 97 243 LEU B O 1
ATOM 5667 N N . THR B 1 244 ? 16.156 -20.734 -6.832 1 96.12 244 THR B N 1
ATOM 5668 C CA . THR B 1 244 ? 17.141 -20.031 -6.004 1 96.12 244 THR B CA 1
ATOM 5669 C C . THR B 1 244 ? 18.547 -20.219 -6.566 1 96.12 244 THR B C 1
ATOM 5671 O O . THR B 1 244 ? 19.328 -19.266 -6.637 1 96.12 244 THR B O 1
ATOM 5674 N N . GLY B 1 245 ? 18.875 -21.469 -6.957 1 93.25 245 GLY B N 1
ATOM 5675 C CA . GLY B 1 245 ? 20.156 -21.734 -7.586 1 93.25 245 GLY B CA 1
ATOM 5676 C C . GLY B 1 245 ? 20.375 -20.953 -8.867 1 93.25 245 GLY B C 1
ATOM 5677 O O . GLY B 1 245 ? 21.406 -20.312 -9.055 1 93.25 245 GLY B O 1
ATOM 5678 N N . PHE B 1 246 ? 19.453 -20.953 -9.734 1 94.81 246 PHE B N 1
ATOM 5679 C CA . PHE B 1 246 ? 19.5 -20.25 -11.008 1 94.81 246 PHE B CA 1
ATOM 5680 C C . PHE B 1 246 ? 19.688 -18.75 -10.797 1 94.81 246 PHE B C 1
ATOM 5682 O O . PHE B 1 246 ? 20.562 -18.141 -11.398 1 94.81 246 PHE B O 1
ATOM 5689 N N . LEU B 1 247 ? 18.859 -18.172 -9.859 1 95.56 247 LEU B N 1
ATOM 5690 C CA . LEU B 1 247 ? 18.859 -16.734 -9.625 1 95.56 247 LEU B CA 1
ATOM 5691 C C . LEU B 1 247 ? 20.141 -16.281 -8.938 1 95.56 247 LEU B C 1
ATOM 5693 O O . LEU B 1 247 ? 20.594 -15.156 -9.133 1 95.56 247 LEU B O 1
ATOM 5697 N N . SER B 1 248 ? 20.719 -17.156 -8.125 1 92.12 248 SER B N 1
ATOM 5698 C CA . SER B 1 248 ? 22.016 -16.859 -7.535 1 92.12 248 SER B CA 1
ATOM 5699 C C . SER B 1 248 ? 23.094 -16.734 -8.609 1 92.12 248 SER B C 1
ATOM 5701 O O . SER B 1 248 ? 24 -15.914 -8.492 1 92.12 248 SER B O 1
ATOM 5703 N N . GLY B 1 249 ? 22.922 -17.578 -9.594 1 87.56 249 GLY B N 1
ATOM 5704 C CA . GLY B 1 249 ? 23.812 -17.469 -10.734 1 87.56 249 GLY B CA 1
ATOM 5705 C C . GLY B 1 249 ? 23.656 -16.172 -11.5 1 87.56 249 GLY B C 1
ATOM 5706 O O . GLY B 1 249 ? 24.641 -15.547 -11.906 1 87.56 249 GLY B O 1
ATOM 5707 N N . VAL B 1 250 ? 22.453 -15.781 -11.727 1 84.88 250 VAL B N 1
ATOM 5708 C CA . VAL B 1 250 ? 22.156 -14.523 -12.398 1 84.88 250 VAL B CA 1
ATOM 5709 C C . VAL B 1 250 ? 22.781 -13.359 -11.625 1 84.88 250 VAL B C 1
ATOM 5711 O O . VAL B 1 250 ? 23.375 -12.461 -12.219 1 84.88 250 VAL B O 1
ATOM 5714 N N . ARG B 1 251 ? 22.672 -13.406 -10.305 1 78.62 251 ARG B N 1
ATOM 5715 C CA . ARG B 1 251 ? 23.156 -12.344 -9.43 1 78.62 251 ARG B CA 1
ATOM 5716 C C . ARG B 1 251 ? 24.688 -12.25 -9.484 1 78.62 251 ARG B C 1
ATOM 5718 O O . ARG B 1 251 ? 25.234 -11.148 -9.43 1 78.62 251 ARG B O 1
ATOM 5725 N N . SER B 1 252 ? 25.312 -13.367 -9.43 1 79.5 252 SER B N 1
ATOM 5726 C CA . SER B 1 252 ? 26.766 -13.414 -9.422 1 79.5 252 SER B CA 1
ATOM 5727 C C . SER B 1 252 ? 27.359 -12.812 -10.695 1 79.5 252 SER B C 1
ATOM 5729 O O . SER B 1 252 ? 28.469 -12.281 -10.688 1 79.5 252 SER B O 1
ATOM 5731 N N . GLY B 1 253 ? 26.562 -12.883 -11.648 1 79.12 253 GLY B N 1
ATOM 5732 C CA . GLY B 1 253 ? 26.969 -12.148 -12.828 1 79.12 253 GLY B CA 1
ATOM 5733 C C . GLY B 1 253 ? 26.531 -10.688 -12.797 1 79.12 253 GLY B C 1
ATOM 5734 O O . GLY B 1 253 ? 26.812 -9.977 -11.836 1 79.12 253 GLY B O 1
ATOM 5735 N N . GLU B 1 254 ? 25.953 -10.227 -13.766 1 80.94 254 GLU B N 1
ATOM 5736 C CA . GLU B 1 254 ? 25.328 -8.906 -13.789 1 80.94 254 GLU B CA 1
ATOM 5737 C C . GLU B 1 254 ? 23.828 -9 -13.547 1 80.94 254 GLU B C 1
ATOM 5739 O O . GLU B 1 254 ? 23.094 -9.539 -14.375 1 80.94 254 GLU B O 1
ATOM 5744 N N . PRO B 1 255 ? 23.531 -8.609 -12.25 1 86.31 255 PRO B N 1
ATOM 5745 C CA . PRO B 1 255 ? 22.078 -8.688 -12 1 86.31 255 PRO B CA 1
ATOM 5746 C C . PRO B 1 255 ? 21.266 -7.969 -13.07 1 86.31 255 PRO B C 1
ATOM 5748 O O . PRO B 1 255 ? 21.672 -6.91 -13.555 1 86.31 255 PRO B O 1
ATOM 5751 N N . CYS B 1 256 ? 20.266 -8.68 -13.531 1 87.56 256 CYS B N 1
ATOM 5752 C CA . CYS B 1 256 ? 19.359 -8.094 -14.508 1 87.56 256 CYS B CA 1
ATOM 5753 C C . CYS B 1 256 ? 18.031 -7.719 -13.852 1 87.56 256 CYS B C 1
ATOM 5755 O O . CYS B 1 256 ? 17.188 -8.586 -13.617 1 87.56 256 CYS B O 1
ATOM 5757 N N . TRP B 1 257 ? 17.812 -6.477 -13.672 1 90.06 257 TRP B N 1
ATOM 5758 C CA . TRP B 1 257 ? 16.625 -6.004 -12.969 1 90.06 257 TRP B CA 1
ATOM 5759 C C . TRP B 1 257 ? 15.5 -5.707 -13.953 1 90.06 257 TRP B C 1
ATOM 5761 O O . TRP B 1 257 ? 14.43 -5.234 -13.555 1 90.06 257 TRP B O 1
ATOM 5771 N N . LYS B 1 258 ? 15.727 -6.031 -15.219 1 94.81 258 LYS B N 1
ATOM 5772 C CA . LYS B 1 258 ? 14.68 -5.957 -16.234 1 94.81 258 LYS B CA 1
ATOM 5773 C C . LYS B 1 258 ? 14.516 -7.293 -16.953 1 94.81 258 LYS B C 1
ATOM 5775 O O . LYS B 1 258 ? 14.141 -7.328 -18.125 1 94.81 258 LYS B O 1
ATOM 5780 N N . CYS B 1 259 ? 14.883 -8.344 -16.281 1 96.38 259 CYS B N 1
ATOM 5781 C CA . CYS B 1 259 ? 14.695 -9.68 -16.828 1 96.38 259 CYS B CA 1
ATOM 5782 C C . CYS B 1 259 ? 13.539 -10.391 -16.125 1 96.38 259 CYS B C 1
ATOM 5784 O O . CYS B 1 259 ? 13.469 -10.422 -14.898 1 96.38 259 CYS B O 1
ATOM 5786 N N . ALA B 1 260 ? 12.648 -10.867 -16.891 1 98.12 260 ALA B N 1
ATOM 5787 C CA . ALA B 1 260 ? 11.539 -11.703 -16.438 1 98.12 260 ALA B CA 1
ATOM 5788 C C . ALA B 1 260 ? 11.719 -13.148 -16.922 1 98.12 260 ALA B C 1
ATOM 5790 O O . ALA B 1 260 ? 12.102 -13.383 -18.062 1 98.12 260 ALA B O 1
ATOM 5791 N N . PHE B 1 261 ? 11.516 -14.117 -16.078 1 98.31 261 PHE B N 1
ATOM 5792 C CA . PHE B 1 261 ? 11.719 -15.523 -16.422 1 98.31 261 PHE B CA 1
ATOM 5793 C C . PHE B 1 261 ? 10.391 -16.25 -16.516 1 98.31 261 PHE B C 1
ATOM 5795 O O . PHE B 1 261 ? 9.719 -16.469 -15.5 1 98.31 261 PHE B O 1
ATOM 5802 N N . VAL B 1 262 ? 10.047 -16.672 -17.703 1 98.62 262 VAL B N 1
ATOM 5803 C CA . VAL B 1 262 ? 8.75 -17.234 -18.031 1 98.62 262 VAL B CA 1
ATOM 5804 C C . VAL B 1 262 ? 8.695 -18.703 -17.594 1 98.62 262 VAL B C 1
ATOM 5806 O O . VAL B 1 262 ? 9.633 -19.453 -17.844 1 98.62 262 VAL B O 1
ATOM 5809 N N . VAL B 1 263 ? 7.617 -19.094 -16.953 1 98.69 263 VAL B N 1
ATOM 5810 C CA . VAL B 1 263 ? 7.363 -20.453 -16.484 1 98.69 263 VAL B CA 1
ATOM 5811 C C . VAL B 1 263 ? 6.113 -21 -17.172 1 98.69 263 VAL B C 1
ATOM 5813 O O . VAL B 1 263 ? 5 -20.531 -16.906 1 98.69 263 VAL B O 1
ATOM 5816 N N . PRO B 1 264 ? 6.25 -22.047 -18 1 98.19 264 PRO B N 1
ATOM 5817 C CA . PRO B 1 264 ? 5.086 -22.641 -18.656 1 98.19 264 PRO B CA 1
ATOM 5818 C C . PRO B 1 264 ? 4.07 -23.203 -17.672 1 98.19 264 PRO B C 1
ATOM 5820 O O . PRO B 1 264 ? 4.449 -23.703 -16.609 1 98.19 264 PRO B O 1
ATOM 5823 N N . VAL B 1 265 ? 2.803 -23.125 -18.047 1 98.12 265 VAL B N 1
ATOM 5824 C CA . VAL B 1 265 ? 1.712 -23.672 -17.25 1 98.12 265 VAL B CA 1
ATOM 5825 C C . VAL B 1 265 ? 0.927 -24.688 -18.062 1 98.12 265 VAL B C 1
ATOM 5827 O O . VAL B 1 265 ? 0.619 -24.438 -19.234 1 98.12 265 VAL B O 1
ATOM 5830 N N . TYR B 1 266 ? 0.625 -25.812 -17.531 1 97.75 266 TYR B N 1
ATOM 5831 C CA . TYR B 1 266 ? -0.119 -26.875 -18.203 1 97.75 266 TYR B CA 1
ATOM 5832 C C . TYR B 1 266 ? -1.34 -27.281 -17.375 1 97.75 266 TYR B C 1
ATOM 5834 O O . TYR B 1 266 ? -1.368 -27.094 -16.156 1 97.75 266 TYR B O 1
ATOM 5842 N N . GLU B 1 267 ? -2.334 -27.75 -18.047 1 96.5 267 GLU B N 1
ATOM 5843 C CA . GLU B 1 267 ? -3.496 -28.359 -17.406 1 96.5 267 GLU B CA 1
ATOM 5844 C C . GLU B 1 267 ? -3.418 -29.875 -17.453 1 96.5 267 GLU B C 1
ATOM 5846 O O . GLU B 1 267 ? -2.986 -30.453 -18.469 1 96.5 267 GLU B O 1
ATOM 5851 N N . LEU B 1 268 ? -3.855 -30.438 -16.375 1 96.5 268 LEU B N 1
ATOM 5852 C CA . LEU B 1 268 ? -3.859 -31.906 -16.266 1 96.5 268 LEU B CA 1
ATOM 5853 C C . LEU B 1 268 ? -5.277 -32.438 -16.359 1 96.5 268 LEU B C 1
ATOM 5855 O O . LEU B 1 268 ? -6.211 -31.859 -15.805 1 96.5 268 LEU B O 1
ATOM 5859 N N . HIS B 1 269 ? -5.363 -33.5 -17.016 1 94.19 269 HIS B N 1
ATOM 5860 C CA . HIS B 1 269 ? -6.641 -34.188 -17.062 1 94.19 269 HIS B CA 1
ATOM 5861 C C . HIS B 1 269 ? -7.051 -34.688 -15.672 1 94.19 269 HIS B C 1
ATOM 5863 O O . HIS B 1 269 ? -6.199 -35 -14.844 1 94.19 269 HIS B O 1
ATOM 5869 N N . ASN B 1 270 ? -8.367 -34.75 -15.484 1 89.56 270 ASN B N 1
ATOM 5870 C CA . ASN B 1 270 ? -8.891 -35.094 -14.164 1 89.56 270 ASN B CA 1
ATOM 5871 C C . ASN B 1 270 ? -8.5 -36.5 -13.75 1 89.56 270 ASN B C 1
ATOM 5873 O O . ASN B 1 270 ? -8.555 -36.844 -12.57 1 89.56 270 ASN B O 1
ATOM 5877 N N . THR B 1 271 ? -8.039 -37.344 -14.664 1 90.44 271 THR B N 1
ATOM 5878 C CA . THR B 1 271 ? -7.676 -38.719 -14.367 1 90.44 271 THR B CA 1
ATOM 5879 C C . THR B 1 271 ? -6.254 -38.781 -13.812 1 90.44 271 THR B C 1
ATOM 5881 O O . THR B 1 271 ? -5.844 -39.812 -13.281 1 90.44 271 THR B O 1
ATOM 5884 N N . VAL B 1 272 ? -5.559 -37.688 -14.055 1 91.19 272 VAL B N 1
ATOM 5885 C CA . VAL B 1 272 ? -4.203 -37.656 -13.516 1 91.19 272 VAL B CA 1
ATOM 5886 C C . VAL B 1 272 ? -4.25 -37.438 -12.008 1 91.19 272 VAL B C 1
ATOM 5888 O O . VAL B 1 272 ? -4.629 -36.344 -11.555 1 91.19 272 VAL B O 1
ATOM 5891 N N . THR B 1 273 ? -3.934 -38.375 -11.289 1 82.44 273 THR B N 1
ATOM 5892 C CA . THR B 1 273 ? -4.066 -38.312 -9.836 1 82.44 273 THR B CA 1
ATOM 5893 C C . THR B 1 273 ? -2.834 -37.656 -9.203 1 82.44 273 THR B C 1
ATOM 5895 O O . THR B 1 273 ? -2.924 -37.031 -8.141 1 82.44 273 THR B O 1
ATOM 5898 N N . TYR B 1 274 ? -1.68 -37.875 -9.938 1 81.5 274 TYR B N 1
ATOM 5899 C CA . TYR B 1 274 ? -0.434 -37.312 -9.422 1 81.5 274 TYR B CA 1
ATOM 5900 C C . TYR B 1 274 ? 0.161 -36.312 -10.398 1 81.5 274 TYR B C 1
ATOM 5902 O O . TYR B 1 274 ? 0.372 -36.625 -11.57 1 81.5 274 TYR B O 1
ATOM 5910 N N . PRO B 1 275 ? 0.416 -35.219 -9.797 1 90.88 275 PRO B N 1
ATOM 5911 C CA . PRO B 1 275 ? 1.06 -34.281 -10.703 1 90.88 275 PRO B CA 1
ATOM 5912 C C . PRO B 1 275 ? 2.471 -34.688 -11.102 1 90.88 275 PRO B C 1
ATOM 5914 O O . PRO B 1 275 ? 3.135 -35.406 -10.352 1 90.88 275 PRO B O 1
ATOM 5917 N N . PRO B 1 276 ? 2.908 -34.344 -12.289 1 94.94 276 PRO B N 1
ATOM 5918 C CA . PRO B 1 276 ? 4.262 -34.688 -12.734 1 94.94 276 PRO B CA 1
ATOM 5919 C C . PRO B 1 276 ? 5.344 -34.062 -11.852 1 94.94 276 PRO B C 1
ATOM 5921 O O . PRO B 1 276 ? 5.223 -32.906 -11.422 1 94.94 276 PRO B O 1
ATOM 5924 N N . GLU B 1 277 ? 6.445 -34.781 -11.602 1 93 277 GLU B N 1
ATOM 5925 C CA . GLU B 1 277 ? 7.512 -34.344 -10.703 1 93 277 GLU B CA 1
ATOM 5926 C C . GLU B 1 277 ? 8.57 -33.531 -11.445 1 93 277 GLU B C 1
ATOM 5928 O O . GLU B 1 277 ? 9.352 -32.812 -10.828 1 93 277 GLU B O 1
ATOM 5933 N N . ASP B 1 278 ? 8.609 -33.812 -12.664 1 92.62 278 ASP B N 1
ATOM 5934 C CA . ASP B 1 278 ? 9.586 -33.094 -13.477 1 92.62 278 ASP B CA 1
ATOM 5935 C C . ASP B 1 278 ? 9.102 -32.938 -14.914 1 92.62 278 ASP B C 1
ATOM 5937 O O . ASP B 1 278 ? 8.016 -33.406 -15.258 1 92.62 278 ASP B O 1
ATOM 5941 N N . LYS B 1 279 ? 9.891 -32.281 -15.703 1 95.12 279 LYS B N 1
ATOM 5942 C CA . LYS B 1 279 ? 9.508 -31.969 -17.078 1 95.12 279 LYS B CA 1
ATOM 5943 C C . LYS B 1 279 ? 9.289 -33.219 -17.891 1 95.12 279 LYS B C 1
ATOM 5945 O O . LYS B 1 279 ? 8.359 -33.312 -18.703 1 95.12 279 LYS B O 1
ATOM 5950 N N . MET B 1 280 ? 10.133 -34.25 -17.688 1 94.25 280 MET B N 1
ATOM 5951 C CA . MET B 1 280 ? 10.008 -35.5 -18.453 1 94.25 280 MET B CA 1
ATOM 5952 C C . MET B 1 280 ? 8.656 -36.156 -18.203 1 94.25 280 MET B C 1
ATOM 5954 O O . MET B 1 280 ? 8 -36.594 -19.141 1 94.25 280 MET B O 1
ATOM 5958 N N . GLU B 1 281 ? 8.289 -36.188 -16.984 1 95.12 281 GLU B N 1
ATOM 5959 C CA . GLU B 1 281 ? 6.984 -36.75 -16.656 1 95.12 281 GLU B CA 1
ATOM 5960 C C . GLU B 1 281 ? 5.852 -35.938 -17.266 1 95.12 281 GLU B C 1
ATOM 5962 O O . GLU B 1 281 ? 4.859 -36.469 -17.734 1 95.12 281 GLU B O 1
ATOM 5967 N N . LEU B 1 282 ? 5.953 -34.625 -17.219 1 97.25 282 LEU B N 1
ATOM 5968 C CA . LEU B 1 282 ? 4.934 -33.75 -17.797 1 97.25 282 LEU B CA 1
ATOM 5969 C C . LEU B 1 282 ? 4.816 -34 -19.297 1 97.25 282 LEU B C 1
ATOM 5971 O O . LEU B 1 282 ? 3.707 -34.125 -19.828 1 97.25 282 LEU B O 1
ATOM 5975 N N . LEU B 1 283 ? 5.945 -34.094 -19.969 1 96.75 283 LEU B N 1
ATOM 5976 C CA . LEU B 1 283 ? 5.949 -34.312 -21.406 1 96.75 283 LEU B CA 1
ATOM 5977 C C . LEU B 1 283 ? 5.316 -35.656 -21.766 1 96.75 283 LEU B C 1
ATOM 5979 O O . LEU B 1 283 ? 4.641 -35.812 -22.781 1 96.75 283 LEU B O 1
ATOM 5983 N N . ARG B 1 284 ? 5.523 -36.656 -20.938 1 96.06 284 ARG B N 1
ATOM 5984 C CA . ARG B 1 284 ? 4.883 -37.969 -21.141 1 96.06 284 ARG B CA 1
ATOM 5985 C C . ARG B 1 284 ? 3.367 -37.844 -21.062 1 96.06 284 ARG B C 1
ATOM 5987 O O . ARG B 1 284 ? 2.648 -38.438 -21.844 1 96.06 284 ARG B O 1
ATOM 5994 N N . LEU B 1 285 ? 2.928 -37.031 -20.094 1 97 285 LEU B N 1
ATOM 5995 C CA . LEU B 1 285 ? 1.49 -36.781 -19.953 1 97 285 LEU B CA 1
ATOM 5996 C C . LEU B 1 285 ? 0.946 -36.062 -21.172 1 97 285 LEU B C 1
ATOM 5998 O O . LEU B 1 285 ? -0.167 -36.312 -21.625 1 97 285 LEU B O 1
ATOM 6002 N N . VAL B 1 286 ? 1.718 -35.125 -21.672 1 96.81 286 VAL B N 1
ATOM 6003 C CA . VAL B 1 286 ? 1.312 -34.406 -22.859 1 96.81 286 VAL B CA 1
ATOM 6004 C C . VAL B 1 286 ? 1.183 -35.344 -24.047 1 96.81 286 VAL B C 1
ATOM 6006 O O . VAL B 1 286 ? 0.195 -35.312 -24.781 1 96.81 286 VAL B O 1
ATOM 6009 N N . LEU B 1 287 ? 2.105 -36.25 -24.188 1 95.75 287 LEU B N 1
ATOM 6010 C CA . LEU B 1 287 ? 2.115 -37.219 -25.281 1 95.75 287 LEU B CA 1
ATOM 6011 C C . LEU B 1 287 ? 0.916 -38.156 -25.188 1 95.75 287 LEU B C 1
ATOM 6013 O O . LEU B 1 287 ? 0.344 -38.531 -26.203 1 95.75 287 LEU B O 1
ATOM 6017 N N . LYS B 1 288 ? 0.528 -38.438 -24 1 96.12 288 LYS B N 1
ATOM 6018 C CA . LYS B 1 288 ? -0.586 -39.344 -23.75 1 96.12 288 LYS B CA 1
ATOM 6019 C C . LYS B 1 288 ? -1.924 -38.625 -23.859 1 96.12 288 LYS B C 1
ATOM 6021 O O . LYS B 1 288 ? -2.982 -39.25 -23.719 1 96.12 288 LYS B O 1
ATOM 6026 N N . GLY B 1 289 ? -1.882 -37.312 -24 1 95.38 289 GLY B N 1
ATOM 6027 C CA . GLY B 1 289 ? -3.105 -36.531 -24.062 1 95.38 289 GLY B CA 1
ATOM 6028 C C . GLY B 1 289 ? -3.711 -36.25 -22.703 1 95.38 289 GLY B C 1
ATOM 6029 O O . GLY B 1 289 ? -4.879 -35.844 -22.609 1 95.38 289 GLY B O 1
ATOM 6030 N N . LEU B 1 290 ? -2.914 -36.469 -21.672 1 96.81 290 LEU B N 1
ATOM 6031 C CA . LEU B 1 290 ? -3.404 -36.281 -20.312 1 96.81 290 LEU B CA 1
ATOM 6032 C C . LEU B 1 290 ? -2.98 -34.938 -19.75 1 96.81 290 LEU B C 1
ATOM 6034 O O . LEU B 1 290 ? -3.277 -34.625 -18.594 1 96.81 290 LEU B O 1
ATOM 6038 N N . ALA B 1 291 ? -2.268 -34.219 -20.469 1 97.25 291 ALA B N 1
ATOM 6039 C CA . ALA B 1 291 ? -1.904 -32.844 -20.172 1 97.25 291 ALA B CA 1
ATOM 6040 C C . ALA B 1 291 ? -1.925 -31.969 -21.422 1 97.25 291 ALA B C 1
ATOM 6042 O O . ALA B 1 291 ? -1.726 -32.469 -22.531 1 97.25 291 ALA B O 1
ATOM 6043 N N . ARG B 1 292 ? -2.174 -30.719 -21.312 1 95.94 292 ARG B N 1
ATOM 6044 C CA . ARG B 1 292 ? -2.098 -29.75 -22.391 1 95.94 292 ARG B CA 1
ATOM 6045 C C . ARG B 1 292 ? -1.729 -28.375 -21.875 1 95.94 292 ARG B C 1
ATOM 6047 O O . ARG B 1 292 ? -1.811 -28.109 -20.672 1 95.94 292 ARG B O 1
ATOM 6054 N N . ARG B 1 293 ? -1.328 -27.547 -22.75 1 95.88 293 ARG B N 1
ATOM 6055 C CA . ARG B 1 293 ? -0.979 -26.188 -22.375 1 95.88 293 ARG B CA 1
ATOM 6056 C C . ARG B 1 293 ? -2.168 -25.469 -21.75 1 95.88 293 ARG B C 1
ATOM 6058 O O . ARG B 1 293 ? -3.305 -25.625 -22.188 1 95.88 293 ARG B O 1
ATOM 6065 N N . PHE B 1 294 ? -1.911 -24.703 -20.703 1 94.69 294 PHE B N 1
ATOM 6066 C CA . PHE B 1 294 ? -2.955 -24.016 -19.953 1 94.69 294 PHE B CA 1
ATOM 6067 C C . PHE B 1 294 ? -3.75 -23.094 -20.875 1 94.69 294 PHE B C 1
ATOM 6069 O O . PHE B 1 294 ? -3.172 -22.281 -21.609 1 94.69 294 PHE B O 1
ATOM 6076 N N . HIS B 1 295 ? -5.082 -23.141 -20.891 1 89.12 295 HIS B N 1
ATOM 6077 C CA . HIS B 1 295 ? -6.059 -22.312 -21.594 1 89.12 295 HIS B CA 1
ATOM 6078 C C . HIS B 1 295 ? -5.957 -22.516 -23.109 1 89.12 295 HIS B C 1
ATOM 6080 O O . HIS B 1 295 ? -6.379 -21.641 -23.875 1 89.12 295 HIS B O 1
ATOM 6086 N N . LEU B 1 296 ? -5.426 -23.578 -23.562 1 85.94 296 LEU B N 1
ATOM 6087 C CA . LEU B 1 296 ? -5.27 -23.828 -24.984 1 85.94 296 LEU B CA 1
ATOM 6088 C C . LEU B 1 296 ? -6.613 -23.75 -25.703 1 85.94 296 LEU B C 1
ATOM 6090 O O . LEU B 1 296 ? -6.699 -23.203 -26.812 1 85.94 296 LEU B O 1
ATOM 6094 N N . LYS B 1 297 ? -7.641 -24.141 -25.047 1 79.38 297 LYS B N 1
ATOM 6095 C CA . LYS B 1 297 ? -8.953 -24.203 -25.688 1 79.38 297 LYS B CA 1
ATOM 6096 C C . LYS B 1 297 ? -9.812 -23 -25.312 1 79.38 297 LYS B C 1
ATOM 6098 O O . LYS B 1 297 ? -10.852 -22.766 -25.938 1 79.38 297 LYS B O 1
ATOM 6103 N N . VAL B 1 298 ? -9.406 -22.297 -24.375 1 82.94 298 VAL B N 1
ATOM 6104 C CA . VAL B 1 298 ? -10.25 -21.234 -23.859 1 82.94 298 VAL B CA 1
ATOM 6105 C C . VAL B 1 298 ? -9.719 -19.875 -24.297 1 82.94 298 VAL B C 1
ATOM 6107 O O . VAL B 1 298 ? -10.492 -18.969 -24.641 1 82.94 298 VAL B O 1
ATOM 6110 N N . TYR B 1 299 ? -8.484 -19.75 -24.281 1 87 299 TYR B N 1
ATOM 6111 C CA . TYR B 1 299 ? -7.84 -18.484 -24.578 1 87 299 TYR B CA 1
ATOM 6112 C C . TYR B 1 299 ? -6.422 -18.688 -25.094 1 87 299 TYR B C 1
ATOM 6114 O O . TYR B 1 299 ? -5.453 -18.562 -24.344 1 87 299 TYR B O 1
ATOM 6122 N N . VAL B 1 300 ? -6.25 -18.812 -26.328 1 83.12 300 VAL B N 1
ATOM 6123 C CA . VAL B 1 300 ? -5.02 -19.25 -26.969 1 83.12 300 VAL B CA 1
ATOM 6124 C C . VAL B 1 300 ? -3.918 -18.219 -26.75 1 83.12 300 VAL B C 1
ATOM 6126 O O . VAL B 1 300 ? -2.736 -18.562 -26.672 1 83.12 300 VAL B O 1
ATOM 6129 N N . LYS B 1 301 ? -4.246 -17.031 -26.531 1 88.06 301 LYS B N 1
ATOM 6130 C CA . LYS B 1 301 ? -3.248 -15.969 -26.375 1 88.06 301 LYS B CA 1
ATOM 6131 C C . LYS B 1 301 ? -2.598 -16.016 -25 1 88.06 301 LYS B C 1
ATOM 6133 O O . LYS B 1 301 ? -1.561 -15.391 -24.781 1 88.06 301 LYS B O 1
ATOM 6138 N N . ASN B 1 302 ? -3.223 -16.766 -24.141 1 91.19 302 ASN B N 1
ATOM 6139 C CA . ASN B 1 302 ? -2.719 -16.812 -22.781 1 91.19 302 ASN B CA 1
ATOM 6140 C C . ASN B 1 302 ? -1.234 -17.172 -22.734 1 91.19 302 ASN B C 1
ATOM 6142 O O . ASN B 1 302 ? -0.423 -16.391 -22.234 1 91.19 302 ASN B O 1
ATOM 6146 N N . GLN B 1 303 ? -0.879 -18.281 -23.391 1 92.44 303 GLN B N 1
ATOM 6147 C CA . GLN B 1 303 ? 0.521 -18.688 -23.422 1 92.44 303 GLN B CA 1
ATOM 6148 C C . GLN B 1 303 ? 1.074 -18.625 -24.844 1 92.44 303 GLN B C 1
ATOM 6150 O O . GLN B 1 303 ? 2.174 -19.109 -25.109 1 92.44 303 GLN B O 1
ATOM 6155 N N . GLY B 1 304 ? 0.357 -18.047 -25.719 1 90.12 304 GLY B N 1
ATOM 6156 C CA . GLY B 1 304 ? 0.696 -18.078 -27.125 1 90.12 304 GLY B CA 1
ATOM 6157 C C . GLY B 1 304 ? 2.057 -17.469 -27.438 1 90.12 304 GLY B C 1
ATOM 6158 O O . GLY B 1 304 ? 2.857 -18.078 -28.156 1 90.12 304 GLY B O 1
ATOM 6159 N N . ASN B 1 305 ? 2.328 -16.406 -26.797 1 94.81 305 ASN B N 1
ATOM 6160 C CA . ASN B 1 305 ? 3.574 -15.695 -27.062 1 94.81 305 ASN B CA 1
ATOM 6161 C C . ASN B 1 305 ? 4.773 -16.422 -26.469 1 94.81 305 ASN B C 1
ATOM 6163 O O . ASN B 1 305 ? 5.922 -16.062 -26.734 1 94.81 305 ASN B O 1
ATOM 6167 N N . SER B 1 306 ? 4.527 -17.484 -25.703 1 96.31 306 SER B N 1
ATOM 6168 C CA . SER B 1 306 ? 5.605 -18.203 -25.031 1 96.31 306 SER B CA 1
ATOM 6169 C C . SER B 1 306 ? 6.227 -19.25 -25.969 1 96.31 306 SER B C 1
ATOM 6171 O O . SER B 1 306 ? 7.301 -19.781 -25.688 1 96.31 306 SER B O 1
ATOM 6173 N N . HIS B 1 307 ? 5.531 -19.609 -27.109 1 94.88 307 HIS B N 1
ATOM 6174 C CA . HIS B 1 307 ? 6.043 -20.562 -28.078 1 94.88 307 HIS B CA 1
ATOM 6175 C C . HIS B 1 307 ? 6.453 -21.875 -27.406 1 94.88 307 HIS B C 1
ATOM 6177 O O . HIS B 1 307 ? 7.578 -22.344 -27.578 1 94.88 307 HIS B O 1
ATOM 6183 N N . LEU B 1 308 ? 5.484 -22.453 -26.75 1 96.5 308 LEU B N 1
ATOM 6184 C CA . LEU B 1 308 ? 5.789 -23.609 -25.922 1 96.5 308 LEU B CA 1
ATOM 6185 C C . LEU B 1 308 ? 6.082 -24.844 -26.781 1 96.5 308 LEU B C 1
ATOM 6187 O O . LEU B 1 308 ? 6.57 -25.859 -26.266 1 96.5 308 LEU B O 1
ATOM 6191 N N . GLU B 1 309 ? 5.859 -24.75 -28.109 1 94.56 309 GLU B N 1
ATOM 6192 C CA . GLU B 1 309 ? 6.328 -25.812 -29.016 1 94.56 309 GLU B CA 1
ATOM 6193 C C . GLU B 1 309 ? 7.844 -25.953 -28.938 1 94.56 309 GLU B C 1
ATOM 6195 O O . GLU B 1 309 ? 8.375 -27.047 -29.141 1 94.56 309 GLU B O 1
ATOM 6200 N N . LYS B 1 310 ? 8.492 -24.859 -28.641 1 95.56 310 LYS B N 1
ATOM 6201 C CA . LYS B 1 310 ? 9.945 -24.875 -28.484 1 95.56 310 LYS B CA 1
ATOM 6202 C C . LYS B 1 310 ? 10.352 -25.438 -27.125 1 95.56 310 LYS B C 1
ATOM 6204 O O . LYS B 1 310 ? 11.484 -25.891 -26.953 1 95.56 310 LYS B O 1
ATOM 6209 N N . TRP B 1 311 ? 9.469 -25.312 -26.188 1 97 311 TRP B N 1
ATOM 6210 C CA . TRP B 1 311 ? 9.758 -25.75 -24.828 1 97 311 TRP B CA 1
ATOM 6211 C C . TRP B 1 311 ? 9.547 -27.266 -24.672 1 97 311 TRP B C 1
ATOM 6213 O O . TRP B 1 311 ? 10.211 -27.922 -23.875 1 97 311 TRP B O 1
ATOM 6223 N N . GLU B 1 312 ? 8.617 -27.812 -25.484 1 96.25 312 GLU B N 1
ATOM 6224 C CA . GLU B 1 312 ? 8.227 -29.203 -25.422 1 96.25 312 GLU B CA 1
ATOM 6225 C C . GLU B 1 312 ? 9.242 -30.109 -26.125 1 96.25 312 GLU B C 1
ATOM 6227 O O . GLU B 1 312 ? 8.898 -30.812 -27.078 1 96.25 312 GLU B O 1
ATOM 6232 N N . ILE B 1 313 ? 10.461 -30.047 -25.688 1 90.62 313 ILE B N 1
ATOM 6233 C CA . ILE B 1 313 ? 11.562 -30.891 -26.141 1 90.62 313 ILE B CA 1
ATOM 6234 C C . ILE B 1 313 ? 12.203 -31.578 -24.938 1 90.62 313 ILE B C 1
ATOM 6236 O O . ILE B 1 313 ? 12.086 -31.109 -23.812 1 90.62 313 ILE B O 1
ATOM 6240 N N . GLU B 1 314 ? 12.852 -32.625 -25.156 1 84.25 314 GLU B N 1
ATOM 6241 C CA . GLU B 1 314 ? 13.516 -33.375 -24.078 1 84.25 314 GLU B CA 1
ATOM 6242 C C . GLU B 1 314 ? 14.617 -32.531 -23.438 1 84.25 314 GLU B C 1
ATOM 6244 O O . GLU B 1 314 ? 15.391 -31.875 -24.141 1 84.25 314 GLU B O 1
ATOM 6249 N N . PRO B 1 315 ? 14.516 -32.5 -22.141 1 80.69 315 PRO B N 1
ATOM 6250 C CA . PRO B 1 315 ? 15.555 -31.703 -21.453 1 80.69 315 PRO B CA 1
ATOM 6251 C C . PRO B 1 315 ? 16.953 -32.312 -21.625 1 80.69 315 PRO B C 1
ATOM 6253 O O . PRO B 1 315 ? 17.094 -33.531 -21.703 1 80.69 315 PRO B O 1
ATOM 6256 N N . ARG B 1 316 ? 17.906 -31.406 -21.797 1 71.38 316 ARG B N 1
ATOM 6257 C CA . ARG B 1 316 ? 19.297 -31.859 -21.859 1 71.38 316 ARG B CA 1
ATOM 6258 C C . ARG B 1 316 ? 19.766 -32.344 -20.5 1 71.38 316 ARG B C 1
ATOM 6260 O O . ARG B 1 316 ? 19.359 -31.844 -19.469 1 71.38 316 ARG B O 1
ATOM 6267 N N . GLU B 1 317 ? 20.219 -33.625 -20.375 1 64.38 317 GLU B N 1
ATOM 6268 C CA . GLU B 1 317 ? 20.75 -34.188 -19.141 1 64.38 317 GLU B CA 1
ATOM 6269 C C . GLU B 1 317 ? 21.812 -33.281 -18.531 1 64.38 317 GLU B C 1
ATOM 6271 O O . GLU B 1 317 ? 22.953 -33.219 -19.016 1 64.38 317 GLU B O 1
ATOM 6276 N N . THR B 1 318 ? 21.453 -32 -18.406 1 57.88 318 THR B N 1
ATOM 6277 C CA . THR B 1 318 ? 22.531 -31.203 -17.844 1 57.88 318 THR B CA 1
ATOM 6278 C C . THR B 1 318 ? 22.672 -31.469 -16.359 1 57.88 318 THR B C 1
ATOM 6280 O O . THR B 1 318 ? 21.688 -31.719 -15.656 1 57.88 318 THR B O 1
ATOM 6283 N N . ASP B 1 319 ? 23.969 -31.75 -15.906 1 54.44 319 ASP B N 1
ATOM 6284 C CA . ASP B 1 319 ? 24.484 -31.953 -14.562 1 54.44 319 ASP B CA 1
ATOM 6285 C C . ASP B 1 319 ? 24.062 -30.828 -13.625 1 54.44 319 ASP B C 1
ATOM 6287 O O . ASP B 1 319 ? 24.312 -30.875 -12.422 1 54.44 319 ASP B O 1
ATOM 6291 N N . SER B 1 320 ? 23.562 -29.703 -14.148 1 59.91 320 SER B N 1
ATOM 6292 C CA . SER B 1 320 ? 23.453 -28.594 -13.203 1 59.91 320 SER B CA 1
ATOM 6293 C C . SER B 1 320 ? 22.094 -28.609 -12.5 1 59.91 320 SER B C 1
ATOM 6295 O O . SER B 1 320 ? 21.062 -28.922 -13.125 1 59.91 320 SER B O 1
ATOM 6297 N N . GLY B 1 321 ? 22 -29.047 -11.305 1 64.12 321 GLY B N 1
ATOM 6298 C CA . GLY B 1 321 ? 20.875 -29.109 -10.391 1 64.12 321 GLY B CA 1
ATOM 6299 C C . GLY B 1 321 ? 19.984 -27.891 -10.469 1 64.12 321 GLY B C 1
ATOM 6300 O O . GLY B 1 321 ? 18.922 -27.859 -9.836 1 64.12 321 GLY B O 1
ATOM 6301 N N . HIS B 1 322 ? 20.297 -26.781 -11.297 1 80.56 322 HIS B N 1
ATOM 6302 C CA . HIS B 1 322 ? 19.453 -25.594 -11.289 1 80.56 322 HIS B CA 1
ATOM 6303 C C . HIS B 1 322 ? 18.859 -25.328 -12.672 1 80.56 322 HIS B C 1
ATOM 6305 O O . HIS B 1 322 ? 19.25 -25.984 -13.648 1 80.56 322 HIS B O 1
ATOM 6311 N N . TYR B 1 323 ? 17.781 -24.531 -12.766 1 93.06 323 TYR B N 1
ATOM 6312 C CA . TYR B 1 323 ? 17.125 -24.109 -14 1 93.06 323 TYR B CA 1
ATOM 6313 C C . TYR B 1 323 ? 18.062 -23.281 -14.867 1 93.06 323 TYR B C 1
ATOM 6315 O O . TYR B 1 323 ? 19.062 -22.766 -14.383 1 93.06 323 TYR B O 1
ATOM 6323 N N . ASN B 1 324 ? 17.859 -23.328 -16.125 1 92.94 324 ASN B N 1
ATOM 6324 C CA . ASN B 1 324 ? 18.547 -22.484 -17.109 1 92.94 324 ASN B CA 1
ATOM 6325 C C . ASN B 1 324 ? 17.547 -21.812 -18.047 1 92.94 324 ASN B C 1
ATOM 6327 O O . ASN B 1 324 ? 16.375 -22.172 -18.062 1 92.94 324 ASN B O 1
ATOM 6331 N N . ILE B 1 325 ? 18.109 -20.844 -18.797 1 94.94 325 ILE B N 1
ATOM 6332 C CA . ILE B 1 325 ? 17.312 -20.219 -19.844 1 94.94 325 ILE B CA 1
ATOM 6333 C C . ILE B 1 325 ? 17.328 -21.109 -21.094 1 94.94 325 ILE B C 1
ATOM 6335 O O . ILE B 1 325 ? 18.391 -21.484 -21.578 1 94.94 325 ILE B O 1
ATOM 6339 N N . LEU B 1 326 ? 16.188 -21.453 -21.516 1 95.94 326 LEU B N 1
ATOM 6340 C CA . LEU B 1 326 ? 16.109 -22.281 -22.719 1 95.94 326 LEU B CA 1
ATOM 6341 C C . LEU B 1 326 ? 16.109 -21.422 -23.984 1 95.94 326 LEU B C 1
ATOM 6343 O O . LEU B 1 326 ? 16.828 -21.734 -24.938 1 95.94 326 LEU B O 1
ATOM 6347 N N . TYR B 1 327 ? 15.289 -20.359 -24.062 1 96.62 327 TYR B N 1
ATOM 6348 C CA . TYR B 1 327 ? 15.266 -19.406 -25.156 1 96.62 327 TYR B CA 1
ATOM 6349 C C . TYR B 1 327 ? 14.664 -18.078 -24.719 1 96.62 327 TYR B C 1
ATOM 6351 O O . TYR B 1 327 ? 14.117 -17.969 -23.625 1 96.62 327 TYR B O 1
ATOM 6359 N N . ASN B 1 328 ? 14.789 -17.125 -25.578 1 97.12 328 ASN B N 1
ATOM 6360 C CA . ASN B 1 328 ? 14.273 -15.773 -25.312 1 97.12 328 ASN B CA 1
ATOM 6361 C C . ASN B 1 328 ? 13.047 -15.469 -26.172 1 97.12 328 ASN B C 1
ATOM 6363 O O . ASN B 1 328 ? 12.953 -15.914 -27.312 1 97.12 328 ASN B O 1
ATOM 6367 N N . ILE B 1 329 ? 12.117 -14.789 -25.562 1 97.69 329 ILE B N 1
ATOM 6368 C CA . ILE B 1 329 ? 11.008 -14.234 -26.344 1 97.69 329 ILE B CA 1
ATOM 6369 C C . ILE B 1 329 ? 11.461 -12.953 -27.031 1 97.69 329 ILE B C 1
ATOM 6371 O O . ILE B 1 329 ? 11.805 -11.969 -26.375 1 97.69 329 ILE B O 1
ATOM 6375 N N . THR B 1 330 ? 11.383 -12.859 -28.297 1 93.62 330 THR B N 1
ATOM 6376 C CA . THR B 1 330 ? 11.969 -11.742 -29.031 1 93.62 330 THR B CA 1
ATOM 6377 C C . THR B 1 330 ? 10.883 -10.781 -29.516 1 93.62 330 THR B C 1
ATOM 6379 O O . THR B 1 330 ? 11.172 -9.641 -29.891 1 93.62 330 THR B O 1
ATOM 6382 N N . THR B 1 331 ? 9.695 -11.297 -29.578 1 95.31 331 THR B N 1
ATOM 6383 C CA . THR B 1 331 ? 8.586 -10.469 -30.016 1 95.31 331 THR B CA 1
ATOM 6384 C C . THR B 1 331 ? 7.426 -10.539 -29.016 1 95.31 331 THR B C 1
ATOM 6386 O O . THR B 1 331 ? 7.098 -11.617 -28.516 1 95.31 331 THR B O 1
ATOM 6389 N N . TYR B 1 332 ? 6.883 -9.406 -28.797 1 95.81 332 TYR B N 1
ATOM 6390 C CA . TYR B 1 332 ? 5.754 -9.32 -27.875 1 95.81 332 TYR B CA 1
ATOM 6391 C C . TYR B 1 332 ? 4.434 -9.367 -28.641 1 95.81 332 TYR B C 1
ATOM 6393 O O . TYR B 1 332 ? 4.262 -8.672 -29.641 1 95.81 332 TYR B O 1
ATOM 6401 N N . GLN B 1 333 ? 3.588 -10.219 -28.203 1 95.06 333 GLN B N 1
ATOM 6402 C CA . GLN B 1 333 ? 2.209 -10.234 -28.688 1 95.06 333 GLN B CA 1
ATOM 6403 C C . GLN B 1 333 ? 1.244 -9.781 -27.594 1 95.06 333 GLN B C 1
ATOM 6405 O O . GLN B 1 333 ? 1.267 -10.297 -26.469 1 95.06 333 GLN B O 1
ATOM 6410 N N . GLU B 1 334 ? 0.387 -8.875 -27.938 1 93.44 334 GLU B N 1
ATOM 6411 C CA . GLU B 1 334 ? -0.528 -8.297 -26.969 1 93.44 334 GLU B CA 1
ATOM 6412 C C . GLU B 1 334 ? -1.488 -9.344 -26.422 1 93.44 334 GLU B C 1
ATOM 6414 O O . GLU B 1 334 ? -1.879 -10.273 -27.125 1 93.44 334 GLU B O 1
ATOM 6419 N N . PHE B 1 335 ? -1.858 -9.211 -25.125 1 93.88 335 PHE B N 1
ATOM 6420 C CA . PHE B 1 335 ? -2.805 -10.023 -24.359 1 93.88 335 PHE B CA 1
ATOM 6421 C C . PHE B 1 335 ? -2.145 -11.312 -23.875 1 93.88 335 PHE B C 1
ATOM 6423 O O . PHE B 1 335 ? -2.82 -12.211 -23.375 1 93.88 335 PHE B O 1
ATOM 6430 N N . TRP B 1 336 ? -0.834 -11.406 -24.094 1 96.12 336 TRP B N 1
ATOM 6431 C CA . TRP B 1 336 ? -0.031 -12.477 -23.516 1 96.12 336 TRP B CA 1
ATOM 6432 C C . TRP B 1 336 ? -0.143 -12.477 -21.984 1 96.12 336 TRP B C 1
ATOM 6434 O O . TRP B 1 336 ? -0.062 -11.422 -21.359 1 96.12 336 TRP B O 1
ATOM 6444 N N . GLU B 1 337 ? -0.447 -13.641 -21.359 1 96.06 337 GLU B N 1
ATOM 6445 C CA . GLU B 1 337 ? -0.62 -13.75 -19.906 1 96.06 337 GLU B CA 1
ATOM 6446 C C . GLU B 1 337 ? 0.272 -14.844 -19.328 1 96.06 337 GLU B C 1
ATOM 6448 O O . GLU B 1 337 ? -0.218 -15.781 -18.703 1 96.06 337 GLU B O 1
ATOM 6453 N N . PRO B 1 338 ? 1.506 -14.688 -19.406 1 97.56 338 PRO B N 1
ATOM 6454 C CA . PRO B 1 338 ? 2.426 -15.688 -18.859 1 97.56 338 PRO B CA 1
ATOM 6455 C C . PRO B 1 338 ? 2.543 -15.617 -17.344 1 97.56 338 PRO B C 1
ATOM 6457 O O . PRO B 1 338 ? 2.178 -14.602 -16.734 1 97.56 338 PRO B O 1
ATOM 6460 N N . ILE B 1 339 ? 2.936 -16.75 -16.719 1 98.38 339 ILE B N 1
ATOM 6461 C CA . ILE B 1 339 ? 3.453 -16.734 -15.359 1 98.38 339 ILE B CA 1
ATOM 6462 C C . ILE B 1 339 ? 4.969 -16.547 -15.383 1 98.38 339 ILE B C 1
ATOM 6464 O O . ILE B 1 339 ? 5.664 -17.172 -16.188 1 98.38 339 ILE B O 1
ATOM 6468 N N . MET B 1 340 ? 5.457 -15.633 -14.531 1 98.62 340 MET B N 1
ATOM 6469 C CA . MET B 1 340 ? 6.875 -15.289 -14.609 1 98.62 340 MET B CA 1
ATOM 6470 C C . MET B 1 340 ? 7.469 -15.125 -13.211 1 98.62 340 MET B C 1
ATOM 6472 O O . MET B 1 340 ? 6.766 -14.75 -12.273 1 98.62 340 MET B O 1
ATOM 6476 N N . VAL B 1 341 ? 8.711 -15.492 -13.078 1 98.56 341 VAL B N 1
ATOM 6477 C CA . VAL B 1 341 ? 9.531 -15.039 -11.961 1 98.56 341 VAL B CA 1
ATOM 6478 C C . VAL B 1 341 ? 10.031 -13.617 -12.227 1 98.56 341 VAL B C 1
ATOM 6480 O O . VAL B 1 341 ? 10.711 -13.375 -13.227 1 98.56 341 VAL B O 1
ATOM 6483 N N . LEU B 1 342 ? 9.719 -12.719 -11.344 1 98.25 342 LEU B N 1
ATOM 6484 C CA . LEU B 1 342 ? 9.977 -11.305 -11.578 1 98.25 342 LEU B CA 1
ATOM 6485 C C . LEU B 1 342 ? 10.891 -10.734 -10.492 1 98.25 342 LEU B C 1
ATOM 6487 O O . LEU B 1 342 ? 10.75 -11.078 -9.32 1 98.25 342 LEU B O 1
ATOM 6491 N N . PRO B 1 343 ? 11.844 -9.867 -10.883 1 97.06 343 PRO B N 1
ATOM 6492 C CA . PRO B 1 343 ? 12.547 -9.094 -9.867 1 97.06 343 PRO B CA 1
ATOM 6493 C C . PRO B 1 343 ? 11.641 -8.086 -9.156 1 97.06 343 PRO B C 1
ATOM 6495 O O . PRO B 1 343 ? 10.555 -7.777 -9.648 1 97.06 343 PRO B O 1
ATOM 6498 N N . TYR B 1 344 ? 12.039 -7.598 -8.008 1 95.19 344 TYR B N 1
ATOM 6499 C CA . TYR B 1 344 ? 11.227 -6.688 -7.215 1 95.19 344 TYR B CA 1
ATOM 6500 C C . TYR B 1 344 ? 11.016 -5.367 -7.945 1 95.19 344 TYR B C 1
ATOM 6502 O O . TYR B 1 344 ? 10.109 -4.598 -7.605 1 95.19 344 TYR B O 1
ATOM 6510 N N . THR B 1 345 ? 11.789 -5.094 -8.992 1 95.12 345 THR B N 1
ATOM 6511 C CA . THR B 1 345 ? 11.711 -3.844 -9.742 1 95.12 345 THR B CA 1
ATOM 6512 C C . THR B 1 345 ? 10.586 -3.902 -10.766 1 95.12 345 THR B C 1
ATOM 6514 O O . THR B 1 345 ? 10.211 -2.879 -11.344 1 95.12 345 THR B O 1
ATOM 6517 N N . ALA B 1 346 ? 10.047 -5.07 -11.039 1 97.62 346 ALA B N 1
ATOM 6518 C CA . ALA B 1 346 ? 8.969 -5.195 -12.016 1 97.62 346 ALA B CA 1
ATOM 6519 C C . ALA B 1 346 ? 7.727 -4.438 -11.562 1 97.62 346 ALA B C 1
ATOM 6521 O O . ALA B 1 346 ? 7.445 -4.359 -10.367 1 97.62 346 ALA B O 1
ATOM 6522 N N . PRO B 1 347 ? 6.969 -3.877 -12.531 1 97.5 347 PRO B N 1
ATOM 6523 C CA . PRO B 1 347 ? 5.75 -3.166 -12.141 1 97.5 347 PRO B CA 1
ATOM 6524 C C . PRO B 1 347 ? 4.75 -4.062 -11.414 1 97.5 347 PRO B C 1
ATOM 6526 O O . PRO B 1 347 ? 4.699 -5.27 -11.664 1 97.5 347 PRO B O 1
ATOM 6529 N N . LEU B 1 348 ? 3.996 -3.459 -10.531 1 98 348 LEU B N 1
ATOM 6530 C CA . LEU B 1 348 ? 2.896 -4.145 -9.859 1 98 348 LEU B CA 1
ATOM 6531 C C . LEU B 1 348 ? 1.718 -4.336 -10.812 1 98 348 LEU B C 1
ATOM 6533 O O . LEU B 1 348 ? 1.694 -3.764 -11.898 1 98 348 LEU B O 1
ATOM 6537 N N . PHE B 1 349 ? 0.815 -5.215 -10.391 1 98.38 349 PHE B N 1
ATOM 6538 C CA . PHE B 1 349 ? -0.442 -5.34 -11.117 1 98.38 349 PHE B CA 1
ATOM 6539 C C . PHE B 1 349 ? -1.308 -4.102 -10.922 1 98.38 349 PHE B C 1
ATOM 6541 O O . PHE B 1 349 ? -1.372 -3.549 -9.828 1 98.38 349 PHE B O 1
ATOM 6548 N N . ASP B 1 350 ? -1.985 -3.641 -12 1 97.69 350 ASP B N 1
ATOM 6549 C CA . ASP B 1 350 ? -2.895 -2.506 -11.891 1 97.69 350 ASP B CA 1
ATOM 6550 C C . ASP B 1 350 ? -4.145 -2.883 -11.094 1 97.69 350 ASP B C 1
ATOM 6552 O O . ASP B 1 350 ? -4.953 -3.699 -11.555 1 97.69 350 ASP B O 1
ATOM 6556 N N . GLU B 1 351 ? -4.301 -2.291 -9.984 1 97.69 351 GLU B N 1
ATOM 6557 C CA . GLU B 1 351 ? -5.324 -2.693 -9.023 1 97.69 351 GLU B CA 1
ATOM 6558 C C . GLU B 1 351 ? -6.711 -2.234 -9.469 1 97.69 351 GLU B C 1
ATOM 6560 O O . GLU B 1 351 ? -7.723 -2.662 -8.906 1 97.69 351 GLU B O 1
ATOM 6565 N N . ARG B 1 352 ? -6.871 -1.438 -10.508 1 95.81 352 ARG B N 1
ATOM 6566 C CA . ARG B 1 352 ? -8.148 -0.955 -11.008 1 95.81 352 ARG B CA 1
ATOM 6567 C C . ARG B 1 352 ? -8.891 -2.047 -11.773 1 95.81 352 ARG B C 1
ATOM 6569 O O . ARG B 1 352 ? -10.102 -1.955 -11.984 1 95.81 352 ARG B O 1
ATOM 6576 N N . PHE B 1 353 ? -8.133 -3.037 -12.25 1 97 353 PHE B N 1
ATOM 6577 C CA . PHE B 1 353 ? -8.766 -4.188 -12.891 1 97 353 PHE B CA 1
ATOM 6578 C C . PHE B 1 353 ? -9.406 -5.098 -11.852 1 97 353 PHE B C 1
ATOM 6580 O O . PHE B 1 353 ? -8.711 -5.852 -11.164 1 97 353 PHE B O 1
ATOM 6587 N N . ILE B 1 354 ? -10.68 -5.055 -11.758 1 95.62 354 ILE B N 1
ATOM 6588 C CA . ILE B 1 354 ? -11.453 -5.867 -10.82 1 95.62 354 ILE B CA 1
ATOM 6589 C C . ILE B 1 354 ? -12.188 -6.973 -11.578 1 95.62 354 ILE B C 1
ATOM 6591 O O . ILE B 1 354 ? -12.742 -6.73 -12.648 1 95.62 354 ILE B O 1
ATOM 6595 N N . GLY B 1 355 ? -12.148 -8.141 -11.07 1 92.81 355 GLY B N 1
ATOM 6596 C CA . GLY B 1 355 ? -12.82 -9.25 -11.727 1 92.81 355 GLY B CA 1
ATOM 6597 C C . GLY B 1 355 ? -12.031 -9.828 -12.891 1 92.81 355 GLY B C 1
ATOM 6598 O O . GLY B 1 355 ? -10.805 -9.875 -12.844 1 92.81 355 GLY B O 1
ATOM 6599 N N . TYR B 1 356 ? -12.742 -10.258 -13.883 1 90.19 356 TYR B N 1
ATOM 6600 C CA . TYR B 1 356 ? -12.109 -11.031 -14.945 1 90.19 356 TYR B CA 1
ATOM 6601 C C . TYR B 1 356 ? -11.703 -10.141 -16.109 1 90.19 356 TYR B C 1
ATOM 6603 O O . TYR B 1 356 ? -12.391 -9.164 -16.422 1 90.19 356 TYR B O 1
ATOM 6611 N N . GLY B 1 357 ? -10.539 -10.5 -16.656 1 92.38 357 GLY B N 1
ATOM 6612 C CA . GLY B 1 357 ? -10.133 -9.883 -17.906 1 92.38 357 GLY B CA 1
ATOM 6613 C C . GLY B 1 357 ? -8.984 -8.906 -17.75 1 92.38 357 GLY B C 1
ATOM 6614 O O . GLY B 1 357 ? -9.062 -7.988 -16.922 1 92.38 357 GLY B O 1
ATOM 6615 N N . PHE B 1 358 ? -7.965 -9.109 -18.453 1 94.5 358 PHE B N 1
ATOM 6616 C CA . PHE B 1 358 ? -6.852 -8.195 -18.672 1 94.5 358 PHE B CA 1
ATOM 6617 C C . PHE B 1 358 ? -6.09 -7.953 -17.375 1 94.5 358 PHE B C 1
ATOM 6619 O O . PHE B 1 358 ? -5.336 -6.984 -17.266 1 94.5 358 PHE B O 1
ATOM 6626 N N . THR B 1 359 ? -6.32 -8.719 -16.359 1 95.44 359 THR B N 1
ATOM 6627 C CA . THR B 1 359 ? -5.734 -8.5 -15.047 1 95.44 359 THR B CA 1
ATOM 6628 C C . THR B 1 359 ? -4.234 -8.781 -15.07 1 95.44 359 THR B C 1
ATOM 6630 O O . THR B 1 359 ? -3.447 -8.031 -14.484 1 95.44 359 THR B O 1
ATOM 6633 N N . ARG B 1 360 ? -3.818 -9.789 -15.789 1 96.38 360 ARG B N 1
ATOM 6634 C CA . ARG B 1 360 ? -2.408 -10.148 -15.875 1 96.38 360 ARG B CA 1
ATOM 6635 C C . ARG B 1 360 ? -1.753 -9.523 -17.094 1 96.38 360 ARG B C 1
ATOM 6637 O O . ARG B 1 360 ? -0.616 -9.047 -17.031 1 96.38 360 ARG B O 1
ATOM 6644 N N . SER B 1 361 ? -2.469 -9.5 -18.203 1 96.44 361 SER B N 1
ATOM 6645 C CA . SER B 1 361 ? -1.9 -9.055 -19.469 1 96.44 361 SER B CA 1
ATOM 6646 C C . SER B 1 361 ? -1.514 -7.582 -19.422 1 96.44 361 SER B C 1
ATOM 6648 O O . SER B 1 361 ? -0.574 -7.16 -20.094 1 96.44 361 SER B O 1
ATOM 6650 N N . SER B 1 362 ? -2.242 -6.789 -18.609 1 97.31 362 SER B N 1
ATOM 6651 C CA . SER B 1 362 ? -1.904 -5.375 -18.484 1 97.31 362 SER B CA 1
ATOM 6652 C C . SER B 1 362 ? -0.505 -5.188 -17.906 1 97.31 362 SER B C 1
ATOM 6654 O O . SER B 1 362 ? 0.26 -4.348 -18.375 1 97.31 362 SER B O 1
ATOM 6656 N N . GLN B 1 363 ? -0.137 -5.98 -16.906 1 98.19 363 GLN B N 1
ATOM 6657 C CA . GLN B 1 363 ? 1.207 -5.902 -16.344 1 98.19 363 GLN B CA 1
ATOM 6658 C C . GLN B 1 363 ? 2.26 -6.273 -17.375 1 98.19 363 GLN B C 1
ATOM 6660 O O . GLN B 1 363 ? 3.305 -5.625 -17.469 1 98.19 363 GLN B O 1
ATOM 6665 N N . VAL B 1 364 ? 1.988 -7.293 -18.141 1 98.06 364 VAL B N 1
ATOM 6666 C CA . VAL B 1 364 ? 2.936 -7.773 -19.141 1 98.06 364 VAL B CA 1
ATOM 6667 C C . VAL B 1 364 ? 3.131 -6.711 -20.219 1 98.06 364 VAL B C 1
ATOM 6669 O O . VAL B 1 364 ? 4.258 -6.469 -20.656 1 98.06 364 VAL B O 1
ATOM 6672 N N . TYR B 1 365 ? 2.053 -6.133 -20.625 1 97.5 365 TYR B N 1
ATOM 6673 C CA . TYR B 1 365 ? 2.146 -5.047 -21.594 1 97.5 365 TYR B CA 1
ATOM 6674 C C . TYR B 1 365 ? 3.027 -3.918 -21.062 1 97.5 365 TYR B C 1
ATOM 6676 O O . TYR B 1 365 ? 3.875 -3.395 -21.781 1 97.5 365 TYR B O 1
ATOM 6684 N N . GLU B 1 366 ? 2.82 -3.574 -19.844 1 97.62 366 GLU B N 1
ATOM 6685 C CA . GLU B 1 366 ? 3.643 -2.525 -19.25 1 97.62 366 GLU B CA 1
ATOM 6686 C C . GLU B 1 366 ? 5.113 -2.932 -19.219 1 97.62 366 GLU B C 1
ATOM 6688 O O . GLU B 1 366 ? 5.992 -2.121 -19.516 1 97.62 366 GLU B O 1
ATOM 6693 N N . MET B 1 367 ? 5.383 -4.141 -18.812 1 97.81 367 MET B N 1
ATOM 6694 C CA . MET B 1 367 ? 6.758 -4.637 -18.781 1 97.81 367 MET B CA 1
ATOM 6695 C C . MET B 1 367 ? 7.398 -4.551 -20.172 1 97.81 367 MET B C 1
ATOM 6697 O O . MET B 1 367 ? 8.539 -4.113 -20.297 1 97.81 367 MET B O 1
ATOM 6701 N N . HIS B 1 368 ? 6.645 -4.918 -21.141 1 97.19 368 HIS B N 1
ATOM 6702 C CA . HIS B 1 368 ? 7.133 -4.82 -22.516 1 97.19 368 HIS B CA 1
ATOM 6703 C C . HIS B 1 368 ? 7.488 -3.381 -22.875 1 97.19 368 HIS B C 1
ATOM 6705 O O . HIS B 1 368 ? 8.578 -3.115 -23.375 1 97.19 368 HIS B O 1
ATOM 6711 N N . CYS B 1 369 ? 6.566 -2.484 -22.594 1 96.31 369 CYS B N 1
ATOM 6712 C CA . CYS B 1 369 ? 6.766 -1.076 -22.922 1 96.31 369 CYS B CA 1
ATOM 6713 C C . CYS B 1 369 ? 7.969 -0.512 -22.172 1 96.31 369 CYS B C 1
ATOM 6715 O O . CYS B 1 369 ? 8.633 0.405 -22.656 1 96.31 369 CYS B O 1
ATOM 6717 N N . ARG B 1 370 ? 8.273 -1.088 -21.016 1 95.81 370 ARG B N 1
ATOM 6718 C CA . ARG B 1 370 ? 9.367 -0.59 -20.172 1 95.81 370 ARG B CA 1
ATOM 6719 C C . ARG B 1 370 ? 10.68 -1.264 -20.547 1 95.81 370 ARG B C 1
ATOM 6721 O O . ARG B 1 370 ? 11.711 -1.01 -19.906 1 95.81 370 ARG B O 1
ATOM 6728 N N . GLY B 1 371 ? 10.672 -2.166 -21.422 1 96 371 GLY B N 1
ATOM 6729 C CA . GLY B 1 371 ? 11.898 -2.73 -21.969 1 96 371 GLY B CA 1
ATOM 6730 C C . GLY B 1 371 ? 12.352 -3.982 -21.25 1 96 371 GLY B C 1
ATOM 6731 O O . GLY B 1 371 ? 13.539 -4.312 -21.266 1 96 371 GLY B O 1
ATOM 6732 N N . PHE B 1 372 ? 11.453 -4.648 -20.609 1 97.56 372 PHE B N 1
ATOM 6733 C CA . PHE B 1 372 ? 11.812 -5.91 -19.984 1 97.56 372 PHE B CA 1
ATOM 6734 C C . PHE B 1 372 ? 12.117 -6.973 -21.031 1 97.56 372 PHE B C 1
ATOM 6736 O O . PHE B 1 372 ? 11.492 -7.004 -22.094 1 97.56 372 PHE B O 1
ATOM 6743 N N . GLN B 1 373 ? 13.062 -7.809 -20.641 1 97.19 373 GLN B N 1
ATOM 6744 C CA . GLN B 1 373 ? 13.367 -9 -21.438 1 97.19 373 GLN B CA 1
ATOM 6745 C C . GLN B 1 373 ? 12.68 -10.234 -20.859 1 97.19 373 GLN B C 1
ATOM 6747 O O . GLN B 1 373 ? 12.57 -10.383 -19.641 1 97.19 373 GLN B O 1
ATOM 6752 N N . PHE B 1 374 ? 12.266 -11.047 -21.797 1 98.25 374 PHE B N 1
ATOM 6753 C CA . PHE B 1 374 ? 11.539 -12.25 -21.391 1 98.25 374 PHE B CA 1
ATOM 6754 C C . PHE B 1 374 ? 12.305 -13.5 -21.781 1 98.25 374 PHE B C 1
ATOM 6756 O O . PHE B 1 374 ? 12.641 -13.695 -22.953 1 98.25 374 PHE B O 1
ATOM 6763 N N . HIS B 1 375 ? 12.602 -14.328 -20.75 1 97.75 375 HIS B N 1
ATOM 6764 C CA . HIS B 1 375 ? 13.375 -15.555 -20.938 1 97.75 375 HIS B CA 1
ATOM 6765 C C . HIS B 1 375 ? 12.586 -16.766 -20.453 1 97.75 375 HIS B C 1
ATOM 6767 O O . HIS B 1 375 ? 12.117 -16.797 -19.312 1 97.75 375 HIS B O 1
ATOM 6773 N N . VAL B 1 376 ? 12.477 -17.781 -21.312 1 97.94 376 VAL B N 1
ATOM 6774 C CA . VAL B 1 376 ? 11.742 -18.984 -20.938 1 97.94 376 VAL B CA 1
ATOM 6775 C C . VAL B 1 376 ? 12.688 -19.969 -20.25 1 97.94 376 VAL B C 1
ATOM 6777 O O . VAL B 1 376 ? 13.75 -20.297 -20.781 1 97.94 376 VAL B O 1
ATOM 6780 N N . LEU B 1 377 ? 12.336 -20.422 -19.047 1 96.94 377 LEU B N 1
ATOM 6781 C CA . LEU B 1 377 ? 13.148 -21.375 -18.297 1 96.94 377 LEU B CA 1
ATOM 6782 C C . LEU B 1 377 ? 13.016 -22.781 -18.891 1 96.94 377 LEU B C 1
ATOM 6784 O O . LEU B 1 377 ? 11.977 -23.125 -19.453 1 96.94 377 LEU B O 1
ATOM 6788 N N . ASP B 1 378 ? 14 -23.641 -18.672 1 95.38 378 ASP B N 1
ATOM 6789 C CA . ASP B 1 378 ? 14.133 -24.891 -19.422 1 95.38 378 ASP B CA 1
ATOM 6790 C C . ASP B 1 378 ? 13.352 -26.016 -18.75 1 95.38 378 ASP B C 1
ATOM 6792 O O . ASP B 1 378 ? 12.867 -26.922 -19.422 1 95.38 378 ASP B O 1
ATOM 6796 N N . LYS B 1 379 ? 13.242 -25.984 -17.422 1 95.69 379 LYS B N 1
ATOM 6797 C CA . LYS B 1 379 ? 12.695 -27.156 -16.75 1 95.69 379 LYS B CA 1
ATOM 6798 C C . LYS B 1 379 ? 11.57 -26.781 -15.805 1 95.69 379 LYS B C 1
ATOM 6800 O O . LYS B 1 379 ? 10.812 -27.641 -15.352 1 95.69 379 LYS B O 1
ATOM 6805 N N . ALA B 1 380 ? 11.422 -25.484 -15.438 1 96.81 380 ALA B N 1
ATOM 6806 C CA . ALA B 1 380 ? 10.367 -25.031 -14.531 1 96.81 380 ALA B CA 1
ATOM 6807 C C . ALA B 1 380 ? 9 -25.094 -15.219 1 96.81 380 ALA B C 1
ATOM 6809 O O . ALA B 1 380 ? 8.883 -24.781 -16.406 1 96.81 380 ALA B O 1
ATOM 6810 N N . PHE B 1 381 ? 7.988 -25.5 -14.516 1 97.88 381 PHE B N 1
ATOM 6811 C CA . PHE B 1 381 ? 6.625 -25.5 -15.031 1 97.88 381 PHE B CA 1
ATOM 6812 C C . PHE B 1 381 ? 5.617 -25.484 -13.883 1 97.88 381 PHE B C 1
ATOM 6814 O O . PHE B 1 381 ? 5.988 -25.688 -12.727 1 97.88 381 PHE B O 1
ATOM 6821 N N . LEU B 1 382 ? 4.387 -25.125 -14.195 1 98.31 382 LEU B N 1
ATOM 6822 C CA . LEU B 1 382 ? 3.254 -25.219 -13.281 1 98.31 382 LEU B CA 1
ATOM 6823 C C . LEU B 1 382 ? 2.162 -26.109 -13.859 1 98.31 382 LEU B C 1
ATOM 6825 O O . LEU B 1 382 ? 2.078 -26.281 -15.078 1 98.31 382 LEU B O 1
ATOM 6829 N N . THR B 1 383 ? 1.355 -26.672 -12.969 1 97.31 383 THR B N 1
ATOM 6830 C CA . THR B 1 383 ? 0.226 -27.469 -13.422 1 97.31 383 THR B CA 1
ATOM 6831 C C . THR B 1 383 ? -1.065 -27.016 -12.742 1 97.31 383 THR B C 1
ATOM 6833 O O . THR B 1 383 ? -1.058 -26.625 -11.578 1 97.31 383 THR B O 1
ATOM 6836 N N . HIS B 1 384 ? -2.027 -26.922 -13.445 1 95.19 384 HIS B N 1
ATOM 6837 C CA . HIS B 1 384 ? -3.393 -26.688 -12.992 1 95.19 384 HIS B CA 1
ATOM 6838 C C . HIS B 1 384 ? -4.25 -27.938 -13.141 1 95.19 384 HIS B C 1
ATOM 6840 O O . HIS B 1 384 ? -4.203 -28.609 -14.18 1 95.19 384 HIS B O 1
ATOM 6846 N N . ARG B 1 385 ? -5.055 -28.141 -12.156 1 89.56 385 ARG B N 1
ATOM 6847 C CA . ARG B 1 385 ? -5.895 -29.328 -12.227 1 89.56 385 ARG B CA 1
ATOM 6848 C C . ARG B 1 385 ? -7.121 -29.078 -13.102 1 89.56 385 ARG B C 1
ATOM 6850 O O . ARG B 1 385 ? -7.699 -27.984 -13.07 1 89.56 385 ARG B O 1
ATOM 6857 N N . ASP B 1 386 ? -7.504 -30.016 -13.914 1 87 386 ASP B N 1
ATOM 6858 C CA . ASP B 1 386 ? -8.688 -30.062 -14.758 1 87 386 ASP B CA 1
ATOM 6859 C C . ASP B 1 386 ? -8.516 -29.203 -16 1 87 386 ASP B C 1
ATOM 6861 O O . ASP B 1 386 ? -7.91 -28.125 -15.945 1 87 386 ASP B O 1
ATOM 6865 N N . PHE B 1 387 ? -9.078 -29.719 -17.016 1 85.62 387 PHE B N 1
ATOM 6866 C CA . PHE B 1 387 ? -9.109 -28.969 -18.281 1 85.62 387 PHE B CA 1
ATOM 6867 C C . PHE B 1 387 ? -10.117 -27.828 -18.203 1 85.62 387 PHE B C 1
ATOM 6869 O O . PHE B 1 387 ? -11.289 -28.047 -17.906 1 85.62 387 PHE B O 1
ATOM 6876 N N . GLN B 1 388 ? -9.625 -26.672 -18.422 1 83.19 388 GLN B N 1
ATOM 6877 C CA . GLN B 1 388 ? -10.492 -25.5 -18.422 1 83.19 388 GLN B CA 1
ATOM 6878 C C . GLN B 1 388 ? -11.422 -25.484 -19.625 1 83.19 388 GLN B C 1
ATOM 6880 O O . GLN B 1 388 ? -11.031 -25.922 -20.719 1 83.19 388 GLN B O 1
ATOM 6885 N N . THR B 1 389 ? -12.656 -25.156 -19.438 1 78.88 389 THR B N 1
ATOM 6886 C CA . THR B 1 389 ? -13.641 -25.016 -20.5 1 78.88 389 THR B CA 1
ATOM 6887 C C . THR B 1 389 ? -14.391 -23.688 -20.375 1 78.88 389 THR B C 1
ATOM 6889 O O . THR B 1 389 ? -14.344 -23.047 -19.328 1 78.88 389 THR B O 1
ATOM 6892 N N . THR B 1 390 ? -14.992 -23.172 -21.469 1 76 390 THR B N 1
ATOM 6893 C CA . THR B 1 390 ? -15.742 -21.922 -21.438 1 76 390 THR B CA 1
ATOM 6894 C C . THR B 1 390 ? -17.219 -22.188 -21.203 1 76 390 THR B C 1
ATOM 6896 O O . THR B 1 390 ? -18.016 -21.25 -21.109 1 76 390 THR B O 1
ATOM 6899 N N . SER B 1 391 ? -17.594 -23.297 -21.172 1 71.12 391 SER B N 1
ATOM 6900 C CA . SER B 1 391 ? -19.016 -23.641 -21.141 1 71.12 391 SER B CA 1
ATOM 6901 C C . SER B 1 391 ? -19.688 -23.125 -19.875 1 71.12 391 SER B C 1
ATOM 6903 O O . SER B 1 391 ? -20.875 -22.812 -19.875 1 71.12 391 SER B O 1
ATOM 6905 N N . ASN B 1 392 ? -19 -22.812 -18.969 1 70.62 392 ASN B N 1
ATOM 6906 C CA . ASN B 1 392 ? -19.594 -22.453 -17.688 1 70.62 392 ASN B CA 1
ATOM 6907 C C . ASN B 1 392 ? -19.312 -21 -17.328 1 70.62 392 ASN B C 1
ATOM 6909 O O . ASN B 1 392 ? -19.391 -20.625 -16.156 1 70.62 392 ASN B O 1
ATOM 6913 N N . TYR B 1 393 ? -19.156 -20.234 -18.344 1 79 393 TYR B N 1
ATOM 6914 C CA . TYR B 1 393 ? -18.906 -18.844 -18 1 79 393 TYR B CA 1
ATOM 6915 C C . TYR B 1 393 ? -20.203 -18.109 -17.656 1 79 393 TYR B C 1
ATOM 6917 O O . TYR B 1 393 ? -21.109 -18.047 -18.484 1 79 393 TYR B O 1
ATOM 6925 N N . PRO B 1 394 ? -20.25 -17.578 -16.547 1 81.62 394 PRO B N 1
ATOM 6926 C CA . PRO B 1 394 ? -21.453 -16.812 -16.188 1 81.62 394 PRO B CA 1
ATOM 6927 C C . PRO B 1 394 ? -21.484 -15.445 -16.875 1 81.62 394 PRO B C 1
ATOM 6929 O O . PRO B 1 394 ? -20.438 -14.906 -17.25 1 81.62 394 PRO B O 1
ATOM 6932 N N . PRO B 1 395 ? -22.672 -14.914 -17.047 1 83 395 PRO B N 1
ATOM 6933 C CA . PRO B 1 395 ? -22.828 -13.594 -17.656 1 83 395 PRO B CA 1
ATOM 6934 C C . PRO B 1 395 ? -22.031 -12.516 -16.922 1 83 395 PRO B C 1
ATOM 6936 O O . PRO B 1 395 ? -21.531 -11.578 -17.562 1 83 395 PRO B O 1
ATOM 6939 N N . THR B 1 396 ? -21.906 -12.672 -15.719 1 85.94 396 THR B N 1
ATOM 6940 C CA . THR B 1 396 ? -21.172 -11.688 -14.938 1 85.94 396 THR B CA 1
ATOM 6941 C C . THR B 1 396 ? -19.703 -11.648 -15.359 1 85.94 396 THR B C 1
ATOM 6943 O O . THR B 1 396 ? -19.078 -10.586 -15.367 1 85.94 396 THR B O 1
ATOM 6946 N N . ARG B 1 397 ? -19.234 -12.742 -15.672 1 87.19 397 ARG B N 1
ATOM 6947 C CA . ARG B 1 397 ? -17.859 -12.805 -16.141 1 87.19 397 ARG B CA 1
ATOM 6948 C C . ARG B 1 397 ? -17.672 -12.047 -17.438 1 87.19 397 ARG B C 1
ATOM 6950 O O . ARG B 1 397 ? -16.719 -11.281 -17.594 1 87.19 397 ARG B O 1
ATOM 6957 N N . LEU B 1 398 ? -18.594 -12.195 -18.312 1 86.31 398 LEU B N 1
ATOM 6958 C CA . LEU B 1 398 ? -18.531 -11.523 -19.609 1 86.31 398 LEU B CA 1
ATOM 6959 C C . LEU B 1 398 ? -18.656 -10.008 -19.438 1 86.31 398 LEU B C 1
ATOM 6961 O O . LEU B 1 398 ? -17.953 -9.25 -20.094 1 86.31 398 LEU B O 1
ATOM 6965 N N . ALA B 1 399 ? -19.516 -9.664 -18.578 1 90.5 399 ALA B N 1
ATOM 6966 C CA . ALA B 1 399 ? -19.688 -8.234 -18.297 1 90.5 399 ALA B CA 1
ATOM 6967 C C . ALA B 1 399 ? -18.406 -7.633 -17.734 1 90.5 399 ALA B C 1
ATOM 6969 O O . ALA B 1 399 ? -18 -6.535 -18.141 1 90.5 399 ALA B O 1
ATOM 6970 N N . GLN B 1 400 ? -17.734 -8.305 -16.859 1 91.56 400 GLN B N 1
ATOM 6971 C CA . GLN B 1 400 ? -16.484 -7.832 -16.281 1 91.56 400 GLN B CA 1
ATOM 6972 C C . GLN B 1 400 ? -15.398 -7.695 -17.328 1 91.56 400 GLN B C 1
ATOM 6974 O O . GLN B 1 400 ? -14.633 -6.73 -17.328 1 91.56 400 GLN B O 1
ATOM 6979 N N . ILE B 1 401 ? -15.367 -8.594 -18.234 1 91.44 401 ILE B N 1
ATOM 6980 C CA . ILE B 1 401 ? -14.375 -8.562 -19.297 1 91.44 401 ILE B CA 1
ATOM 6981 C C . ILE B 1 401 ? -14.586 -7.328 -20.172 1 91.44 401 ILE B C 1
ATOM 6983 O O . ILE B 1 401 ? -13.625 -6.652 -20.547 1 91.44 401 ILE B O 1
ATOM 6987 N N . GLU B 1 402 ? -15.836 -7.023 -20.422 1 91.62 402 GLU B N 1
ATOM 6988 C CA . GLU B 1 402 ? -16.141 -5.848 -21.234 1 91.62 402 GLU B CA 1
ATOM 6989 C C . GLU B 1 402 ? -15.734 -4.562 -20.531 1 91.62 402 GLU B C 1
ATOM 6991 O O . GLU B 1 402 ? -15.18 -3.652 -21.156 1 91.62 402 GLU B O 1
ATOM 6996 N N . ILE B 1 403 ? -16 -4.535 -19.297 1 93.19 403 ILE B N 1
ATOM 6997 C CA . ILE B 1 403 ? -15.625 -3.369 -18.516 1 93.19 403 ILE B CA 1
ATOM 6998 C C . ILE B 1 403 ? -14.109 -3.221 -18.5 1 93.19 403 ILE B C 1
ATOM 7000 O O . ILE B 1 403 ? -13.578 -2.125 -18.703 1 93.19 403 ILE B O 1
ATOM 7004 N N . ASN B 1 404 ? -13.414 -4.297 -18.312 1 95 404 ASN B N 1
ATOM 7005 C CA . ASN B 1 404 ? -11.953 -4.262 -18.219 1 95 404 ASN B CA 1
ATOM 7006 C C . ASN B 1 404 ? -11.312 -4.031 -19.578 1 95 404 ASN B C 1
ATOM 7008 O O . ASN B 1 404 ? -10.164 -3.594 -19.656 1 95 404 ASN B O 1
ATOM 7012 N N . LYS B 1 405 ? -12.047 -4.332 -20.594 1 93.81 405 LYS B N 1
ATOM 7013 C CA . LYS B 1 405 ? -11.562 -3.992 -21.922 1 93.81 405 LYS B CA 1
ATOM 7014 C C . LYS B 1 405 ? -11.43 -2.48 -22.094 1 93.81 405 LYS B C 1
ATOM 7016 O O . LYS B 1 405 ? -10.422 -1.992 -22.609 1 93.81 405 LYS B O 1
ATOM 7021 N N . VAL B 1 406 ? -12.461 -1.827 -21.656 1 92.69 406 VAL B N 1
ATOM 7022 C CA . VAL B 1 406 ? -12.438 -0.369 -21.703 1 92.69 406 VAL B CA 1
ATOM 7023 C C . VAL B 1 406 ? -11.312 0.151 -20.812 1 92.69 406 VAL B C 1
ATOM 7025 O O . VAL B 1 406 ? -10.562 1.049 -21.203 1 92.69 406 VAL B O 1
ATOM 7028 N N . ARG B 1 407 ? -11.156 -0.422 -19.656 1 94.31 407 ARG B N 1
ATOM 7029 C CA . ARG B 1 407 ? -10.102 -0.046 -18.719 1 94.31 407 ARG B CA 1
ATOM 7030 C C . ARG B 1 407 ? -8.719 -0.276 -19.328 1 94.31 407 ARG B C 1
ATOM 7032 O O . ARG B 1 407 ? -7.805 0.524 -19.125 1 94.31 407 ARG B O 1
ATOM 7039 N N . TYR B 1 408 ? -8.609 -1.343 -20.047 1 95.81 408 TYR B N 1
ATOM 7040 C CA . TYR B 1 408 ? -7.34 -1.679 -20.672 1 95.81 408 TYR B CA 1
ATOM 7041 C C . TYR B 1 408 ? -6.93 -0.61 -21.688 1 95.81 408 TYR B C 1
ATOM 7043 O O . TYR B 1 408 ? -5.762 -0.228 -21.75 1 95.81 408 TYR B O 1
ATOM 7051 N N . GLN B 1 409 ? -7.863 -0.098 -22.422 1 92.75 409 GLN B N 1
ATOM 7052 C CA . GLN B 1 409 ? -7.574 0.973 -23.375 1 92.75 409 GLN B CA 1
ATOM 7053 C C . GLN B 1 409 ? -7.109 2.236 -22.656 1 92.75 409 GLN B C 1
ATOM 7055 O O . GLN B 1 409 ? -6.164 2.893 -23.094 1 92.75 409 GLN B O 1
ATOM 7060 N N . MET B 1 410 ? -7.793 2.52 -21.625 1 91 410 MET B N 1
ATOM 7061 C CA . MET B 1 410 ? -7.398 3.67 -20.812 1 91 410 MET B CA 1
ATOM 7062 C C . MET B 1 410 ? -6.008 3.471 -20.219 1 91 410 MET B C 1
ATOM 7064 O O . MET B 1 410 ? -5.184 4.391 -20.234 1 91 410 MET B O 1
ATOM 7068 N N . PHE B 1 411 ? -5.793 2.309 -19.766 1 94.75 411 PHE B N 1
ATOM 7069 C CA . PHE B 1 411 ? -4.5 1.938 -19.203 1 94.75 411 PHE B CA 1
ATOM 7070 C C . PHE B 1 411 ? -3.387 2.141 -20.219 1 94.75 411 PHE B C 1
ATOM 7072 O O . PHE B 1 411 ? -2.344 2.715 -19.906 1 94.75 411 PHE B O 1
ATOM 7079 N N . LYS B 1 412 ? -3.562 1.707 -21.375 1 94.56 412 LYS B N 1
ATOM 7080 C CA . LYS B 1 412 ? -2.559 1.851 -22.422 1 94.56 412 LYS B CA 1
ATOM 7081 C C . LYS B 1 412 ? -2.273 3.32 -22.719 1 94.56 412 LYS B C 1
ATOM 7083 O O . LYS B 1 412 ? -1.114 3.715 -22.859 1 94.56 412 LYS B O 1
ATOM 7088 N N . ARG B 1 413 ? -3.295 4.117 -22.828 1 91.38 413 ARG B N 1
ATOM 7089 C CA . ARG B 1 413 ? -3.119 5.547 -23.078 1 91.38 413 ARG B CA 1
ATOM 7090 C C . ARG B 1 413 ? -2.295 6.195 -21.969 1 91.38 413 ARG B C 1
ATOM 7092 O O . ARG B 1 413 ? -1.386 6.984 -22.25 1 91.38 413 ARG B O 1
ATOM 7099 N N . GLU B 1 414 ? -2.607 5.832 -20.766 1 91.56 414 GLU B N 1
ATOM 7100 C CA . GLU B 1 414 ? -1.886 6.359 -19.609 1 91.56 414 GLU B CA 1
ATOM 7101 C C . GLU B 1 414 ? -0.413 5.957 -19.656 1 91.56 414 GLU B C 1
ATOM 7103 O O . GLU B 1 414 ? 0.468 6.789 -19.422 1 91.56 414 GLU B O 1
ATOM 7108 N N . LEU B 1 415 ? -0.219 4.715 -19.922 1 93.88 415 LEU B N 1
ATOM 7109 C CA . LEU B 1 415 ? 1.136 4.176 -19.938 1 93.88 415 LEU B CA 1
ATOM 7110 C C . LEU B 1 415 ? 1.969 4.836 -21.031 1 93.88 415 LEU B C 1
ATOM 7112 O O . LEU B 1 415 ? 3.1 5.258 -20.781 1 93.88 415 LEU B O 1
ATOM 7116 N N . HIS B 1 416 ? 1.429 4.977 -22.188 1 93 416 HIS B N 1
ATOM 7117 C CA . HIS B 1 416 ? 2.141 5.598 -23.297 1 93 416 HIS B CA 1
ATOM 7118 C C . HIS B 1 416 ? 2.482 7.051 -22.984 1 93 416 HIS B C 1
ATOM 7120 O O . HIS B 1 416 ? 3.586 7.508 -23.297 1 93 416 HIS B O 1
ATOM 7126 N N . ALA B 1 417 ? 1.565 7.723 -22.438 1 88.44 417 ALA B N 1
ATOM 7127 C CA . ALA B 1 417 ? 1.809 9.109 -22.062 1 88.44 417 ALA B CA 1
ATOM 7128 C C . ALA B 1 417 ? 2.939 9.203 -21.031 1 88.44 417 ALA B C 1
ATOM 7130 O O . ALA B 1 417 ? 3.793 10.094 -21.125 1 88.44 417 ALA B O 1
ATOM 7131 N N . SER B 1 418 ? 2.914 8.266 -20.125 1 86.94 418 SER B N 1
ATOM 7132 C CA . SER B 1 418 ? 3.914 8.266 -19.062 1 86.94 418 SER B CA 1
ATOM 7133 C C . SER B 1 418 ? 5.309 8 -19.609 1 86.94 418 SER B C 1
ATOM 7135 O O . SER B 1 418 ? 6.301 8.508 -19.078 1 86.94 418 SER B O 1
ATOM 7137 N N . LEU B 1 419 ? 5.371 7.27 -20.641 1 89.81 419 LEU B N 1
ATOM 7138 C CA . LEU B 1 419 ? 6.664 6.852 -21.172 1 89.81 419 LEU B CA 1
ATOM 7139 C C . LEU B 1 419 ? 7.047 7.68 -22.391 1 89.81 419 LEU B C 1
ATOM 7141 O O . LEU B 1 419 ? 8.086 7.441 -23 1 89.81 419 LEU B O 1
ATOM 7145 N N . GLY B 1 420 ? 6.188 8.648 -22.703 1 85.19 420 GLY B N 1
ATOM 7146 C CA . GLY B 1 420 ? 6.453 9.492 -23.859 1 85.19 420 GLY B CA 1
ATOM 7147 C C . GLY B 1 420 ? 6.355 8.742 -25.188 1 85.19 420 GLY B C 1
ATOM 7148 O O . GLY B 1 420 ? 7.094 9.039 -26.125 1 85.19 420 GLY B O 1
ATOM 7149 N N . LEU B 1 421 ? 5.523 7.75 -25.234 1 89.38 421 LEU B N 1
ATOM 7150 C CA . LEU B 1 421 ? 5.301 6.957 -26.438 1 89.38 421 LEU B CA 1
ATOM 7151 C C . LEU B 1 421 ? 4.133 7.516 -27.25 1 89.38 421 LEU B C 1
ATOM 7153 O O . LEU B 1 421 ? 3.344 8.312 -26.734 1 89.38 421 LEU B O 1
ATOM 7157 N N . SER B 1 422 ? 4.066 7.109 -28.516 1 87.75 422 SER B N 1
ATOM 7158 C CA . SER B 1 422 ? 2.92 7.469 -29.344 1 87.75 422 SER B CA 1
ATOM 7159 C C . SER B 1 422 ? 1.628 6.879 -28.781 1 87.75 422 SER B C 1
ATOM 7161 O O . SER B 1 422 ? 1.639 5.797 -28.188 1 87.75 422 SER B O 1
ATOM 7163 N N . PRO B 1 423 ? 0.532 7.617 -28.969 1 85.19 423 PRO B N 1
ATOM 7164 C CA . PRO B 1 423 ? -0.743 7.062 -28.516 1 85.19 423 PRO B CA 1
ATOM 7165 C C . PRO B 1 423 ? -1.004 5.656 -29.047 1 85.19 423 PRO B C 1
ATOM 7167 O O . PRO B 1 423 ? -0.699 5.375 -30.219 1 85.19 423 PRO B O 1
ATOM 7170 N N . PRO B 1 424 ? -1.441 4.82 -28.156 1 89 424 PRO B N 1
ATOM 7171 C CA . PRO B 1 424 ? -1.681 3.451 -28.609 1 89 424 PRO B CA 1
ATOM 7172 C C . PRO B 1 424 ? -2.869 3.348 -29.562 1 89 424 PRO B C 1
ATOM 7174 O O . PRO B 1 424 ? -3.795 4.16 -29.5 1 89 424 PRO B O 1
ATOM 7177 N N . SER B 1 425 ? -2.85 2.346 -30.422 1 84.25 425 SER B N 1
ATOM 7178 C CA . SER B 1 425 ? -3.969 2.09 -31.312 1 84.25 425 SER B CA 1
ATOM 7179 C C . SER B 1 425 ? -5.188 1.584 -30.547 1 84.25 425 SER B C 1
ATOM 7181 O O . SER B 1 425 ? -5.051 0.832 -29.594 1 84.25 425 SER B O 1
ATOM 7183 N N . PRO B 1 426 ? -6.387 2.121 -30.922 1 81.19 426 PRO B N 1
ATOM 7184 C CA . PRO B 1 426 ? -7.594 1.599 -30.281 1 81.19 426 PRO B CA 1
ATOM 7185 C C . PRO B 1 426 ? -7.75 0.09 -30.469 1 81.19 426 PRO B C 1
ATOM 7187 O O . PRO B 1 426 ? -7.289 -0.469 -31.453 1 81.19 426 PRO B O 1
ATOM 7190 N N . LEU B 1 427 ? -8.148 -0.509 -29.422 1 75.75 427 LEU B N 1
ATOM 7191 C CA . LEU B 1 427 ? -8.391 -1.944 -29.516 1 75.75 427 LEU B CA 1
ATOM 7192 C C . LEU B 1 427 ? -9.469 -2.246 -30.547 1 75.75 427 LEU B C 1
ATOM 7194 O O . LEU B 1 427 ? -10.508 -1.582 -30.578 1 75.75 427 LEU B O 1
ATOM 7198 N N . LYS B 1 428 ? -9.008 -2.891 -31.703 1 62.19 428 LYS B N 1
ATOM 7199 C CA . LYS B 1 428 ? -9.93 -3.311 -32.75 1 62.19 428 LYS B CA 1
ATOM 7200 C C . LYS B 1 428 ? -10.727 -4.535 -32.312 1 62.19 428 LYS B C 1
ATOM 7202 O O . LYS B 1 428 ? -10.242 -5.367 -31.547 1 62.19 428 LYS B O 1
ATOM 7207 N N . GLY B 1 429 ? -12.258 -4.516 -32.312 1 58.59 429 GLY B N 1
ATOM 7208 C CA . GLY B 1 429 ? -13.016 -5.754 -32.25 1 58.59 429 GLY B CA 1
ATOM 7209 C C . GLY B 1 429 ? -14.312 -5.633 -31.484 1 58.59 429 GLY B C 1
ATOM 7210 O O . GLY B 1 429 ? -14.492 -4.703 -30.703 1 58.59 429 GLY B O 1
ATOM 7211 N N . PRO B 1 430 ? -15.266 -6.309 -31.938 1 52.78 430 PRO B N 1
ATOM 7212 C CA . PRO B 1 430 ? -16.578 -6.332 -31.297 1 52.78 430 PRO B CA 1
ATOM 7213 C C . PRO B 1 430 ? -16.531 -6.777 -29.844 1 52.78 430 PRO B C 1
ATOM 7215 O O . PRO B 1 430 ? -15.57 -7.438 -29.438 1 52.78 430 PRO B O 1
ATOM 7218 N N . PRO B 1 431 ? -17.406 -6.285 -29 1 53.03 431 PRO B N 1
ATOM 7219 C CA . PRO B 1 431 ? -17.516 -6.754 -27.625 1 53.03 431 PRO B CA 1
ATOM 7220 C C . PRO B 1 431 ? -17.438 -8.273 -27.516 1 53.03 431 PRO B C 1
ATOM 7222 O O . PRO B 1 431 ? -17.953 -8.992 -28.375 1 53.03 431 PRO B O 1
ATOM 7225 N N . LEU B 1 432 ? -16.531 -8.789 -26.672 1 53.25 432 LEU B N 1
ATOM 7226 C CA . LEU B 1 432 ? -16.266 -10.203 -26.484 1 53.25 432 LEU B CA 1
ATOM 7227 C C . LEU B 1 432 ? -17.562 -11.016 -26.484 1 53.25 432 LEU B C 1
ATOM 7229 O O . LEU B 1 432 ? -17.594 -12.141 -26.969 1 53.25 432 LEU B O 1
ATOM 7233 N N . ARG B 1 433 ? -18.609 -10.453 -25.969 1 49.06 433 ARG B N 1
ATOM 7234 C CA . ARG B 1 433 ? -19.906 -11.125 -25.969 1 49.06 433 ARG B CA 1
ATOM 7235 C C . ARG B 1 433 ? -20.312 -11.539 -27.375 1 49.06 433 ARG B C 1
ATOM 7237 O O . ARG B 1 433 ? -20.812 -12.641 -27.594 1 49.06 433 ARG B O 1
ATOM 7244 N N . GLN B 1 434 ? -20.094 -10.703 -28.172 1 46.75 434 GLN B N 1
ATOM 7245 C CA . GLN B 1 434 ? -20.516 -10.992 -29.531 1 46.75 434 GLN B CA 1
ATOM 7246 C C . GLN B 1 434 ? -19.641 -12.062 -30.172 1 46.75 434 GLN B C 1
ATOM 7248 O O . GLN B 1 434 ? -20.109 -12.875 -30.969 1 46.75 434 GLN B O 1
ATOM 7253 N N . GLN B 1 435 ? -18.453 -12.078 -29.75 1 49.94 435 GLN B N 1
ATOM 7254 C CA . GLN B 1 435 ? -17.562 -13.078 -30.312 1 49.94 435 GLN B CA 1
ATOM 7255 C C . GLN B 1 435 ? -17.875 -14.469 -29.781 1 49.94 435 GLN B C 1
ATOM 7257 O O . GLN B 1 435 ? -17.828 -15.453 -30.516 1 49.94 435 GLN B O 1
ATOM 7262 N N . LEU B 1 436 ? -18.203 -14.5 -28.578 1 51.88 436 LEU B N 1
ATOM 7263 C CA . LEU B 1 436 ? -18.547 -15.773 -27.953 1 51.88 436 LEU B CA 1
ATOM 7264 C C . LEU B 1 436 ? -19.891 -16.281 -28.469 1 51.88 436 LEU B C 1
ATOM 7266 O O . LEU B 1 436 ? -20.062 -17.484 -28.656 1 51.88 436 LEU B O 1
ATOM 7270 N N . LEU B 1 437 ? -20.812 -15.391 -28.656 1 47.75 437 LEU B N 1
ATOM 7271 C CA . LEU B 1 437 ? -22.078 -15.781 -29.25 1 47.75 437 LEU B CA 1
ATOM 7272 C C . LEU B 1 437 ? -21.906 -16.25 -30.688 1 47.75 437 LEU B C 1
ATOM 7274 O O . LEU B 1 437 ? -22.578 -17.188 -31.125 1 47.75 437 LEU B O 1
ATOM 7278 N N . ALA B 1 438 ? -21 -15.68 -31.266 1 46.59 438 ALA B N 1
ATOM 7279 C CA . ALA B 1 438 ? -20.766 -16.078 -32.656 1 46.59 438 ALA B CA 1
ATOM 7280 C C . ALA B 1 438 ? -20.125 -17.453 -32.75 1 46.59 438 ALA B C 1
ATOM 7282 O O . ALA B 1 438 ? -20.406 -18.234 -33.656 1 46.59 438 ALA B O 1
ATOM 7283 N N . HIS B 1 439 ? -19.344 -17.703 -31.812 1 47.34 439 HIS B N 1
ATOM 7284 C CA . HIS B 1 439 ? -18.688 -19.016 -31.797 1 47.34 439 HIS B CA 1
ATOM 7285 C C . HIS B 1 439 ? -19.672 -20.109 -31.406 1 47.34 439 HIS B C 1
ATOM 7287 O O . HIS B 1 439 ? -19.609 -21.219 -31.938 1 47.34 439 HIS B O 1
ATOM 7293 N N . LYS B 1 440 ? -20.594 -19.969 -30.5 1 48.66 440 LYS B N 1
ATOM 7294 C CA . LYS B 1 440 ? -21.656 -20.906 -30.172 1 48.66 440 LYS B CA 1
ATOM 7295 C C . LYS B 1 440 ? -22.531 -21.203 -31.375 1 48.66 440 LYS B C 1
ATOM 7297 O O . LYS B 1 440 ? -22.953 -22.344 -31.594 1 48.66 440 LYS B O 1
ATOM 7302 N N . SER B 1 441 ? -22.781 -20.203 -32.094 1 46.56 441 SER B N 1
ATOM 7303 C CA . SER B 1 441 ? -23.625 -20.422 -33.25 1 46.56 441 SER B CA 1
ATOM 7304 C C . SER B 1 441 ? -22.906 -21.219 -34.312 1 46.56 441 SER B C 1
ATOM 7306 O O . SER B 1 441 ? -23.516 -22.047 -35 1 46.56 441 SER B O 1
ATOM 7308 N N . ARG B 1 442 ? -21.594 -21.125 -34.406 1 45.94 442 ARG B N 1
ATOM 7309 C CA . ARG B 1 442 ? -20.859 -21.844 -35.438 1 45.94 442 ARG B CA 1
ATOM 7310 C C . ARG B 1 442 ? -20.688 -23.312 -35.062 1 45.94 442 ARG B C 1
ATOM 7312 O O . ARG B 1 442 ? -20.672 -24.172 -35.938 1 45.94 442 ARG B O 1
ATOM 7319 N N . SER B 1 443 ? -20.609 -23.562 -33.781 1 43.75 443 SER B N 1
ATOM 7320 C CA . SER B 1 443 ? -20.469 -24.938 -33.344 1 43.75 443 SER B CA 1
ATOM 7321 C C . SER B 1 443 ? -21.766 -25.719 -33.531 1 43.75 443 SER B C 1
ATOM 7323 O O . SER B 1 443 ? -21.75 -26.906 -33.844 1 43.75 443 SER B O 1
ATOM 7325 N N . HIS B 1 444 ? -22.891 -25.094 -33.438 1 45.75 444 HIS B N 1
ATOM 7326 C CA . HIS B 1 444 ? -24.172 -25.766 -33.625 1 45.75 444 HIS B CA 1
ATOM 7327 C C . HIS B 1 444 ? -24.406 -26.078 -35.094 1 45.75 444 HIS B C 1
ATOM 7329 O O . HIS B 1 444 ? -25.188 -26.969 -35.438 1 45.75 444 HIS B O 1
ATOM 7335 N N . HIS B 1 445 ? -23.844 -25.281 -35.969 1 43.16 445 HIS B N 1
ATOM 7336 C CA . HIS B 1 445 ? -24.156 -25.5 -37.375 1 43.16 445 HIS B CA 1
ATOM 7337 C C . HIS B 1 445 ? -23.359 -26.672 -37.938 1 43.16 445 HIS B C 1
ATOM 7339 O O . HIS B 1 445 ? -23.719 -27.219 -39 1 43.16 445 HIS B O 1
ATOM 7345 N N . THR B 1 446 ? -22.203 -27 -37.312 1 39.38 446 THR B N 1
ATOM 7346 C CA . THR B 1 446 ? -21.375 -28.016 -37.969 1 39.38 446 THR B CA 1
ATOM 7347 C C . THR B 1 446 ? -21.906 -29.406 -37.688 1 39.38 446 THR B C 1
ATOM 7349 O O . THR B 1 446 ? -21.484 -30.391 -38.312 1 39.38 446 THR B O 1
ATOM 7352 N N . THR B 1 447 ? -22.688 -29.562 -36.562 1 38.69 447 THR B N 1
ATOM 7353 C CA . THR B 1 447 ? -23.031 -30.938 -36.219 1 38.69 447 THR B CA 1
ATOM 7354 C C . THR B 1 447 ? -24.203 -31.422 -37.094 1 38.69 447 THR B C 1
ATOM 7356 O O . THR B 1 447 ? -24.703 -32.531 -36.906 1 38.69 447 THR B O 1
ATOM 7359 N N . ARG B 1 448 ? -24.859 -30.516 -37.812 1 37.44 448 ARG B N 1
ATOM 7360 C CA . ARG B 1 448 ? -25.984 -31.094 -38.531 1 37.44 448 ARG B CA 1
ATOM 7361 C C . ARG B 1 448 ? -25.484 -31.875 -39.75 1 37.44 448 ARG B C 1
ATOM 7363 O O . ARG B 1 448 ? -25.328 -31.312 -40.844 1 37.44 448 ARG B O 1
ATOM 7370 N N . ILE B 1 449 ? -24.469 -32.688 -39.5 1 33.97 449 ILE B N 1
ATOM 7371 C CA . ILE B 1 449 ? -24.109 -33.625 -40.562 1 33.97 449 ILE B CA 1
ATOM 7372 C C . ILE B 1 449 ? -25.359 -34.344 -41.062 1 33.97 449 ILE B C 1
ATOM 7374 O O . ILE B 1 449 ? -26.141 -34.875 -40.25 1 33.97 449 ILE B O 1
ATOM 7378 N N . SER B 1 450 ? -25.719 -34.188 -42.312 1 32.78 450 SER B N 1
ATOM 7379 C CA . SER B 1 450 ? -26.797 -34.719 -43.125 1 32.78 450 SER B CA 1
ATOM 7380 C C . SER B 1 450 ? -26.922 -36.219 -43 1 32.78 450 SER B C 1
ATOM 7382 O O . SER B 1 450 ? -25.938 -36.938 -43.094 1 32.78 450 SER B O 1
ATOM 7384 N N . SER B 1 451 ? -27.844 -36.719 -42.188 1 33.75 451 SER B N 1
ATOM 7385 C CA . SER B 1 451 ? -28.203 -38.125 -42.031 1 33.75 451 SER B CA 1
ATOM 7386 C C . SER B 1 451 ? -28.281 -38.844 -43.375 1 33.75 451 SER B C 1
ATOM 7388 O O . SER B 1 451 ? -28.875 -38.312 -44.312 1 33.75 451 SER B O 1
ATOM 7390 N N . PRO B 1 452 ? -27.375 -39.781 -43.688 1 33.12 452 PRO B N 1
ATOM 7391 C CA . PRO B 1 452 ? -27.344 -40.438 -44.969 1 33.12 452 PRO B CA 1
ATOM 7392 C C . PRO B 1 452 ? -28.703 -41.062 -45.344 1 33.12 452 PRO B C 1
ATOM 7394 O O . PRO B 1 452 ? -29.406 -41.594 -44.469 1 33.12 452 PRO B O 1
ATOM 7397 N N . ARG B 1 453 ? -29.406 -40.625 -46.375 1 33.88 453 ARG B N 1
ATOM 7398 C CA . ARG B 1 453 ? -30.688 -41.062 -46.906 1 33.88 453 ARG B CA 1
ATOM 7399 C C . ARG B 1 453 ? -30.672 -42.594 -47.125 1 33.88 453 ARG B C 1
ATOM 7401 O O . ARG B 1 453 ? -29.828 -43.094 -47.875 1 33.88 453 ARG B O 1
ATOM 7408 N N . LYS B 1 454 ? -31.141 -43.344 -46.156 1 35.34 454 LYS B N 1
ATOM 7409 C CA . LYS B 1 454 ? -31.328 -44.781 -46.25 1 35.34 454 LYS B CA 1
ATOM 7410 C C . LYS B 1 454 ? -32 -45.156 -47.562 1 35.34 454 LYS B C 1
ATOM 7412 O O . LYS B 1 454 ? -33.062 -44.625 -47.906 1 35.34 454 LYS B O 1
ATOM 7417 N N . LEU B 1 455 ? -31.359 -45.844 -48.531 1 32.97 455 LEU B N 1
ATOM 7418 C CA . LEU B 1 455 ? -31.812 -46.312 -49.844 1 32.97 455 LEU B CA 1
ATOM 7419 C C . LEU B 1 455 ? -33 -47.281 -49.688 1 32.97 455 LEU B C 1
ATOM 7421 O O . LEU B 1 455 ? -33.031 -48.094 -48.75 1 32.97 455 LEU B O 1
ATOM 7425 N N . PRO B 1 456 ? -34.156 -47.094 -50.312 1 34.53 456 PRO B N 1
ATOM 7426 C CA . PRO B 1 456 ? -35.438 -47.812 -50.188 1 34.53 456 PRO B CA 1
ATOM 7427 C C . PRO B 1 456 ? -35.312 -49.281 -50.5 1 34.53 456 PRO B C 1
ATOM 7429 O O . PRO B 1 456 ? -34.438 -49.688 -51.312 1 34.53 456 PRO B O 1
ATOM 7432 N N . PRO B 1 457 ? -35.625 -50.25 -49.562 1 33.03 457 PRO B N 1
ATOM 7433 C CA . PRO B 1 457 ? -35.5 -51.688 -49.75 1 33.03 457 PRO B CA 1
ATOM 7434 C C . PRO B 1 457 ? -36.156 -52.156 -51.062 1 33.03 457 PRO B C 1
ATOM 7436 O O . PRO B 1 457 ? -37.094 -51.531 -51.531 1 33.03 457 PRO B O 1
ATOM 7439 N N . ALA B 1 458 ? -35.531 -53.031 -51.969 1 32.38 458 ALA B N 1
ATOM 7440 C CA . ALA B 1 458 ? -35.844 -53.656 -53.25 1 32.38 458 ALA B CA 1
ATOM 7441 C C . ALA B 1 458 ? -37.094 -54.531 -53.125 1 32.38 458 ALA B C 1
ATOM 7443 O O . ALA B 1 458 ? -37.219 -55.344 -52.219 1 32.38 458 ALA B O 1
ATOM 7444 N N . ASP B 1 459 ? -38.281 -54.156 -53.594 1 28.25 459 ASP B N 1
ATOM 7445 C CA . ASP B 1 459 ? -39.594 -54.812 -53.625 1 28.25 459 ASP B CA 1
ATOM 7446 C C . ASP B 1 459 ? -39.5 -56.188 -54.312 1 28.25 459 ASP B C 1
ATOM 7448 O O . ASP B 1 459 ? -39.125 -56.281 -55.5 1 28.25 459 ASP B O 1
ATOM 7452 N N . GLN B 1 460 ? -38.938 -57.344 -53.719 1 27.97 460 GLN B N 1
ATOM 7453 C CA . GLN B 1 460 ? -38.969 -58.688 -54.25 1 27.97 460 GLN B CA 1
ATOM 7454 C C . GLN B 1 460 ? -40.375 -59.125 -54.562 1 27.97 460 GLN B C 1
ATOM 7456 O O . GLN B 1 460 ? -41.219 -59.219 -53.688 1 27.97 460 GLN B O 1
ATOM 7461 N N . SER B 1 461 ? -40.938 -58.906 -55.812 1 26.14 461 SER B N 1
ATOM 7462 C CA . SER B 1 461 ? -42.188 -59.344 -56.406 1 26.14 461 SER B CA 1
ATOM 7463 C C . SER B 1 461 ? -42.375 -60.844 -56.344 1 26.14 461 SER B C 1
ATOM 7465 O O . SER B 1 461 ? -41.375 -61.594 -56.344 1 26.14 461 SER B O 1
ATOM 7467 N N . LYS B 1 462 ? -43.719 -61.5 -56.469 1 27.59 462 LYS B N 1
ATOM 7468 C CA . LYS B 1 462 ? -44.719 -62.5 -56.125 1 27.59 462 LYS B CA 1
ATOM 7469 C C . LYS B 1 462 ? -44.688 -63.656 -57.156 1 27.59 462 LYS B C 1
ATOM 7471 O O . LYS B 1 462 ? -45.656 -63.875 -57.875 1 27.59 462 LYS B O 1
ATOM 7476 N N . THR B 1 463 ? -43.594 -64 -57.875 1 26.16 463 THR B N 1
ATOM 7477 C CA . THR B 1 463 ? -44.031 -64.938 -58.906 1 26.16 463 THR B CA 1
ATOM 7478 C C . THR B 1 463 ? -44.5 -66.25 -58.312 1 26.16 463 THR B C 1
ATOM 7480 O O . THR B 1 463 ? -43.75 -66.938 -57.594 1 26.16 463 THR B O 1
ATOM 7483 N N . LYS B 1 464 ? -45.875 -66.625 -58.25 1 28.3 464 LYS B N 1
ATOM 7484 C CA . LYS B 1 464 ? -46.75 -67.75 -57.844 1 28.3 464 LYS B CA 1
ATOM 7485 C C . LYS B 1 464 ? -46.5 -68.938 -58.75 1 28.3 464 LYS B C 1
ATOM 7487 O O . LYS B 1 464 ? -46.969 -68.938 -59.906 1 28.3 464 LYS B O 1
ATOM 7492 N N . GLU B 1 465 ? -45.25 -69.312 -58.938 1 24.77 465 GLU B N 1
ATOM 7493 C CA . GLU B 1 465 ? -45.156 -70.562 -59.75 1 24.77 465 GLU B CA 1
ATOM 7494 C C . GLU B 1 465 ? -46.125 -71.625 -59.219 1 24.77 465 GLU B C 1
ATOM 7496 O O . GLU B 1 465 ? -46.406 -71.688 -58.031 1 24.77 465 GLU B O 1
ATOM 7501 N N . ASP B 1 466 ? -46.469 -72.625 -60.156 1 26.55 466 ASP B N 1
ATOM 7502 C CA . ASP B 1 466 ? -47.219 -73.75 -60.75 1 26.55 466 ASP B CA 1
ATOM 7503 C C . ASP B 1 466 ? -47.062 -75 -59.906 1 26.55 466 ASP B C 1
ATOM 7505 O O . ASP B 1 466 ? -46.031 -75.25 -59.281 1 26.55 466 ASP B O 1
ATOM 7509 N N . HIS B 1 467 ? -48.031 -76.188 -59.875 1 24.11 467 HIS B N 1
ATOM 7510 C CA . HIS B 1 467 ? -48.375 -77.375 -59.125 1 24.11 467 HIS B CA 1
ATOM 7511 C C . HIS B 1 467 ? -47.188 -78.312 -59.031 1 24.11 467 HIS B C 1
ATOM 7513 O O . HIS B 1 467 ? -46.469 -78.5 -60.031 1 24.11 467 HIS B O 1
#

Foldseek 3Di:
DVVVVVVVVVVVVVVVVVVVVVVVVVVVVVVVVVVVVPVVCPQPLLPWDDVQFKDKDQLLLDDVHDADDQVPFDADPVNFKTKFWQPPAAPAAVPLLVVFQEEEFEEDELLQCLLLSVQLSAAQGAYFYEYEQFEQSLSLVSRLLVLSVVGGVSCNHHYGYMYMYTPVGGYDFFPDGDTDIDGSRDSNVVSVVSCVSDDPPDDDDPFAQRLVRRQSRLVSRPHQKYWYDYSQWHWAHCQRVQARVAQVVCVVPDNDQQEKEFAWEKEFAQPPPDDDRWLVRQLVCVVVVGMGGACVPPDVLQCVLVPCVQLSDDDDPDPPSHKDFPDWRDDDDQPHQTTIIHGPSQDGFDSVLTADACRRRLSVVLSVVVPGIYTYIRMTHIYGYHHDDCPPDDPSRLVSHQVVLVVSLVSQQVSCVVSVHDRDDRDDDDRVVVVVVVVVVVVVVVPPPPDPPPDPPDPPPDPDDDD/DVVVVVVVVVVVVVVVVVVVVVVVVVVVVVVVVVPVVPPVPQCAQLVWPDVQFKDWDQLLQDVVHDADDQVPFDADPVNFKTKFWQPPAAPAAVPLLVVFQEEEFEEDELLQCLLLSQQLRAAQGAYFYEYEQFEQSLSLVSRLLVLSVVGGVSCNHHYGYMYMYTPVGGYDWFPDRDTDIDGSSDSNVVSVVSCVSDDPPDDDDPFAQRLVRRQSRLVSRPHQKYWYDYSQWHWAHCQRVQARVAQVVCVVPDNDQQEKEFAWEKEFAQPPPHDDRWLVRQLVCVVVVGMGGACVPPDVLQCVLVPCVQLSDDDDPDPPSHKDFSDWRDDDDAPHQTTIIHGPSQDGFDSVLTADACRRRLSVVLSVVVPGIYTYIRMTHIYGYHHDDCPPDDPSRLVSHQVVLVVSLVSQQVSCVVSVHDRDDRDDDDRVVVVVVVVVVVVVVVPPPPDPPDDDDDPPDDPPDDD

Organism: Homarus americanus (NCBI:txid6706)

Sequence (934 aa):
DVCQQLGSKKKFLLVNVLVVVLNAGLGILVNIAAFTNTSFRRHHYLTFPIDAGNVSLSTSPLGAGGVLPSAYGVMDSSGNYTTYAFVWPAQEWDVVTAESRVCLATQASVEHLFWVAWQAETWTGPM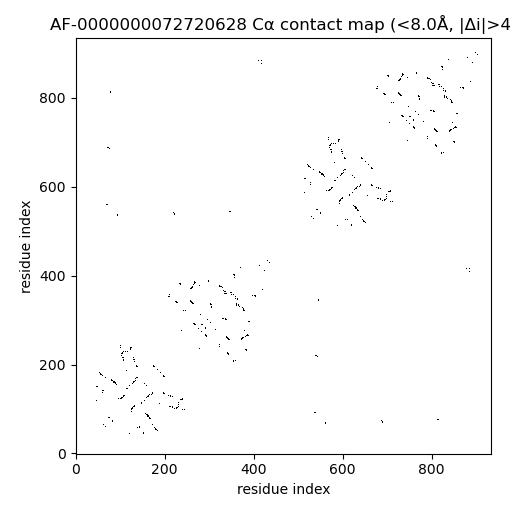SVSIFVPGSDYAVAAAMVSYLRRCFPSVQERVSFHLVHTRTRPPRSSPHLEMLHLTCEEPEDSNNVLLSLRDKNEPRERRYPQNLMRNIARRACPCEYSITVDVDMLTPPYMADNLTGFLSGVRSGEPCWKCAFVVPVYELHNTVTYPPEDKMELLRLVLKGLARRFHLKVYVKNQGNSHLEKWEIEPRETDSGHYNILYNITTYQEFWEPIMVLPYTAPLFDERFIGYGFTRSSQVYEMHCRGFQFHVLDKAFLTHRDFQTTSNYPPTRLAQIEINKVRYQMFKRELHASLGLSPPSPLKGPPLRQQLLAHKSRSHHTTRISSPRKLPPADQSKTKEDHDVCQQLGSKKKFLLVNVLVVVLNAGLGILVNIAAFTNTSFRRHHYLTFPIDAGNVSLSTSPLGAGGVLPSAYGVMDSSGNYTTYAFVWPAQEWDVVTAESRVCLATQASVEHLFWVAWQAETWTGPMSVSIFVPGSDYAVAAAMVSYLRRCFPSVQERVSFHLVHTRTRPPRSSPHLEMLHLTCEEPEDSNNVLLSLRDKNEPRERRYPQNLMRNIARRACPCEYSITVDVDMLTPPYMADNLTGFLSGVRSGEPCWKCAFVVPVYELHNTVTYPPEDKMELLRLVLKGLARRFHLKVYVKNQGNSHLEKWEIEPRETDSGHYNILYNITTYQEFWEPIMVLPYTAPLFDERFIGYGFTRSSQVYEMHCRGFQFHVLDKAFLTHRDFQTTSNYPPTRLAQIEINKVRYQMFKRELHASLGLSPPSPLKGPPLRQQLLAHKSRSHHTTRISSPRKLPPADQSKTKEDH